Protein AF-0000000078446617 (afdb_homodimer)

pLDDT: mean 90.62, std 11.03, range [38.38, 98.5]

InterPro domains:
  IPR000836 Phosphoribosyltransferase domain [PF00156] (339-462)
  IPR000836 Phosphoribosyltransferase domain [cd06223] (345-461)
  IPR029057 Phosphoribosyltransferase-like [G3DSA:3.40.50.2020] (317-510)
  IPR029057 Phosphoribosyltransferase-like [SSF53271] (333-507)
  IPR050408 Hypoxanthine-guanine phosphoribosyltransferase [PTHR43340] (331-508)

Foldseek 3Di:
DDDQVLVVQDFFLQLLLLLLLLLLVVCDVVVNDDPVLNVVLNVLSVVRRDSHRDNDVVVSVVVSVVPDDDPRNVVSVVQDDPVLSNLLSLLLSLVVSVVRLLVVLVVLLVLLQVQLVVFLQLWFCPVPDIDTSSVVSLVLNLQSVVLSLQLLLLSLLQNESDLDQDPVQQVCPPPDPGDSCSHQVNRLSSCQSSVTAYDDRDDWAQDAVSLVSLLVLLVSLLVLLVVVVVCVVLVQKDDDVVLSVVLNVLSVCSNPQGAPINRGDSVSSVVNSVSSSSNSVSVSVRSVPIDGDSVSRVVVCPPPDDDSVVNVVVSVVVVCVSCVLVVLVVFFPDFDWFQSLLLSLLLRLLSSVCVVCVPPPDAAEEEEEPDLCVLSCVSNVVSHDYHHDYYYDYDQCCDVDPDRVLPDDDQDDDDQVRAAAHHYEYEYAEQEQCSVVVSVVVNCVVPYHHPYYFYAYAEYEPDPNRPVPDGPHYSYYDYPAQKAECRRDAPPDSPHNRGIHHGDPVPNPD/DDDQVLVVQDDFLQLLLLLLLLLLVVCDVVVNDDPVLNVVLNVLSVVRRDSHRDNDVVVSVVVSVVPDDDPRNVVSVVQDDPVLSNLLSLLLSLVVSVVRLLVVLVVLLVLLQVQLVVFLQLWFCPVPDIDTSSVVSLVLNLQSVVLSLQLLLLSLLQNASDLDQDPVQQVCPPPDPHDSCSHQVNRLSSCQSSVTAYDDRDDWAQDAVSLVSLLVLLVSLLVLLVVVVVCVVLVQKDDDVVLSVVLNVLSVCSNPQGAPINRGDSVSSVVNSVSSSSNSVSVSVRSVPIDGDSVSRVVVCPPPDDDSVVNVVVSVVVVCVSCVLVVLVVFFPDFDWFQSLLLSLLLRLLSSVCVVCVPPPDAEEEEEEPDLCVLSCVSNVVSHDYHHDYYYDYDQCCDVDPDRVLPDDDQDDDDQVRAAAHHYEYEYAEQEQCSVVVSVVVNCVVPYHHPYYFYAYAEYEPDPNRPVPDGPHYSYYDYPAQKAECRRDAPPDSPHNRGIHHGDPVPNVD

Radius of gyration: 29.91 Å; Cα contacts (8 Å, |Δi|>4): 1708; chains: 2; bounding box: 74×99×75 Å

Solvent-accessible surface area (backbone atoms only — not comparable to full-atom values): 54054 Å² total; per-residue (Å²): 127,65,76,53,66,58,67,71,56,48,47,20,33,38,47,54,29,54,50,49,44,49,54,49,49,49,35,34,76,68,67,71,45,55,68,69,55,45,55,53,46,46,52,55,42,54,70,60,43,36,90,53,67,42,86,47,67,67,60,55,48,55,58,48,62,71,70,55,89,48,72,68,50,54,49,56,60,67,44,52,55,64,68,59,51,53,52,46,39,50,31,51,49,48,45,55,39,49,55,53,51,52,53,51,48,53,51,46,37,50,51,28,46,50,52,10,63,75,27,50,82,42,56,31,64,57,86,88,37,55,42,24,55,5,55,54,30,40,14,50,25,49,38,50,52,53,50,52,45,50,42,52,56,28,41,59,71,66,30,27,62,54,82,66,64,53,60,46,66,36,36,68,78,62,89,58,96,52,67,57,64,52,21,66,69,42,36,47,50,47,9,61,75,67,73,34,28,58,73,70,50,55,57,82,31,67,63,25,67,41,57,51,42,52,34,51,50,28,45,45,50,38,45,51,42,52,53,52,48,56,35,36,76,71,54,32,34,46,72,66,62,66,55,48,53,50,28,41,51,37,20,51,50,50,67,66,55,80,65,94,20,32,66,68,48,72,65,58,47,52,52,51,54,43,42,51,50,27,27,52,52,45,48,42,54,49,63,75,55,54,43,72,33,63,68,51,31,48,57,65,38,68,85,54,88,72,65,61,68,55,47,50,55,50,46,52,54,50,50,43,70,72,46,37,60,54,59,44,51,66,47,48,65,43,77,75,38,51,41,52,56,51,51,50,27,46,52,41,42,28,53,51,49,36,64,74,38,60,83,47,81,62,46,30,25,34,36,33,41,49,74,43,14,35,32,58,50,21,60,36,42,47,60,36,39,48,50,38,29,75,44,76,44,76,77,71,52,42,51,101,50,102,53,71,37,87,78,60,82,78,87,80,85,77,64,52,88,55,34,46,77,16,44,34,39,38,37,35,42,66,39,52,49,28,57,71,60,49,53,50,51,53,52,42,62,73,73,38,54,47,72,46,79,45,40,37,26,46,27,34,35,94,46,90,73,32,73,64,63,82,63,79,36,64,42,46,78,46,73,98,62,66,56,29,18,60,29,30,47,55,92,55,26,46,31,27,13,62,25,33,20,32,54,31,74,79,58,72,81,97,126,64,77,54,65,60,68,70,56,47,49,20,33,37,48,54,28,54,50,50,43,48,53,50,49,48,35,36,76,69,68,71,44,55,69,66,58,46,54,53,48,45,53,56,43,54,71,58,43,36,89,52,65,43,87,48,68,67,58,54,48,56,58,48,62,73,70,56,89,49,72,67,52,53,48,56,59,67,46,52,56,63,68,60,51,52,52,46,39,50,30,50,49,49,48,54,39,50,55,52,51,51,52,50,49,52,51,47,38,48,51,28,46,50,51,10,63,76,27,49,82,42,56,31,66,55,85,89,39,55,40,24,53,5,55,55,28,41,14,51,25,49,37,50,52,53,49,50,45,51,43,52,55,28,42,61,72,66,30,27,61,53,83,65,64,52,61,45,66,35,36,67,75,64,88,57,96,51,67,57,64,52,20,66,69,43,37,47,49,48,9,61,75,68,71,34,27,56,72,68,51,54,55,83,29,66,62,28,68,40,57,51,42,52,34,50,51,28,45,45,50,37,44,51,41,54,53,49,48,54,35,36,74,71,53,31,34,48,71,66,64,65,55,48,53,50,29,40,50,37,22,51,51,50,67,66,55,80,67,95,19,33,66,68,48,70,66,60,47,54,51,51,54,43,41,52,49,28,26,51,51,44,49,43,53,50,62,75,58,54,42,74,32,62,67,51,31,47,56,66,36,68,85,53,89,73,66,60,69,55,46,51,56,51,46,52,52,50,49,44,70,72,46,38,60,53,59,43,50,66,48,47,66,42,78,77,38,50,41,51,54,51,51,49,28,44,53,41,44,26,53,53,49,37,64,73,38,58,83,46,82,60,47,30,25,33,37,32,40,48,75,43,15,35,31,57,50,21,58,35,43,46,61,35,38,47,51,37,29,75,46,77,43,76,76,72,50,43,48,100,51,101,52,71,36,89,77,59,83,78,88,81,87,77,65,51,88,54,33,47,77,16,44,34,39,37,38,35,43,66,40,51,48,29,57,70,59,49,52,49,52,54,52,42,63,74,72,38,54,46,71,46,81,45,40,37,27,46,29,34,36,94,46,90,73,32,73,64,62,83,64,79,36,65,42,44,78,46,73,99,63,65,55,30,17,58,29,29,46,56,93,54,25,46,32,26,12,63,27,33,22,34,55,30,74,80,59,72,80,96

Organism: NCBI:txid1537102

Nearest PDB structures (foldseek):
  7scr-assembly2_C  TM=8.330E-01  e=1.061E-10  Trypanosoma brucei brucei
  6ar9-assembly3_F  TM=8.431E-01  e=2.291E-10  Trypanosoma brucei brucei TREU927
  6mxc-assembly2_C  TM=8.416E-01  e=5.191E-10  Trypanosoma brucei brucei TREU927
  6mxb-assembly2_C  TM=8.326E-01  e=5.997E-10  Trypanosoma brucei brucei TREU927
  6mxb-assembly3_D  TM=8.322E-01  e=9.246E-10  Trypanosoma brucei brucei TREU927

Structure (mmCIF, N/CA/C/O backbone):
data_AF-0000000078446617-model_v1
#
loop_
_entity.id
_entity.type
_entity.pdbx_description
1 polymer 'Phosphoribosyltransferase domain-containing protein'
#
loop_
_atom_site.group_PDB
_atom_site.id
_atom_site.type_symbol
_atom_site.label_atom_id
_atom_site.label_alt_id
_atom_site.label_comp_id
_atom_site.label_asym_id
_atom_site.label_entity_id
_atom_site.label_seq_id
_atom_site.pdbx_PDB_ins_code
_atom_site.Cartn_x
_atom_site.Cartn_y
_atom_site.Cartn_z
_atom_site.occupancy
_atom_site.B_iso_or_equiv
_atom_site.auth_seq_id
_atom_site.auth_comp_id
_atom_site.auth_asym_id
_atom_site.auth_atom_id
_atom_site.pdbx_PDB_model_num
ATOM 1 N N . MET A 1 1 ? 14.914 18.984 -24.484 1 68.88 1 MET A N 1
ATOM 2 C CA . MET A 1 1 ? 14.344 18.422 -23.25 1 68.88 1 MET A CA 1
ATOM 3 C C . MET A 1 1 ? 12.828 18.578 -23.234 1 68.88 1 MET A C 1
ATOM 5 O O . MET A 1 1 ? 12.305 19.641 -23.562 1 68.88 1 MET A O 1
ATOM 9 N N . SER A 1 2 ? 12.18 17.516 -23.078 1 76.5 2 SER A N 1
ATOM 10 C CA . SER A 1 2 ? 10.719 17.562 -22.969 1 76.5 2 SER A CA 1
ATOM 11 C C . SER A 1 2 ? 10.289 18.406 -21.766 1 76.5 2 SER A C 1
ATOM 13 O O . SER A 1 2 ? 10.82 18.25 -20.672 1 76.5 2 SER A O 1
ATOM 15 N N . LEU A 1 3 ? 9.469 19.312 -22.094 1 87.31 3 LEU A N 1
ATOM 16 C CA . LEU A 1 3 ? 9.07 20.25 -21.047 1 87.31 3 LEU A CA 1
ATOM 17 C C . LEU A 1 3 ? 7.832 19.734 -20.312 1 87.31 3 LEU A C 1
ATOM 19 O O . LEU A 1 3 ? 6.93 19.172 -20.922 1 87.31 3 LEU A O 1
ATOM 23 N N . ILE A 1 4 ? 7.945 19.906 -19.031 1 93 4 ILE A N 1
ATOM 24 C CA . ILE A 1 4 ? 6.758 19.703 -18.203 1 93 4 ILE A CA 1
ATOM 25 C C . ILE A 1 4 ? 5.934 20.984 -18.156 1 93 4 ILE A C 1
ATOM 27 O O . ILE A 1 4 ? 6.375 22 -17.594 1 93 4 ILE A O 1
ATOM 31 N N . PRO A 1 5 ? 4.742 20.953 -18.594 1 92.69 5 PRO A N 1
ATOM 32 C CA . PRO A 1 5 ? 3.971 22.188 -18.75 1 92.69 5 PRO A CA 1
ATOM 33 C C . PRO A 1 5 ? 3.801 22.938 -17.422 1 92.69 5 PRO A C 1
ATOM 35 O O . PRO A 1 5 ? 3.908 24.172 -17.391 1 92.69 5 PRO A O 1
ATOM 38 N N . THR A 1 6 ? 3.553 22.266 -16.359 1 91.94 6 THR A N 1
ATOM 39 C CA . THR A 1 6 ? 3.332 22.906 -15.07 1 91.94 6 THR A CA 1
ATOM 40 C C . THR A 1 6 ? 4.586 23.641 -14.609 1 91.94 6 THR A C 1
ATOM 42 O O . THR A 1 6 ? 4.496 24.734 -14.031 1 91.94 6 THR A O 1
ATOM 45 N N . LEU A 1 7 ? 5.691 23.047 -14.883 1 92.94 7 LEU A N 1
ATOM 46 C CA . LEU A 1 7 ? 6.949 23.656 -14.484 1 92.94 7 LEU A CA 1
ATOM 47 C C . LEU A 1 7 ? 7.355 24.766 -15.461 1 92.94 7 LEU A C 1
ATOM 49 O O . LEU A 1 7 ? 8 25.734 -15.078 1 92.94 7 LEU A O 1
ATOM 53 N N . ALA A 1 8 ? 6.996 24.562 -16.719 1 92.06 8 ALA A N 1
ATOM 54 C CA . ALA A 1 8 ? 7.289 25.578 -17.734 1 92.06 8 ALA A CA 1
ATOM 55 C C . ALA A 1 8 ? 6.512 26.859 -17.453 1 92.06 8 ALA A C 1
ATOM 57 O O . ALA A 1 8 ? 7.059 27.969 -17.594 1 92.06 8 ALA A O 1
ATOM 58 N N . ILE A 1 9 ? 5.285 26.719 -17.125 1 91.56 9 ILE A N 1
ATOM 59 C CA . ILE A 1 9 ? 4.465 27.875 -16.766 1 91.56 9 ILE A CA 1
ATOM 60 C C . ILE A 1 9 ? 4.938 28.453 -15.438 1 91.56 9 ILE A C 1
ATOM 62 O O . ILE A 1 9 ? 5.062 29.672 -15.289 1 91.56 9 ILE A O 1
ATOM 66 N N . GLY A 1 10 ? 5.246 27.5 -14.461 1 93.94 10 GLY A N 1
ATOM 67 C CA . GLY A 1 10 ? 5.719 27.906 -13.148 1 93.94 10 GLY A CA 1
ATOM 68 C C . GLY A 1 10 ? 4.613 28.438 -12.258 1 93.94 10 GLY A C 1
ATOM 69 O O . GLY A 1 10 ? 3.449 28.062 -12.414 1 93.94 10 GLY A O 1
ATOM 70 N N . THR A 1 11 ? 5.027 29.234 -11.297 1 96.56 11 THR A N 1
ATOM 71 C CA . THR A 1 11 ? 4.086 29.797 -10.336 1 96.56 11 THR A CA 1
ATOM 72 C C . THR A 1 11 ? 3.273 30.922 -10.977 1 96.56 11 THR A C 1
ATOM 74 O O . THR A 1 11 ? 3.818 31.75 -11.711 1 96.56 11 THR A O 1
ATOM 77 N N . THR A 1 12 ? 1.983 30.922 -10.703 1 97.31 12 THR A N 1
ATOM 78 C CA . THR A 1 12 ? 1.079 31.938 -11.219 1 97.31 12 THR A CA 1
ATOM 79 C C . THR A 1 12 ? 0.397 32.688 -10.078 1 97.31 12 THR A C 1
ATOM 81 O O . THR A 1 12 ? 0.535 32.312 -8.914 1 97.31 12 THR A O 1
ATOM 84 N N . ASN A 1 13 ? -0.316 33.719 -10.406 1 97 13 ASN A N 1
ATOM 85 C CA . ASN A 1 13 ? -1.086 34.438 -9.406 1 97 13 ASN A CA 1
ATOM 86 C C . ASN A 1 13 ? -2.184 33.562 -8.797 1 97 13 ASN A C 1
ATOM 88 O O . ASN A 1 13 ? -2.559 33.781 -7.641 1 97 13 ASN A O 1
ATOM 92 N N . THR A 1 14 ? -2.633 32.656 -9.594 1 97.5 14 THR A N 1
ATOM 93 C CA . THR A 1 14 ? -3.629 31.734 -9.062 1 97.5 14 THR A CA 1
ATOM 94 C C . THR A 1 14 ? -3.047 30.906 -7.918 1 97.5 14 THR A C 1
ATOM 96 O O . THR A 1 14 ? -3.721 30.672 -6.918 1 97.5 14 THR A O 1
ATOM 99 N N . HIS A 1 15 ? -1.825 30.516 -8.039 1 97.75 15 HIS A N 1
ATOM 100 C CA . HIS A 1 15 ? -1.171 29.75 -6.977 1 97.75 15 HIS A CA 1
ATOM 101 C C . HIS A 1 15 ? -1.02 30.594 -5.715 1 97.75 15 HIS A C 1
ATOM 103 O O . HIS A 1 15 ? -1.356 30.141 -4.617 1 97.75 15 HIS A O 1
ATOM 109 N N . TRP A 1 16 ? -0.529 31.812 -5.934 1 97.06 16 TRP A N 1
ATOM 110 C CA . TRP A 1 16 ? -0.364 32.719 -4.801 1 97.06 16 TRP A CA 1
ATOM 111 C C . TRP A 1 16 ? -1.697 32.969 -4.109 1 97.06 16 TRP A C 1
ATOM 113 O O . TRP A 1 16 ? -1.79 32.906 -2.881 1 97.06 16 TRP A O 1
ATOM 123 N N . ALA A 1 17 ? -2.701 33.25 -4.891 1 97.31 17 ALA A N 1
ATOM 124 C CA . ALA A 1 17 ? -4.027 33.562 -4.359 1 97.31 17 ALA A CA 1
ATOM 125 C C . ALA A 1 17 ? -4.594 32.375 -3.588 1 97.31 17 ALA A C 1
ATOM 127 O O . ALA A 1 17 ? -5.152 32.531 -2.5 1 97.31 17 ALA A O 1
ATOM 128 N N . THR A 1 18 ? -4.43 31.203 -4.133 1 97.38 18 THR A N 1
ATOM 129 C CA . THR A 1 18 ? -4.957 29.984 -3.512 1 97.38 18 THR A CA 1
ATOM 130 C C . THR A 1 18 ? -4.344 29.781 -2.131 1 97.38 18 THR A C 1
ATOM 132 O O . THR A 1 18 ? -5.062 29.531 -1.159 1 97.38 18 THR A O 1
ATOM 135 N N . VAL A 1 19 ? -3.061 29.938 -2.031 1 95.38 19 VAL A N 1
ATOM 136 C CA . VAL A 1 19 ? -2.35 29.703 -0.78 1 95.38 19 VAL A CA 1
ATOM 137 C C . VAL A 1 19 ? -2.67 30.812 0.215 1 95.38 19 VAL A C 1
ATOM 139 O O . VAL A 1 19 ? -2.928 30.547 1.392 1 95.38 19 VAL A O 1
ATOM 142 N N . LEU A 1 20 ? -2.678 32.031 -0.285 1 95 20 LEU A N 1
ATOM 143 C CA . LEU A 1 20 ? -2.951 33.156 0.607 1 95 20 LEU A CA 1
ATOM 144 C C . LEU A 1 20 ? -4.379 33.094 1.143 1 95 20 LEU A C 1
ATOM 146 O O . LEU A 1 20 ? -4.617 33.375 2.318 1 95 20 LEU A O 1
ATOM 150 N N . VAL A 1 21 ? -5.289 32.75 0.326 1 96.25 21 VAL A N 1
ATOM 151 C CA . VAL A 1 21 ? -6.676 32.625 0.756 1 96.25 21 VAL A CA 1
ATOM 152 C C . VAL A 1 21 ? -6.773 31.547 1.839 1 96.25 21 VAL A C 1
ATOM 154 O O . VAL A 1 21 ? -7.531 31.703 2.801 1 96.25 21 VAL A O 1
ATOM 157 N N . ALA A 1 22 ? -6.043 30.484 1.691 1 94.75 22 ALA A N 1
ATOM 158 C CA . ALA A 1 22 ? -6.051 29.422 2.693 1 94.75 22 ALA A CA 1
ATOM 159 C C . ALA A 1 22 ? -5.555 29.938 4.043 1 94.75 22 ALA A C 1
ATOM 161 O O . ALA A 1 22 ? -6.148 29.641 5.082 1 94.75 22 ALA A O 1
ATOM 162 N N . TYR A 1 23 ? -4.512 30.734 4.008 1 92.06 23 TYR A N 1
ATOM 163 C CA . TYR A 1 23 ? -3.99 31.297 5.246 1 92.06 23 TYR A CA 1
ATOM 164 C C . TYR A 1 23 ? -4.984 32.281 5.859 1 92.06 23 TYR A C 1
ATOM 166 O O . TYR A 1 23 ? -5.145 32.312 7.078 1 92.06 23 TYR A O 1
ATOM 174 N N . VAL A 1 24 ? -5.629 33.062 5.02 1 93.25 24 VAL A N 1
ATOM 175 C CA . VAL A 1 24 ? -6.605 34.031 5.492 1 93.25 24 VAL A CA 1
ATOM 176 C C . VAL A 1 24 ? -7.797 33.312 6.117 1 93.25 24 VAL A C 1
ATOM 178 O O . VAL A 1 24 ? -8.32 33.75 7.148 1 93.25 24 VAL A O 1
ATOM 181 N N . GLU A 1 25 ? -8.164 32.281 5.492 1 94 25 GLU A N 1
ATOM 182 C CA . GLU A 1 25 ? -9.266 31.484 6.043 1 94 25 GLU A CA 1
ATOM 183 C C . GLU A 1 25 ? -8.898 30.922 7.41 1 94 25 GLU A C 1
ATOM 185 O O . GLU A 1 25 ? -9.734 30.891 8.32 1 94 25 GLU A O 1
ATOM 190 N N . TRP A 1 26 ? -7.695 30.453 7.535 1 91.62 26 TRP A N 1
ATOM 191 C CA . TRP A 1 26 ? -7.246 29.969 8.836 1 91.62 26 TRP A CA 1
ATOM 192 C C . TRP A 1 26 ? -7.277 31.078 9.875 1 91.62 26 TRP A C 1
ATOM 194 O O . TRP A 1 26 ? -7.695 30.859 11.016 1 91.62 26 TRP A O 1
ATOM 204 N N . ALA A 1 27 ? -6.863 32.25 9.484 1 88.94 27 ALA A N 1
ATOM 205 C CA . ALA A 1 27 ? -6.879 33.406 10.391 1 88.94 27 ALA A CA 1
ATOM 206 C C . ALA A 1 27 ? -8.305 33.719 10.852 1 88.94 27 ALA A C 1
ATOM 208 O O . ALA A 1 27 ? -8.516 34.094 12.008 1 88.94 27 ALA A O 1
ATOM 209 N N . TYR A 1 28 ? -9.18 33.562 9.938 1 91.81 28 TYR A N 1
ATOM 210 C CA . TYR A 1 28 ? -10.586 33.781 10.266 1 91.81 28 TYR A CA 1
ATOM 211 C C . TYR A 1 28 ? -11.109 32.719 11.227 1 91.81 28 TYR A C 1
ATOM 213 O O . TYR A 1 28 ? -11.688 33.062 12.266 1 91.81 28 TYR A O 1
ATOM 221 N N . LEU A 1 29 ? -10.828 31.484 10.914 1 90.81 29 LEU A N 1
ATOM 222 C CA . LEU A 1 29 ? -11.336 30.375 11.711 1 90.81 29 LEU A CA 1
ATOM 223 C C . LEU A 1 29 ? -10.68 30.344 13.086 1 90.81 29 LEU A C 1
ATOM 225 O O . LEU A 1 29 ? -11.273 29.844 14.047 1 90.81 29 LEU A O 1
ATOM 229 N N . SER A 1 30 ? -9.484 30.859 13.195 1 86.81 30 SER A N 1
ATOM 230 C CA . SER A 1 30 ? -8.789 30.922 14.477 1 86.81 30 SER A CA 1
ATOM 231 C C . SER A 1 30 ? -9.102 32.219 15.227 1 86.81 30 SER A C 1
ATOM 233 O O . SER A 1 30 ? -8.414 32.562 16.188 1 86.81 30 SER A O 1
ATOM 235 N N . ASN A 1 31 ? -10.023 32.969 14.75 1 88.19 31 ASN A N 1
ATOM 236 C CA . ASN A 1 31 ? -10.562 34.156 15.375 1 88.19 31 ASN A CA 1
ATOM 237 C C . ASN A 1 31 ? -9.523 35.281 15.445 1 88.19 31 ASN A C 1
ATOM 239 O O . ASN A 1 31 ? -9.469 36.031 16.422 1 88.19 31 ASN A O 1
ATOM 243 N N . GLN A 1 32 ? -8.719 35.312 14.414 1 84.12 32 GLN A N 1
ATOM 244 C CA . GLN A 1 32 ? -7.711 36.375 14.359 1 84.12 32 GLN A CA 1
ATOM 245 C C . GLN A 1 32 ? -8.211 37.562 13.562 1 84.12 32 GLN A C 1
ATOM 247 O O . GLN A 1 32 ? -7.703 38.688 13.711 1 84.12 32 GLN A O 1
ATOM 252 N N . ILE A 1 33 ? -9.086 37.312 12.703 1 88.69 33 ILE A N 1
ATOM 253 C CA . ILE A 1 33 ? -9.695 38.406 11.922 1 88.69 33 ILE A CA 1
ATOM 254 C C . ILE A 1 33 ? -11.211 38.219 11.914 1 88.69 33 ILE A C 1
ATOM 256 O O . ILE A 1 33 ? -11.719 37.125 12.109 1 88.69 33 ILE A O 1
ATOM 260 N N . ASN A 1 34 ? -11.992 39.312 11.758 1 91.25 34 ASN A N 1
ATOM 261 C CA . ASN A 1 34 ? -13.453 39.219 11.758 1 91.25 34 ASN A CA 1
ATOM 262 C C . ASN A 1 34 ? -13.992 38.844 10.383 1 91.25 34 ASN A C 1
ATOM 264 O O . ASN A 1 34 ? -13.234 38.812 9.406 1 91.25 34 ASN A O 1
ATOM 268 N N . GLU A 1 35 ? -15.242 38.562 10.258 1 94.81 35 GLU A N 1
ATOM 269 C CA . GLU A 1 35 ? -15.891 38.062 9.055 1 94.81 35 GLU A CA 1
ATOM 270 C C . GLU A 1 35 ? -15.852 39.094 7.926 1 94.81 35 GLU A C 1
ATOM 272 O O . GLU A 1 35 ? -15.648 38.719 6.766 1 94.81 35 GLU A O 1
ATOM 277 N N . ASN A 1 36 ? -16.047 40.312 8.297 1 94.44 36 ASN A N 1
ATOM 278 C CA . ASN A 1 36 ? -16.062 41.375 7.281 1 94.44 36 ASN A CA 1
ATOM 279 C C . ASN A 1 36 ? -14.711 41.5 6.594 1 94.44 36 ASN A C 1
ATOM 281 O O . ASN A 1 36 ? -14.633 41.625 5.367 1 94.44 36 ASN A O 1
ATOM 285 N N . VAL A 1 37 ? -13.688 41.531 7.418 1 94.44 37 VAL A N 1
ATOM 286 C CA . VAL A 1 37 ? -12.336 41.625 6.879 1 94.44 37 VAL A CA 1
ATOM 287 C C . VAL A 1 37 ? -12.039 40.375 6.031 1 94.44 37 VAL A C 1
ATOM 289 O O . VAL A 1 37 ? -11.461 40.5 4.949 1 94.44 37 VAL A O 1
ATOM 292 N N . TYR A 1 38 ? -12.422 39.219 6.559 1 94.88 38 TYR A N 1
ATOM 293 C CA . TYR A 1 38 ? -12.219 37.938 5.855 1 94.88 38 TYR A CA 1
ATOM 294 C C . TYR A 1 38 ? -12.844 38 4.469 1 94.88 38 TYR A C 1
ATOM 296 O O . TYR A 1 38 ? -12.188 37.688 3.471 1 94.88 38 TYR A O 1
ATOM 304 N N . GLU A 1 39 ? -14.07 38.375 4.301 1 96.25 39 GLU A N 1
ATOM 305 C CA . GLU A 1 39 ? -14.797 38.375 3.035 1 96.25 39 GLU A CA 1
ATOM 306 C C . GLU A 1 39 ? -14.203 39.406 2.07 1 96.25 39 GLU A C 1
ATOM 308 O O . GLU A 1 39 ? -14.023 39.125 0.885 1 96.25 39 GLU A O 1
ATOM 313 N N . SER A 1 40 ? -13.93 40.531 2.625 1 96.06 40 SER A N 1
ATOM 314 C CA . SER A 1 40 ? -13.391 41.625 1.798 1 96.06 40 SER A CA 1
ATOM 315 C C . SER A 1 40 ? -12.039 41.219 1.207 1 96.06 40 SER A C 1
ATOM 317 O O . SER A 1 40 ? -11.844 41.312 -0.008 1 96.06 40 SER A O 1
ATOM 319 N N . ILE A 1 41 ? -11.141 40.812 2.105 1 95.81 41 ILE A N 1
ATOM 320 C CA . ILE A 1 41 ? -9.781 40.562 1.658 1 95.81 41 ILE A CA 1
ATOM 321 C C . ILE A 1 41 ? -9.773 39.344 0.743 1 95.81 41 ILE A C 1
ATOM 323 O O . ILE A 1 41 ? -9 39.281 -0.215 1 95.81 41 ILE A O 1
ATOM 327 N N . THR A 1 42 ? -10.539 38.312 1.053 1 96.94 42 THR A N 1
ATOM 328 C CA . THR A 1 42 ? -10.625 37.094 0.225 1 96.94 42 THR A CA 1
ATOM 329 C C . THR A 1 42 ? -11.062 37.469 -1.192 1 96.94 42 THR A C 1
ATOM 331 O O . THR A 1 42 ? -10.5 36.938 -2.166 1 96.94 42 THR A O 1
ATOM 334 N N . GLY A 1 43 ? -12.102 38.281 -1.304 1 96.94 43 GLY A N 1
ATOM 335 C CA . GLY A 1 43 ? -12.562 38.719 -2.611 1 96.94 43 GLY A CA 1
ATOM 336 C C . GLY A 1 43 ? -11.484 39.406 -3.416 1 96.94 43 GLY A C 1
ATOM 337 O O . GLY A 1 43 ? -11.344 39.188 -4.617 1 96.94 43 GLY A O 1
ATOM 338 N N . LYS A 1 44 ? -10.758 40.25 -2.787 1 97.25 44 LYS A N 1
ATOM 339 C CA . LYS A 1 44 ? -9.703 41 -3.443 1 97.25 44 LYS A CA 1
ATOM 340 C C . LYS A 1 44 ? -8.555 40.094 -3.881 1 97.25 44 LYS A C 1
ATOM 342 O O . LYS A 1 44 ? -8.008 40.281 -4.973 1 97.25 44 LYS A O 1
ATOM 347 N N . ILE A 1 45 ? -8.141 39.188 -2.969 1 97.12 45 ILE A N 1
ATOM 348 C CA . ILE A 1 45 ? -7.102 38.219 -3.328 1 97.12 45 ILE A CA 1
ATOM 349 C C . ILE A 1 45 ? -7.531 37.438 -4.559 1 97.12 45 ILE A C 1
ATOM 351 O O . ILE A 1 45 ? -6.762 37.281 -5.512 1 97.12 45 ILE A O 1
ATOM 355 N N . LYS A 1 46 ? -8.734 36.938 -4.586 1 97.31 46 LYS A N 1
ATOM 356 C CA . LYS A 1 46 ? -9.25 36.094 -5.668 1 97.31 46 LYS A CA 1
ATOM 357 C C . LYS A 1 46 ? -9.336 36.906 -6.973 1 97.31 46 LYS A C 1
ATOM 359 O O . LYS A 1 46 ? -9.18 36.344 -8.055 1 97.31 46 LYS A O 1
ATOM 364 N N . SER A 1 47 ? -9.57 38.156 -6.875 1 96.75 47 SER A N 1
ATOM 365 C CA . SER A 1 47 ? -9.672 39 -8.062 1 96.75 47 SER A CA 1
ATOM 366 C C . SER A 1 47 ? -8.336 39.062 -8.805 1 96.75 47 SER A C 1
ATOM 368 O O . SER A 1 47 ? -8.297 39.406 -9.992 1 96.75 47 SER A O 1
ATOM 370 N N . LEU A 1 48 ? -7.277 38.812 -8.102 1 96.44 48 LEU A N 1
ATOM 371 C CA . LEU A 1 48 ? -5.949 38.875 -8.703 1 96.44 48 LEU A CA 1
ATOM 372 C C . LEU A 1 48 ? -5.539 37.5 -9.258 1 96.44 48 LEU A C 1
ATOM 374 O O . LEU A 1 48 ? -4.473 37.375 -9.859 1 96.44 48 LEU A O 1
ATOM 378 N N . ALA A 1 49 ? -6.324 36.5 -9.023 1 96.19 49 ALA A N 1
ATOM 379 C CA . ALA A 1 49 ? -5.992 35.125 -9.461 1 96.19 49 ALA A CA 1
ATOM 380 C C . ALA A 1 49 ? -6.027 35.031 -10.984 1 96.19 49 ALA A C 1
ATOM 382 O O . ALA A 1 49 ? -7.098 35.125 -11.594 1 96.19 49 ALA A O 1
ATOM 383 N N . THR A 1 50 ? -4.895 34.875 -11.633 1 93.69 50 THR A N 1
ATOM 384 C CA . THR A 1 50 ? -4.762 34.688 -13.078 1 93.69 50 THR A CA 1
ATOM 385 C C . THR A 1 50 ? -3.744 33.594 -13.391 1 93.69 50 THR A C 1
ATOM 387 O O . THR A 1 50 ? -2.869 33.312 -12.57 1 93.69 50 THR A O 1
ATOM 390 N N . GLY A 1 51 ? -3.877 33 -14.484 1 91.44 51 GLY A N 1
ATOM 391 C CA . GLY A 1 51 ? -2.963 31.969 -14.922 1 91.44 51 GLY A CA 1
ATOM 392 C C . GLY A 1 51 ? -1.66 32.5 -15.477 1 91.44 51 GLY A C 1
ATOM 393 O O . GLY A 1 51 ? -0.852 31.75 -16.031 1 91.44 51 GLY A O 1
ATOM 394 N N . VAL A 1 52 ? -1.418 33.781 -15.25 1 90.94 52 VAL A N 1
ATOM 395 C CA . VAL A 1 52 ? -0.209 34.438 -15.766 1 90.94 52 VAL A CA 1
ATOM 396 C C . VAL A 1 52 ? 0.973 34.094 -14.852 1 90.94 52 VAL A C 1
ATOM 398 O O . VAL A 1 52 ? 0.882 34.25 -13.633 1 90.94 52 VAL A O 1
ATOM 401 N N . PRO A 1 53 ? 2.09 33.656 -15.469 1 94.31 53 PRO A N 1
ATOM 402 C CA . PRO A 1 53 ? 3.275 33.312 -14.68 1 94.31 53 PRO A CA 1
ATOM 403 C C . PRO A 1 53 ? 3.793 34.5 -13.852 1 94.31 53 PRO A C 1
ATOM 405 O O . PRO A 1 53 ? 3.891 35.625 -14.359 1 94.31 53 PRO A O 1
ATOM 408 N N . ASN A 1 54 ? 4.016 34.281 -12.594 1 95.62 54 ASN A N 1
ATOM 409 C CA . ASN A 1 54 ? 4.59 35.219 -11.633 1 95.62 54 ASN A CA 1
ATOM 410 C C . ASN A 1 54 ? 5.473 34.5 -10.617 1 95.62 54 ASN A C 1
ATOM 412 O O . ASN A 1 54 ? 4.992 34.062 -9.555 1 95.62 54 ASN A O 1
ATOM 416 N N . PRO A 1 55 ? 6.738 34.469 -10.852 1 93.88 55 PRO A N 1
ATOM 417 C CA . PRO A 1 55 ? 7.625 33.656 -10 1 93.88 55 PRO A CA 1
ATOM 418 C C . PRO A 1 55 ? 7.879 34.344 -8.641 1 93.88 55 PRO A C 1
ATOM 420 O O . PRO A 1 55 ? 8.383 33.688 -7.723 1 93.88 55 PRO A O 1
ATOM 423 N N . HIS A 1 56 ? 7.488 35.625 -8.531 1 95.12 56 HIS A N 1
ATOM 424 C CA . HIS A 1 56 ? 7.852 36.344 -7.312 1 95.12 56 HIS A CA 1
ATOM 425 C C . HIS A 1 56 ? 6.613 36.719 -6.516 1 95.12 56 HIS A C 1
ATOM 427 O O . HIS A 1 56 ? 5.836 37.562 -6.949 1 95.12 56 HIS A O 1
ATOM 433 N N . TYR A 1 57 ? 6.574 36.188 -5.316 1 95.25 57 TYR A N 1
ATOM 434 C CA . TYR A 1 57 ? 5.465 36.531 -4.422 1 95.25 57 TYR A CA 1
ATOM 435 C C . TYR A 1 57 ? 5.414 38.031 -4.137 1 95.25 57 TYR A C 1
ATOM 437 O O . TYR A 1 57 ? 4.332 38.594 -3.992 1 95.25 57 TYR A O 1
ATOM 445 N N . LYS A 1 58 ? 6.512 38.656 -4.117 1 94.25 58 LYS A N 1
ATOM 446 C CA . LYS A 1 58 ? 6.609 40.094 -3.834 1 94.25 58 LYS A CA 1
ATOM 447 C C . LYS A 1 58 ? 5.785 40.906 -4.828 1 94.25 58 LYS A C 1
ATOM 449 O O . LYS A 1 58 ? 5.148 41.906 -4.453 1 94.25 58 LYS A O 1
ATOM 454 N N . ASP A 1 59 ? 5.836 40.469 -6.027 1 95.88 59 ASP A N 1
ATOM 455 C CA . ASP A 1 59 ? 5.066 41.156 -7.055 1 95.88 59 ASP A CA 1
ATOM 456 C C . ASP A 1 59 ? 3.566 41.031 -6.816 1 95.88 59 ASP A C 1
ATOM 458 O O . ASP A 1 59 ? 2.801 41.969 -7.043 1 95.88 59 ASP A O 1
ATOM 462 N N . PHE A 1 60 ? 3.184 39.875 -6.402 1 96.44 60 PHE A N 1
ATOM 463 C CA . PHE A 1 60 ? 1.78 39.625 -6.102 1 96.44 60 PHE A CA 1
ATOM 464 C C . PHE A 1 60 ? 1.303 40.5 -4.949 1 96.44 60 PHE A C 1
ATOM 466 O O . PHE A 1 60 ? 0.221 41.094 -5.016 1 96.44 60 PHE A O 1
ATOM 473 N N . ILE A 1 61 ? 2.119 40.656 -3.979 1 94.38 61 ILE A N 1
ATOM 474 C CA . ILE A 1 61 ? 1.763 41.406 -2.787 1 94.38 61 ILE A CA 1
ATOM 475 C C . ILE A 1 61 ? 1.673 42.906 -3.133 1 94.38 61 ILE A C 1
ATOM 477 O O . ILE A 1 61 ? 0.821 43.625 -2.602 1 94.38 61 ILE A O 1
ATOM 481 N N . VAL A 1 62 ? 2.592 43.344 -3.926 1 94.5 62 VAL A N 1
ATOM 482 C CA . VAL A 1 62 ? 2.559 44.719 -4.352 1 94.5 62 VAL A CA 1
ATOM 483 C C . VAL A 1 62 ? 1.229 45.031 -5.039 1 94.5 62 VAL A C 1
ATOM 485 O O . VAL A 1 62 ? 0.594 46.062 -4.758 1 94.5 62 VAL A O 1
ATOM 488 N N . SER A 1 63 ? 0.828 44.156 -5.926 1 95.38 63 SER A N 1
ATOM 489 C CA . SER A 1 63 ? -0.445 44.312 -6.621 1 95.38 63 SER A CA 1
ATOM 490 C C . SER A 1 63 ? -1.618 44.25 -5.648 1 95.38 63 SER A C 1
ATOM 492 O O . SER A 1 63 ? -2.586 45 -5.793 1 95.38 63 SER A O 1
ATOM 494 N N . LEU A 1 64 ? -1.521 43.375 -4.664 1 96.25 64 LEU A N 1
ATOM 495 C CA . LEU A 1 64 ? -2.59 43.219 -3.682 1 96.25 64 LEU A CA 1
ATOM 496 C C . LEU A 1 64 ? -2.713 44.469 -2.809 1 96.25 64 LEU A C 1
ATOM 498 O O . LEU A 1 64 ? -3.822 44.938 -2.549 1 96.25 64 LEU A O 1
ATOM 502 N N . LYS A 1 65 ? -1.624 45 -2.354 1 94 65 LYS A N 1
ATOM 503 C CA . LYS A 1 65 ? -1.615 46.156 -1.461 1 94 65 LYS A CA 1
ATOM 504 C C . LYS A 1 65 ? -2.223 47.375 -2.141 1 94 65 LYS A C 1
ATOM 506 O O . LYS A 1 65 ? -2.779 48.25 -1.473 1 94 65 LYS A O 1
ATOM 511 N N . LYS A 1 66 ? -2.227 47.406 -3.443 1 94.69 66 LYS A N 1
ATOM 512 C CA . LYS A 1 66 ? -2.791 48.531 -4.199 1 94.69 66 LYS A CA 1
ATOM 513 C C . LYS A 1 66 ? -4.316 48.531 -4.129 1 94.69 66 LYS A C 1
ATOM 515 O O . LYS A 1 66 ? -4.953 49.562 -4.305 1 94.69 66 LYS A O 1
ATOM 520 N N . ILE A 1 67 ? -4.852 47.344 -3.881 1 95.06 67 ILE A N 1
ATOM 521 C CA . ILE A 1 67 ? -6.309 47.281 -3.967 1 95.06 67 ILE A CA 1
ATOM 522 C C . ILE A 1 67 ? -6.898 47.062 -2.574 1 95.06 67 ILE A C 1
ATOM 524 O O . ILE A 1 67 ? -8.117 46.969 -2.418 1 95.06 67 ILE A O 1
ATOM 528 N N . LEU A 1 68 ? -6.043 47 -1.578 1 94 68 LEU A N 1
ATOM 529 C CA . LEU A 1 68 ? -6.539 46.906 -0.209 1 94 68 LEU A CA 1
ATOM 530 C C . LEU A 1 68 ? -7.18 48.219 0.223 1 94 68 LEU A C 1
ATOM 532 O O . LEU A 1 68 ? -6.715 49.312 -0.165 1 94 68 LEU A O 1
ATOM 536 N N . THR A 1 69 ? -8.25 48.188 1.037 1 89.88 69 THR A N 1
ATOM 537 C CA . THR A 1 69 ? -9.016 49.406 1.347 1 89.88 69 THR A CA 1
ATOM 538 C C . THR A 1 69 ? -8.945 49.719 2.838 1 89.88 69 THR A C 1
ATOM 540 O O . THR A 1 69 ? -9.406 50.781 3.277 1 89.88 69 THR A O 1
ATOM 543 N N . SER A 1 70 ? -8.492 48.75 3.672 1 90.62 70 SER A N 1
ATOM 544 C CA . SER A 1 70 ? -8.469 49 5.109 1 90.62 70 SER A CA 1
ATOM 545 C C . SER A 1 70 ? -7.129 48.594 5.715 1 90.62 70 SER A C 1
ATOM 547 O O . SER A 1 70 ? -6.41 47.781 5.156 1 90.62 70 SER A O 1
ATOM 549 N N . ALA A 1 71 ? -6.84 49.188 6.852 1 88.81 71 ALA A N 1
ATOM 550 C CA . ALA A 1 71 ? -5.625 48.875 7.598 1 88.81 71 ALA A CA 1
ATOM 551 C C . ALA A 1 71 ? -5.66 47.438 8.133 1 88.81 71 ALA A C 1
ATOM 553 O O . ALA A 1 71 ? -4.621 46.781 8.219 1 88.81 71 ALA A O 1
ATOM 554 N N . ASP A 1 72 ? -6.797 47 8.398 1 88.06 72 ASP A N 1
ATOM 555 C CA . ASP A 1 72 ? -6.961 45.625 8.914 1 88.06 72 ASP A CA 1
ATOM 556 C C . ASP A 1 72 ? -6.598 44.594 7.855 1 88.06 72 ASP A C 1
ATOM 558 O O . ASP A 1 72 ? -5.996 43.562 8.164 1 88.06 72 ASP A O 1
ATOM 562 N N . GLU A 1 73 ? -6.957 44.906 6.691 1 90.56 73 GLU A N 1
ATOM 563 C CA . GLU A 1 73 ? -6.602 44.031 5.586 1 90.56 73 GLU A CA 1
ATOM 564 C C . GLU A 1 73 ? -5.086 43.969 5.398 1 90.56 73 GLU A C 1
ATOM 566 O O . GLU A 1 73 ? -4.523 42.875 5.199 1 90.56 73 GLU A O 1
ATOM 571 N N . ALA A 1 74 ? -4.488 45.062 5.445 1 88.25 74 ALA A N 1
ATOM 572 C CA . ALA A 1 74 ? -3.039 45.125 5.285 1 88.25 74 ALA A CA 1
ATOM 573 C C . ALA A 1 74 ? -2.322 44.375 6.398 1 88.25 74 ALA A C 1
ATOM 575 O O . ALA A 1 74 ? -1.299 43.719 6.156 1 88.25 74 ALA A O 1
ATOM 576 N N . LYS A 1 75 ? -2.846 44.406 7.504 1 85.06 75 LYS A N 1
ATOM 577 C CA . LYS A 1 75 ? -2.275 43.719 8.656 1 85.06 75 LYS A CA 1
ATOM 578 C C . LYS A 1 75 ? -2.311 42.219 8.453 1 85.06 75 LYS A C 1
ATOM 580 O O . LYS A 1 75 ? -1.381 41.5 8.844 1 85.06 75 LYS A O 1
ATOM 585 N N . VAL A 1 76 ? -3.352 41.75 7.871 1 84.62 76 VAL A N 1
ATOM 586 C CA . VAL A 1 76 ? -3.496 40.312 7.633 1 84.62 76 VAL A CA 1
ATOM 587 C C . VAL A 1 76 ? -2.396 39.844 6.691 1 84.62 76 VAL A C 1
ATOM 589 O O . VAL A 1 76 ? -1.788 38.781 6.922 1 84.62 76 VAL A O 1
ATOM 592 N N . VAL A 1 77 ? -2.139 40.562 5.707 1 84.38 77 VAL A N 1
ATOM 593 C CA . VAL A 1 77 ? -1.146 40.219 4.699 1 84.38 77 VAL A CA 1
ATOM 594 C C . VAL A 1 77 ? 0.252 40.25 5.312 1 84.38 77 VAL A C 1
ATOM 596 O O . VAL A 1 77 ? 1.098 39.406 5.004 1 84.38 77 VAL A O 1
ATOM 599 N N . ASP A 1 78 ? 0.411 41.125 6.207 1 81.5 78 ASP A N 1
ATOM 600 C CA . ASP A 1 78 ? 1.731 41.344 6.797 1 81.5 78 ASP A CA 1
ATOM 601 C C . ASP A 1 78 ? 2.033 40.25 7.844 1 81.5 78 ASP A C 1
ATOM 603 O O . ASP A 1 78 ? 3.197 40 8.141 1 81.5 78 ASP A O 1
ATOM 607 N N . ILE A 1 79 ? 1.021 39.719 8.328 1 77.44 79 ILE A N 1
ATOM 608 C CA . ILE A 1 79 ? 1.208 38.75 9.422 1 77.44 79 ILE A CA 1
ATOM 609 C C . ILE A 1 79 ? 1.631 37.406 8.859 1 77.44 79 ILE A C 1
ATOM 611 O O . ILE A 1 79 ? 2.27 36.594 9.555 1 77.44 79 ILE A O 1
ATOM 615 N N . ILE A 1 80 ? 1.333 37.156 7.652 1 81.5 80 ILE A N 1
ATOM 616 C CA . ILE A 1 80 ? 1.673 35.875 7.059 1 81.5 80 ILE A CA 1
ATOM 617 C C . ILE A 1 80 ? 3.09 35.906 6.492 1 81.5 80 ILE A C 1
ATOM 619 O O . ILE A 1 80 ? 3.396 36.75 5.641 1 81.5 80 ILE A O 1
ATOM 623 N N . LYS A 1 81 ? 3.906 35 6.934 1 80.38 81 LYS A N 1
ATOM 624 C CA . LYS A 1 81 ? 5.301 34.969 6.5 1 80.38 81 LYS A CA 1
ATOM 625 C C . LYS A 1 81 ? 5.418 34.594 5.031 1 80.38 81 LYS A C 1
ATOM 627 O O . LYS A 1 81 ? 4.832 33.594 4.605 1 80.38 81 LYS A O 1
ATOM 632 N N . GLU A 1 82 ? 6.215 35.344 4.379 1 86.19 82 GLU A N 1
ATOM 633 C CA . GLU A 1 82 ? 6.426 35.062 2.957 1 86.19 82 GLU A CA 1
ATOM 634 C C . GLU A 1 82 ? 6.996 33.688 2.73 1 86.19 82 GLU A C 1
ATOM 636 O O . GLU A 1 82 ? 6.625 33 1.771 1 86.19 82 GLU A O 1
ATOM 641 N N . SER A 1 83 ? 7.902 33.25 3.592 1 84.31 83 SER A N 1
ATOM 642 C CA . SER A 1 83 ? 8.555 31.969 3.43 1 84.31 83 SER A CA 1
ATOM 643 C C . SER A 1 83 ? 7.543 30.828 3.496 1 84.31 83 SER A C 1
ATOM 645 O O . SER A 1 83 ? 7.695 29.812 2.811 1 84.31 83 SER A O 1
ATOM 647 N N . CYS A 1 84 ? 6.547 30.984 4.305 1 85.31 84 CYS A N 1
ATOM 648 C CA . CYS A 1 84 ? 5.516 29.953 4.434 1 85.31 84 CYS A CA 1
ATOM 649 C C . CYS A 1 84 ? 4.664 29.875 3.172 1 85.31 84 CYS A C 1
ATOM 651 O O . CYS A 1 84 ? 4.332 28.781 2.707 1 85.31 84 CYS A O 1
ATOM 653 N N . ILE A 1 85 ? 4.363 31.062 2.637 1 90.44 85 ILE A N 1
ATOM 654 C CA . ILE A 1 85 ? 3.543 31.125 1.433 1 90.44 85 ILE A CA 1
ATOM 655 C C . ILE A 1 85 ? 4.301 30.5 0.26 1 90.44 85 ILE A C 1
ATOM 657 O O . ILE A 1 85 ? 3.74 29.703 -0.495 1 90.44 85 ILE A O 1
ATOM 661 N N . VAL A 1 86 ? 5.516 30.891 0.172 1 91.88 86 VAL A N 1
ATOM 662 C CA . VAL A 1 86 ? 6.336 30.422 -0.935 1 91.88 86 VAL A CA 1
ATOM 663 C C . VAL A 1 86 ? 6.5 28.906 -0.838 1 91.88 86 VAL A C 1
ATOM 665 O O . VAL A 1 86 ? 6.348 28.188 -1.834 1 91.88 86 VAL A O 1
ATOM 668 N N . SER A 1 87 ? 6.793 28.406 0.322 1 89.5 87 SER A N 1
ATOM 669 C CA . SER A 1 87 ? 6.984 26.969 0.528 1 89.5 87 SER A CA 1
ATOM 670 C C . SER A 1 87 ? 5.727 26.188 0.164 1 89.5 87 SER A C 1
ATOM 672 O O . SER A 1 87 ? 5.801 25.172 -0.529 1 89.5 87 SER A O 1
ATOM 674 N N . LEU A 1 88 ? 4.656 26.688 0.65 1 92.06 88 LEU A N 1
ATOM 675 C CA . LEU A 1 88 ? 3.396 26 0.4 1 92.06 88 LEU A CA 1
ATOM 676 C C . LEU A 1 88 ? 3.02 26.062 -1.075 1 92.06 88 LEU A C 1
ATOM 678 O O . LEU A 1 88 ? 2.471 25.109 -1.628 1 92.06 88 LEU A O 1
ATOM 682 N N . THR A 1 89 ? 3.256 27.172 -1.675 1 95.31 89 THR A N 1
ATOM 683 C CA . THR A 1 89 ? 2.994 27.312 -3.102 1 95.31 89 THR A CA 1
ATOM 684 C C . THR A 1 89 ? 3.842 26.344 -3.908 1 95.31 89 THR A C 1
ATOM 686 O O . THR A 1 89 ? 3.361 25.75 -4.875 1 95.31 89 THR A O 1
ATOM 689 N N . ASN A 1 90 ? 5.078 26.234 -3.48 1 94.75 90 ASN A N 1
ATOM 690 C CA . ASN A 1 90 ? 5.934 25.234 -4.117 1 94.75 90 ASN A CA 1
ATOM 691 C C . ASN A 1 90 ? 5.34 23.828 -4.008 1 94.75 90 ASN A C 1
ATOM 693 O O . ASN A 1 90 ? 5.402 23.047 -4.961 1 94.75 90 ASN A O 1
ATOM 697 N N . LYS A 1 91 ? 4.77 23.5 -2.893 1 94.56 91 LYS A N 1
ATOM 698 C CA . LYS A 1 91 ? 4.168 22.188 -2.693 1 94.56 91 LYS A CA 1
ATOM 699 C C . LYS A 1 91 ? 2.979 21.984 -3.623 1 94.56 91 LYS A C 1
ATOM 701 O O . LYS A 1 91 ? 2.746 20.859 -4.105 1 94.56 91 LYS A O 1
ATOM 706 N N . LEU A 1 92 ? 2.252 23 -3.859 1 95.75 92 LEU A N 1
ATOM 707 C CA . LEU A 1 92 ? 1.137 22.906 -4.793 1 95.75 92 LEU A CA 1
ATOM 708 C C . LEU A 1 92 ? 1.633 22.609 -6.203 1 95.75 92 LEU A C 1
ATOM 710 O O . LEU A 1 92 ? 1.037 21.797 -6.914 1 95.75 92 LEU A O 1
ATOM 714 N N . LEU A 1 93 ? 2.672 23.281 -6.527 1 96.06 93 LEU A N 1
ATOM 715 C CA . LEU A 1 93 ? 3.252 23.047 -7.844 1 96.06 93 LEU A CA 1
ATOM 716 C C . LEU A 1 93 ? 3.791 21.625 -7.953 1 96.06 93 LEU A C 1
ATOM 718 O O . LEU A 1 93 ? 3.678 20.984 -9.008 1 96.06 93 LEU A O 1
ATOM 722 N N . VAL A 1 94 ? 4.418 21.172 -6.871 1 96.81 94 VAL A N 1
ATOM 723 C CA . VAL A 1 94 ? 4.91 19.797 -6.828 1 96.81 94 VAL A CA 1
ATOM 724 C C . VAL A 1 94 ? 3.762 18.828 -7.078 1 96.81 94 VAL A C 1
ATOM 726 O O . VAL A 1 94 ? 3.873 17.922 -7.91 1 96.81 94 VAL A O 1
ATOM 729 N N . LYS A 1 95 ? 2.695 19.031 -6.398 1 97.12 95 LYS A N 1
ATOM 730 C CA . LYS A 1 95 ? 1.523 18.172 -6.543 1 97.12 95 LYS A CA 1
ATOM 731 C C . LYS A 1 95 ? 1.015 18.172 -7.984 1 97.12 95 LYS A C 1
ATOM 733 O O . LYS A 1 95 ? 0.796 17.109 -8.57 1 97.12 95 LYS A O 1
ATOM 738 N N . GLN A 1 96 ? 0.873 19.344 -8.555 1 97.06 96 GLN A N 1
ATOM 739 C CA . GLN A 1 96 ? 0.376 19.484 -9.914 1 97.06 96 GLN A CA 1
ATOM 740 C C . GLN A 1 96 ? 1.325 18.812 -10.914 1 97.06 96 GLN A C 1
ATOM 742 O O . GLN A 1 96 ? 0.883 18.156 -11.852 1 97.06 96 GLN A O 1
ATOM 747 N N . THR A 1 97 ? 2.568 19.016 -10.688 1 98 97 THR A N 1
ATOM 748 C CA . THR A 1 97 ? 3.58 18.438 -11.562 1 98 97 THR A CA 1
ATOM 749 C C . THR A 1 97 ? 3.561 16.906 -11.477 1 98 97 THR A C 1
ATOM 751 O O . THR A 1 97 ? 3.58 16.219 -12.5 1 98 97 THR A O 1
ATOM 754 N N . ASN A 1 98 ? 3.506 16.391 -10.258 1 98.25 98 ASN A N 1
ATOM 755 C CA . ASN A 1 98 ? 3.449 14.953 -10.062 1 98.25 98 ASN A CA 1
ATOM 756 C C . ASN A 1 98 ? 2.236 14.344 -10.766 1 98.25 98 ASN A C 1
ATOM 758 O O . ASN A 1 98 ? 2.352 13.305 -11.414 1 98.25 98 ASN A O 1
ATOM 762 N N . GLU A 1 99 ? 1.133 14.977 -10.602 1 96.81 99 GLU A N 1
ATOM 763 C CA . GLU A 1 99 ? -0.086 14.477 -11.234 1 96.81 99 GLU A CA 1
ATOM 764 C C . GLU A 1 99 ? 0.072 14.383 -12.742 1 96.81 99 GLU A C 1
ATOM 766 O O . GLU A 1 99 ? -0.313 13.383 -13.359 1 96.81 99 GLU A O 1
ATOM 771 N N . TRP A 1 100 ? 0.653 15.383 -13.273 1 97.19 100 TRP A N 1
ATOM 772 C CA . TRP A 1 100 ? 0.842 15.422 -14.719 1 97.19 100 TRP A CA 1
ATOM 773 C C . TRP A 1 100 ? 1.85 14.359 -15.164 1 97.19 100 TRP A C 1
ATOM 775 O O . TRP A 1 100 ? 1.593 13.609 -16.109 1 97.19 100 TRP A O 1
ATOM 785 N N . VAL A 1 101 ? 2.963 14.266 -14.523 1 98.06 101 VAL A N 1
ATOM 786 C CA . VAL A 1 101 ? 4.039 13.359 -14.906 1 98.06 101 VAL A CA 1
ATOM 787 C C . VAL A 1 101 ? 3.578 11.914 -14.75 1 98.06 101 VAL A C 1
ATOM 789 O O . VAL A 1 101 ? 3.84 11.078 -15.617 1 98.06 101 VAL A O 1
ATOM 792 N N . ILE A 1 102 ? 2.91 11.586 -13.68 1 97.81 102 ILE A N 1
ATOM 793 C CA . ILE A 1 102 ? 2.459 10.219 -13.422 1 97.81 102 ILE A CA 1
ATOM 794 C C . ILE A 1 102 ? 1.438 9.805 -14.477 1 97.81 102 ILE A C 1
ATOM 796 O O . ILE A 1 102 ? 1.457 8.664 -14.953 1 97.81 102 ILE A O 1
ATOM 800 N N . LYS A 1 103 ? 0.589 10.742 -14.805 1 96.81 103 LYS A N 1
ATOM 801 C CA . LYS A 1 103 ? -0.348 10.453 -15.891 1 96.81 103 LYS A CA 1
ATOM 802 C C . LYS A 1 103 ? 0.391 10.102 -17.172 1 96.81 103 LYS A C 1
ATOM 804 O O . LYS A 1 103 ? 0.013 9.164 -17.891 1 96.81 103 LYS A O 1
ATOM 809 N N . LYS A 1 104 ? 1.415 10.82 -17.469 1 97.19 104 LYS A N 1
ATOM 810 C CA . LYS A 1 104 ? 2.223 10.547 -18.656 1 97.19 104 LYS A CA 1
ATOM 811 C C . LYS A 1 104 ? 2.895 9.18 -18.547 1 97.19 104 LYS A C 1
ATOM 813 O O . LYS A 1 104 ? 2.977 8.445 -19.531 1 97.19 104 LYS A O 1
ATOM 818 N N . LEU A 1 105 ? 3.377 8.859 -17.422 1 98.31 105 LEU A N 1
ATOM 819 C CA . LEU A 1 105 ? 4.035 7.574 -17.203 1 98.31 105 LEU A CA 1
ATOM 820 C C . LEU A 1 105 ? 3.062 6.422 -17.422 1 98.31 105 LEU A C 1
ATOM 822 O O . LEU A 1 105 ? 3.443 5.371 -17.953 1 98.31 105 LEU A O 1
ATOM 826 N N . TYR A 1 106 ? 1.813 6.574 -17 1 97.69 106 TYR A N 1
ATOM 827 C CA . TYR A 1 106 ? 0.807 5.562 -17.297 1 97.69 106 TYR A CA 1
ATOM 828 C C . TYR A 1 106 ? 0.62 5.41 -18.812 1 97.69 106 TYR A C 1
ATOM 830 O O . TYR A 1 106 ? 0.376 4.305 -19.297 1 97.69 106 TYR A O 1
ATOM 838 N N . GLY A 1 107 ? 0.698 6.555 -19.469 1 97.06 107 GLY A N 1
ATOM 839 C CA . GLY A 1 107 ? 0.685 6.477 -20.922 1 97.06 107 GLY A CA 1
ATOM 840 C C . GLY A 1 107 ? 1.82 5.641 -21.484 1 97.06 107 GLY A C 1
ATOM 841 O O . GLY A 1 107 ? 1.616 4.84 -22.406 1 97.06 107 GLY A O 1
ATOM 842 N N . HIS A 1 108 ? 3.018 5.844 -20.953 1 98 108 HIS A N 1
ATOM 843 C CA . HIS A 1 108 ? 4.168 5.047 -21.359 1 98 108 HIS A CA 1
ATOM 844 C C . HIS A 1 108 ? 3.934 3.562 -21.094 1 98 108 HIS A C 1
ATOM 846 O O . HIS A 1 108 ? 4.309 2.713 -21.906 1 98 108 HIS A O 1
ATOM 852 N N . ARG A 1 109 ? 3.342 3.252 -19.953 1 97.75 109 ARG A N 1
ATOM 853 C CA . ARG A 1 109 ? 3 1.874 -19.609 1 97.75 109 ARG A CA 1
ATOM 854 C C . ARG A 1 109 ? 2.072 1.269 -20.656 1 97.75 109 ARG A C 1
ATOM 856 O O . ARG A 1 109 ? 2.219 0.1 -21.031 1 97.75 109 ARG A O 1
ATOM 863 N N . ASN A 1 110 ? 1.095 2.068 -21.125 1 97 110 ASN A N 1
ATOM 864 C CA . ASN A 1 110 ? 0.165 1.597 -22.141 1 97 110 ASN A CA 1
ATOM 865 C C . ASN A 1 110 ? 0.88 1.304 -23.469 1 97 110 ASN A C 1
ATOM 867 O O . ASN A 1 110 ? 0.519 0.365 -24.172 1 97 110 ASN A O 1
ATOM 871 N N . THR A 1 111 ? 1.858 2.125 -23.766 1 98.25 111 THR A N 1
ATOM 872 C CA . THR A 1 111 ? 2.674 1.854 -24.938 1 98.25 111 THR A CA 1
ATOM 873 C C . THR A 1 111 ? 3.34 0.484 -24.828 1 98.25 111 THR A C 1
ATOM 875 O O . THR A 1 111 ? 3.33 -0.293 -25.797 1 98.25 111 THR A O 1
ATOM 878 N N . LEU A 1 112 ? 3.863 0.183 -23.719 1 98.19 112 LEU A N 1
ATOM 879 C CA . LEU A 1 112 ? 4.504 -1.108 -23.484 1 98.19 112 LEU A CA 1
ATOM 880 C C . LEU A 1 112 ? 3.488 -2.242 -23.594 1 98.19 112 LEU A C 1
ATOM 882 O O . LEU A 1 112 ? 3.791 -3.305 -24.141 1 98.19 112 LEU A O 1
ATOM 886 N N . ARG A 1 113 ? 2.303 -2.023 -23 1 97.44 113 ARG A N 1
ATOM 887 C CA . ARG A 1 113 ? 1.218 -2.992 -23.109 1 97.44 113 ARG A CA 1
ATOM 888 C C . ARG A 1 113 ? 0.92 -3.32 -24.562 1 97.44 113 ARG A C 1
ATOM 890 O O . ARG A 1 113 ? 0.866 -4.492 -24.953 1 97.44 113 ARG A O 1
ATOM 897 N N . ASP A 1 114 ? 0.751 -2.285 -25.391 1 97.81 114 ASP A N 1
ATOM 898 C CA . ASP A 1 114 ? 0.391 -2.471 -26.781 1 97.81 114 ASP A CA 1
ATOM 899 C C . ASP A 1 114 ? 1.497 -3.199 -27.547 1 97.81 114 ASP A C 1
ATOM 901 O O . ASP A 1 114 ? 1.223 -4.094 -28.344 1 97.81 114 ASP A O 1
ATOM 905 N N . LEU A 1 115 ? 2.721 -2.828 -27.281 1 98.19 115 LEU A N 1
ATOM 906 C CA . LEU A 1 115 ? 3.854 -3.494 -27.922 1 98.19 115 LEU A CA 1
ATOM 907 C C . LEU A 1 115 ? 3.895 -4.973 -27.547 1 98.19 115 LEU A C 1
ATOM 909 O O . LEU A 1 115 ? 4.184 -5.824 -28.391 1 98.19 115 LEU A O 1
ATOM 913 N N . ALA A 1 116 ? 3.645 -5.273 -26.297 1 97.75 116 ALA A N 1
ATOM 914 C CA . ALA A 1 116 ? 3.65 -6.656 -25.828 1 97.75 116 ALA A CA 1
ATOM 915 C C . ALA A 1 116 ? 2.564 -7.477 -26.531 1 97.75 116 ALA A C 1
ATOM 917 O O . ALA A 1 116 ? 2.832 -8.57 -27.031 1 97.75 116 ALA A O 1
ATOM 918 N N . LEU A 1 117 ? 1.421 -6.898 -26.578 1 97.12 117 LEU A N 1
ATOM 919 C CA . LEU A 1 117 ? 0.283 -7.602 -27.156 1 97.12 117 LEU A CA 1
ATOM 920 C C . LEU A 1 117 ? 0.459 -7.77 -28.672 1 97.12 117 LEU A C 1
ATOM 922 O O . LEU A 1 117 ? 0.182 -8.836 -29.219 1 97.12 117 LEU A O 1
ATOM 926 N N . ASP A 1 118 ? 0.961 -6.777 -29.375 1 97.62 118 ASP A N 1
ATOM 927 C CA . ASP A 1 118 ? 1.138 -6.793 -30.828 1 97.62 118 ASP A CA 1
ATOM 928 C C . ASP A 1 118 ? 2.199 -7.812 -31.234 1 97.62 118 ASP A C 1
ATOM 930 O O . ASP A 1 118 ? 2.178 -8.32 -32.344 1 97.62 118 ASP A O 1
ATOM 934 N N . ASN A 1 119 ? 3.082 -8.109 -30.391 1 97.94 119 ASN A N 1
ATOM 935 C CA . ASN A 1 119 ? 4.195 -8.992 -30.734 1 97.94 119 ASN A CA 1
ATOM 936 C C . ASN A 1 119 ? 4.191 -10.25 -29.875 1 97.94 119 ASN A C 1
ATOM 938 O O . ASN A 1 119 ? 5.246 -10.844 -29.625 1 97.94 119 ASN A O 1
ATOM 942 N N . LYS A 1 120 ? 3.045 -10.602 -29.406 1 97.62 120 LYS A N 1
ATOM 943 C CA . LYS A 1 120 ? 2.875 -11.711 -28.469 1 97.62 120 LYS A CA 1
ATOM 944 C C . LYS A 1 120 ? 3.529 -12.984 -29 1 97.62 120 LYS A C 1
ATOM 946 O O . LYS A 1 120 ? 4.254 -13.664 -28.281 1 97.62 120 LYS A O 1
ATOM 951 N N . TYR A 1 121 ? 3.416 -13.242 -30.328 1 96.94 121 TYR A N 1
ATOM 952 C CA . TYR A 1 121 ? 3.809 -14.539 -30.875 1 96.94 121 TYR A CA 1
ATOM 953 C C . TYR A 1 121 ? 5.078 -14.414 -31.703 1 96.94 121 TYR A C 1
ATOM 955 O O . TYR A 1 121 ? 5.434 -15.336 -32.438 1 96.94 121 TYR A O 1
ATOM 963 N N . LEU A 1 122 ? 5.738 -13.289 -31.656 1 97.25 122 LEU A N 1
ATOM 964 C CA . LEU A 1 122 ? 7.004 -13.148 -32.375 1 97.25 122 LEU A CA 1
ATOM 965 C C . LEU A 1 122 ? 8.156 -13.734 -31.562 1 97.25 122 LEU A C 1
ATOM 967 O O . LEU A 1 122 ? 8.773 -13.031 -30.75 1 97.25 122 LEU A O 1
ATOM 971 N N . PHE A 1 123 ? 8.422 -14.961 -31.859 1 96.31 123 PHE A N 1
ATOM 972 C CA . PHE A 1 123 ? 9.5 -15.648 -31.156 1 96.31 123 PHE A CA 1
ATOM 973 C C . PHE A 1 123 ? 10.844 -15 -31.453 1 96.31 123 PHE A C 1
ATOM 975 O O . PHE A 1 123 ? 11.094 -14.547 -32.562 1 96.31 123 PHE A O 1
ATOM 982 N N . GLN A 1 124 ? 11.656 -14.938 -30.422 1 95.06 124 GLN A N 1
ATOM 983 C CA . GLN A 1 124 ? 12.961 -14.289 -30.484 1 95.06 124 GLN A CA 1
ATOM 984 C C . GLN A 1 124 ? 14 -15.055 -29.672 1 95.06 124 GLN A C 1
ATOM 986 O O . GLN A 1 124 ? 13.656 -15.703 -28.672 1 95.06 124 GLN A O 1
ATOM 991 N N . LEU A 1 125 ? 15.211 -15.008 -30.156 1 91.94 125 LEU A N 1
ATOM 992 C CA . LEU A 1 125 ? 16.312 -15.586 -29.406 1 91.94 125 LEU A CA 1
ATOM 993 C C . LEU A 1 125 ? 17.031 -14.516 -28.578 1 91.94 125 LEU A C 1
ATOM 995 O O . LEU A 1 125 ? 17.594 -13.57 -29.141 1 91.94 125 LEU A O 1
ATOM 999 N N . LYS A 1 126 ? 16.844 -14.578 -27.297 1 86.38 126 LYS A N 1
ATOM 1000 C CA . LYS A 1 126 ? 17.641 -13.797 -26.359 1 86.38 126 LYS A CA 1
ATOM 1001 C C . LYS A 1 126 ? 18.734 -14.656 -25.719 1 86.38 126 LYS A C 1
ATOM 1003 O O . LYS A 1 126 ? 18.516 -15.234 -24.641 1 86.38 126 LYS A O 1
ATOM 1008 N N . THR A 1 127 ? 19.781 -14.828 -26.391 1 73.88 127 THR A N 1
ATOM 1009 C CA . THR A 1 127 ? 20.828 -15.828 -26.156 1 73.88 127 THR A CA 1
ATOM 1010 C C . THR A 1 127 ? 21.125 -15.969 -24.672 1 73.88 127 THR A C 1
ATOM 1012 O O . THR A 1 127 ? 21.453 -14.984 -24 1 73.88 127 THR A O 1
ATOM 1015 N N . PRO A 1 128 ? 20.859 -17.062 -24.312 1 76.94 128 PRO A N 1
ATOM 1016 C CA . PRO A 1 128 ? 20.641 -18.328 -25 1 76.94 128 PRO A CA 1
ATOM 1017 C C . PRO A 1 128 ? 19.188 -18.812 -24.938 1 76.94 128 PRO A C 1
ATOM 1019 O O . PRO A 1 128 ? 18.875 -19.938 -25.328 1 76.94 128 PRO A O 1
ATOM 1022 N N . GLU A 1 129 ? 18.422 -18 -24.547 1 84.5 129 GLU A N 1
ATOM 1023 C CA . GLU A 1 129 ? 17.062 -18.453 -24.266 1 84.5 129 GLU A CA 1
ATOM 1024 C C . GLU A 1 129 ? 16.094 -18 -25.359 1 84.5 129 GLU A C 1
ATOM 1026 O O . GLU A 1 129 ? 16.266 -16.922 -25.922 1 84.5 129 GLU A O 1
ATOM 1031 N N . VAL A 1 130 ? 15.156 -18.922 -25.641 1 92.12 130 VAL A N 1
ATOM 1032 C CA . VAL A 1 130 ? 14.07 -18.562 -26.547 1 92.12 130 VAL A CA 1
ATOM 1033 C C . VAL A 1 130 ? 12.984 -17.812 -25.781 1 92.12 130 VAL A C 1
ATOM 1035 O O . VAL A 1 130 ? 12.641 -18.188 -24.656 1 92.12 130 VAL A O 1
ATOM 1038 N N . THR A 1 131 ? 12.539 -16.719 -26.359 1 93.94 131 THR A N 1
ATOM 1039 C CA . THR A 1 131 ? 11.469 -15.898 -25.797 1 93.94 131 THR A CA 1
ATOM 1040 C C . THR A 1 131 ? 10.586 -15.328 -26.906 1 93.94 131 THR A C 1
ATOM 1042 O O . THR A 1 131 ? 10.539 -15.875 -28.016 1 93.94 131 THR A O 1
ATOM 1045 N N . THR A 1 132 ? 9.703 -14.477 -26.656 1 95.94 132 THR A N 1
ATOM 1046 C CA . THR A 1 132 ? 9.016 -13.656 -27.641 1 95.94 132 THR A CA 1
ATOM 1047 C C . THR A 1 132 ? 9.219 -12.172 -27.359 1 95.94 132 THR A C 1
ATOM 1049 O O . THR A 1 132 ? 9.453 -11.781 -26.219 1 95.94 132 THR A O 1
ATOM 1052 N N . LEU A 1 133 ? 9.203 -11.469 -28.406 1 96.81 133 LEU A N 1
ATOM 1053 C CA . LEU A 1 133 ? 9.297 -10.031 -28.219 1 96.81 133 LEU A CA 1
ATOM 1054 C C . LEU A 1 133 ? 8.156 -9.516 -27.344 1 96.81 133 LEU A C 1
ATOM 1056 O O . LEU A 1 133 ? 8.344 -8.602 -26.547 1 96.81 133 LEU A O 1
ATOM 1060 N N . GLY A 1 134 ? 7.023 -10.133 -27.516 1 96.88 134 GLY A N 1
ATOM 1061 C CA . GLY A 1 134 ? 5.879 -9.773 -26.688 1 96.88 134 GLY A CA 1
ATOM 1062 C C . GLY A 1 134 ? 6.121 -9.992 -25.203 1 96.88 134 GLY A C 1
ATOM 1063 O O . GLY A 1 134 ? 5.793 -9.125 -24.391 1 96.88 134 GLY A O 1
ATOM 1064 N N . TYR A 1 135 ? 6.66 -11.117 -24.891 1 95.62 135 TYR A N 1
ATOM 1065 C CA . TYR A 1 135 ? 6.934 -11.422 -23.484 1 95.62 135 TYR A CA 1
ATOM 1066 C C . TYR A 1 135 ? 7.965 -10.461 -22.906 1 95.62 135 TYR A C 1
ATOM 1068 O O . TYR A 1 135 ? 7.863 -10.062 -21.75 1 95.62 135 TYR A O 1
ATOM 1076 N N . ARG A 1 136 ? 8.914 -10.109 -23.734 1 94.88 136 ARG A N 1
ATOM 1077 C CA . ARG A 1 136 ? 9.922 -9.141 -23.328 1 94.88 136 ARG A CA 1
ATOM 1078 C C . ARG A 1 136 ? 9.289 -7.805 -22.969 1 94.88 136 ARG A C 1
ATOM 1080 O O . ARG A 1 136 ? 9.539 -7.262 -21.891 1 94.88 136 ARG A O 1
ATOM 1087 N N . PHE A 1 137 ? 8.422 -7.273 -23.797 1 97 137 PHE A N 1
ATOM 1088 C CA . PHE A 1 137 ? 7.723 -6.02 -23.531 1 97 137 PHE A CA 1
ATOM 1089 C C . PHE A 1 137 ? 6.746 -6.184 -22.375 1 97 137 PHE A C 1
ATOM 1091 O O . PHE A 1 137 ? 6.496 -5.234 -21.625 1 97 137 PHE A O 1
ATOM 1098 N N . GLY A 1 138 ? 6.223 -7.422 -22.219 1 96.38 138 GLY A N 1
ATOM 1099 C CA . GLY A 1 138 ? 5.371 -7.703 -21.078 1 96.38 138 GLY A CA 1
ATOM 1100 C C . GLY A 1 138 ? 6.082 -7.523 -19.75 1 96.38 138 GLY A C 1
ATOM 1101 O O . GLY A 1 138 ? 5.5 -7 -18.797 1 96.38 138 GLY A O 1
ATOM 1102 N N . SER A 1 139 ? 7.328 -7.906 -19.719 1 94.81 139 SER A N 1
ATOM 1103 C CA . SER A 1 139 ? 8.117 -7.73 -18.5 1 94.81 139 SER A CA 1
ATOM 1104 C C . SER A 1 139 ? 8.359 -6.254 -18.203 1 94.81 139 SER A C 1
ATOM 1106 O O . SER A 1 139 ? 8.391 -5.84 -17.047 1 94.81 139 SER A O 1
ATOM 1108 N N . TYR A 1 140 ? 8.531 -5.41 -19.344 1 97 140 TYR A N 1
ATOM 1109 C CA . TYR A 1 140 ? 8.641 -3.965 -19.172 1 97 140 TYR A CA 1
ATOM 1110 C C . TYR A 1 140 ? 7.371 -3.398 -18.531 1 97 140 TYR A C 1
ATOM 1112 O O . TYR A 1 140 ? 7.441 -2.6 -17.609 1 97 140 TYR A O 1
ATOM 1120 N N . TYR A 1 141 ? 6.281 -3.92 -19.047 1 97 141 TYR A N 1
ATOM 1121 C CA . TYR A 1 141 ? 4.973 -3.455 -18.594 1 97 141 TYR A CA 1
ATOM 1122 C C . TYR A 1 141 ? 4.777 -3.725 -17.109 1 97 141 TYR A C 1
ATOM 1124 O O . TYR A 1 141 ? 4.402 -2.826 -16.359 1 97 141 TYR A O 1
ATOM 1132 N N . THR A 1 142 ? 5.051 -4.914 -16.641 1 95.19 142 THR A N 1
ATOM 1133 C CA . THR A 1 142 ? 4.828 -5.305 -15.258 1 95.19 142 THR A CA 1
ATOM 1134 C C . THR A 1 142 ? 5.738 -4.516 -14.32 1 95.19 142 THR A C 1
ATOM 1136 O O . THR A 1 142 ? 5.316 -4.109 -13.234 1 95.19 142 THR A O 1
ATOM 1139 N N . THR A 1 143 ? 6.918 -4.289 -14.75 1 95.81 143 THR A N 1
ATOM 1140 C CA . THR A 1 143 ? 7.887 -3.553 -13.945 1 95.81 143 THR A CA 1
ATOM 1141 C C . THR A 1 143 ? 7.453 -2.1 -13.773 1 95.81 143 THR A C 1
ATOM 1143 O O . THR A 1 143 ? 7.43 -1.584 -12.648 1 95.81 143 THR A O 1
ATOM 1146 N N . LEU A 1 144 ? 7.121 -1.479 -14.891 1 97.56 144 LEU A N 1
ATOM 1147 C CA . LEU A 1 144 ? 6.699 -0.084 -14.82 1 97.56 144 LEU A CA 1
ATOM 1148 C C . LEU A 1 144 ? 5.418 0.058 -14.008 1 97.56 144 LEU A C 1
ATOM 1150 O O . LEU A 1 144 ? 5.27 1.012 -13.242 1 97.56 144 LEU A O 1
ATOM 1154 N N . ALA A 1 145 ? 4.527 -0.902 -14.156 1 96 145 ALA A N 1
ATOM 1155 C CA . ALA A 1 145 ? 3.275 -0.871 -13.406 1 96 145 ALA A CA 1
ATOM 1156 C C . ALA A 1 145 ? 3.543 -0.892 -11.898 1 96 145 ALA A C 1
ATOM 1158 O O . ALA A 1 145 ? 2.945 -0.119 -11.148 1 96 145 ALA A O 1
ATOM 1159 N N . ALA A 1 146 ? 4.441 -1.707 -11.461 1 94.88 146 ALA A N 1
ATOM 1160 C CA . ALA A 1 146 ? 4.793 -1.803 -10.047 1 94.88 146 ALA A CA 1
ATOM 1161 C C . ALA A 1 146 ? 5.426 -0.506 -9.547 1 94.88 146 ALA A C 1
ATOM 1163 O O . ALA A 1 146 ? 5.105 -0.028 -8.461 1 94.88 146 ALA A O 1
ATOM 1164 N N . LEU A 1 147 ? 6.266 0.038 -10.336 1 97 147 LEU A N 1
ATOM 1165 C CA . LEU A 1 147 ? 6.969 1.253 -9.945 1 97 147 LEU A CA 1
ATOM 1166 C C . LEU A 1 147 ? 6.02 2.447 -9.922 1 97 147 LEU A C 1
ATOM 1168 O O . LEU A 1 147 ? 6.184 3.361 -9.109 1 97 147 LEU A O 1
ATOM 1172 N N . LEU A 1 148 ? 5.023 2.406 -10.828 1 97.81 148 LEU A N 1
ATOM 1173 C CA . LEU A 1 148 ? 4.023 3.469 -10.852 1 97.81 148 LEU A CA 1
ATOM 1174 C C . LEU A 1 148 ? 3.207 3.475 -9.562 1 97.81 148 LEU A C 1
ATOM 1176 O O . LEU A 1 148 ? 2.893 4.539 -9.023 1 97.81 148 LEU A O 1
ATOM 1180 N N . GLU A 1 149 ? 2.891 2.348 -9.078 1 96.69 149 GLU A N 1
ATOM 1181 C CA . GLU A 1 149 ? 2.197 2.256 -7.797 1 96.69 149 GLU A CA 1
ATOM 1182 C C . GLU A 1 149 ? 3.049 2.824 -6.664 1 96.69 149 GLU A C 1
ATOM 1184 O O . GLU A 1 149 ? 2.574 3.639 -5.871 1 96.69 149 GLU A O 1
ATOM 1189 N N . LYS A 1 150 ? 4.289 2.455 -6.676 1 96.5 150 LYS A N 1
ATOM 1190 C CA . LYS A 1 150 ? 5.207 2.883 -5.625 1 96.5 150 LYS A CA 1
ATOM 1191 C C . LYS A 1 150 ? 5.387 4.398 -5.633 1 96.5 150 LYS A C 1
ATOM 1193 O O . LYS A 1 150 ? 5.316 5.043 -4.586 1 96.5 150 LYS A O 1
ATOM 1198 N N . VAL A 1 151 ? 5.609 4.945 -6.793 1 97.88 151 VAL A N 1
ATOM 1199 C CA . VAL A 1 151 ? 5.902 6.375 -6.879 1 97.88 151 VAL A CA 1
ATOM 1200 C C . VAL A 1 151 ? 4.66 7.176 -6.5 1 97.88 151 VAL A C 1
ATOM 1202 O O . VAL A 1 151 ? 4.762 8.25 -5.895 1 97.88 151 VAL A O 1
ATOM 1205 N N . THR A 1 152 ? 3.5 6.668 -6.844 1 98.06 152 THR A N 1
ATOM 1206 C CA . THR A 1 152 ? 2.264 7.352 -6.477 1 98.06 152 THR A CA 1
ATOM 1207 C C . THR A 1 152 ? 2.096 7.387 -4.961 1 98.06 152 THR A C 1
ATOM 1209 O O . THR A 1 152 ? 1.792 8.438 -4.391 1 98.06 152 THR A O 1
ATOM 1212 N N . PHE A 1 153 ? 2.365 6.285 -4.305 1 96.56 153 PHE A N 1
ATOM 1213 C CA . PHE A 1 153 ? 2.254 6.238 -2.85 1 96.56 153 PHE A CA 1
ATOM 1214 C C . PHE A 1 153 ? 3.295 7.141 -2.197 1 96.56 153 PHE A C 1
ATOM 1216 O O . PHE A 1 153 ? 3.002 7.832 -1.221 1 96.56 153 PHE A O 1
ATOM 1223 N N . ASP A 1 154 ? 4.445 7.164 -2.787 1 95.75 154 ASP A N 1
ATOM 1224 C CA . ASP A 1 154 ? 5.559 7.887 -2.18 1 95.75 154 ASP A CA 1
ATOM 1225 C C . ASP A 1 154 ? 5.379 9.398 -2.328 1 95.75 154 ASP A C 1
ATOM 1227 O O . ASP A 1 154 ? 6.109 10.18 -1.713 1 95.75 154 ASP A O 1
ATOM 1231 N N . ARG A 1 155 ? 4.375 9.852 -3.1 1 96.69 155 ARG A N 1
ATOM 1232 C CA . ARG A 1 155 ? 4.039 11.273 -3.145 1 96.69 155 ARG A CA 1
ATOM 1233 C C . ARG A 1 155 ? 3.701 11.797 -1.754 1 96.69 155 ARG A C 1
ATOM 1235 O O . ARG A 1 155 ? 3.818 13 -1.494 1 96.69 155 ARG A O 1
ATOM 1242 N N . ARG A 1 156 ? 3.359 10.891 -0.837 1 94.44 156 ARG A N 1
ATOM 1243 C CA . ARG A 1 156 ? 3.033 11.234 0.542 1 94.44 156 ARG A CA 1
ATOM 1244 C C . ARG A 1 156 ? 4.215 11.922 1.227 1 94.44 156 ARG A C 1
ATOM 1246 O O . ARG A 1 156 ? 4.035 12.648 2.203 1 94.44 156 ARG A O 1
ATOM 1253 N N . TYR A 1 157 ? 5.43 11.703 0.668 1 91.94 157 TYR A N 1
ATOM 1254 C CA . TYR A 1 157 ? 6.625 12.156 1.37 1 91.94 157 TYR A CA 1
ATOM 1255 C C . TYR A 1 157 ? 7.18 13.43 0.744 1 91.94 157 TYR A C 1
ATOM 1257 O O . TYR A 1 157 ? 8.18 13.977 1.213 1 91.94 157 TYR A O 1
ATOM 1265 N N . VAL A 1 158 ? 6.465 13.945 -0.294 1 93.25 158 VAL A N 1
ATOM 1266 C CA . VAL A 1 158 ? 6.941 15.18 -0.917 1 93.25 158 VAL A CA 1
ATOM 1267 C C . VAL A 1 158 ? 5.797 16.188 -1.009 1 93.25 158 VAL A C 1
ATOM 1269 O O . VAL A 1 158 ? 6.031 17.391 -1.168 1 93.25 158 VAL A O 1
ATOM 1272 N N . GLU A 1 159 ? 4.555 15.719 -0.888 1 95.12 159 GLU A N 1
ATOM 1273 C CA . GLU A 1 159 ? 3.387 16.594 -0.976 1 95.12 159 GLU A CA 1
ATOM 1274 C C . GLU A 1 159 ? 2.811 16.875 0.407 1 95.12 159 GLU A C 1
ATOM 1276 O O . GLU A 1 159 ? 1.596 16.812 0.608 1 95.12 159 GLU A O 1
ATOM 1281 N N . MET A 1 160 ? 3.666 17.125 1.317 1 91.12 160 MET A N 1
ATOM 1282 C CA . MET A 1 160 ? 3.279 17.469 2.682 1 91.12 160 MET A CA 1
ATOM 1283 C C . MET A 1 160 ? 3.393 18.984 2.908 1 91.12 160 MET A C 1
ATOM 1285 O O . MET A 1 160 ? 4.203 19.656 2.268 1 91.12 160 MET A O 1
ATOM 1289 N N . VAL A 1 161 ? 2.613 19.469 3.869 1 86.62 161 VAL A N 1
ATOM 1290 C CA . VAL A 1 161 ? 2.633 20.906 4.184 1 86.62 161 VAL A CA 1
ATOM 1291 C C . VAL A 1 161 ? 3.973 21.266 4.812 1 86.62 161 VAL A C 1
ATOM 1293 O O . VAL A 1 161 ? 4.508 22.359 4.555 1 86.62 161 VAL A O 1
ATOM 1296 N N . ASN A 1 162 ? 4.59 20.219 5.535 1 72.56 162 ASN A N 1
ATOM 1297 C CA . ASN A 1 162 ? 5.758 20.594 6.328 1 72.56 162 ASN A CA 1
ATOM 1298 C C . ASN A 1 162 ? 7.043 20.516 5.504 1 72.56 162 ASN A C 1
ATOM 1300 O O . ASN A 1 162 ? 7.18 19.625 4.652 1 72.56 162 ASN A O 1
ATOM 1304 N N . ASN A 1 163 ? 7.887 21.672 5.684 1 62.22 163 ASN A N 1
ATOM 1305 C CA . ASN A 1 163 ? 9.219 21.547 5.098 1 62.22 163 ASN A CA 1
ATOM 1306 C C . ASN A 1 163 ? 10.266 21.234 6.156 1 62.22 163 ASN A C 1
ATOM 1308 O O . ASN A 1 163 ? 11.422 20.938 5.828 1 62.22 163 ASN A O 1
ATOM 1312 N N . ASN A 1 164 ? 9.812 21.297 7.418 1 68.56 164 ASN A N 1
ATOM 1313 C CA . ASN A 1 164 ? 10.727 21.031 8.523 1 68.56 164 ASN A CA 1
ATOM 1314 C C . ASN A 1 164 ? 10.023 20.359 9.688 1 68.56 164 ASN A C 1
ATOM 1316 O O . ASN A 1 164 ? 8.836 20.594 9.922 1 68.56 164 ASN A O 1
ATOM 1320 N N . ASP A 1 165 ? 10.758 19.484 10.312 1 71.25 165 ASP A N 1
ATOM 1321 C CA . ASP A 1 165 ? 10.117 18.75 11.391 1 71.25 165 ASP A CA 1
ATOM 1322 C C . ASP A 1 165 ? 10.75 19.078 12.734 1 71.25 165 ASP A C 1
ATOM 1324 O O . ASP A 1 165 ? 10.562 18.344 13.711 1 71.25 165 ASP A O 1
ATOM 1328 N N . SER A 1 166 ? 11.484 20.172 12.719 1 81.88 166 SER A N 1
ATOM 1329 C CA . SER A 1 166 ? 12.016 20.562 14.023 1 81.88 166 SER A CA 1
ATOM 1330 C C . SER A 1 166 ? 10.922 21.109 14.922 1 81.88 166 SER A C 1
ATOM 1332 O O . SER A 1 166 ? 10.016 21.812 14.453 1 81.88 166 SER A O 1
ATOM 1334 N N . LEU A 1 167 ? 11.031 20.797 16.141 1 87.12 167 LEU A N 1
ATOM 1335 C CA . LEU A 1 167 ? 10.023 21.25 17.094 1 87.12 167 LEU A CA 1
ATOM 1336 C C . LEU A 1 167 ? 9.922 22.781 17.078 1 87.12 167 LEU A C 1
ATOM 1338 O O . LEU A 1 167 ? 8.828 23.328 17.125 1 87.12 167 LEU A O 1
ATOM 1342 N N . GLY A 1 168 ? 11.062 23.422 17 1 82.62 168 GLY A N 1
ATOM 1343 C CA . GLY A 1 168 ? 11.109 24.875 17 1 82.62 168 GLY A CA 1
ATOM 1344 C C . GLY A 1 168 ? 10.398 25.5 15.82 1 82.62 168 GLY A C 1
ATOM 1345 O O . GLY A 1 168 ? 9.898 26.625 15.914 1 82.62 168 GLY A O 1
ATOM 1346 N N . SER A 1 169 ? 10.305 24.781 14.773 1 80.44 169 SER A N 1
ATOM 1347 C CA . SER A 1 169 ? 9.672 25.297 13.562 1 80.44 169 SER A CA 1
ATOM 1348 C C . SER A 1 169 ? 8.172 25.453 13.75 1 80.44 169 SER A C 1
ATOM 1350 O O . SER A 1 169 ? 7.523 26.219 13.016 1 80.44 169 SER A O 1
ATOM 1352 N N . PHE A 1 170 ? 7.629 24.828 14.742 1 81.31 170 PHE A N 1
ATOM 1353 C CA . PHE A 1 170 ? 6.191 24.875 14.984 1 81.31 170 PHE A CA 1
ATOM 1354 C C . PHE A 1 170 ? 5.855 25.969 16 1 81.31 170 PHE A C 1
ATOM 1356 O O . PHE A 1 170 ? 4.688 26.297 16.203 1 81.31 170 PHE A O 1
ATOM 1363 N N . VAL A 1 171 ? 6.93 26.469 16.688 1 76.69 171 VAL A N 1
ATOM 1364 C CA . VAL A 1 171 ? 6.738 27.438 17.766 1 76.69 171 VAL A CA 1
ATOM 1365 C C . VAL A 1 171 ? 6.992 28.844 17.25 1 76.69 171 VAL A C 1
ATOM 1367 O O . VAL A 1 171 ? 7.945 29.078 16.5 1 76.69 171 VAL A O 1
ATOM 1370 N N . ASP A 1 172 ? 6.121 29.547 16.609 1 60.94 172 ASP A N 1
ATOM 1371 C CA . ASP A 1 172 ? 6.285 30.875 16.047 1 60.94 172 ASP A CA 1
ATOM 1372 C C . ASP A 1 172 ? 7.266 31.703 16.875 1 60.94 172 ASP A C 1
ATOM 1374 O O . ASP A 1 172 ? 6.906 32.219 17.938 1 60.94 172 ASP A O 1
ATOM 1378 N N . VAL A 1 173 ? 8.508 31.406 16.984 1 50.06 173 VAL A N 1
ATOM 1379 C CA . VAL A 1 173 ? 9.328 32.25 17.828 1 50.06 173 VAL A CA 1
ATOM 1380 C C . VAL A 1 173 ? 9.258 33.688 17.328 1 50.06 173 VAL A C 1
ATOM 1382 O O . VAL A 1 173 ? 10.07 34.531 17.703 1 50.06 173 VAL A O 1
ATOM 1385 N N . HIS A 1 174 ? 8.648 34 16.328 1 45.47 174 HIS A N 1
ATOM 1386 C CA . HIS A 1 174 ? 8.719 35.438 16.031 1 45.47 174 HIS A CA 1
ATOM 1387 C C . HIS A 1 174 ? 7.789 36.219 16.938 1 45.47 174 HIS A C 1
ATOM 1389 O O . HIS A 1 174 ? 6.758 35.719 17.375 1 45.47 174 HIS A O 1
ATOM 1395 N N . LYS A 1 175 ? 8.32 37.281 17.688 1 41.41 175 LYS A N 1
ATOM 1396 C CA . LYS A 1 175 ? 7.84 38.375 18.547 1 41.41 175 LYS A CA 1
ATOM 1397 C C . LYS A 1 175 ? 6.422 38.781 18.156 1 41.41 175 LYS A C 1
ATOM 1399 O O . LYS A 1 175 ? 5.797 39.594 18.859 1 41.41 175 LYS A O 1
ATOM 1404 N N . GLY A 1 176 ? 6.023 38.875 16.953 1 38.38 176 GLY A N 1
ATOM 1405 C CA . GLY A 1 176 ? 4.781 39.594 16.734 1 38.38 176 GLY A CA 1
ATOM 1406 C C . GLY A 1 176 ? 3.545 38.75 16.953 1 38.38 176 GLY A C 1
ATOM 1407 O O . GLY A 1 176 ? 3.648 37.531 17.234 1 38.38 176 GLY A O 1
ATOM 1408 N N . PRO A 1 177 ? 2.51 39.438 17.266 1 40.38 177 PRO A N 1
ATOM 1409 C CA . PRO A 1 177 ? 1.183 38.875 17.516 1 40.38 177 PRO A CA 1
ATOM 1410 C C . PRO A 1 177 ? 0.854 37.688 16.609 1 40.38 177 PRO A C 1
ATOM 1412 O O . PRO A 1 177 ? -0.291 37.25 16.578 1 40.38 177 PRO A O 1
ATOM 1415 N N . PHE A 1 178 ? 1.676 37.438 15.68 1 43.88 178 PHE A N 1
ATOM 1416 C CA . PHE A 1 178 ? 1.424 36.844 14.375 1 43.88 178 PHE A CA 1
ATOM 1417 C C . PHE A 1 178 ? 1.094 35.375 14.508 1 43.88 178 PHE A C 1
ATOM 1419 O O . PHE A 1 178 ? 1.465 34.75 15.492 1 43.88 178 PHE A O 1
ATOM 1426 N N . ILE A 1 179 ? 0.302 34.875 13.477 1 50.16 179 ILE A N 1
ATOM 1427 C CA . ILE A 1 179 ? -0.496 33.688 13.164 1 50.16 179 ILE A CA 1
ATOM 1428 C C . ILE A 1 179 ? 0.356 32.438 13.328 1 50.16 179 ILE A C 1
ATOM 1430 O O . ILE A 1 179 ? 1.453 32.344 12.773 1 50.16 179 ILE A O 1
ATOM 1434 N N . ASP A 1 180 ? 0.143 31.766 14.305 1 62.41 180 ASP A N 1
ATOM 1435 C CA . ASP A 1 180 ? 0.48 30.375 14.547 1 62.41 180 ASP A CA 1
ATOM 1436 C C . ASP A 1 180 ? 0.416 29.562 13.25 1 62.41 180 ASP A C 1
ATOM 1438 O O . ASP A 1 180 ? -0.159 28.469 13.227 1 62.41 180 ASP A O 1
ATOM 1442 N N . SER A 1 181 ? 1.019 30.203 12.18 1 63.75 181 SER A N 1
ATOM 1443 C CA . SER A 1 181 ? 0.802 29.656 10.852 1 63.75 181 SER A CA 1
ATOM 1444 C C . SER A 1 181 ? 1.527 28.328 10.68 1 63.75 181 SER A C 1
ATOM 1446 O O . SER A 1 181 ? 1.196 27.531 9.789 1 63.75 181 SER A O 1
ATOM 1448 N N . ASN A 1 182 ? 2.381 28.062 11.641 1 77.5 182 ASN A N 1
ATOM 1449 C CA . ASN A 1 182 ? 3.109 26.812 11.453 1 77.5 182 ASN A CA 1
ATOM 1450 C C . ASN A 1 182 ? 2.74 25.781 12.523 1 77.5 182 ASN A C 1
ATOM 1452 O O . ASN A 1 182 ? 3.318 24.703 12.57 1 77.5 182 ASN A O 1
ATOM 1456 N N . SER A 1 183 ? 1.717 26.234 13.297 1 82.81 183 SER A N 1
ATOM 1457 C CA . SER A 1 183 ? 1.273 25.281 14.305 1 82.81 183 SER A CA 1
ATOM 1458 C C . SER A 1 183 ? 0.674 24.031 13.664 1 82.81 183 SER A C 1
ATOM 1460 O O . SER A 1 183 ? 0.173 24.078 12.539 1 82.81 183 SER A O 1
ATOM 1462 N N . PRO A 1 184 ? 0.736 22.953 14.391 1 86.75 184 PRO A N 1
ATOM 1463 C CA . PRO A 1 184 ? 0.197 21.719 13.836 1 86.75 184 PRO A CA 1
ATOM 1464 C C . PRO A 1 184 ? -1.27 21.844 13.422 1 86.75 184 PRO A C 1
ATOM 1466 O O . PRO A 1 184 ? -1.647 21.406 12.336 1 86.75 184 PRO A O 1
ATOM 1469 N N . PRO A 1 185 ? -2.121 22.531 14.172 1 87.31 185 PRO A N 1
ATOM 1470 C CA . PRO A 1 185 ? -3.504 22.703 13.719 1 87.31 185 PRO A CA 1
ATOM 1471 C C . PRO A 1 185 ? -3.611 23.516 12.438 1 87.31 185 PRO A C 1
ATOM 1473 O O . PRO A 1 185 ? -4.449 23.219 11.578 1 87.31 185 PRO A O 1
ATOM 1476 N N . ALA A 1 186 ? -2.846 24.578 12.359 1 87.44 186 ALA A N 1
ATOM 1477 C CA . ALA A 1 186 ? -2.826 25.375 11.133 1 87.44 186 ALA A CA 1
ATOM 1478 C C . ALA A 1 186 ? -2.408 24.516 9.938 1 87.44 186 ALA A C 1
ATOM 1480 O O . ALA A 1 186 ? -3.02 24.594 8.867 1 87.44 186 ALA A O 1
ATOM 1481 N N . GLN A 1 187 ? -1.409 23.75 10.156 1 89 187 GLN A N 1
ATOM 1482 C CA . GLN A 1 187 ? -0.904 22.906 9.086 1 89 187 GLN A CA 1
ATOM 1483 C C . GLN A 1 187 ? -1.939 21.859 8.68 1 89 187 GLN A C 1
ATOM 1485 O O . GLN A 1 187 ? -2.068 21.531 7.496 1 89 187 GLN A O 1
ATOM 1490 N N . ASP A 1 188 ? -2.604 21.312 9.648 1 90.94 188 ASP A N 1
ATOM 1491 C CA . ASP A 1 188 ? -3.678 20.375 9.352 1 90.94 188 ASP A CA 1
ATOM 1492 C C . ASP A 1 188 ? -4.75 21.016 8.477 1 90.94 188 ASP A C 1
ATOM 1494 O O . ASP A 1 188 ? -5.242 20.391 7.531 1 90.94 188 ASP A O 1
ATOM 1498 N N . PHE A 1 189 ? -5.09 22.234 8.852 1 92.56 189 PHE A N 1
ATOM 1499 C CA . PHE A 1 189 ? -6.105 22.953 8.102 1 92.56 189 PHE A CA 1
ATOM 1500 C C . PHE A 1 189 ? -5.637 23.219 6.672 1 92.56 189 PHE A C 1
ATOM 1502 O O . PHE A 1 189 ? -6.387 23 5.719 1 92.56 189 PHE A O 1
ATOM 1509 N N . LEU A 1 190 ? -4.438 23.719 6.527 1 92.94 190 LEU A N 1
ATOM 1510 C CA . LEU A 1 190 ? -3.883 24.031 5.215 1 92.94 190 LEU A CA 1
ATOM 1511 C C . LEU A 1 190 ? -3.779 22.781 4.352 1 92.94 190 LEU A C 1
ATOM 1513 O O . LEU A 1 190 ? -4.047 22.828 3.148 1 92.94 190 LEU A O 1
ATOM 1517 N N . ALA A 1 191 ? -3.361 21.656 4.996 1 94.06 191 ALA A N 1
ATOM 1518 C CA . ALA A 1 191 ? -3.281 20.375 4.277 1 94.06 191 ALA A CA 1
ATOM 1519 C C . ALA A 1 191 ? -4.637 20 3.693 1 94.06 191 ALA A C 1
ATOM 1521 O O . ALA A 1 191 ? -4.73 19.609 2.527 1 94.06 191 ALA A O 1
ATOM 1522 N N . LYS A 1 192 ? -5.621 20.109 4.512 1 95.12 192 LYS A N 1
ATOM 1523 C CA . LYS A 1 192 ? -6.973 19.781 4.066 1 95.12 192 LYS A CA 1
ATOM 1524 C C . LYS A 1 192 ? -7.418 20.719 2.947 1 95.12 192 LYS A C 1
ATOM 1526 O O . LYS A 1 192 ? -7.891 20.266 1.902 1 95.12 192 LYS A O 1
ATOM 1531 N N . LYS A 1 193 ? -7.215 22 3.146 1 94.94 193 LYS A N 1
ATOM 1532 C CA . LYS A 1 193 ? -7.684 23.031 2.217 1 94.94 193 LYS A CA 1
ATOM 1533 C C . LYS A 1 193 ? -7.008 22.875 0.855 1 94.94 193 LYS A C 1
ATOM 1535 O O . LYS A 1 193 ? -7.637 23.109 -0.181 1 94.94 193 LYS A O 1
ATOM 1540 N N . LEU A 1 194 ? -5.766 22.516 0.877 1 95.56 194 LEU A N 1
ATOM 1541 C CA . LEU A 1 194 ? -4.984 22.484 -0.355 1 95.56 194 LEU A CA 1
ATOM 1542 C C . LEU A 1 194 ? -4.809 21.062 -0.859 1 95.56 194 LEU A C 1
ATOM 1544 O O . LEU A 1 194 ? -4.047 20.812 -1.798 1 95.56 194 LEU A O 1
ATOM 1548 N N . GLU A 1 195 ? -5.449 20.078 -0.21 1 95.06 195 GLU A N 1
ATOM 1549 C CA . GLU A 1 195 ? -5.406 18.672 -0.572 1 95.06 195 GLU A CA 1
ATOM 1550 C C . GLU A 1 195 ? -3.975 18.141 -0.575 1 95.06 195 GLU A C 1
ATOM 1552 O O . GLU A 1 195 ? -3.535 17.516 -1.547 1 95.06 195 GLU A O 1
ATOM 1557 N N . LEU A 1 196 ? -3.262 18.5 0.453 1 95.62 196 LEU A N 1
ATOM 1558 C CA . LEU A 1 196 ? -1.926 17.984 0.728 1 95.62 196 LEU A CA 1
ATOM 1559 C C . LEU A 1 196 ? -1.949 17.016 1.899 1 95.62 196 LEU A C 1
ATOM 1561 O O . LEU A 1 196 ? -2.973 16.859 2.572 1 95.62 196 LEU A O 1
ATOM 1565 N N . PHE A 1 197 ? -0.908 16.266 2.09 1 93.75 197 PHE A N 1
ATOM 1566 C CA . PHE A 1 197 ? -0.778 15.383 3.244 1 93.75 197 PHE A CA 1
ATOM 1567 C C . PHE A 1 197 ? -0.283 16.156 4.461 1 93.75 197 PHE A C 1
ATOM 1569 O O . PHE A 1 197 ? 0.398 17.172 4.324 1 93.75 197 PHE A O 1
ATOM 1576 N N . ASN A 1 198 ? -0.707 15.57 5.605 1 84.69 198 ASN A N 1
ATOM 1577 C CA . ASN A 1 198 ? -0.306 16.219 6.852 1 84.69 198 ASN A CA 1
ATOM 1578 C C . ASN A 1 198 ? 1.189 16.062 7.109 1 84.69 198 ASN A C 1
ATOM 1580 O O . ASN A 1 198 ? 1.846 15.227 6.484 1 84.69 198 ASN A O 1
ATOM 1584 N N . THR A 1 199 ? 1.459 16.781 8.07 1 68 199 THR A N 1
ATOM 1585 C CA . THR A 1 199 ? 2.846 16.828 8.523 1 68 199 THR A CA 1
ATOM 1586 C C . THR A 1 199 ? 3.242 15.492 9.164 1 68 199 THR A C 1
ATOM 1588 O O . THR A 1 199 ? 2.49 14.938 9.969 1 68 199 THR A O 1
ATOM 1591 N N . ALA A 1 200 ? 4.309 14.875 8.547 1 71 200 ALA A N 1
ATOM 1592 C CA . ALA A 1 200 ? 4.859 13.766 9.32 1 71 200 ALA A CA 1
ATOM 1593 C C . ALA A 1 200 ? 6.262 14.094 9.828 1 71 200 ALA A C 1
ATOM 1595 O O . ALA A 1 200 ? 6.98 1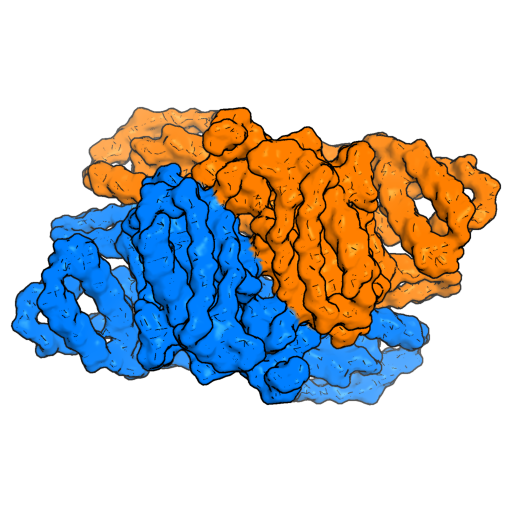4.891 9.219 1 71 200 ALA A O 1
ATOM 1596 N N . THR A 1 201 ? 6.492 13.734 11.07 1 83.44 201 THR A N 1
ATOM 1597 C CA . THR A 1 201 ? 7.742 14.023 11.758 1 83.44 201 THR A CA 1
ATOM 1598 C C . THR A 1 201 ? 8.734 12.875 11.586 1 83.44 201 THR A C 1
ATOM 1600 O O . THR A 1 201 ? 8.914 12.055 12.492 1 83.44 201 THR A O 1
ATOM 1603 N N . PHE A 1 202 ? 9.375 12.898 10.406 1 86.75 202 PHE A N 1
ATOM 1604 C CA . PHE A 1 202 ? 10.344 11.844 10.117 1 86.75 202 PHE A CA 1
ATOM 1605 C C . PHE A 1 202 ? 11.758 12.297 10.461 1 86.75 202 PHE A C 1
ATOM 1607 O O . PHE A 1 202 ? 12.023 13.5 10.539 1 86.75 202 PHE A O 1
ATOM 1614 N N . SER A 1 203 ? 12.578 11.258 10.625 1 86.69 203 SER A N 1
ATOM 1615 C CA . SER A 1 203 ? 14 11.539 10.766 1 86.69 203 SER A CA 1
ATOM 1616 C C . SER A 1 203 ? 14.617 11.953 9.43 1 86.69 203 SER A C 1
ATOM 1618 O O . SER A 1 203 ? 14.188 11.477 8.375 1 86.69 203 SER A O 1
ATOM 1620 N N . LYS A 1 204 ? 15.602 12.789 9.484 1 81.31 204 LYS A N 1
ATOM 1621 C CA . LYS A 1 204 ? 16.25 13.32 8.297 1 81.31 204 LYS A CA 1
ATOM 1622 C C . LYS A 1 204 ? 17.297 12.344 7.762 1 81.31 204 LYS A C 1
ATOM 1624 O O . LYS A 1 204 ? 18.5 12.641 7.777 1 81.31 204 LYS A O 1
ATOM 1629 N N . THR A 1 205 ? 16.812 11.297 7.168 1 84.56 205 THR A N 1
ATOM 1630 C CA . THR A 1 205 ? 17.734 10.367 6.523 1 84.56 205 THR A CA 1
ATOM 1631 C C . THR A 1 205 ? 18.328 10.992 5.258 1 84.56 205 THR A C 1
ATOM 1633 O O . THR A 1 205 ? 17.969 12.102 4.879 1 84.56 205 THR A O 1
ATOM 1636 N N . LYS A 1 206 ? 19.219 10.367 4.672 1 83.81 206 LYS A N 1
ATOM 1637 C CA . LYS A 1 206 ? 19.984 10.914 3.559 1 83.81 206 LYS A CA 1
ATOM 1638 C C . LYS A 1 206 ? 19.125 11.023 2.299 1 83.81 206 LYS A C 1
ATOM 1640 O O . LYS A 1 206 ? 19.312 11.953 1.503 1 83.81 206 LYS A O 1
ATOM 1645 N N . THR A 1 207 ? 18.25 10.156 2.176 1 86.19 207 THR A N 1
ATOM 1646 C CA . THR A 1 207 ? 17.516 10.125 0.913 1 86.19 207 THR A CA 1
ATOM 1647 C C . THR A 1 207 ? 16.016 10.148 1.156 1 86.19 207 THR A C 1
ATOM 1649 O O . THR A 1 207 ? 15.5 9.43 2.02 1 86.19 207 THR A O 1
ATOM 1652 N N . ASN A 1 208 ? 15.391 11.078 0.361 1 90.81 208 ASN A N 1
ATOM 1653 C CA . ASN A 1 208 ? 13.93 11.086 0.34 1 90.81 208 ASN A CA 1
ATOM 1654 C C . ASN A 1 208 ? 13.375 9.844 -0.355 1 90.81 208 ASN A C 1
ATOM 1656 O O . ASN A 1 208 ? 13.883 9.43 -1.396 1 90.81 208 ASN A O 1
ATOM 1660 N N . TRP A 1 209 ? 12.367 9.242 0.182 1 91.94 209 TRP A N 1
ATOM 1661 C CA . TRP A 1 209 ? 11.875 7.965 -0.321 1 91.94 209 TRP A CA 1
ATOM 1662 C C . TRP A 1 209 ? 11.188 8.141 -1.672 1 91.94 209 TRP A C 1
ATOM 1664 O O . TRP A 1 209 ? 11.164 7.211 -2.484 1 91.94 209 TRP A O 1
ATOM 1674 N N . PHE A 1 210 ? 10.547 9.32 -1.951 1 95.06 210 PHE A N 1
ATOM 1675 C CA . PHE A 1 210 ? 10.031 9.602 -3.283 1 95.06 210 PHE A CA 1
ATOM 1676 C C . PHE A 1 210 ? 11.156 9.625 -4.309 1 95.06 210 PHE A C 1
ATOM 1678 O O . PHE A 1 210 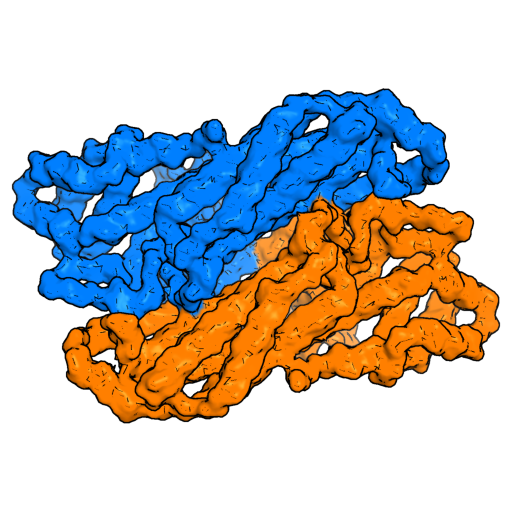? 11.039 9.039 -5.387 1 95.06 210 PHE A O 1
ATOM 1685 N N . VAL A 1 211 ? 12.242 10.234 -3.99 1 94.56 211 VAL A N 1
ATOM 1686 C CA . VAL A 1 211 ? 13.414 10.32 -4.863 1 94.56 211 VAL A CA 1
ATOM 1687 C C . VAL A 1 211 ? 13.992 8.93 -5.082 1 94.56 211 VAL A C 1
ATOM 1689 O O . VAL A 1 211 ? 14.445 8.602 -6.184 1 94.56 211 VAL A O 1
ATOM 1692 N N . GLU A 1 212 ? 13.984 8.125 -4.043 1 92.94 212 GLU A N 1
ATOM 1693 C CA . GLU A 1 212 ? 14.445 6.742 -4.172 1 92.94 212 GLU A CA 1
ATOM 1694 C C . GLU A 1 212 ? 13.656 6.004 -5.25 1 92.94 212 GLU A C 1
ATOM 1696 O O . GLU A 1 212 ? 14.242 5.273 -6.059 1 92.94 212 GLU A O 1
ATOM 1701 N N . THR A 1 213 ? 12.383 6.184 -5.27 1 95.38 213 THR A N 1
ATOM 1702 C CA . THR A 1 213 ? 11.555 5.516 -6.266 1 95.38 213 THR A CA 1
ATOM 1703 C C . THR A 1 213 ? 11.805 6.09 -7.652 1 95.38 213 THR A C 1
ATOM 1705 O O . THR A 1 213 ? 11.766 5.363 -8.648 1 95.38 213 THR A O 1
ATOM 1708 N N . LEU A 1 214 ? 12.047 7.426 -7.754 1 96.56 214 LEU A N 1
ATOM 1709 C CA . LEU A 1 214 ? 12.414 8.008 -9.047 1 96.56 214 LEU A CA 1
ATOM 1710 C C . LEU A 1 214 ? 13.695 7.379 -9.578 1 96.56 214 LEU A C 1
ATOM 1712 O O . LEU A 1 214 ? 13.828 7.148 -10.781 1 96.56 214 LEU A O 1
ATOM 1716 N N . CYS A 1 215 ? 14.586 7.105 -8.688 1 95 215 CYS A N 1
ATOM 1717 C CA . CYS A 1 215 ? 15.82 6.449 -9.094 1 95 215 CYS A CA 1
ATOM 1718 C C . CYS A 1 215 ? 15.555 5.027 -9.578 1 95 215 CYS A C 1
ATOM 1720 O O . CYS A 1 215 ? 16.156 4.574 -10.547 1 95 215 CYS A O 1
ATOM 1722 N N . SER A 1 216 ? 14.648 4.336 -8.914 1 95.12 216 SER A N 1
ATOM 1723 C CA . SER A 1 216 ? 14.266 3.006 -9.383 1 95.12 216 SER A CA 1
ATOM 1724 C C . SER A 1 216 ? 13.656 3.062 -10.773 1 95.12 216 SER A C 1
ATOM 1726 O O . SER A 1 216 ? 13.898 2.178 -11.602 1 95.12 216 SER A O 1
ATOM 1728 N N . LEU A 1 217 ? 12.859 4.074 -11 1 97.62 217 LEU A N 1
ATOM 1729 C CA . LEU A 1 217 ? 12.305 4.285 -12.328 1 97.62 217 LEU A CA 1
ATOM 1730 C C . LEU A 1 217 ? 13.406 4.527 -13.352 1 97.62 217 LEU A C 1
ATOM 1732 O O . LEU A 1 217 ? 13.359 4 -14.469 1 97.62 217 LEU A O 1
ATOM 1736 N N . ALA A 1 218 ? 14.375 5.312 -12.953 1 97.31 218 ALA A N 1
ATOM 1737 C CA . ALA A 1 218 ? 15.492 5.586 -13.844 1 97.31 218 ALA A CA 1
ATOM 1738 C C . ALA A 1 218 ? 16.297 4.32 -14.117 1 97.31 218 ALA A C 1
ATOM 1740 O O . ALA A 1 218 ? 16.797 4.117 -15.227 1 97.31 218 ALA A O 1
ATOM 1741 N N . GLU A 1 219 ? 16.469 3.51 -13.086 1 95.75 219 GLU A N 1
ATOM 1742 C CA . GLU A 1 219 ? 17.141 2.227 -13.273 1 95.75 219 GLU A CA 1
ATOM 1743 C C . GLU A 1 219 ? 16.391 1.356 -14.281 1 95.75 219 GLU A C 1
ATOM 1745 O O . GLU A 1 219 ? 17.016 0.689 -15.109 1 95.75 219 GLU A O 1
ATOM 1750 N N . PHE A 1 220 ? 15.133 1.353 -14.141 1 97.19 220 PHE A N 1
ATOM 1751 C CA . PHE A 1 220 ? 14.305 0.64 -15.109 1 97.19 220 PHE A CA 1
ATOM 1752 C C . PHE A 1 220 ? 14.5 1.215 -16.516 1 97.19 220 PHE A C 1
ATOM 1754 O O . PHE A 1 220 ? 14.656 0.467 -17.484 1 97.19 220 PHE A O 1
ATOM 1761 N N . GLY A 1 221 ? 14.438 2.559 -16.625 1 97.75 221 GLY A N 1
ATOM 1762 C CA . GLY A 1 221 ? 14.703 3.188 -17.906 1 97.75 221 GLY A CA 1
ATOM 1763 C C . GLY A 1 221 ? 16.047 2.801 -18.5 1 97.75 221 GLY A C 1
ATOM 1764 O O . GLY A 1 221 ? 16.156 2.529 -19.688 1 97.75 221 GLY A O 1
ATOM 1765 N N . ASP A 1 222 ? 17.031 2.771 -17.688 1 96.88 222 ASP A N 1
ATOM 1766 C CA . ASP A 1 222 ? 18.375 2.381 -18.109 1 96.88 222 ASP A CA 1
ATOM 1767 C C . ASP A 1 222 ? 18.391 0.937 -18.609 1 96.88 222 ASP A C 1
ATOM 1769 O O . ASP A 1 222 ? 19.078 0.619 -19.578 1 96.88 222 ASP A O 1
ATOM 1773 N N . PHE A 1 223 ? 17.703 0.087 -17.922 1 96.31 223 PHE A N 1
ATOM 1774 C CA . PHE A 1 223 ? 17.578 -1.301 -18.344 1 96.31 223 PHE A CA 1
ATOM 1775 C C . PHE A 1 223 ? 16.969 -1.384 -19.734 1 96.31 223 PHE A C 1
ATOM 1777 O O . PHE A 1 223 ? 17.469 -2.115 -20.594 1 96.31 223 PHE A O 1
ATOM 1784 N N . VAL A 1 224 ? 15.898 -0.662 -19.922 1 97.44 224 VAL A N 1
ATOM 1785 C CA . VAL A 1 224 ? 15.211 -0.681 -21.219 1 97.44 224 VAL A CA 1
ATOM 1786 C C . VAL A 1 224 ? 16.156 -0.18 -22.312 1 97.44 224 VAL A C 1
ATOM 1788 O O . VAL A 1 224 ? 16.234 -0.769 -23.391 1 97.44 224 VAL A O 1
ATOM 1791 N N . VAL A 1 225 ? 16.875 0.893 -22.016 1 97.38 225 VAL A N 1
ATOM 1792 C CA . VAL A 1 225 ? 17.828 1.453 -22.953 1 97.38 225 VAL A CA 1
ATOM 1793 C C . VAL A 1 225 ? 18.844 0.381 -23.375 1 97.38 225 VAL A C 1
ATOM 1795 O O . VAL A 1 225 ? 19.094 0.177 -24.562 1 97.38 225 VAL A O 1
ATOM 1798 N N . ASN A 1 226 ? 19.391 -0.305 -22.469 1 96.38 226 ASN A N 1
ATOM 1799 C CA . ASN A 1 226 ? 20.406 -1.312 -22.734 1 96.38 226 ASN A CA 1
ATOM 1800 C C . ASN A 1 226 ? 19.828 -2.508 -23.5 1 96.38 226 ASN A C 1
ATOM 1802 O O . ASN A 1 226 ? 20.5 -3.08 -24.359 1 96.38 226 ASN A O 1
ATOM 1806 N N . ASP A 1 227 ? 18.672 -2.904 -23.109 1 95.62 227 ASP A N 1
ATOM 1807 C CA . ASP A 1 227 ? 18.016 -4.016 -23.797 1 95.62 227 ASP A CA 1
ATOM 1808 C C . ASP A 1 227 ? 17.719 -3.672 -25.25 1 95.62 227 ASP A C 1
ATOM 1810 O O . ASP A 1 227 ? 17.922 -4.492 -26.141 1 95.62 227 ASP A O 1
ATOM 1814 N N . LEU A 1 228 ? 17.219 -2.469 -25.484 1 96.38 228 LEU A N 1
ATOM 1815 C CA . LEU A 1 228 ? 16.953 -2.014 -26.844 1 96.38 228 LEU A CA 1
ATOM 1816 C C . LEU A 1 228 ? 18.25 -1.92 -27.656 1 96.38 228 LEU A C 1
ATOM 1818 O O . LEU A 1 228 ? 18.266 -2.25 -28.844 1 96.38 228 LEU A O 1
ATOM 1822 N N . LYS A 1 229 ? 19.25 -1.448 -27 1 96.81 229 LYS A N 1
ATOM 1823 C CA . LYS A 1 229 ? 20.547 -1.371 -27.672 1 96.81 229 LYS A CA 1
ATOM 1824 C C . LYS A 1 229 ? 21.016 -2.748 -28.141 1 96.81 229 LYS A C 1
ATOM 1826 O O . LYS A 1 229 ? 21.516 -2.889 -29.25 1 96.81 229 LYS A O 1
ATOM 1831 N N . SER A 1 230 ? 20.844 -3.738 -27.328 1 95.75 230 SER A N 1
ATOM 1832 C CA . SER A 1 230 ? 21.234 -5.102 -27.672 1 95.75 230 SER A CA 1
ATOM 1833 C C . SER A 1 230 ? 20.469 -5.59 -28.906 1 95.75 230 SER A C 1
ATOM 1835 O O . SER A 1 230 ? 21.047 -6.223 -29.781 1 95.75 230 SER A O 1
ATOM 1837 N N . MET A 1 231 ? 19.234 -5.266 -28.984 1 96 231 MET A N 1
ATOM 1838 C CA . MET A 1 231 ? 18.422 -5.672 -30.125 1 96 231 MET A CA 1
ATOM 1839 C C . MET A 1 231 ? 18.828 -4.906 -31.375 1 96 231 MET A C 1
ATOM 1841 O O . MET A 1 231 ? 18.812 -5.465 -32.469 1 96 231 MET A O 1
ATOM 1845 N N . TYR A 1 232 ? 19.109 -3.701 -31.141 1 96.12 232 TYR A N 1
ATOM 1846 C CA . TYR A 1 232 ? 19.547 -2.867 -32.25 1 96.12 232 TYR A CA 1
ATOM 1847 C C . TYR A 1 232 ? 20.859 -3.396 -32.844 1 96.12 232 TYR A C 1
ATOM 1849 O O . TYR A 1 232 ? 21 -3.482 -34.062 1 96.12 232 TYR A O 1
ATOM 1857 N N . ASP A 1 233 ? 21.766 -3.746 -32.031 1 96.25 233 ASP A N 1
ATOM 1858 C CA . ASP A 1 233 ? 23.078 -4.254 -32.438 1 96.25 233 ASP A CA 1
ATOM 1859 C C . ASP A 1 233 ? 22.922 -5.562 -33.219 1 96.25 233 ASP A C 1
ATOM 1861 O O . ASP A 1 233 ? 23.75 -5.879 -34.062 1 96.25 233 ASP A O 1
ATOM 1865 N N . LEU A 1 234 ? 21.891 -6.301 -32.938 1 95.5 234 LEU A N 1
ATOM 1866 C CA . LEU A 1 234 ? 21.625 -7.559 -33.625 1 95.5 234 LEU A CA 1
ATOM 1867 C C . LEU A 1 234 ? 20.844 -7.312 -34.906 1 95.5 234 LEU A C 1
ATOM 1869 O O . LEU A 1 234 ? 20.609 -8.242 -35.688 1 95.5 234 LEU A O 1
ATOM 1873 N N . GLY A 1 235 ? 20.391 -6.086 -35.125 1 96.31 235 GLY A N 1
ATOM 1874 C CA . GLY A 1 235 ? 19.625 -5.73 -36.312 1 96.31 235 GLY A CA 1
ATOM 1875 C C . GLY A 1 235 ? 18.156 -6.09 -36.219 1 96.31 235 GLY A C 1
ATOM 1876 O O . GLY A 1 235 ? 17.422 -6.027 -37.188 1 96.31 235 GLY A O 1
ATOM 1877 N N . GLU A 1 236 ? 17.688 -6.449 -35.062 1 96.56 236 GLU A N 1
ATOM 1878 C CA . GLU A 1 236 ? 16.312 -6.918 -34.875 1 96.56 236 GLU A CA 1
ATOM 1879 C C . GLU A 1 236 ? 15.344 -5.746 -34.812 1 96.56 236 GLU A C 1
ATOM 1881 O O . GLU A 1 236 ? 14.156 -5.91 -35.094 1 96.56 236 GLU A O 1
ATOM 1886 N N . VAL A 1 237 ? 15.883 -4.625 -34.312 1 96.31 237 VAL A N 1
ATOM 1887 C CA . VAL A 1 237 ? 15.086 -3.402 -34.281 1 96.31 237 VAL A CA 1
ATOM 1888 C C . VAL A 1 237 ? 15.914 -2.234 -34.812 1 96.31 237 VAL A C 1
ATOM 1890 O O . VAL A 1 237 ? 17.141 -2.225 -34.688 1 96.31 237 VAL A O 1
ATOM 1893 N N . LEU A 1 238 ? 15.203 -1.374 -35.438 1 95.69 238 LEU A N 1
ATOM 1894 C CA . LEU A 1 238 ? 15.844 -0.156 -35.906 1 95.69 238 LEU A CA 1
ATOM 1895 C C . LEU A 1 238 ? 15.148 1.082 -35.344 1 95.69 238 LEU A C 1
ATOM 1897 O O . LEU A 1 238 ? 13.922 1.108 -35.219 1 95.69 238 LEU A O 1
ATOM 1901 N N . PHE A 1 239 ? 15.969 2.049 -34.969 1 91.44 239 PHE A N 1
ATOM 1902 C CA . PHE A 1 239 ? 15.508 3.344 -34.469 1 91.44 239 PHE A CA 1
ATOM 1903 C C . PHE A 1 239 ? 16.625 4.375 -34.531 1 91.44 239 PHE A C 1
ATOM 1905 O O . PHE A 1 239 ? 17.703 4.094 -35.062 1 91.44 239 PHE A O 1
ATOM 1912 N N . ASP A 1 240 ? 16.312 5.578 -34.062 1 90.5 240 ASP A N 1
ATOM 1913 C CA . ASP A 1 240 ? 17.312 6.637 -33.969 1 90.5 240 ASP A CA 1
ATOM 1914 C C . ASP A 1 240 ? 18.312 6.367 -32.844 1 90.5 240 ASP A C 1
ATOM 1916 O O . ASP A 1 240 ? 17.984 6.57 -31.672 1 90.5 240 ASP A O 1
ATOM 1920 N N . LYS A 1 241 ? 19.5 6.066 -33.188 1 91.31 241 LYS A N 1
ATOM 1921 C CA . LYS A 1 241 ? 20.516 5.676 -32.219 1 91.31 241 LYS A CA 1
ATOM 1922 C C . LYS A 1 241 ? 20.891 6.844 -31.312 1 91.31 241 LYS A C 1
ATOM 1924 O O . LYS A 1 241 ? 21.172 6.645 -30.125 1 91.31 241 LYS A O 1
ATOM 1929 N N . ASP A 1 242 ? 20.875 7.98 -31.812 1 93.19 242 ASP A N 1
ATOM 1930 C CA . ASP A 1 242 ? 21.203 9.164 -31.016 1 93.19 242 ASP A CA 1
ATOM 1931 C C . ASP A 1 242 ? 20.172 9.375 -29.906 1 93.19 242 ASP A C 1
ATOM 1933 O O . ASP A 1 242 ? 20.531 9.766 -28.797 1 93.19 242 ASP A O 1
ATOM 1937 N N . SER A 1 243 ? 19.031 9.086 -30.25 1 93.5 243 SER A N 1
ATOM 1938 C CA . SER A 1 243 ? 17.969 9.227 -29.25 1 93.5 243 SER A CA 1
ATOM 1939 C C . SER A 1 243 ? 18.125 8.219 -28.125 1 93.5 243 SER A C 1
ATOM 1941 O O . SER A 1 243 ? 17.859 8.531 -26.969 1 93.5 243 SER A O 1
ATOM 1943 N N . LEU A 1 244 ? 18.531 7.086 -28.469 1 95.88 244 LEU A N 1
ATOM 1944 C CA . LEU A 1 244 ? 18.75 6.051 -27.469 1 95.88 244 LEU A CA 1
ATOM 1945 C C . LEU A 1 244 ? 19.906 6.418 -26.547 1 95.88 244 LEU A C 1
ATOM 1947 O O . LEU A 1 244 ? 19.812 6.254 -25.328 1 95.88 244 LEU A O 1
ATOM 1951 N N . GLU A 1 245 ? 20.969 6.844 -27.172 1 96.19 245 GLU A N 1
ATOM 1952 C CA . GLU A 1 245 ? 22.125 7.266 -26.375 1 96.19 245 GLU A CA 1
ATOM 1953 C C . GLU A 1 245 ? 21.766 8.43 -25.453 1 96.19 245 GLU A C 1
ATOM 1955 O O . GLU A 1 245 ? 22.234 8.484 -24.312 1 96.19 245 GLU A O 1
ATOM 1960 N N . SER A 1 246 ? 21.016 9.297 -26 1 96.88 246 SER A N 1
ATOM 1961 C CA . SER A 1 246 ? 20.562 10.43 -25.203 1 96.88 246 SER A CA 1
ATOM 1962 C C . SER A 1 246 ? 19.734 9.961 -24 1 96.88 246 SER A C 1
ATOM 1964 O O . SER A 1 246 ? 19.906 10.469 -22.891 1 96.88 246 SER A O 1
ATOM 1966 N N . ALA A 1 247 ? 18.844 9.039 -24.188 1 96.81 247 ALA A N 1
ATOM 1967 C CA . ALA A 1 247 ? 18.047 8.484 -23.094 1 96.81 247 ALA A CA 1
ATOM 1968 C C . ALA A 1 247 ? 18.938 7.844 -22.031 1 96.81 247 ALA A C 1
ATOM 1970 O O . ALA A 1 247 ? 18.688 8.008 -20.828 1 96.81 247 ALA A O 1
ATOM 1971 N N . GLY A 1 248 ? 19.906 7.086 -22.484 1 97.44 248 GLY A N 1
ATOM 1972 C CA . GLY A 1 248 ? 20.844 6.48 -21.562 1 97.44 248 GLY A CA 1
ATOM 1973 C C . GLY A 1 248 ? 21.594 7.5 -20.719 1 97.44 248 GLY A C 1
ATOM 1974 O O . GLY A 1 248 ? 21.766 7.301 -19.516 1 97.44 248 GLY A O 1
ATOM 1975 N N . ASN A 1 249 ? 21.984 8.562 -21.359 1 97.31 249 ASN A N 1
ATOM 1976 C CA . ASN A 1 249 ? 22.688 9.633 -20.656 1 97.31 249 ASN A CA 1
ATOM 1977 C C . ASN A 1 249 ? 21.797 10.281 -19.594 1 97.31 249 ASN A C 1
ATOM 1979 O O . ASN A 1 249 ? 22.266 10.586 -18.5 1 97.31 249 ASN A O 1
ATOM 1983 N N . VAL A 1 250 ? 20.594 10.516 -19.953 1 97.19 250 VAL A N 1
ATOM 1984 C CA . VAL A 1 250 ? 19.672 11.133 -19.016 1 97.19 250 VAL A CA 1
ATOM 1985 C C . VAL A 1 250 ? 19.438 10.195 -17.828 1 97.19 250 VAL A C 1
ATOM 1987 O O . VAL A 1 250 ? 19.375 10.648 -16.672 1 97.19 250 VAL A O 1
ATOM 1990 N N . ALA A 1 251 ? 19.266 8.898 -18.078 1 96.88 251 ALA A N 1
ATOM 1991 C CA . ALA A 1 251 ? 19.109 7.926 -17 1 96.88 251 ALA A CA 1
ATOM 1992 C C . ALA A 1 251 ? 20.297 7.984 -16.031 1 96.88 251 ALA A C 1
ATOM 1994 O O . ALA A 1 251 ? 20.094 7.992 -14.82 1 96.88 251 ALA A O 1
ATOM 1995 N N . SER A 1 252 ? 21.469 8.07 -16.609 1 96.44 252 SER A N 1
ATOM 1996 C CA . SER A 1 252 ? 22.672 8.156 -15.789 1 96.44 252 SER A CA 1
ATOM 1997 C C . SER A 1 252 ? 22.672 9.406 -14.93 1 96.44 252 SER A C 1
ATOM 1999 O O . SER A 1 252 ? 23.125 9.375 -13.781 1 96.44 252 SER A O 1
ATOM 2001 N N . LYS A 1 253 ? 22.188 10.438 -15.461 1 95.69 253 LYS A N 1
ATOM 2002 C CA . LYS A 1 253 ? 22.125 11.695 -14.719 1 95.69 253 LYS A CA 1
ATOM 2003 C C . LYS A 1 253 ? 21.172 11.586 -13.531 1 95.69 253 LYS A C 1
ATOM 2005 O O . LYS A 1 253 ? 21.453 12.133 -12.461 1 95.69 253 LYS A O 1
ATOM 2010 N N . VAL A 1 254 ? 20.078 10.922 -13.719 1 94.88 254 VAL A N 1
ATOM 2011 C CA . VAL A 1 254 ? 19.141 10.727 -12.617 1 94.88 254 VAL A CA 1
ATOM 2012 C C . VAL A 1 254 ? 19.781 9.867 -11.531 1 94.88 254 VAL A C 1
ATOM 2014 O O . VAL A 1 254 ? 19.688 10.18 -10.344 1 94.88 254 VAL A O 1
ATOM 2017 N N . LEU A 1 255 ? 20.469 8.797 -11.906 1 92.25 255 LEU A N 1
ATOM 2018 C CA . LEU A 1 255 ? 21.031 7.816 -10.992 1 92.25 255 LEU A CA 1
ATOM 2019 C C . LEU A 1 255 ? 22.188 8.406 -10.211 1 92.25 255 LEU A C 1
ATOM 2021 O O . LEU A 1 255 ? 22.531 7.93 -9.117 1 92.25 255 LEU A O 1
ATOM 2025 N N . THR A 1 256 ? 22.75 9.453 -10.695 1 90.25 256 THR A N 1
ATOM 2026 C CA . THR A 1 256 ? 23.891 10.07 -10.016 1 90.25 256 THR A CA 1
ATOM 2027 C C . THR A 1 256 ? 23.484 11.383 -9.359 1 90.25 256 THR A C 1
ATOM 2029 O O . THR A 1 256 ? 24.328 12.141 -8.891 1 90.25 256 THR A O 1
ATOM 2032 N N . HIS A 1 257 ? 22.141 11.562 -9.406 1 84.88 257 HIS A N 1
ATOM 2033 C CA . HIS A 1 257 ? 21.641 12.797 -8.812 1 84.88 257 HIS A CA 1
ATOM 2034 C C . HIS A 1 257 ? 21.844 12.805 -7.301 1 84.88 257 HIS A C 1
ATOM 2036 O O . HIS A 1 257 ? 21.562 11.805 -6.629 1 84.88 257 HIS A O 1
ATOM 2042 N N . HIS A 1 258 ? 22.359 13.844 -6.812 1 76.06 258 HIS A N 1
ATOM 2043 C CA . HIS A 1 258 ? 22.562 14.008 -5.375 1 76.06 258 HIS A CA 1
ATOM 2044 C C . HIS A 1 258 ? 21.516 14.953 -4.781 1 76.06 258 HIS A C 1
ATOM 2046 O O . HIS A 1 258 ? 21.406 16.109 -5.203 1 76.06 258 HIS A O 1
ATOM 2052 N N . SER A 1 259 ? 20.688 14.297 -4.012 1 75.38 259 SER A N 1
ATOM 2053 C CA . SER A 1 259 ? 19.703 15.141 -3.322 1 75.38 259 SER A CA 1
ATOM 2054 C C . SER A 1 259 ? 20.25 15.625 -1.984 1 75.38 259 SER A C 1
ATOM 2056 O O . SER A 1 259 ? 21.125 14.992 -1.395 1 75.38 259 SER A O 1
ATOM 2058 N N . SER A 1 260 ? 19.797 16.797 -1.562 1 70.31 260 SER A N 1
ATOM 2059 C CA . SER A 1 260 ? 20.266 17.484 -0.369 1 70.31 260 SER A CA 1
ATOM 2060 C C . SER A 1 260 ? 19.797 16.781 0.902 1 70.31 260 SER A C 1
ATOM 2062 O O . SER A 1 260 ? 20.328 17.031 1.985 1 70.31 260 SER A O 1
ATOM 2064 N N . GLY A 1 261 ? 18.922 15.859 0.714 1 80.75 261 GLY A N 1
ATOM 2065 C CA . GLY A 1 261 ? 18.469 15.211 1.929 1 80.75 261 GLY A CA 1
ATOM 2066 C C . GLY A 1 261 ? 17.031 14.703 1.827 1 80.75 261 GLY A C 1
ATOM 2067 O O . GLY A 1 261 ? 16.469 14.625 0.731 1 80.75 261 GLY A O 1
ATOM 2068 N N . PHE A 1 262 ? 16.547 14.367 3.039 1 84.25 262 PHE A N 1
ATOM 2069 C CA . PHE A 1 262 ? 15.188 13.836 3.094 1 84.25 262 PHE A CA 1
ATOM 2070 C C . PHE A 1 262 ? 14.164 14.906 2.75 1 84.25 262 PHE A C 1
ATOM 2072 O O . PHE A 1 262 ? 13.172 14.633 2.07 1 84.25 262 PHE A O 1
ATOM 2079 N N . TRP A 1 263 ? 14.461 16.109 3.242 1 85 263 TRP A N 1
ATOM 2080 C CA . TRP A 1 263 ? 13.609 17.25 2.898 1 85 263 TRP A CA 1
ATOM 2081 C C . TRP A 1 263 ? 14.039 17.875 1.58 1 85 263 TRP A C 1
ATOM 2083 O O . TRP A 1 263 ? 14.906 18.766 1.562 1 85 263 TRP A O 1
ATOM 2093 N N . LEU A 1 264 ? 13.422 17.578 0.583 1 87.38 264 LEU A N 1
ATOM 2094 C CA . LEU A 1 264 ? 13.781 17.969 -0.776 1 87.38 264 LEU A CA 1
ATOM 2095 C C . LEU A 1 264 ? 13.508 19.453 -1.012 1 87.38 264 LEU A C 1
ATOM 2097 O O . LEU A 1 264 ? 12.438 19.953 -0.672 1 87.38 264 LEU A O 1
ATOM 2101 N N . THR A 1 265 ? 14.477 20.172 -1.526 1 89.25 265 THR A N 1
ATOM 2102 C CA . THR A 1 265 ? 14.211 21.531 -1.984 1 89.25 265 THR A CA 1
ATOM 2103 C C . THR A 1 265 ? 13.43 21.516 -3.291 1 89.25 265 THR A C 1
ATOM 2105 O O . THR A 1 265 ? 13.43 20.516 -4.016 1 89.25 265 THR A O 1
ATOM 2108 N N . PHE A 1 266 ? 12.773 22.625 -3.555 1 92.5 266 PHE A N 1
ATOM 2109 C CA . PHE A 1 266 ? 12 22.719 -4.789 1 92.5 266 PHE A CA 1
ATOM 2110 C C . PHE A 1 266 ? 12.914 22.609 -6.008 1 92.5 266 PHE A C 1
ATOM 2112 O O . PHE A 1 266 ? 12.539 22 -7.016 1 92.5 266 PHE A O 1
ATOM 2119 N N . ASP A 1 267 ? 14.086 23.141 -5.938 1 92.38 267 ASP A N 1
ATOM 2120 C CA . ASP A 1 267 ? 15.031 23.094 -7.051 1 92.38 267 ASP A CA 1
ATOM 2121 C C . ASP A 1 267 ? 15.516 21.672 -7.297 1 92.38 267 ASP A C 1
ATOM 2123 O O . ASP A 1 267 ? 15.617 21.234 -8.445 1 92.38 267 ASP A O 1
ATOM 2127 N N . ASP A 1 268 ? 15.828 20.969 -6.234 1 92.75 268 ASP A N 1
ATOM 2128 C CA . ASP A 1 268 ? 16.203 19.562 -6.367 1 92.75 268 ASP A CA 1
ATOM 2129 C C . ASP A 1 268 ? 15.086 18.75 -7.008 1 92.75 268 ASP A C 1
ATOM 2131 O O . ASP A 1 268 ? 15.328 17.922 -7.891 1 92.75 268 ASP A O 1
ATOM 2135 N N . TYR A 1 269 ? 13.906 19.062 -6.543 1 94.88 269 TYR A N 1
ATOM 2136 C CA . TYR A 1 269 ? 12.742 18.359 -7.078 1 94.88 269 TYR A CA 1
ATOM 2137 C C . TYR A 1 269 ? 12.578 18.641 -8.562 1 94.88 269 TYR A C 1
ATOM 2139 O O . TYR A 1 269 ? 12.414 17.703 -9.359 1 94.88 269 TYR A O 1
ATOM 2147 N N . LYS A 1 270 ? 12.625 19.891 -8.969 1 94.88 270 LYS A N 1
ATOM 2148 C CA . LYS A 1 270 ? 12.445 20.281 -10.359 1 94.88 270 LYS A CA 1
ATOM 2149 C C . LYS A 1 270 ? 13.461 19.594 -11.266 1 94.88 270 LYS A C 1
ATOM 2151 O O . LYS A 1 270 ? 13.109 19.125 -12.352 1 94.88 270 LYS A O 1
ATOM 2156 N N . GLU A 1 271 ? 14.594 19.531 -10.766 1 94.69 271 GLU A N 1
ATOM 2157 C CA . GLU A 1 271 ? 15.664 18.953 -11.578 1 94.69 271 GLU A CA 1
ATOM 2158 C C . GLU A 1 271 ? 15.43 17.469 -11.812 1 94.69 271 GLU A C 1
ATOM 2160 O O . GLU A 1 271 ? 15.438 17 -12.961 1 94.69 271 GLU A O 1
ATOM 2165 N N . ILE A 1 272 ? 15.203 16.75 -10.781 1 96 272 ILE A N 1
ATOM 2166 C CA . ILE A 1 272 ? 15.141 15.297 -10.898 1 96 272 ILE A CA 1
ATOM 2167 C C . ILE A 1 272 ? 13.875 14.891 -11.648 1 96 272 ILE A C 1
ATOM 2169 O O . ILE A 1 272 ? 13.898 13.977 -12.477 1 96 272 ILE A O 1
ATOM 2173 N N . ILE A 1 273 ? 12.742 15.586 -11.398 1 97.31 273 ILE A N 1
ATOM 2174 C CA . ILE A 1 273 ? 11.484 15.227 -12.039 1 97.31 273 ILE A CA 1
ATOM 2175 C C . ILE A 1 273 ? 11.562 15.555 -13.531 1 97.31 273 ILE A C 1
ATOM 2177 O O . ILE A 1 273 ? 10.984 14.844 -14.359 1 97.31 273 ILE A O 1
ATOM 2181 N N . SER A 1 274 ? 12.234 16.609 -13.844 1 96.88 274 SER A N 1
ATOM 2182 C CA . SER A 1 274 ? 12.406 16.984 -15.242 1 96.88 274 SER A CA 1
ATOM 2183 C C . SER A 1 274 ? 13.258 15.977 -15.984 1 96.88 274 SER A C 1
ATOM 2185 O O . SER A 1 274 ? 12.961 15.625 -17.125 1 96.88 274 SER A O 1
ATOM 2187 N N . LEU A 1 275 ? 14.32 15.562 -15.336 1 96.69 275 LEU A N 1
ATOM 2188 C CA . LEU A 1 275 ? 15.18 14.547 -15.938 1 96.69 275 LEU A CA 1
ATOM 2189 C C . LEU A 1 275 ? 14.406 13.25 -16.156 1 96.69 275 LEU A C 1
ATOM 2191 O O . LEU A 1 275 ? 14.523 12.625 -17.203 1 96.69 275 LEU A O 1
ATOM 2195 N N . LEU A 1 276 ? 13.633 12.867 -15.195 1 97.62 276 LEU A N 1
ATOM 2196 C CA . LEU A 1 276 ? 12.859 11.641 -15.312 1 97.62 276 LEU A CA 1
ATOM 2197 C C . LEU A 1 276 ? 11.859 11.734 -16.453 1 97.62 276 LEU A C 1
ATOM 2199 O O . LEU A 1 276 ? 11.695 10.789 -17.234 1 97.62 276 LEU A O 1
ATOM 2203 N N . HIS A 1 277 ? 11.188 12.883 -16.469 1 97.75 277 HIS A N 1
ATOM 2204 C CA . HIS A 1 277 ? 10.234 13.102 -17.562 1 97.75 277 HIS A CA 1
ATOM 2205 C C . HIS A 1 277 ? 10.922 13.031 -18.922 1 97.75 277 HIS A C 1
ATOM 2207 O O . HIS A 1 277 ? 10.391 12.445 -19.859 1 97.75 277 HIS A O 1
ATOM 2213 N N . ASP A 1 278 ? 12.031 13.625 -19.016 1 97.44 278 ASP A N 1
ATOM 2214 C CA . ASP A 1 278 ? 12.797 13.609 -20.266 1 97.44 278 ASP A CA 1
ATOM 2215 C C . ASP A 1 278 ? 13.164 12.18 -20.656 1 97.44 278 ASP A C 1
ATOM 2217 O O . ASP A 1 278 ? 13.039 11.797 -21.828 1 97.44 278 ASP A O 1
ATOM 2221 N N . LEU A 1 279 ? 13.648 11.398 -19.734 1 97.81 279 LEU A N 1
ATOM 2222 C CA . LEU A 1 279 ? 14.031 10.008 -19.969 1 97.81 279 LEU A CA 1
ATOM 2223 C C . LEU A 1 279 ? 12.875 9.219 -20.562 1 97.81 279 LEU A C 1
ATOM 2225 O O . LEU A 1 279 ? 13.016 8.609 -21.625 1 97.81 279 LEU A O 1
ATOM 2229 N N . PHE A 1 280 ? 11.727 9.273 -19.984 1 98.06 280 PHE A N 1
ATOM 2230 C CA . PHE A 1 280 ? 10.617 8.422 -20.406 1 98.06 280 PHE A CA 1
ATOM 2231 C C . PHE A 1 280 ? 9.953 8.984 -21.656 1 98.06 280 PHE A C 1
ATOM 2233 O O . PHE A 1 280 ? 9.383 8.227 -22.453 1 98.06 280 PHE A O 1
ATOM 2240 N N . SER A 1 281 ? 10.039 10.32 -21.812 1 97.19 281 SER A N 1
ATOM 2241 C CA . SER A 1 281 ? 9.57 10.883 -23.078 1 97.19 281 SER A CA 1
ATOM 2242 C C . SER A 1 281 ? 10.398 10.359 -24.25 1 97.19 281 SER A C 1
ATOM 2244 O O . SER A 1 281 ? 9.844 9.984 -25.281 1 97.19 281 SER A O 1
ATOM 2246 N N . LYS A 1 282 ? 11.664 10.344 -24.094 1 96.56 282 LYS A N 1
ATOM 2247 C CA . LYS A 1 282 ? 12.555 9.828 -25.125 1 96.56 282 LYS A CA 1
ATOM 2248 C C . LYS A 1 282 ? 12.32 8.336 -25.375 1 96.56 282 LYS A C 1
ATOM 2250 O O . LYS A 1 282 ? 12.219 7.898 -26.516 1 96.56 282 LYS A O 1
ATOM 2255 N N . LEU A 1 283 ? 12.219 7.562 -24.297 1 97 283 LEU A N 1
ATOM 2256 C CA . LEU A 1 283 ? 11.992 6.125 -24.406 1 97 283 LEU A CA 1
ATOM 2257 C C . LEU A 1 283 ? 10.672 5.836 -25.109 1 97 283 LEU A C 1
ATOM 2259 O O . LEU A 1 283 ? 10.594 4.957 -25.969 1 97 283 LEU A O 1
ATOM 2263 N N . ASP A 1 284 ? 9.664 6.555 -24.656 1 96.75 284 ASP A N 1
ATOM 2264 C CA . ASP A 1 284 ? 8.344 6.34 -25.234 1 96.75 284 ASP A CA 1
ATOM 2265 C C . ASP A 1 284 ? 8.344 6.648 -26.734 1 96.75 284 ASP A C 1
ATOM 2267 O O . ASP A 1 284 ? 7.738 5.918 -27.531 1 96.75 284 ASP A O 1
ATOM 2271 N N . ASN A 1 285 ? 8.977 7.719 -27.094 1 95.56 285 ASN A N 1
ATOM 2272 C CA . ASN A 1 285 ? 9.086 8.062 -28.5 1 95.56 285 ASN A CA 1
ATOM 2273 C C . ASN A 1 285 ? 9.82 6.984 -29.297 1 95.56 285 ASN A C 1
ATOM 2275 O O . ASN A 1 285 ? 9.406 6.625 -30.391 1 95.56 285 ASN A O 1
ATOM 2279 N N . LEU A 1 286 ? 10.852 6.504 -28.766 1 96.06 286 LEU A N 1
ATOM 2280 C CA . LEU A 1 286 ? 11.609 5.43 -29.406 1 96.06 286 LEU A CA 1
ATOM 2281 C C . LEU A 1 286 ? 10.75 4.184 -29.578 1 96.06 286 LEU A C 1
ATOM 2283 O O . LEU A 1 286 ? 10.727 3.578 -30.641 1 96.06 286 LEU A O 1
ATOM 2287 N N . LEU A 1 287 ? 10.039 3.824 -28.547 1 96.75 287 LEU A N 1
ATOM 2288 C CA . LEU A 1 287 ? 9.242 2.607 -28.531 1 96.75 287 LEU A CA 1
ATOM 2289 C C . LEU A 1 287 ? 8.07 2.715 -29.5 1 96.75 287 LEU A C 1
ATOM 2291 O O . LEU A 1 287 ? 7.707 1.737 -30.156 1 96.75 287 LEU A O 1
ATOM 2295 N N . LYS A 1 288 ? 7.492 3.865 -29.625 1 95.5 288 LYS A N 1
ATOM 2296 C CA . LYS A 1 288 ? 6.348 4.074 -30.516 1 95.5 288 LYS A CA 1
ATOM 2297 C C . LYS A 1 288 ? 6.77 4.008 -31.969 1 95.5 288 LYS A C 1
ATOM 2299 O O . LYS A 1 288 ? 5.953 3.699 -32.844 1 95.5 288 LYS A O 1
ATOM 2304 N N . HIS A 1 289 ? 8.031 4.238 -32.25 1 93.62 289 HIS A N 1
ATOM 2305 C CA . HIS A 1 289 ? 8.508 4.273 -33.625 1 93.62 289 HIS A CA 1
ATOM 2306 C C . HIS A 1 289 ? 9.508 3.154 -33.875 1 93.62 289 HIS A C 1
ATOM 2308 O O . HIS A 1 289 ? 10.344 3.268 -34.781 1 93.62 289 HIS A O 1
ATOM 2314 N N . LEU A 1 290 ? 9.414 2.217 -33.094 1 94.38 290 LEU A N 1
ATOM 2315 C CA . LEU A 1 290 ? 10.297 1.064 -33.25 1 94.38 290 LEU A CA 1
ATOM 2316 C C . LEU A 1 290 ? 10.031 0.341 -34.562 1 94.38 290 LEU A C 1
ATOM 2318 O O . LEU A 1 290 ? 8.883 0.025 -34.875 1 94.38 290 LEU A O 1
ATOM 2322 N N . ASP A 1 291 ? 11.086 0.176 -35.375 1 96.94 291 ASP A N 1
ATOM 2323 C CA . ASP A 1 291 ? 11.008 -0.634 -36.594 1 96.94 291 ASP A CA 1
ATOM 2324 C C . ASP A 1 291 ? 11.477 -2.062 -36.312 1 96.94 291 ASP A C 1
ATOM 2326 O O . ASP A 1 291 ? 12.68 -2.346 -36.375 1 96.94 291 ASP A O 1
ATOM 2330 N N . ILE A 1 292 ? 10.547 -2.955 -36.125 1 97.69 292 ILE A N 1
ATOM 2331 C CA . ILE A 1 292 ? 10.836 -4.344 -35.812 1 97.69 292 ILE A CA 1
ATOM 2332 C C . ILE A 1 292 ? 11.102 -5.141 -37.094 1 97.69 292 ILE A C 1
ATOM 2334 O O . ILE A 1 292 ? 10.242 -5.199 -37.969 1 97.69 292 ILE A O 1
ATOM 2338 N N . LYS A 1 293 ? 12.25 -5.707 -37.125 1 97.62 293 LYS A N 1
ATOM 2339 C CA . LYS A 1 293 ? 12.641 -6.516 -38.281 1 97.62 293 LYS A CA 1
ATOM 2340 C C . LYS A 1 293 ? 12.344 -7.992 -38.031 1 97.62 293 LYS A C 1
ATOM 2342 O O . LYS A 1 293 ? 13.242 -8.766 -37.688 1 97.62 293 LYS A O 1
ATOM 2347 N N . LYS A 1 294 ? 11.188 -8.383 -38.406 1 96.62 294 LYS A N 1
ATOM 2348 C CA . LYS A 1 294 ? 10.703 -9.734 -38.125 1 96.62 294 LYS A CA 1
ATOM 2349 C C . LYS A 1 294 ? 11.547 -10.781 -38.844 1 96.62 294 LYS A C 1
ATOM 2351 O O . LYS A 1 294 ? 11.82 -11.852 -38.281 1 96.62 294 LYS A O 1
ATOM 2356 N N . SER A 1 295 ? 11.945 -10.484 -40 1 95.69 295 SER A N 1
ATOM 2357 C CA . SER A 1 295 ? 12.719 -11.43 -40.812 1 95.69 295 SER A CA 1
ATOM 2358 C C . SER A 1 295 ? 14.062 -11.734 -40.156 1 95.69 295 SER A C 1
ATOM 2360 O O . SER A 1 295 ? 14.5 -12.883 -40.125 1 95.69 295 SER A O 1
ATOM 2362 N N . VAL A 1 296 ? 14.641 -10.703 -39.625 1 96.25 296 VAL A N 1
ATOM 2363 C CA . VAL A 1 296 ? 15.93 -10.867 -38.938 1 96.25 296 VAL A CA 1
ATOM 2364 C C . VAL A 1 296 ? 15.75 -11.68 -37.688 1 96.25 296 VAL A C 1
ATOM 2366 O O . VAL A 1 296 ? 16.562 -12.57 -37.375 1 96.25 296 VAL A O 1
ATOM 2369 N N . ILE A 1 297 ? 14.711 -11.344 -37 1 95.81 297 ILE A N 1
ATOM 2370 C CA . ILE A 1 297 ? 14.43 -12.039 -35.75 1 95.81 297 ILE A CA 1
ATOM 2371 C C . ILE A 1 297 ? 14.203 -13.523 -36.031 1 95.81 297 ILE A C 1
ATOM 2373 O O . ILE A 1 297 ? 14.758 -14.383 -35.344 1 95.81 297 ILE A O 1
ATOM 2377 N N . GLU A 1 298 ? 13.477 -13.797 -37 1 93.31 298 GLU A N 1
ATOM 2378 C CA . GLU A 1 298 ? 13.172 -15.1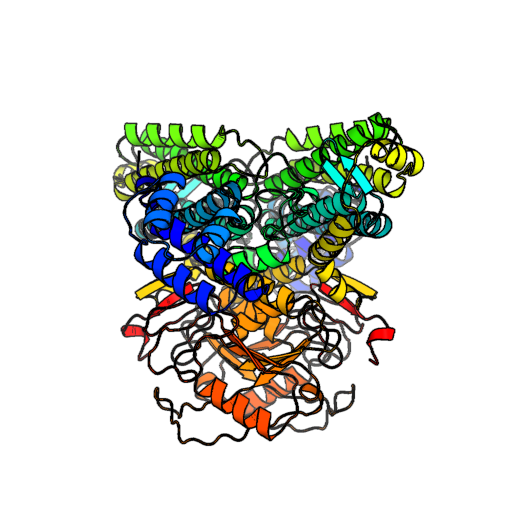8 -37.375 1 93.31 298 GLU A CA 1
ATOM 2379 C C . GLU A 1 298 ? 14.422 -15.906 -37.875 1 93.31 298 GLU A C 1
ATOM 2381 O O . GLU A 1 298 ? 14.578 -17.109 -37.625 1 93.31 298 GLU A O 1
ATOM 2386 N N . GLU A 1 299 ? 15.258 -15.227 -38.469 1 94.31 299 GLU A N 1
ATOM 2387 C CA . GLU A 1 299 ? 16.5 -15.82 -38.969 1 94.31 299 GLU A CA 1
ATOM 2388 C C . GLU A 1 299 ? 17.375 -16.281 -37.812 1 94.31 299 GLU A C 1
ATOM 2390 O O . GLU A 1 299 ? 18.062 -17.312 -37.906 1 94.31 299 GLU A O 1
ATOM 2395 N N . HIS A 1 300 ? 17.438 -15.531 -36.781 1 92.56 300 HIS A N 1
ATOM 2396 C CA . HIS A 1 300 ? 18.234 -15.867 -35.625 1 92.56 300 HIS A CA 1
ATOM 2397 C C . HIS A 1 300 ? 17.734 -17.125 -34.938 1 92.56 300 HIS A C 1
ATOM 2399 O O . HIS A 1 300 ? 18.469 -17.781 -34.219 1 92.56 300 HIS A O 1
ATOM 2405 N N . LEU A 1 301 ? 16.5 -17.469 -35.188 1 91.25 301 LEU A N 1
ATOM 2406 C CA . LEU A 1 301 ? 15.859 -18.594 -34.531 1 91.25 301 LEU A CA 1
ATOM 2407 C C . LEU A 1 301 ? 16.031 -19.875 -35.344 1 91.25 301 LEU A C 1
ATOM 2409 O O . LEU A 1 301 ? 15.789 -20.969 -34.812 1 91.25 301 LEU A O 1
ATOM 2413 N N . VAL A 1 302 ? 16.453 -19.734 -36.531 1 86.38 302 VAL A N 1
ATOM 2414 C CA . VAL A 1 302 ? 16.469 -20.875 -37.469 1 86.38 302 VAL A CA 1
ATOM 2415 C C . VAL A 1 302 ? 17.422 -21.938 -36.906 1 86.38 302 VAL A C 1
ATOM 2417 O O . VAL A 1 302 ? 17.125 -23.141 -37.031 1 86.38 302 VAL A O 1
ATOM 2420 N N . ALA A 1 303 ? 18.453 -21.547 -36.25 1 82.81 303 ALA A N 1
ATOM 2421 C CA . ALA A 1 303 ? 19.453 -22.516 -35.812 1 82.81 303 ALA A CA 1
ATOM 2422 C C . ALA A 1 303 ? 19.109 -23.094 -34.438 1 82.81 303 ALA A C 1
ATOM 2424 O O . ALA A 1 303 ? 19.844 -23.922 -33.906 1 82.81 303 ALA A O 1
ATOM 2425 N N . VAL A 1 304 ? 18.016 -22.688 -33.969 1 86.75 304 VAL A N 1
ATOM 2426 C CA . VAL A 1 304 ? 17.703 -23.109 -32.594 1 86.75 304 VAL A CA 1
ATOM 2427 C C . VAL A 1 304 ? 16.5 -24.047 -32.625 1 86.75 304 VAL A C 1
ATOM 2429 O O . VAL A 1 304 ? 15.461 -23.734 -33.219 1 86.75 304 VAL A O 1
ATOM 2432 N N . SER A 1 305 ? 16.672 -25.219 -32.094 1 84.69 305 SER A N 1
ATOM 2433 C CA . SER A 1 305 ? 15.57 -26.172 -31.938 1 84.69 305 SER A CA 1
ATOM 2434 C C . SER A 1 305 ? 14.883 -26 -30.578 1 84.69 305 SER A C 1
ATOM 2436 O O . SER A 1 305 ? 15.547 -25.984 -29.547 1 84.69 305 SER A O 1
ATOM 2438 N N . PHE A 1 306 ? 13.602 -25.703 -30.688 1 85.62 306 PHE A N 1
ATOM 2439 C CA . PHE A 1 306 ? 12.828 -25.625 -29.453 1 85.62 306 PHE A CA 1
ATOM 2440 C C . PHE A 1 306 ? 11.391 -26.078 -29.688 1 85.62 306 PHE A C 1
ATOM 2442 O O . PHE A 1 306 ? 10.938 -26.172 -30.828 1 85.62 306 PHE A O 1
ATOM 2449 N N . ASN A 1 307 ? 10.703 -26.547 -28.672 1 86.81 307 ASN A N 1
ATOM 2450 C CA . ASN A 1 307 ? 9.328 -27.016 -28.719 1 86.81 307 ASN A CA 1
ATOM 2451 C C . ASN A 1 307 ? 8.336 -25.859 -28.797 1 86.81 307 ASN A C 1
ATOM 2453 O O . ASN A 1 307 ? 7.828 -25.406 -27.766 1 86.81 307 ASN A O 1
ATOM 2457 N N . LYS A 1 308 ? 8.008 -25.469 -29.969 1 89.81 308 LYS A N 1
ATOM 2458 C CA . LYS A 1 308 ? 7.188 -24.281 -30.188 1 89.81 308 LYS A CA 1
ATOM 2459 C C . LYS A 1 308 ? 5.816 -24.422 -29.531 1 89.81 308 LYS A C 1
ATOM 2461 O O . LYS A 1 308 ? 5.297 -23.453 -28.953 1 89.81 308 LYS A O 1
ATOM 2466 N N . ASP A 1 309 ? 5.258 -25.594 -29.609 1 90.44 309 ASP A N 1
ATOM 2467 C CA . ASP A 1 309 ? 3.924 -25.812 -29.062 1 90.44 309 ASP A CA 1
ATOM 2468 C C . ASP A 1 309 ? 3.918 -25.641 -27.547 1 90.44 309 ASP A C 1
ATOM 2470 O O . ASP A 1 309 ? 3.01 -25.016 -27 1 90.44 309 ASP A O 1
ATOM 2474 N N . LYS A 1 310 ? 4.867 -26.125 -26.938 1 87.62 310 LYS A N 1
ATOM 2475 C CA . LYS A 1 310 ? 4.949 -25.984 -25.484 1 87.62 310 LYS A CA 1
ATOM 2476 C C . LYS A 1 310 ? 5.184 -24.531 -25.094 1 87.62 310 LYS A C 1
ATOM 2478 O O . LYS A 1 310 ? 4.613 -24.047 -24.109 1 87.62 310 LYS A O 1
ATOM 2483 N N . TYR A 1 311 ? 6.012 -23.859 -25.875 1 90.75 311 TYR A N 1
ATOM 2484 C CA . TYR A 1 311 ? 6.254 -22.438 -25.625 1 90.75 311 TYR A CA 1
ATOM 2485 C C . TYR A 1 311 ? 4.961 -21.641 -25.734 1 90.75 311 TYR A C 1
ATOM 2487 O O . TYR A 1 311 ? 4.715 -20.734 -24.938 1 90.75 311 TYR A O 1
ATOM 2495 N N . LEU A 1 312 ? 4.184 -22.016 -26.672 1 93.88 312 LEU A N 1
ATOM 2496 C CA . LEU A 1 312 ? 2.934 -21.297 -26.891 1 93.88 312 LEU A CA 1
ATOM 2497 C C . LEU A 1 312 ? 1.974 -21.484 -25.719 1 93.88 312 LEU A C 1
ATOM 2499 O O . LEU A 1 312 ? 1.305 -20.547 -25.297 1 93.88 312 LEU A O 1
ATOM 2503 N N . ILE A 1 313 ? 1.94 -22.656 -25.188 1 90.5 313 ILE A N 1
ATOM 2504 C CA . ILE A 1 313 ? 1.058 -22.953 -24.062 1 90.5 313 ILE A CA 1
ATOM 2505 C C . ILE A 1 313 ? 1.46 -22.125 -22.859 1 90.5 313 ILE A C 1
ATOM 2507 O O . ILE A 1 313 ? 0.615 -21.469 -22.234 1 90.5 313 ILE A O 1
ATOM 2511 N N . GLU A 1 314 ? 2.732 -22.125 -22.531 1 89.12 314 GLU A N 1
ATOM 2512 C CA . GLU A 1 314 ? 3.207 -21.375 -21.375 1 89.12 314 GLU A CA 1
ATOM 2513 C C . GLU A 1 314 ? 3.088 -19.875 -21.594 1 89.12 314 GLU A C 1
ATOM 2515 O O . GLU A 1 314 ? 2.818 -19.125 -20.656 1 89.12 314 GLU A O 1
ATOM 2520 N N . LEU A 1 315 ? 3.289 -19.484 -22.844 1 93.19 315 LEU A N 1
ATOM 2521 C CA . LEU A 1 315 ? 3.162 -18.062 -23.188 1 93.19 315 LEU A CA 1
ATOM 2522 C C . LEU A 1 315 ? 1.751 -17.562 -22.906 1 93.19 315 LEU A C 1
ATOM 2524 O O . LEU A 1 315 ? 1.576 -16.469 -22.359 1 93.19 315 LEU A O 1
ATOM 2528 N N . GLU A 1 316 ? 0.794 -18.406 -23.281 1 92.94 316 GLU A N 1
ATOM 2529 C CA . GLU A 1 316 ? -0.591 -18.016 -23.031 1 92.94 316 GLU A CA 1
ATOM 2530 C C . GLU A 1 316 ? -0.851 -17.812 -21.531 1 92.94 316 GLU A C 1
ATOM 2532 O O . GLU A 1 316 ? -1.494 -16.844 -21.141 1 92.94 316 GLU A O 1
ATOM 2537 N N . SER A 1 317 ? -0.329 -18.688 -20.766 1 90.12 317 SER A N 1
ATOM 2538 C CA . SER A 1 317 ? -0.504 -18.609 -19.312 1 90.12 317 SER A CA 1
ATOM 2539 C C . SER A 1 317 ? 0.19 -17.391 -18.734 1 90.12 317 SER A C 1
ATOM 2541 O O . SER A 1 317 ? -0.363 -16.703 -17.859 1 90.12 317 SER A O 1
ATOM 2543 N N . LEU A 1 318 ? 1.328 -17.109 -19.234 1 91.25 318 LEU A N 1
ATOM 2544 C CA . LEU A 1 318 ? 2.1 -15.977 -18.719 1 91.25 318 LEU A CA 1
ATOM 2545 C C . LEU A 1 318 ? 1.463 -14.656 -19.125 1 91.25 318 LEU A C 1
ATOM 2547 O O . LEU A 1 318 ? 1.414 -13.711 -18.344 1 91.25 318 LEU A O 1
ATOM 2551 N N . PHE A 1 319 ? 0.976 -14.586 -20.375 1 93.56 319 PHE A N 1
ATOM 2552 C CA . PHE A 1 319 ? 0.309 -13.375 -20.828 1 93.56 319 PHE A CA 1
ATOM 2553 C C . PHE A 1 319 ? -0.961 -13.117 -20.031 1 93.56 319 PHE A C 1
ATOM 2555 O O . PHE A 1 319 ? -1.287 -11.969 -19.719 1 93.56 319 PHE A O 1
ATOM 2562 N N . ALA A 1 320 ? -1.604 -14.164 -19.703 1 91 320 ALA A N 1
ATOM 2563 C CA . ALA A 1 320 ? -2.783 -14.008 -18.859 1 91 320 ALA A CA 1
ATOM 2564 C C . ALA A 1 320 ? -2.408 -13.414 -17.5 1 91 320 ALA A C 1
ATOM 2566 O O . ALA A 1 320 ? -3.086 -12.516 -17 1 91 320 ALA A O 1
ATOM 2567 N N . ARG A 1 321 ? -1.387 -13.82 -16.953 1 89.56 321 ARG A N 1
ATOM 2568 C CA . ARG A 1 321 ? -0.919 -13.344 -15.664 1 89.56 321 ARG A CA 1
ATOM 2569 C C . ARG A 1 321 ? -0.54 -11.867 -15.727 1 89.56 321 ARG A C 1
ATOM 2571 O O . ARG A 1 321 ? -0.769 -11.117 -14.773 1 89.56 321 ARG A O 1
ATOM 2578 N N . ILE A 1 322 ? 0.044 -11.508 -16.812 1 92.69 322 ILE A N 1
ATOM 2579 C CA . ILE A 1 322 ? 0.52 -10.133 -16.969 1 92.69 322 ILE A CA 1
ATOM 2580 C C . ILE A 1 322 ? -0.661 -9.211 -17.266 1 92.69 322 ILE A C 1
ATOM 2582 O O . ILE A 1 322 ? -0.746 -8.109 -16.703 1 92.69 322 ILE A O 1
ATOM 2586 N N . PHE A 1 323 ? -1.619 -9.695 -18.047 1 94 323 PHE A N 1
ATOM 2587 C CA . PHE A 1 323 ? -2.529 -8.727 -18.641 1 94 323 PHE A CA 1
ATOM 2588 C C . PHE A 1 323 ? -3.967 -8.992 -18.219 1 94 323 PHE A C 1
ATOM 2590 O O . PHE A 1 323 ? -4.887 -8.289 -18.625 1 94 323 PHE A O 1
ATOM 2597 N N . ASP A 1 324 ? -4.211 -9.977 -17.328 1 90.62 324 ASP A N 1
ATOM 2598 C CA . ASP A 1 324 ? -5.57 -10.219 -16.859 1 90.62 324 ASP A CA 1
ATOM 2599 C C . ASP A 1 324 ? -6.168 -8.969 -16.219 1 90.62 324 ASP A C 1
ATOM 2601 O O . ASP A 1 324 ? -7.363 -8.711 -16.359 1 90.62 324 ASP A O 1
ATOM 2605 N N . GLY A 1 325 ? -5.316 -8.25 -15.625 1 90.56 325 GLY A N 1
ATOM 2606 C CA . GLY A 1 325 ? -5.781 -7.035 -14.984 1 90.56 325 GLY A CA 1
ATOM 2607 C C . GLY A 1 325 ? -6.332 -6.016 -15.969 1 90.56 325 GLY A C 1
ATOM 2608 O O . GLY A 1 325 ? -7.16 -5.18 -15.602 1 90.56 325 GLY A O 1
ATOM 2609 N N . GLU A 1 326 ? -5.934 -6.098 -17.172 1 91 326 GLU A N 1
ATOM 2610 C CA . GLU A 1 326 ? -6.383 -5.156 -18.203 1 91 326 GLU A CA 1
ATOM 2611 C C . GLU A 1 326 ? -7.832 -5.426 -18.594 1 91 326 GLU A C 1
ATOM 2613 O O . GLU A 1 326 ? -8.508 -4.543 -19.125 1 91 326 GLU A O 1
ATOM 2618 N N . ARG A 1 327 ? -8.32 -6.617 -18.297 1 87.5 327 ARG A N 1
ATOM 2619 C CA . ARG A 1 327 ? -9.703 -6.973 -18.625 1 87.5 327 ARG A CA 1
ATOM 2620 C C . ARG A 1 327 ? -10.688 -6.066 -17.906 1 87.5 327 ARG A C 1
ATOM 2622 O O . ARG A 1 327 ? -11.664 -5.598 -18.5 1 87.5 327 ARG A O 1
ATOM 2629 N N . LYS A 1 328 ? -10.398 -5.836 -16.719 1 90.81 328 LYS A N 1
ATOM 2630 C CA . LYS A 1 328 ? -11.336 -5.039 -15.93 1 90.81 328 LYS A CA 1
ATOM 2631 C C . LYS A 1 328 ? -11.258 -3.564 -16.312 1 90.81 328 LYS A C 1
ATOM 2633 O O . LYS A 1 328 ? -12.086 -2.762 -15.883 1 90.81 328 LYS A O 1
ATOM 2638 N N . ARG A 1 329 ? -10.312 -3.219 -17.141 1 93.5 329 ARG A N 1
ATOM 2639 C CA . ARG A 1 329 ? -10.125 -1.826 -17.531 1 93.5 329 ARG A CA 1
ATOM 2640 C C . ARG A 1 329 ? -10.812 -1.533 -18.859 1 93.5 329 ARG A C 1
ATOM 2642 O O . ARG A 1 329 ? -10.93 -0.374 -19.266 1 93.5 329 ARG A O 1
ATOM 2649 N N . GLU A 1 330 ? -11.281 -2.541 -19.484 1 91.19 330 GLU A N 1
ATOM 2650 C CA . GLU A 1 330 ? -11.906 -2.393 -20.797 1 91.19 330 GLU A CA 1
ATOM 2651 C C . GLU A 1 330 ? -13.188 -1.562 -20.703 1 91.19 330 GLU A C 1
ATOM 2653 O O . GLU A 1 330 ? -13.633 -0.992 -21.703 1 91.19 330 GLU A O 1
ATOM 2658 N N . VAL A 1 331 ? -13.688 -1.437 -19.547 1 93.75 331 VAL A N 1
ATOM 2659 C CA . VAL A 1 331 ? -14.961 -0.77 -19.328 1 93.75 331 VAL A CA 1
ATOM 2660 C C . VAL A 1 331 ? -14.781 0.744 -19.406 1 93.75 331 VAL A C 1
ATOM 2662 O O . VAL A 1 331 ? -15.734 1.479 -19.656 1 93.75 331 VAL A O 1
ATOM 2665 N N . PHE A 1 332 ? -13.578 1.204 -19.328 1 95.88 332 PHE A N 1
ATOM 2666 C CA . PHE A 1 332 ? -13.336 2.635 -19.188 1 95.88 332 PHE A CA 1
ATOM 2667 C C . PHE A 1 332 ? -13.32 3.316 -20.547 1 95.88 332 PHE A C 1
ATOM 2669 O O . PHE A 1 332 ? -12.703 2.814 -21.5 1 95.88 332 PHE A O 1
ATOM 2676 N N . ASP A 1 333 ? -14.023 4.367 -20.625 1 95.94 333 ASP A N 1
ATOM 2677 C CA . ASP A 1 333 ? -13.844 5.312 -21.719 1 95.94 333 ASP A CA 1
ATOM 2678 C C . ASP A 1 333 ? -12.68 6.266 -21.438 1 95.94 333 ASP A C 1
ATOM 2680 O O . ASP A 1 333 ? -11.805 6.457 -22.281 1 95.94 333 ASP A O 1
ATOM 2684 N N . GLU A 1 334 ? -12.719 6.805 -20.234 1 96.06 334 GLU A N 1
ATOM 2685 C CA . GLU A 1 334 ? -11.648 7.66 -19.734 1 96.06 334 GLU A CA 1
ATOM 2686 C C . GLU A 1 334 ? -11.352 7.355 -18.266 1 96.06 334 GLU A C 1
ATOM 2688 O O . GLU A 1 334 ? -12.273 7.18 -17.469 1 96.06 334 GLU A O 1
ATOM 2693 N N . ILE A 1 335 ? -10.133 7.305 -17.969 1 96.69 335 ILE A N 1
ATOM 2694 C CA . ILE A 1 335 ? -9.727 7.082 -16.578 1 96.69 335 ILE A CA 1
ATOM 2695 C C . ILE A 1 335 ? -9.406 8.422 -15.914 1 96.69 335 ILE A C 1
ATOM 2697 O O . ILE A 1 335 ? -8.555 9.172 -16.391 1 96.69 335 ILE A O 1
ATOM 2701 N N . PHE A 1 336 ? -10.078 8.727 -14.789 1 97.12 336 PHE A N 1
ATOM 2702 C CA . PHE A 1 336 ? -9.844 9.961 -14.055 1 97.12 336 PHE A CA 1
ATOM 2703 C C . PHE A 1 336 ? -8.758 9.766 -13 1 97.12 336 PHE A C 1
ATOM 2705 O O . PHE A 1 336 ? -7.875 10.609 -12.852 1 97.12 336 PHE A O 1
ATOM 2712 N N . HIS A 1 337 ? -8.875 8.703 -12.289 1 97.38 337 HIS A N 1
ATOM 2713 C CA . HIS A 1 337 ? -7.926 8.414 -11.219 1 97.38 337 HIS A CA 1
ATOM 2714 C C . HIS A 1 337 ? -7.555 6.934 -11.203 1 97.38 337 HIS A C 1
ATOM 2716 O O . HIS A 1 337 ? -8.43 6.07 -11.156 1 97.38 337 HIS A O 1
ATOM 2722 N N . GLU A 1 338 ? -6.262 6.688 -11.227 1 97.31 338 GLU A N 1
ATOM 2723 C CA . GLU A 1 338 ? -5.781 5.324 -11.023 1 97.31 338 GLU A CA 1
ATOM 2724 C C . GLU A 1 338 ? -5.93 4.895 -9.57 1 97.31 338 GLU A C 1
ATOM 2726 O O . GLU A 1 338 ? -6 5.738 -8.672 1 97.31 338 GLU A O 1
ATOM 2731 N N . ALA A 1 339 ? -5.969 3.625 -9.312 1 96.81 339 ALA A N 1
ATOM 2732 C CA . ALA A 1 339 ? -6.242 3.047 -8 1 96.81 339 ALA A CA 1
ATOM 2733 C C . ALA A 1 339 ? -5.293 3.604 -6.945 1 96.81 339 ALA A C 1
ATOM 2735 O O . ALA A 1 339 ? -5.727 4.031 -5.875 1 96.81 339 ALA A O 1
ATOM 2736 N N . PRO A 1 340 ? -3.939 3.684 -7.191 1 97.5 340 PRO A N 1
ATOM 2737 C CA . PRO A 1 340 ? -3.049 4.223 -6.16 1 97.5 340 PRO A CA 1
ATOM 2738 C C . PRO A 1 340 ? -3.365 5.672 -5.809 1 97.5 340 PRO A C 1
ATOM 2740 O O . PRO A 1 340 ? -3.176 6.09 -4.66 1 97.5 340 PRO A O 1
ATOM 2743 N N . GLU A 1 341 ? -3.834 6.414 -6.789 1 97.75 341 GLU A N 1
ATOM 2744 C CA . GLU A 1 341 ? -4.238 7.793 -6.523 1 97.75 341 GLU A CA 1
ATOM 2745 C C . GLU A 1 341 ? -5.453 7.844 -5.602 1 97.75 341 GLU A C 1
ATOM 2747 O O . GLU A 1 341 ? -5.516 8.68 -4.695 1 97.75 341 GLU A O 1
ATOM 2752 N N . VAL A 1 342 ? -6.418 6.969 -5.828 1 97.69 342 VAL A N 1
ATOM 2753 C CA . VAL A 1 342 ? -7.598 6.895 -4.973 1 97.69 342 VAL A CA 1
ATOM 2754 C C . VAL A 1 342 ? -7.188 6.508 -3.553 1 97.69 342 VAL A C 1
ATOM 2756 O O . VAL A 1 342 ? -7.688 7.074 -2.578 1 97.69 342 VAL A O 1
ATOM 2759 N N . ASP A 1 343 ? -6.266 5.598 -3.453 1 97.56 343 ASP A N 1
ATOM 2760 C CA . ASP A 1 343 ? -5.762 5.199 -2.145 1 97.56 343 ASP A CA 1
ATOM 2761 C C . ASP A 1 343 ? -5.117 6.379 -1.423 1 97.56 343 ASP A C 1
ATOM 2763 O O . ASP A 1 343 ? -5.266 6.527 -0.208 1 97.56 343 ASP A O 1
ATOM 2767 N N . ASN A 1 344 ? -4.375 7.176 -2.148 1 97.56 344 ASN A N 1
ATOM 2768 C CA . ASN A 1 344 ? -3.789 8.375 -1.561 1 97.56 344 ASN A CA 1
ATOM 2769 C C . ASN A 1 344 ? -4.863 9.352 -1.096 1 97.56 344 ASN A C 1
ATOM 2771 O O . ASN A 1 344 ? -4.703 10.008 -0.065 1 97.56 344 ASN A O 1
ATOM 2775 N N . MET A 1 345 ? -5.945 9.477 -1.875 1 97.56 345 MET A N 1
ATOM 2776 C CA . MET A 1 345 ? -7.062 10.32 -1.46 1 97.56 345 MET A CA 1
ATOM 2777 C C . MET A 1 345 ? -7.66 9.828 -0.148 1 97.56 345 MET A C 1
ATOM 2779 O O . MET A 1 345 ? -7.938 10.617 0.751 1 97.56 345 MET A O 1
ATOM 2783 N N . ILE A 1 346 ? -7.812 8.516 -0.062 1 97.81 346 ILE A N 1
ATOM 2784 C CA . ILE A 1 346 ? -8.375 7.91 1.14 1 97.81 346 ILE A CA 1
ATOM 2785 C C . ILE A 1 346 ? -7.457 8.18 2.33 1 97.81 346 ILE A C 1
ATOM 2787 O O . ILE A 1 346 ? -7.926 8.508 3.422 1 97.81 346 ILE A O 1
ATOM 2791 N N . TYR A 1 347 ? -6.168 8.094 2.098 1 97.25 347 TYR A N 1
ATOM 2792 C CA . TYR A 1 347 ? -5.184 8.352 3.141 1 97.25 347 TYR A CA 1
ATOM 2793 C C . TYR A 1 347 ? -5.27 9.797 3.621 1 97.25 347 TYR A C 1
ATOM 2795 O O . TYR A 1 347 ? -5.238 10.062 4.824 1 97.25 347 TYR A O 1
ATOM 2803 N N . ARG A 1 348 ? -5.406 10.68 2.715 1 96.69 348 ARG A N 1
ATOM 2804 C CA . ARG A 1 348 ? -5.523 12.094 3.047 1 96.69 348 ARG A CA 1
ATOM 2805 C C . ARG A 1 348 ? -6.785 12.367 3.859 1 96.69 348 ARG A C 1
ATOM 2807 O O . ARG A 1 348 ? -6.746 13.086 4.855 1 96.69 348 ARG A O 1
ATOM 2814 N N . VAL A 1 349 ? -7.875 11.789 3.471 1 97.81 349 VAL A N 1
ATOM 2815 C CA . VAL A 1 349 ? -9.141 11.961 4.176 1 97.81 349 VAL A CA 1
ATOM 2816 C C . VAL A 1 349 ? -9.039 11.367 5.578 1 97.81 349 VAL A C 1
ATOM 2818 O O . VAL A 1 349 ? -9.555 11.938 6.539 1 97.81 349 VAL A O 1
ATOM 2821 N N . ALA A 1 350 ? -8.391 10.25 5.672 1 97.56 350 ALA A N 1
ATOM 2822 C CA . ALA A 1 350 ? -8.195 9.641 6.984 1 97.56 350 ALA A CA 1
ATOM 2823 C C . ALA A 1 350 ? -7.453 10.578 7.926 1 97.56 350 ALA A C 1
ATOM 2825 O O . ALA A 1 350 ? -7.777 10.664 9.109 1 97.56 350 ALA A O 1
ATOM 2826 N N . GLN A 1 351 ? -6.461 11.25 7.395 1 95.69 351 GLN A N 1
ATOM 2827 C CA . GLN A 1 351 ? -5.734 12.219 8.211 1 95.69 351 GLN A CA 1
ATOM 2828 C C . GLN A 1 351 ? -6.664 13.312 8.719 1 95.69 351 GLN A C 1
ATOM 2830 O O . GLN A 1 351 ? -6.574 13.719 9.883 1 95.69 351 GLN A O 1
ATOM 2835 N N . GLN A 1 352 ? -7.566 13.758 7.883 1 96.94 352 GLN A N 1
ATOM 2836 C CA . GLN A 1 352 ? -8.523 14.789 8.266 1 96.94 352 GLN A CA 1
ATOM 2837 C C . GLN A 1 352 ? -9.453 14.297 9.375 1 96.94 352 GLN A C 1
ATOM 2839 O O . GLN A 1 352 ? -9.703 15.008 10.344 1 96.94 352 GLN A O 1
ATOM 2844 N N . LEU A 1 353 ? -9.891 13.094 9.195 1 97.81 353 LEU A N 1
ATOM 2845 C CA . LEU A 1 353 ? -10.789 12.516 10.188 1 97.81 353 LEU A CA 1
ATOM 2846 C C . LEU A 1 353 ? -10.078 12.312 11.523 1 97.81 353 LEU A C 1
ATOM 2848 O O . LEU A 1 353 ? -10.664 12.562 12.578 1 97.81 353 LEU A O 1
ATOM 2852 N N . ASN A 1 354 ? -8.859 11.883 11.477 1 96.25 354 ASN A N 1
ATOM 2853 C CA . ASN A 1 354 ? -8.094 11.703 12.695 1 96.25 354 ASN A CA 1
ATOM 2854 C C . ASN A 1 354 ? -7.875 13.031 13.422 1 96.25 354 ASN A C 1
ATOM 2856 O O . ASN A 1 354 ? -7.82 13.062 14.656 1 96.25 354 ASN A O 1
ATOM 2860 N N . ASN A 1 355 ? -7.746 14.094 12.656 1 94.31 355 ASN A N 1
ATOM 2861 C CA . ASN A 1 355 ? -7.656 15.414 13.273 1 94.31 355 ASN A CA 1
ATOM 2862 C C . ASN A 1 355 ? -8.977 15.82 13.914 1 94.31 355 ASN A C 1
ATOM 2864 O O . ASN A 1 355 ? -8.992 16.312 15.047 1 94.31 355 ASN A O 1
ATOM 2868 N N . GLU A 1 356 ? -10.023 15.523 13.25 1 96.12 356 GLU A N 1
ATOM 2869 C CA . GLU A 1 356 ? -11.352 15.938 13.703 1 96.12 356 GLU A CA 1
ATOM 2870 C C . GLU A 1 356 ? -11.758 15.195 14.977 1 96.12 356 GLU A C 1
ATOM 2872 O O . GLU A 1 356 ? -12.312 15.797 15.898 1 96.12 356 GLU A O 1
ATOM 2877 N N . TYR A 1 357 ? -11.438 13.977 15.047 1 96.75 357 TYR A N 1
ATOM 2878 C CA . TYR A 1 357 ? -11.969 13.141 16.109 1 96.75 357 TYR A CA 1
ATOM 2879 C C . TYR A 1 357 ? -10.875 12.734 17.094 1 96.75 357 TYR A C 1
ATOM 2881 O O . TYR A 1 357 ? -11.039 11.781 17.859 1 96.75 357 TYR A O 1
ATOM 2889 N N . ARG A 1 358 ? -9.805 13.43 17.141 1 94 358 ARG A N 1
ATOM 2890 C CA . ARG A 1 358 ? -8.617 13.094 17.922 1 94 358 ARG A CA 1
ATOM 2891 C C . ARG A 1 358 ? -8.945 12.992 19.406 1 94 358 ARG A C 1
ATOM 2893 O O . ARG A 1 358 ? -8.43 12.117 20.109 1 94 358 ARG A O 1
ATOM 2900 N N . HIS A 1 359 ? -9.789 13.797 19.875 1 92.56 359 HIS A N 1
ATOM 2901 C CA . HIS A 1 359 ? -10 13.906 21.312 1 92.56 359 HIS A CA 1
ATOM 2902 C C . HIS A 1 359 ? -11.281 13.195 21.734 1 92.56 359 HIS A C 1
ATOM 2904 O O . HIS A 1 359 ? -11.703 13.297 22.891 1 92.56 359 HIS A O 1
ATOM 2910 N N . GLU A 1 360 ? -11.836 12.484 20.781 1 93.81 360 GLU A N 1
ATOM 2911 C CA . GLU A 1 360 ? -13.039 11.734 21.125 1 93.81 360 GLU A CA 1
ATOM 2912 C C . GLU A 1 360 ? -12.711 10.555 22.031 1 93.81 360 GLU A C 1
ATOM 2914 O O . GLU A 1 360 ? -11.766 9.805 21.766 1 93.81 360 GLU A O 1
ATOM 2919 N N . THR A 1 361 ? -13.477 10.469 23.094 1 91.81 361 THR A N 1
ATOM 2920 C CA . THR A 1 361 ? -13.297 9.359 24.016 1 91.81 361 THR A CA 1
ATOM 2921 C C . THR A 1 361 ? -14.383 8.305 23.828 1 91.81 361 THR A C 1
ATOM 2923 O O . THR A 1 361 ? -14.172 7.129 24.125 1 91.81 361 THR A O 1
ATOM 2926 N N . LYS A 1 362 ? -15.578 8.797 23.406 1 93.44 362 LYS A N 1
ATOM 2927 C CA . LYS A 1 362 ? -16.656 7.871 23.078 1 93.44 362 LYS A CA 1
ATOM 2928 C C . LYS A 1 362 ? -16.547 7.398 21.641 1 93.44 362 LYS A C 1
ATOM 2930 O O . LYS A 1 362 ? -16.062 8.125 20.766 1 93.44 362 LYS A O 1
ATOM 2935 N N . PRO A 1 363 ? -17.078 6.195 21.375 1 95.06 363 PRO A N 1
ATOM 2936 C CA . PRO A 1 363 ? -16.984 5.699 20 1 95.06 363 PRO A CA 1
ATOM 2937 C C . PRO A 1 363 ? -17.797 6.539 19.031 1 95.06 363 PRO A C 1
ATOM 2939 O O . PRO A 1 363 ? -18.984 6.793 19.25 1 95.06 363 PRO A O 1
ATOM 2942 N N . VAL A 1 364 ? -17.141 6.988 18.016 1 97.56 364 VAL A N 1
ATOM 2943 C CA . VAL A 1 364 ? -17.812 7.645 16.906 1 97.56 364 VAL A CA 1
ATOM 2944 C C . VAL A 1 364 ? -18.641 6.617 16.125 1 97.56 364 VAL A C 1
ATOM 2946 O O . VAL A 1 364 ? -18.141 5.535 15.805 1 97.56 364 VAL A O 1
ATOM 2949 N N . CYS A 1 365 ? -19.938 6.895 15.906 1 97.25 365 CYS A N 1
ATOM 2950 C CA . CYS A 1 365 ? -20.781 6.012 15.102 1 97.25 365 CYS A CA 1
ATOM 2951 C C . CYS A 1 365 ? -20.516 6.215 13.617 1 97.25 365 CYS A C 1
ATOM 2953 O O . CYS A 1 365 ? -21 7.18 13.023 1 97.25 365 CYS A O 1
ATOM 2955 N N . CYS A 1 366 ? -19.781 5.312 13.023 1 96.94 366 CYS A N 1
ATOM 2956 C CA . CYS A 1 366 ? -19.484 5.363 11.602 1 96.94 366 CYS A CA 1
ATOM 2957 C C . CYS A 1 366 ? -20.516 4.582 10.797 1 96.94 366 CYS A C 1
ATOM 2959 O O . CYS A 1 366 ? -20.609 3.361 10.906 1 96.94 366 CYS A O 1
ATOM 2961 N N . VAL A 1 367 ? -21.234 5.285 9.961 1 95.94 367 VAL A N 1
ATOM 2962 C CA . VAL A 1 367 ? -22.312 4.676 9.188 1 95.94 367 VAL A CA 1
ATOM 2963 C C . VAL A 1 367 ? -21.906 4.617 7.711 1 95.94 367 VAL A C 1
ATOM 2965 O O . VAL A 1 367 ? -21.547 5.633 7.117 1 95.94 367 VAL A O 1
ATOM 2968 N N . GLY A 1 368 ? -21.906 3.439 7.16 1 93.62 368 GLY A N 1
ATOM 2969 C CA . GLY A 1 368 ? -21.594 3.287 5.746 1 93.62 368 GLY A CA 1
ATOM 2970 C C . GLY A 1 368 ? -22.781 2.826 4.922 1 93.62 368 GLY A C 1
ATOM 2971 O O . GLY A 1 368 ? -23.484 1.889 5.305 1 93.62 368 GLY A O 1
ATOM 2972 N N . PHE A 1 369 ? -23.047 3.469 3.803 1 88.62 369 PHE A N 1
ATOM 2973 C CA . PHE A 1 369 ? -24.109 3.082 2.898 1 88.62 369 PHE A CA 1
ATOM 2974 C C . PHE A 1 369 ? -23.656 1.994 1.937 1 88.62 369 PHE A C 1
ATOM 2976 O O . PHE A 1 369 ? -22.859 2.26 1.024 1 88.62 369 PHE A O 1
ATOM 2983 N N . THR A 1 370 ? -24.109 0.751 2.115 1 82.38 370 THR A N 1
ATOM 2984 C CA . THR A 1 370 ? -23.703 -0.381 1.285 1 82.38 370 THR A CA 1
ATOM 2985 C C . THR A 1 370 ? -24.578 -0.459 0.03 1 82.38 370 THR A C 1
ATOM 2987 O O . THR A 1 370 ? -25.703 0.022 0.02 1 82.38 370 THR A O 1
ATOM 2990 N N . GLU A 1 371 ? -24.062 -0.947 -1.146 1 84.25 371 GLU A N 1
ATOM 2991 C CA . GLU A 1 371 ? -22.828 -1.732 -1.296 1 84.25 371 GLU A CA 1
ATOM 2992 C C . GLU A 1 371 ? -21.688 -0.876 -1.833 1 84.25 371 GLU A C 1
ATOM 2994 O O . GLU A 1 371 ? -20.531 -1.265 -1.745 1 84.25 371 GLU A O 1
ATOM 2999 N N . GLY A 1 372 ? -21.953 0.274 -2.197 1 84.56 372 GLY A N 1
ATOM 3000 C CA . GLY A 1 372 ? -20.969 1.098 -2.887 1 84.56 372 GLY A CA 1
ATOM 3001 C C . GLY A 1 372 ? -19.812 1.525 -1.996 1 84.56 372 GLY A C 1
ATOM 3002 O O . GLY A 1 372 ? -18.672 1.65 -2.457 1 84.56 372 GLY A O 1
ATOM 3003 N N . VAL A 1 373 ? -20.078 1.585 -0.76 1 91.5 373 VAL A N 1
ATOM 3004 C CA . VAL A 1 373 ? -19.109 2.213 0.144 1 91.5 373 VAL A CA 1
ATOM 3005 C C . VAL A 1 373 ? -18.125 1.166 0.66 1 91.5 373 VAL A C 1
ATOM 3007 O O . VAL A 1 373 ? -17.141 1.506 1.301 1 91.5 373 VAL A O 1
ATOM 3010 N N . VAL A 1 374 ? -18.312 -0.05 0.377 1 93.06 374 VAL A N 1
ATOM 3011 C CA . VAL A 1 374 ? -17.578 -1.151 0.989 1 93.06 374 VAL A CA 1
ATOM 3012 C C . VAL A 1 374 ? -16.094 -0.971 0.748 1 93.06 374 VAL A C 1
ATOM 3014 O O . VAL A 1 374 ? -15.281 -1.083 1.678 1 93.06 374 VAL A O 1
ATOM 3017 N N . LEU A 1 375 ? -15.719 -0.615 -0.479 1 95.62 375 LEU A N 1
ATOM 3018 C CA . LEU A 1 375 ? -14.305 -0.433 -0.793 1 95.62 375 LEU A CA 1
ATOM 3019 C C . LEU A 1 375 ? -13.711 0.728 0.001 1 95.62 375 LEU A C 1
ATOM 3021 O O . LEU A 1 375 ? -12.648 0.591 0.612 1 95.62 375 LEU A O 1
ATOM 3025 N N . PHE A 1 376 ? -14.477 1.773 0.008 1 96.62 376 PHE A N 1
ATOM 3026 C CA . PHE A 1 376 ? -14.031 2.971 0.711 1 96.62 376 PHE A CA 1
ATOM 3027 C C . PHE A 1 376 ? -13.938 2.715 2.211 1 96.62 376 PHE A C 1
ATOM 3029 O O . PHE A 1 376 ? -12.906 2.984 2.828 1 96.62 376 PHE A O 1
ATOM 3036 N N . LEU A 1 377 ? -14.914 2.117 2.754 1 95.69 377 LEU A N 1
ATOM 3037 C CA . LEU A 1 377 ? -14.961 1.817 4.18 1 95.69 377 LEU A CA 1
ATOM 3038 C C . LEU A 1 377 ? -13.852 0.843 4.566 1 95.69 377 LEU A C 1
ATOM 3040 O O . LEU A 1 377 ? -13.172 1.038 5.574 1 95.69 377 LEU A O 1
ATOM 3044 N N . GLY A 1 378 ? -13.727 -0.152 3.768 1 95.44 378 GLY A N 1
ATOM 3045 C CA . GLY A 1 378 ? -12.719 -1.162 4.051 1 95.44 378 GLY A CA 1
ATOM 3046 C C . GLY A 1 378 ? -11.305 -0.606 4.086 1 95.44 378 GLY A C 1
ATOM 3047 O O . GLY A 1 378 ? -10.461 -1.085 4.844 1 95.44 378 GLY A O 1
ATOM 3048 N N . LYS A 1 379 ? -11.078 0.37 3.344 1 96.56 379 LYS A N 1
ATOM 3049 C CA . LYS A 1 379 ? -9.734 0.927 3.229 1 96.56 379 LYS A CA 1
ATOM 3050 C C . LYS A 1 379 ? -9.5 2.018 4.27 1 96.56 379 LYS A C 1
ATOM 3052 O O . LYS A 1 379 ? -8.375 2.191 4.754 1 96.56 379 LYS A O 1
ATOM 3057 N N . ILE A 1 380 ? -10.523 2.711 4.68 1 97.75 380 ILE A N 1
ATOM 3058 C CA . ILE A 1 380 ? -10.281 3.898 5.492 1 97.75 380 ILE A CA 1
ATOM 3059 C C . ILE A 1 380 ? -10.359 3.531 6.973 1 97.75 380 ILE A C 1
ATOM 3061 O O . ILE A 1 380 ? -9.68 4.141 7.805 1 97.75 380 ILE A O 1
ATOM 3065 N N . ILE A 1 381 ? -11.117 2.537 7.391 1 96.62 381 ILE A N 1
ATOM 3066 C CA . ILE A 1 381 ? -11.398 2.223 8.789 1 96.62 381 ILE A CA 1
ATOM 3067 C C . ILE A 1 381 ? -10.094 1.89 9.516 1 96.62 381 ILE A C 1
ATOM 3069 O O . ILE A 1 381 ? -9.82 2.432 10.586 1 96.62 381 ILE A O 1
ATOM 3073 N N . PRO A 1 382 ? -9.203 1.141 8.883 1 95.56 382 PRO A N 1
ATOM 3074 C CA . PRO A 1 382 ? -7.977 0.803 9.609 1 95.56 382 PRO A CA 1
ATOM 3075 C C . PRO A 1 382 ? -7.027 1.991 9.742 1 95.56 382 PRO A C 1
ATOM 3077 O O . PRO A 1 382 ? -6.059 1.926 10.508 1 95.56 382 PRO A O 1
ATOM 3080 N N . LEU A 1 383 ? -7.297 3.049 9.031 1 96.12 383 LEU A N 1
ATOM 3081 C CA . LEU A 1 383 ? -6.449 4.234 9.07 1 96.12 383 LEU A CA 1
ATOM 3082 C C . LEU A 1 383 ? -6.906 5.191 10.164 1 96.12 383 LEU A C 1
ATOM 3084 O O . LEU A 1 383 ? -6.199 6.148 10.5 1 96.12 383 LEU A O 1
ATOM 3088 N N . LEU A 1 384 ? -8.078 4.918 10.758 1 97.19 384 LEU A N 1
ATOM 3089 C CA . LEU A 1 384 ? -8.641 5.824 11.758 1 97.19 384 LEU A CA 1
ATOM 3090 C C . LEU A 1 384 ? -8.148 5.465 13.156 1 97.19 384 LEU A C 1
ATOM 3092 O O . LEU A 1 384 ? -8.156 4.293 13.539 1 97.19 384 LEU A O 1
ATOM 3096 N N . ASN A 1 385 ? -7.809 6.477 13.938 1 95.75 385 ASN A N 1
ATOM 3097 C CA . ASN A 1 385 ? -7.109 6.25 15.195 1 95.75 385 ASN A CA 1
ATOM 3098 C C . ASN A 1 385 ? -8.039 6.422 16.391 1 95.75 385 ASN A C 1
ATOM 3100 O O . ASN A 1 385 ? -7.684 6.074 17.516 1 95.75 385 ASN A O 1
ATOM 3104 N N . PHE A 1 386 ? -9.219 6.922 16.234 1 95.94 386 PHE A N 1
ATOM 3105 C CA . PHE A 1 386 ? -10.141 7.223 17.328 1 95.94 386 PHE A CA 1
ATOM 3106 C C . PHE A 1 386 ? -11.094 6.059 17.562 1 95.94 386 PHE A C 1
ATOM 3108 O O . PHE A 1 386 ? -11.273 5.211 16.688 1 95.94 386 PHE A O 1
ATOM 3115 N N . PRO A 1 387 ? -11.641 5.973 18.734 1 94.5 387 PRO A N 1
ATOM 3116 C CA . PRO A 1 387 ? -12.633 4.922 18.969 1 94.5 387 PRO A CA 1
ATOM 3117 C C . PRO A 1 387 ? -13.859 5.055 18.062 1 94.5 387 PRO A C 1
ATOM 3119 O O . PRO A 1 387 ? -14.375 6.156 17.875 1 94.5 387 PRO A O 1
ATOM 3122 N N . LEU A 1 388 ? -14.258 3.855 17.484 1 95.56 388 LEU A N 1
ATOM 3123 C CA . LEU A 1 388 ? -15.398 3.936 16.578 1 95.56 388 LEU A CA 1
ATOM 3124 C C . LEU A 1 388 ? -16.188 2.635 16.594 1 95.56 388 LEU A C 1
ATOM 3126 O O . LEU A 1 388 ? -15.688 1.599 17.031 1 95.56 388 LEU A O 1
ATOM 3130 N N . SER A 1 389 ? -17.453 2.797 16.297 1 93.62 389 SER A N 1
ATOM 3131 C CA . SER A 1 389 ? -18.328 1.694 15.914 1 93.62 389 SER A CA 1
ATOM 3132 C C . SER A 1 389 ? -18.766 1.816 14.461 1 93.62 389 SER A C 1
ATOM 3134 O O . SER A 1 389 ? -19 2.922 13.969 1 93.62 389 SER A O 1
ATOM 3136 N N . MET A 1 390 ? -18.766 0.695 13.812 1 92.5 390 MET A N 1
ATOM 3137 C CA . MET A 1 390 ? -19.109 0.721 12.398 1 92.5 390 MET A CA 1
ATOM 3138 C C . MET A 1 390 ? -20.438 0.024 12.141 1 92.5 390 MET A C 1
ATOM 3140 O O . MET A 1 390 ? -20.656 -1.106 12.586 1 92.5 390 MET A O 1
ATOM 3144 N N . ILE A 1 391 ? -21.359 0.723 11.453 1 89.25 391 ILE A N 1
ATOM 3145 C CA . ILE A 1 391 ? -22.641 0.175 11.062 1 89.25 391 ILE A CA 1
ATOM 3146 C C . ILE A 1 391 ? -22.859 0.373 9.562 1 89.25 391 ILE A C 1
ATOM 3148 O O . ILE A 1 391 ? -22.438 1.388 9 1 89.25 391 ILE A O 1
ATOM 3152 N N . THR A 1 392 ? -23.406 -0.614 8.961 1 89.25 392 THR A N 1
ATOM 3153 C CA . THR A 1 392 ? -23.75 -0.495 7.547 1 89.25 392 THR A CA 1
ATOM 3154 C C . THR A 1 392 ? -25.266 -0.405 7.363 1 89.25 392 THR A C 1
ATOM 3156 O O . THR A 1 392 ? -26.031 -1.052 8.094 1 89.25 392 THR A O 1
ATOM 3159 N N . VAL A 1 393 ? -25.672 0.432 6.465 1 87.12 393 VAL A N 1
ATOM 3160 C CA . VAL A 1 393 ? -27.078 0.621 6.141 1 87.12 393 VAL A CA 1
ATOM 3161 C C . VAL A 1 393 ? -27.297 0.423 4.641 1 87.12 393 VAL A C 1
ATOM 3163 O O . VAL A 1 393 ? -26.531 0.946 3.824 1 87.12 393 VAL A O 1
ATOM 3166 N N . LYS A 1 394 ? -28.219 -0.436 4.383 1 79.81 394 LYS A N 1
ATOM 3167 C CA . LYS A 1 394 ? -28.594 -0.652 2.986 1 79.81 394 LYS A CA 1
ATOM 3168 C C . LYS A 1 394 ? -29.938 -0.013 2.668 1 79.81 394 LYS A C 1
ATOM 3170 O O . LYS A 1 394 ? -30.938 -0.307 3.322 1 79.81 394 LYS A O 1
ATOM 3175 N N . PHE A 1 395 ? -29.953 1.046 1.968 1 71.12 395 PHE A N 1
ATOM 3176 C CA . PHE A 1 395 ? -31.25 1.638 1.625 1 71.12 395 PHE A CA 1
ATOM 3177 C C . PHE A 1 395 ? -31.219 2.201 0.21 1 71.12 395 PHE A C 1
ATOM 3179 O O . PHE A 1 395 ? -30.172 2.57 -0.301 1 71.12 395 PHE A O 1
ATOM 3186 N N . SER A 1 396 ? -32.188 1.786 -0.671 1 59.75 396 SER A N 1
ATOM 3187 C CA . SER A 1 396 ? -32.281 2.287 -2.039 1 59.75 396 SER A CA 1
ATOM 3188 C C . SER A 1 396 ? -33.438 3.285 -2.189 1 59.75 396 SER A C 1
ATOM 3190 O O . SER A 1 396 ? -34.562 3.016 -1.762 1 59.75 396 SER A O 1
ATOM 3192 N N . PHE A 1 397 ? -33.094 4.484 -2.229 1 53.69 397 PHE A N 1
ATOM 3193 C CA . PHE A 1 397 ? -34.188 5.379 -2.586 1 53.69 397 PHE A CA 1
ATOM 3194 C C . PHE A 1 397 ? -34.5 5.266 -4.07 1 53.69 397 PHE A C 1
ATOM 3196 O O . PHE A 1 397 ? -35.438 5.906 -4.555 1 53.69 397 PHE A O 1
ATOM 3203 N N . TYR A 1 398 ? -33.5 4.516 -4.762 1 45.88 398 TYR A N 1
ATOM 3204 C CA . TYR A 1 398 ? -33.719 4.406 -6.199 1 45.88 398 TYR A CA 1
ATOM 3205 C C . TYR A 1 398 ? -34.625 3.207 -6.527 1 45.88 398 TYR A C 1
ATOM 3207 O O . TYR A 1 398 ? -34.562 2.182 -5.848 1 45.88 398 TYR A O 1
ATOM 3215 N N . GLY A 1 399 ? -35.781 3.42 -6.855 1 41.53 399 GLY A N 1
ATOM 3216 C CA . GLY A 1 399 ? -36.562 2.32 -7.422 1 41.53 399 GLY A CA 1
ATOM 3217 C C . GLY A 1 399 ? -35.75 1.464 -8.383 1 41.53 399 GLY A C 1
ATOM 3218 O O . GLY A 1 399 ? -34.562 1.69 -8.562 1 41.53 399 GLY A O 1
ATOM 3219 N N . SER A 1 400 ? -36.25 0.183 -8.82 1 41.16 400 SER A N 1
ATOM 3220 C CA . SER A 1 400 ? -35.656 -0.621 -9.875 1 41.16 400 SER A CA 1
ATOM 3221 C C . SER A 1 400 ? -35.062 0.26 -10.969 1 41.16 400 SER A C 1
ATOM 3223 O O . SER A 1 400 ? -34.344 -0.23 -11.852 1 41.16 400 SER A O 1
ATOM 3225 N N . ASP A 1 401 ? -35.531 1.4 -11.312 1 40.03 401 ASP A N 1
ATOM 3226 C CA . ASP A 1 401 ? -35.156 2.268 -12.43 1 40.03 401 ASP A CA 1
ATOM 3227 C C . ASP A 1 401 ? -34 3.191 -12.055 1 40.03 401 ASP A C 1
ATOM 3229 O O . ASP A 1 401 ? -33.781 3.461 -10.875 1 40.03 401 ASP A O 1
ATOM 3233 N N . THR A 1 402 ? -32.969 3.453 -12.984 1 44.03 402 THR A N 1
ATOM 3234 C CA . THR A 1 402 ? -31.812 4.328 -12.961 1 44.03 402 THR A CA 1
ATOM 3235 C C . THR A 1 402 ? -32.125 5.637 -12.25 1 44.03 402 THR A C 1
ATOM 3237 O O . THR A 1 402 ? -31.25 6.477 -12.047 1 44.03 402 THR A O 1
ATOM 3240 N N . LYS A 1 403 ? -33.531 5.852 -12.078 1 44.78 403 LYS A N 1
ATOM 3241 C CA . LYS A 1 403 ? -33.875 7.176 -11.57 1 44.78 403 LYS A CA 1
ATOM 3242 C C . LYS A 1 403 ? -34.344 7.105 -10.117 1 44.78 403 LYS A C 1
ATOM 3244 O O . LYS A 1 403 ? -35.125 6.223 -9.758 1 44.78 403 LYS A O 1
ATOM 3249 N N . ALA A 1 404 ? -33.75 7.914 -9.164 1 46.69 404 ALA A N 1
ATOM 3250 C CA . ALA A 1 404 ? -34.094 8.102 -7.758 1 46.69 404 ALA A CA 1
ATOM 3251 C C . ALA A 1 404 ? -35.562 8.383 -7.582 1 46.69 404 ALA A C 1
ATOM 3253 O O . ALA A 1 404 ? -36.156 9.18 -8.32 1 46.69 404 ALA A O 1
ATOM 3254 N N . ASP A 1 405 ? -36.406 7.578 -7.09 1 48.44 405 ASP A N 1
ATOM 3255 C CA . ASP A 1 405 ? -37.781 7.969 -6.723 1 48.44 405 ASP A CA 1
ATOM 3256 C C . ASP A 1 405 ? -37.781 8.742 -5.406 1 48.44 405 ASP A C 1
ATOM 3258 O O . ASP A 1 405 ? -37.688 8.148 -4.332 1 48.44 405 ASP A O 1
ATOM 3262 N N . LYS A 1 406 ? -37.781 9.93 -5.359 1 52.09 406 LYS A N 1
ATOM 3263 C CA . LYS A 1 406 ? -37.781 10.875 -4.242 1 52.09 406 LYS A CA 1
ATOM 3264 C C . LYS A 1 406 ? -38.938 10.594 -3.287 1 52.09 406 LYS A C 1
ATOM 3266 O O . LYS A 1 406 ? -38.938 11.047 -2.143 1 52.09 406 LYS A O 1
ATOM 3271 N N . ASN A 1 407 ? -39.969 9.852 -3.838 1 53.78 407 ASN A N 1
ATOM 3272 C CA . ASN A 1 407 ? -41.219 9.641 -3.066 1 53.78 407 ASN A CA 1
ATOM 3273 C C . ASN A 1 407 ? -41.156 8.32 -2.297 1 53.78 407 ASN A C 1
ATOM 3275 O O . ASN A 1 407 ? -42.062 8.039 -1.494 1 53.78 407 ASN A O 1
ATOM 3279 N N . LYS A 1 408 ? -40.219 7.52 -2.656 1 57.28 408 LYS A N 1
ATOM 3280 C CA . LYS A 1 408 ? -40.219 6.262 -1.916 1 57.28 408 LYS A CA 1
ATOM 3281 C C . LYS A 1 408 ? -39.75 6.48 -0.472 1 57.28 408 LYS A C 1
ATOM 3283 O O . LYS A 1 408 ? -38.75 7.141 -0.221 1 57.28 408 LYS A O 1
ATOM 3288 N N . GLN A 1 409 ? -40.719 6.238 0.523 1 62.44 409 GLN A N 1
ATOM 3289 C CA . GLN A 1 409 ? -40.438 6.441 1.939 1 62.44 409 GLN A CA 1
ATOM 3290 C C . GLN A 1 409 ? -39.875 5.172 2.572 1 62.44 409 GLN A C 1
ATOM 3292 O O . GLN A 1 409 ? -40.5 4.117 2.535 1 62.44 409 GLN A O 1
ATOM 3297 N N . VAL A 1 410 ? -38.594 5.035 2.672 1 73.56 410 VAL A N 1
ATOM 3298 C CA . VAL A 1 410 ? -38 3.934 3.422 1 73.56 410 VAL A CA 1
ATOM 3299 C C . VAL A 1 410 ? -37.781 4.359 4.871 1 73.56 410 VAL A C 1
ATOM 3301 O O . VAL A 1 410 ? -37.156 5.395 5.129 1 73.56 410 VAL A O 1
ATOM 3304 N N . GLU A 1 411 ? -38.438 3.621 5.773 1 81.25 411 GLU A N 1
ATOM 3305 C CA . GLU A 1 411 ? -38.219 3.879 7.195 1 81.25 411 GLU A CA 1
ATOM 3306 C C . GLU A 1 411 ? -36.969 3.148 7.711 1 81.25 411 GLU A C 1
ATOM 3308 O O . GLU A 1 411 ? -36.875 1.926 7.594 1 81.25 411 GLU A O 1
ATOM 3313 N N . LEU A 1 412 ? -36.062 3.984 8.242 1 86.94 412 LEU A N 1
ATOM 3314 C CA . LEU A 1 412 ? -34.844 3.422 8.758 1 86.94 412 LEU A CA 1
ATOM 3315 C C . LEU A 1 412 ? -34.938 3.197 10.266 1 86.94 412 LEU A C 1
ATOM 3317 O O . LEU A 1 412 ? -35.594 3.951 10.969 1 86.94 412 LEU A O 1
ATOM 3321 N N . GLU A 1 413 ? -34.344 2.09 10.664 1 87.88 413 GLU A N 1
ATOM 3322 C CA . GLU A 1 413 ? -34.219 1.804 12.094 1 87.88 413 GLU A CA 1
ATOM 3323 C C . GLU A 1 413 ? -32.844 2.195 12.617 1 87.88 413 GLU A C 1
ATOM 3325 O O . GLU A 1 413 ? -31.828 1.999 11.938 1 87.88 413 GLU A O 1
ATOM 3330 N N . PHE A 1 414 ? -32.938 2.799 13.828 1 92.69 414 PHE A N 1
ATOM 3331 C CA . PHE A 1 414 ? -31.688 3.252 14.445 1 92.69 414 PHE A CA 1
ATOM 3332 C C . PHE A 1 414 ? -31.516 2.631 15.82 1 92.69 414 PHE A C 1
ATOM 3334 O O . PHE A 1 414 ? -32.438 2.664 16.656 1 92.69 414 PHE A O 1
ATOM 3341 N N . ASP A 1 415 ? -30.438 2.023 16.031 1 91 415 ASP A N 1
ATOM 3342 C CA . ASP A 1 415 ? -30.062 1.529 17.359 1 91 415 ASP A CA 1
ATOM 3343 C C . ASP A 1 415 ? -29.609 2.672 18.266 1 91 415 ASP A C 1
ATOM 3345 O O . ASP A 1 415 ? -28.469 3.154 18.141 1 91 415 ASP A O 1
ATOM 3349 N N . GLU A 1 416 ? -30.297 2.988 19.234 1 93.38 416 GLU A N 1
ATOM 3350 C CA . GLU A 1 416 ? -30.047 4.137 20.094 1 93.38 416 GLU A CA 1
ATOM 3351 C C . GLU A 1 416 ? -28.688 4.031 20.766 1 93.38 416 GLU A C 1
ATOM 3353 O O . GLU A 1 416 ? -28.016 5.043 20.984 1 93.38 416 GLU A O 1
ATOM 3358 N N . SER A 1 417 ? -28.281 2.879 21.062 1 91.44 417 SER A N 1
ATOM 3359 C CA . SER A 1 417 ? -27.047 2.67 21.797 1 91.44 417 SER A CA 1
ATOM 3360 C C . SER A 1 417 ? -25.828 3.066 20.953 1 91.44 417 SER A C 1
ATOM 3362 O O . SER A 1 417 ? -24.766 3.373 21.5 1 91.44 417 SER A O 1
ATOM 3364 N N . LYS A 1 418 ? -26.016 3.178 19.734 1 92.5 418 LYS A N 1
ATOM 3365 C CA . LYS A 1 418 ? -24.906 3.477 18.844 1 92.5 418 LYS A CA 1
ATOM 3366 C C . LYS A 1 418 ? -24.859 4.961 18.484 1 92.5 418 LYS A C 1
ATOM 3368 O O . LYS A 1 418 ? -23.828 5.477 18.047 1 92.5 418 LYS A O 1
ATOM 3373 N N . TYR A 1 419 ? -26 5.598 18.703 1 95.94 419 TYR A N 1
ATOM 3374 C CA . TYR A 1 419 ? -26.109 6.965 18.203 1 95.94 419 TYR A CA 1
ATOM 3375 C C . TYR A 1 419 ? -26.172 7.965 19.359 1 95.94 419 TYR A C 1
ATOM 3377 O O . TYR A 1 419 ? -25.531 9.023 19.297 1 95.94 419 TYR A O 1
ATOM 3385 N N . ASN A 1 420 ? -26.906 7.66 20.391 1 97.31 420 ASN A N 1
ATOM 3386 C CA . ASN A 1 420 ? -27.188 8.633 21.438 1 97.31 420 ASN A CA 1
ATOM 3387 C C . ASN A 1 420 ? -25.922 9.078 22.156 1 97.31 420 ASN A C 1
ATOM 3389 O O . ASN A 1 420 ? -25.156 8.25 22.641 1 97.31 420 ASN A O 1
ATOM 3393 N N . GLY A 1 421 ? -25.75 10.344 22.172 1 97 421 GLY A N 1
ATOM 3394 C CA . GLY A 1 421 ? -24.625 10.938 22.859 1 97 421 GLY A CA 1
ATOM 3395 C C . GLY A 1 421 ? -23.312 10.766 22.125 1 97 421 GLY A C 1
ATOM 3396 O O . GLY A 1 421 ? -22.234 10.969 22.688 1 97 421 GLY A O 1
ATOM 3397 N N . LYS A 1 422 ? -23.375 10.336 20.969 1 97.12 422 LYS A N 1
ATOM 3398 C CA . LYS A 1 422 ? -22.172 10.109 20.172 1 97.12 422 LYS A CA 1
ATOM 3399 C C . LYS A 1 422 ? -22.172 10.977 18.922 1 97.12 422 LYS A C 1
ATOM 3401 O O . LYS A 1 422 ? -23.203 11.508 18.531 1 97.12 422 LYS A O 1
ATOM 3406 N N . ARG A 1 423 ? -20.969 11.188 18.391 1 98 423 ARG A N 1
ATOM 3407 C CA . ARG A 1 423 ? -20.859 11.828 17.078 1 98 423 ARG A CA 1
ATOM 3408 C C . ARG A 1 423 ? -21.047 10.812 15.953 1 98 423 ARG A C 1
ATOM 3410 O O . ARG A 1 423 ? -20.625 9.656 16.078 1 98 423 ARG A O 1
ATOM 3417 N N . VAL A 1 424 ? -21.75 11.227 14.883 1 98.38 424 VAL A N 1
ATOM 3418 C CA . VAL A 1 424 ? -22.062 10.312 13.789 1 98.38 424 VAL A CA 1
ATOM 3419 C C . VAL A 1 424 ? -21.297 10.742 12.531 1 98.38 424 VAL A C 1
ATOM 3421 O O . VAL A 1 424 ? -21.344 11.914 12.148 1 98.38 424 VAL A O 1
ATOM 3424 N N . LEU A 1 425 ? -20.562 9.852 12 1 98.5 425 LEU A N 1
ATOM 3425 C CA . LEU A 1 425 ? -19.828 10.047 10.758 1 98.5 425 LEU A CA 1
ATOM 3426 C C . LEU A 1 425 ? -20.391 9.156 9.656 1 98.5 425 LEU A C 1
ATOM 3428 O O . LEU A 1 425 ? -20.359 7.926 9.758 1 98.5 425 LEU A O 1
ATOM 3432 N N . ILE A 1 426 ? -20.953 9.758 8.625 1 97.62 426 ILE A N 1
ATOM 3433 C CA . ILE A 1 426 ? -21.609 9.047 7.535 1 97.62 426 ILE A CA 1
ATOM 3434 C C . ILE A 1 426 ? -20.656 8.914 6.352 1 97.62 426 ILE A C 1
ATOM 3436 O O . ILE A 1 426 ? -20.078 9.906 5.891 1 97.62 426 ILE A O 1
ATOM 3440 N N . PHE A 1 427 ? -20.453 7.699 5.898 1 97.12 427 PHE A N 1
ATOM 3441 C CA . PHE A 1 427 ? -19.578 7.41 4.766 1 97.12 427 PHE A CA 1
ATOM 3442 C C . PHE A 1 427 ? -20.391 7.062 3.529 1 97.12 427 PHE A C 1
ATOM 3444 O O . PHE A 1 427 ? -21.359 6.297 3.609 1 97.12 427 PHE A O 1
ATOM 3451 N N . ASP A 1 428 ? -20.016 7.605 2.426 1 94.25 428 ASP A N 1
ATOM 3452 C CA . ASP A 1 428 ? -20.531 7.219 1.118 1 94.25 428 ASP A CA 1
ATOM 3453 C C . ASP A 1 428 ? -19.453 7.297 0.047 1 94.25 428 ASP A C 1
ATOM 3455 O O . ASP A 1 428 ? -18.422 7.941 0.249 1 94.25 428 ASP A O 1
ATOM 3459 N N . ASP A 1 429 ? -19.672 6.562 -0.999 1 93.19 429 ASP A N 1
ATOM 3460 C CA . ASP A 1 429 ? -18.672 6.582 -2.062 1 93.19 429 ASP A CA 1
ATOM 3461 C C . ASP A 1 429 ? -18.812 7.836 -2.922 1 93.19 429 ASP A C 1
ATOM 3463 O O . ASP A 1 429 ? -17.812 8.469 -3.273 1 93.19 429 ASP A O 1
ATOM 3467 N N . LEU A 1 430 ? -20.031 8.195 -3.205 1 93.31 430 LEU A N 1
ATOM 3468 C CA . LEU A 1 430 ? -20.281 9.305 -4.117 1 93.31 430 LEU A CA 1
ATOM 3469 C C . LEU A 1 430 ? -21.469 10.148 -3.635 1 93.31 430 LEU A C 1
ATOM 3471 O O . LEU A 1 430 ? -22.531 9.609 -3.336 1 93.31 430 LEU A O 1
ATOM 3475 N N . LEU A 1 431 ? -21.219 11.406 -3.488 1 93.38 431 LEU A N 1
ATOM 3476 C CA . LEU A 1 431 ? -22.297 12.344 -3.227 1 93.38 431 LEU A CA 1
ATOM 3477 C C . LEU A 1 431 ? -22.672 13.109 -4.492 1 93.38 431 LEU A C 1
ATOM 3479 O O . LEU A 1 431 ? -21.922 13.984 -4.934 1 93.38 431 LEU A O 1
ATOM 3483 N N . GLU A 1 432 ? -23.766 12.812 -5.02 1 91.31 432 GLU A N 1
ATOM 3484 C CA . GLU A 1 432 ? -24.266 13.492 -6.211 1 91.31 432 GLU A CA 1
ATOM 3485 C C . GLU A 1 432 ? -25.328 14.531 -5.848 1 91.31 432 GLU A C 1
ATOM 3487 O O . GLU A 1 432 ? -25 15.664 -5.477 1 91.31 432 GLU A O 1
ATOM 3492 N N . GLN A 1 433 ? -26.609 13.977 -5.695 1 89.12 433 GLN A N 1
ATOM 3493 C CA . GLN A 1 433 ? -27.672 14.898 -5.328 1 89.12 433 GLN A CA 1
ATOM 3494 C C . GLN A 1 433 ? -27.812 15.008 -3.812 1 89.12 433 GLN A C 1
ATOM 3496 O O . GLN A 1 433 ? -28.469 15.922 -3.305 1 89.12 433 GLN A O 1
ATOM 3501 N N . GLY A 1 434 ? -27.266 14.141 -3.129 1 90.31 434 GLY A N 1
ATOM 3502 C CA . GLY A 1 434 ? -27.203 14.195 -1.678 1 90.31 434 GLY A CA 1
ATOM 3503 C C . GLY A 1 434 ? -28.516 13.852 -1.002 1 90.31 434 GLY A C 1
ATOM 3504 O O . GLY A 1 434 ? -28.656 14 0.214 1 90.31 434 GLY A O 1
ATOM 3505 N N . VAL A 1 435 ? -29.5 13.312 -1.7 1 87.75 435 VAL A N 1
ATOM 3506 C CA . VAL A 1 435 ? -30.828 13.047 -1.188 1 87.75 435 VAL A CA 1
ATOM 3507 C C . VAL A 1 435 ? -30.781 11.961 -0.121 1 87.75 435 VAL A C 1
ATOM 3509 O O . VAL A 1 435 ? -31.375 12.094 0.951 1 87.75 435 VAL A O 1
ATOM 3512 N N . THR A 1 436 ? -30.047 10.875 -0.417 1 88.25 436 THR A N 1
ATOM 3513 C CA . THR A 1 436 ? -29.922 9.766 0.521 1 88.25 436 THR A CA 1
ATOM 3514 C C . THR A 1 436 ? -29.344 10.234 1.848 1 88.25 436 THR A C 1
ATOM 3516 O O . THR A 1 436 ? -29.844 9.875 2.916 1 88.25 436 THR A O 1
ATOM 3519 N N . THR A 1 437 ? -28.375 11.039 1.778 1 92.69 437 THR A N 1
ATOM 3520 C CA . THR A 1 437 ? -27.672 11.539 2.957 1 92.69 437 THR A CA 1
ATOM 3521 C C . THR A 1 437 ? -28.578 12.438 3.787 1 92.69 437 THR A C 1
ATOM 3523 O O . THR A 1 437 ? -28.688 12.266 5.004 1 92.69 437 THR A O 1
ATOM 3526 N N . VAL A 1 438 ? -29.297 13.312 3.145 1 93.12 438 VAL A N 1
ATOM 3527 C CA . VAL A 1 438 ? -30.172 14.266 3.826 1 93.12 438 VAL A CA 1
ATOM 3528 C C . VAL A 1 438 ? -31.312 13.516 4.496 1 93.12 438 VAL A C 1
ATOM 3530 O O . VAL A 1 438 ? -31.641 13.781 5.66 1 93.12 438 VAL A O 1
ATOM 3533 N N . LYS A 1 439 ? -31.906 12.57 3.775 1 90.88 439 LYS A N 1
ATOM 3534 C CA . LYS A 1 439 ? -33 11.789 4.32 1 90.88 439 LYS A CA 1
ATOM 3535 C C . LYS A 1 439 ? -32.562 10.961 5.52 1 90.88 439 LYS A C 1
ATOM 3537 O O . LYS A 1 439 ? -33.281 10.828 6.5 1 90.88 439 LYS A O 1
ATOM 3542 N N . PHE A 1 440 ? -31.422 10.398 5.414 1 93.75 440 PHE A N 1
ATOM 3543 C CA . PHE A 1 440 ? -30.875 9.648 6.535 1 93.75 440 PHE A CA 1
ATOM 3544 C C . PHE A 1 440 ? -30.719 10.531 7.766 1 93.75 440 PHE A C 1
ATOM 3546 O O . PHE A 1 440 ? -31.156 10.164 8.859 1 93.75 440 PHE A O 1
ATOM 3553 N N . ILE A 1 441 ? -30.156 11.68 7.625 1 95.81 441 ILE A N 1
ATOM 3554 C CA . ILE A 1 441 ? -29.875 12.586 8.734 1 95.81 441 ILE A CA 1
ATOM 3555 C C . ILE A 1 441 ? -31.172 13.07 9.344 1 95.81 441 ILE A C 1
ATOM 3557 O O . ILE A 1 441 ? -31.312 13.156 10.57 1 95.81 441 ILE A O 1
ATOM 3561 N N . GLU A 1 442 ? -32.156 13.352 8.469 1 94.81 442 GLU A N 1
ATOM 3562 C CA . GLU A 1 442 ? -33.438 13.797 8.945 1 94.81 442 GLU A CA 1
ATOM 3563 C C . GLU A 1 442 ? -34.094 12.734 9.828 1 94.81 442 GLU A C 1
ATOM 3565 O O . GLU A 1 442 ? -34.594 13.039 10.906 1 94.81 442 GLU A O 1
ATOM 3570 N N . GLN A 1 443 ? -34.062 11.523 9.312 1 94.62 443 GLN A N 1
ATOM 3571 C CA . GLN A 1 443 ? -34.688 10.438 10.07 1 94.62 443 GLN A CA 1
ATOM 3572 C C . GLN A 1 443 ? -33.906 10.172 11.359 1 94.62 443 GLN A C 1
ATOM 3574 O O . GLN A 1 443 ? -34.5 9.914 12.406 1 94.62 443 GLN A O 1
ATOM 3579 N N . ALA A 1 444 ? -32.625 10.242 11.281 1 95.88 444 ALA A N 1
ATOM 3580 C CA . ALA A 1 444 ? -31.797 10.031 12.461 1 95.88 444 ALA A CA 1
ATOM 3581 C C . ALA A 1 444 ? -32.062 11.094 13.523 1 95.88 444 ALA A C 1
ATOM 3583 O O . ALA A 1 444 ? -32.25 10.773 14.703 1 95.88 444 ALA A O 1
ATOM 3584 N N . LYS A 1 445 ? -32.188 12.289 13.109 1 96.88 445 LYS A N 1
ATOM 3585 C CA . LYS A 1 445 ? -32.438 13.398 14.031 1 96.88 445 LYS A CA 1
ATOM 3586 C C . LYS A 1 445 ? -33.781 13.227 14.742 1 96.88 445 LYS A C 1
ATOM 3588 O O . LYS A 1 445 ? -33.938 13.617 15.898 1 96.88 445 LYS A O 1
ATOM 3593 N N . ALA A 1 446 ? -34.688 12.57 14.031 1 95.75 446 ALA A N 1
ATOM 3594 C CA . ALA A 1 446 ? -36.031 12.383 14.57 1 95.75 446 ALA A CA 1
ATOM 3595 C C . ALA A 1 446 ? -36.062 11.203 15.539 1 95.75 446 ALA A C 1
ATOM 3597 O O . ALA A 1 446 ? -36.906 11.156 16.438 1 95.75 446 ALA A O 1
ATOM 3598 N N . LYS A 1 447 ? -35.156 10.32 15.406 1 96.25 447 LYS A N 1
ATOM 3599 C CA . LYS A 1 447 ? -35.344 9.039 16.094 1 96.25 447 LYS A CA 1
ATOM 3600 C C . LYS A 1 447 ? -34.281 8.852 17.172 1 96.25 447 LYS A C 1
ATOM 3602 O O . LYS A 1 447 ? -34.438 8.07 18.109 1 96.25 447 LYS A O 1
ATOM 3607 N N . VAL A 1 448 ? -33.125 9.492 17.047 1 96.62 448 VAL A N 1
ATOM 3608 C CA . VAL A 1 448 ? -32.031 9.305 18 1 96.62 448 VAL A CA 1
ATOM 3609 C C . VAL A 1 448 ? -31.422 10.664 18.359 1 96.62 448 VAL A C 1
ATOM 3611 O O . VAL A 1 448 ? -31.703 11.664 17.703 1 96.62 448 VAL A O 1
ATOM 3614 N N . LYS A 1 449 ? -30.547 10.672 19.406 1 97.38 449 LYS A N 1
ATOM 3615 C CA . LYS A 1 449 ? -29.969 11.906 19.938 1 97.38 449 LYS A CA 1
ATOM 3616 C C . LYS A 1 449 ? -28.453 11.906 19.781 1 97.38 449 LYS A C 1
ATOM 3618 O O . LYS A 1 449 ? -27.734 11.945 20.766 1 97.38 449 LYS A O 1
ATOM 3623 N N . ALA A 1 450 ? -28 12.016 18.625 1 97.75 450 ALA A N 1
ATOM 3624 C CA . ALA A 1 450 ? -26.562 12.141 18.344 1 97.75 450 ALA A CA 1
ATOM 3625 C C . ALA A 1 450 ? -26.094 13.578 18.562 1 97.75 450 ALA A C 1
ATOM 3627 O O . ALA A 1 450 ? -26.891 14.516 18.516 1 97.75 450 ALA A O 1
ATOM 3628 N N . ILE A 1 451 ? -24.797 13.719 18.891 1 97.81 451 ILE A N 1
ATOM 3629 C CA . ILE A 1 451 ? -24.203 15.031 19.125 1 97.81 451 ILE A CA 1
ATOM 3630 C C . ILE A 1 451 ? -24.188 15.828 17.828 1 97.81 451 ILE A C 1
ATOM 3632 O O . ILE A 1 451 ? -24.531 17.016 17.812 1 97.81 451 ILE A O 1
ATOM 3636 N N . ASP A 1 452 ? -23.734 15.203 16.766 1 97.94 452 ASP A N 1
ATOM 3637 C CA . ASP A 1 452 ? -23.688 15.836 15.453 1 97.94 452 ASP A CA 1
ATOM 3638 C C . ASP A 1 452 ? -23.578 14.797 14.336 1 97.94 452 ASP A C 1
ATOM 3640 O O . ASP A 1 452 ? -23.484 13.594 14.609 1 97.94 452 ASP A O 1
ATOM 3644 N N . TYR A 1 453 ? -23.812 15.266 13.125 1 97.94 453 TYR A N 1
ATOM 3645 C CA . TYR A 1 453 ? -23.688 14.461 11.914 1 97.94 453 TYR A CA 1
ATOM 3646 C C . TYR A 1 453 ? -22.703 15.109 10.938 1 97.94 453 TYR A C 1
ATOM 3648 O O . TYR A 1 453 ? -22.844 16.297 10.609 1 97.94 453 TYR A O 1
ATOM 3656 N N . LYS A 1 454 ? -21.688 14.352 10.547 1 98.19 454 LYS A N 1
ATOM 3657 C CA . LYS A 1 454 ? -20.781 14.797 9.492 1 98.19 454 LYS A CA 1
ATOM 3658 C C . LYS A 1 454 ? -20.703 13.766 8.367 1 98.19 454 LYS A C 1
ATOM 3660 O O . LYS A 1 454 ? -20.906 12.57 8.594 1 98.19 454 LYS A O 1
ATOM 3665 N N . VAL A 1 455 ? -20.406 14.227 7.164 1 98.06 455 VAL A N 1
ATOM 3666 C CA . VAL A 1 455 ? -20.438 13.367 5.984 1 98.06 455 VAL A CA 1
ATOM 3667 C C . VAL A 1 455 ? -19.047 13.297 5.367 1 98.06 455 VAL A C 1
ATOM 3669 O O . VAL A 1 455 ? -18.375 14.32 5.191 1 98.06 455 VAL A O 1
ATOM 3672 N N . CYS A 1 456 ? -18.578 12.078 5.148 1 98.25 456 CYS A N 1
ATOM 3673 C CA . CYS A 1 456 ? -17.328 11.766 4.477 1 98.25 456 CYS A CA 1
ATOM 3674 C C . CYS A 1 456 ? -17.578 10.984 3.193 1 98.25 456 CYS A C 1
ATOM 3676 O O . CYS A 1 456 ? -18.109 9.875 3.229 1 98.25 456 CYS A O 1
ATOM 3678 N N . VAL A 1 457 ? -17.172 11.586 2.086 1 97.12 457 VAL A N 1
ATOM 3679 C CA . VAL A 1 457 ? -17.406 10.898 0.816 1 97.12 457 VAL A CA 1
ATOM 3680 C C . VAL A 1 457 ? -16.078 10.781 0.056 1 97.12 457 VAL A C 1
ATOM 3682 O O . VAL A 1 457 ? -15.18 11.609 0.227 1 97.12 457 VAL A O 1
ATOM 3685 N N . LEU A 1 458 ? -15.953 9.766 -0.751 1 96.81 458 LEU A N 1
ATOM 3686 C CA . LEU A 1 458 ? -14.766 9.609 -1.582 1 96.81 458 LEU A CA 1
ATOM 3687 C C . LEU A 1 458 ? -14.758 10.633 -2.713 1 96.81 458 LEU A C 1
ATOM 3689 O O . LEU A 1 458 ? -13.742 11.297 -2.943 1 96.81 458 LEU A O 1
ATOM 3693 N N . PHE A 1 459 ? -15.898 10.734 -3.373 1 97.19 459 PHE A N 1
ATOM 3694 C CA . PHE A 1 459 ? -15.977 11.695 -4.461 1 97.19 459 PHE A CA 1
ATOM 3695 C C . PHE A 1 459 ? -17.281 12.5 -4.383 1 97.19 459 PHE A C 1
ATOM 3697 O O . PHE A 1 459 ? -18.266 12.031 -3.816 1 97.19 459 PHE A O 1
ATOM 3704 N N . THR A 1 460 ? -17.297 13.656 -4.828 1 96.25 460 THR A N 1
ATOM 3705 C CA . THR A 1 460 ? -18.484 14.477 -5.055 1 96.25 460 THR A CA 1
ATOM 3706 C C . THR A 1 460 ? -18.516 14.992 -6.488 1 96.25 460 THR A C 1
ATOM 3708 O O . THR A 1 460 ? -17.516 14.938 -7.195 1 96.25 460 THR A O 1
ATOM 3711 N N . LYS A 1 461 ? -19.781 15.242 -6.844 1 93.5 461 LYS A N 1
ATOM 3712 C CA . LYS A 1 461 ? -19.969 15.914 -8.125 1 93.5 461 LYS A CA 1
ATOM 3713 C C . LYS A 1 461 ? -20.5 17.328 -7.926 1 93.5 461 LYS A C 1
ATOM 3715 O O . LYS A 1 461 ? -21.281 17.578 -7 1 93.5 461 LYS A O 1
ATOM 3720 N N . ASN A 1 462 ? -19.844 18.25 -8.5 1 88.25 462 ASN A N 1
ATOM 3721 C CA . ASN A 1 462 ? -20.312 19.625 -8.406 1 88.25 462 ASN A CA 1
ATOM 3722 C C . ASN A 1 462 ? -21.594 19.844 -9.211 1 88.25 462 ASN A C 1
ATOM 3724 O O . ASN A 1 462 ? -21.547 20.375 -10.32 1 88.25 462 ASN A O 1
ATOM 3728 N N . LEU A 1 463 ? -22.672 19.422 -8.484 1 91.5 463 LEU A N 1
ATOM 3729 C CA . LEU A 1 463 ? -23.953 19.547 -9.156 1 91.5 463 LEU A CA 1
ATOM 3730 C C . LEU A 1 463 ? -24.797 20.656 -8.531 1 91.5 463 LEU A C 1
ATOM 3732 O O . LEU A 1 463 ? -24.844 20.797 -7.305 1 91.5 463 LEU A O 1
ATOM 3736 N N . PRO A 1 464 ? -25.5 21.344 -9.367 1 89.62 464 PRO A N 1
ATOM 3737 C CA . PRO A 1 464 ? -26.375 22.391 -8.836 1 89.62 464 PRO A CA 1
ATOM 3738 C C . PRO A 1 464 ? -27.531 21.828 -8.023 1 89.62 464 PRO A C 1
ATOM 3740 O O . PRO A 1 464 ? -28.031 22.5 -7.109 1 89.62 464 PRO A O 1
ATOM 3743 N N . GLU A 1 465 ? -27.938 20.625 -8.289 1 89 465 GLU A N 1
ATOM 3744 C CA . GLU A 1 465 ? -29.094 20 -7.645 1 89 465 GLU A CA 1
ATOM 3745 C C . GLU A 1 465 ? -28.719 19.391 -6.297 1 89 465 GLU A C 1
ATOM 3747 O O . GLU A 1 465 ? -29.578 18.812 -5.613 1 89 465 GLU A O 1
ATOM 3752 N N . ASN A 1 466 ? -27.531 19.516 -5.984 1 91.06 466 ASN A N 1
ATOM 3753 C CA . ASN A 1 466 ? -27.078 18.969 -4.715 1 91.06 466 ASN A CA 1
ATOM 3754 C C . ASN A 1 466 ? -27.766 19.625 -3.529 1 91.06 466 ASN A C 1
ATOM 3756 O O . ASN A 1 466 ? -27.656 20.844 -3.338 1 91.06 466 ASN A O 1
ATOM 3760 N N . VAL A 1 467 ? -28.531 18.844 -2.691 1 92.25 467 VAL A N 1
ATOM 3761 C CA . VAL A 1 467 ? -29.359 19.391 -1.61 1 92.25 467 VAL A CA 1
ATOM 3762 C C . VAL A 1 467 ? -28.562 19.344 -0.301 1 92.25 467 VAL A C 1
ATOM 3764 O O . VAL A 1 467 ? -28.969 19.984 0.684 1 92.25 467 VAL A O 1
ATOM 3767 N N . TYR A 1 468 ? -27.469 18.625 -0.256 1 92.88 468 TYR A N 1
ATOM 3768 C CA . TYR A 1 468 ? -26.672 18.547 0.959 1 92.88 468 TYR A CA 1
ATOM 3769 C C . TYR A 1 468 ? -25.656 19.688 1.02 1 92.88 468 TYR A C 1
ATOM 3771 O O . TYR A 1 468 ? -25.344 20.188 2.102 1 92.88 468 TYR A O 1
ATOM 3779 N N . GLY A 1 469 ? -25.172 20.016 -0.133 1 92.75 469 GLY A N 1
ATOM 3780 C CA . GLY A 1 469 ? -24.078 20.969 -0.199 1 92.75 469 GLY A CA 1
ATOM 3781 C C . GLY A 1 469 ? -22.703 20.328 -0.129 1 92.75 469 GLY A C 1
ATOM 3782 O O . GLY A 1 469 ? -22.5 19.219 -0.63 1 92.75 469 GLY A O 1
ATOM 3783 N N . ASP A 1 470 ? -21.734 21.047 0.406 1 91.06 470 ASP A N 1
ATOM 3784 C CA . ASP A 1 470 ? -20.359 20.547 0.47 1 91.06 470 ASP A CA 1
ATOM 3785 C C . ASP A 1 470 ? -20.172 19.609 1.665 1 91.06 470 ASP A C 1
ATOM 3787 O O . ASP A 1 470 ? -20.312 20.031 2.814 1 91.06 470 ASP A O 1
ATOM 3791 N N . PRO A 1 471 ? -19.844 18.375 1.399 1 95.81 471 PRO A N 1
ATOM 3792 C CA . PRO A 1 471 ? -19.547 17.484 2.518 1 95.81 471 PRO A CA 1
ATOM 3793 C C . PRO A 1 471 ? -18.344 17.938 3.342 1 95.81 471 PRO A C 1
ATOM 3795 O O . PRO A 1 471 ? -17.484 18.656 2.832 1 95.81 471 PRO A O 1
ATOM 3798 N N . GLU A 1 472 ? -18.344 17.547 4.566 1 97 472 GLU A N 1
ATOM 3799 C CA . GLU A 1 472 ? -17.281 17.969 5.469 1 97 472 GLU A CA 1
ATOM 3800 C C . GLU A 1 472 ? -15.945 17.344 5.055 1 97 472 GLU A C 1
ATOM 3802 O O . GLU A 1 472 ? -14.891 17.969 5.223 1 97 472 GLU A O 1
ATOM 3807 N N . PHE A 1 473 ? -15.891 16.141 4.59 1 98 473 PHE A N 1
ATOM 3808 C CA . PHE A 1 473 ? -14.68 15.445 4.176 1 98 473 PHE A CA 1
ATOM 3809 C C . PHE A 1 473 ? -14.852 14.82 2.793 1 98 473 PHE A C 1
ATOM 3811 O O . PHE A 1 473 ? -15.789 14.055 2.568 1 98 473 PHE A O 1
ATOM 3818 N N . VAL A 1 474 ? -13.961 15.172 1.88 1 97.12 474 VAL A N 1
ATOM 3819 C CA . VAL A 1 474 ? -14.086 14.742 0.493 1 97.12 474 VAL A CA 1
ATOM 3820 C C . VAL A 1 474 ? -12.719 14.305 -0.039 1 97.12 474 VAL A C 1
ATOM 3822 O O . VAL A 1 474 ? -11.711 14.977 0.203 1 97.12 474 VAL A O 1
ATOM 3825 N N . GLY A 1 475 ? -12.688 13.195 -0.768 1 96.94 475 GLY A N 1
ATOM 3826 C CA . GLY A 1 475 ? -11.461 12.742 -1.395 1 96.94 475 GLY A CA 1
ATOM 3827 C C . GLY A 1 475 ? -11.117 13.5 -2.662 1 96.94 475 GLY A C 1
ATOM 3828 O O . GLY A 1 475 ? -9.977 13.914 -2.855 1 96.94 475 GLY A O 1
ATOM 3829 N N . GLY A 1 476 ? -12.133 13.664 -3.504 1 96 476 GLY A N 1
ATOM 3830 C CA . GLY A 1 476 ? -11.914 14.359 -4.762 1 96 476 GLY A CA 1
ATOM 3831 C C . GLY A 1 476 ? -13.211 14.742 -5.461 1 96 476 GLY A C 1
ATOM 3832 O O . GLY A 1 476 ? -14.297 14.445 -4.969 1 96 476 GLY A O 1
ATOM 3833 N N . ILE A 1 477 ? -13.055 15.414 -6.59 1 95.81 477 ILE A N 1
ATOM 3834 C CA . ILE A 1 477 ? -14.195 15.859 -7.383 1 95.81 477 ILE A CA 1
ATOM 3835 C C . ILE A 1 477 ? -14.18 15.164 -8.742 1 95.81 477 ILE A C 1
ATOM 3837 O O . ILE A 1 477 ? -13.125 15.047 -9.375 1 95.81 477 ILE A O 1
ATOM 3841 N N . LEU A 1 478 ? -15.305 14.648 -9.148 1 96.56 478 LEU A N 1
ATOM 3842 C CA . LEU A 1 478 ? -15.438 13.992 -10.445 1 96.56 478 LEU A CA 1
ATOM 3843 C C . LEU A 1 478 ? -16.328 14.797 -11.375 1 96.56 478 LEU A C 1
ATOM 3845 O O . LEU A 1 478 ? -17.203 15.547 -10.914 1 96.56 478 LEU A O 1
ATOM 3849 N N . PRO A 1 479 ? -16.094 14.641 -12.664 1 95.44 479 PRO A N 1
ATOM 3850 C CA . PRO A 1 479 ? -17.031 15.258 -13.617 1 95.44 479 PRO A CA 1
ATOM 3851 C C . PRO A 1 479 ? -18.422 14.633 -13.578 1 95.44 479 PRO A C 1
ATOM 3853 O O . PRO A 1 479 ? -18.594 13.555 -13.016 1 95.44 479 PRO A O 1
ATOM 3856 N N . ASN A 1 480 ? -19.359 15.344 -14.18 1 94.12 480 ASN A N 1
ATOM 3857 C CA . ASN A 1 480 ? -20.75 14.891 -14.195 1 94.12 480 ASN A CA 1
ATOM 3858 C C . ASN A 1 480 ? -20.984 13.867 -15.297 1 94.12 480 ASN A C 1
ATOM 3860 O O . ASN A 1 480 ? -21.703 14.148 -16.266 1 94.12 480 ASN A O 1
ATOM 3864 N N . VAL A 1 481 ? -20.406 12.688 -15.133 1 94.19 481 VAL A N 1
ATOM 3865 C CA . VAL A 1 481 ? -20.578 11.562 -16.047 1 94.19 481 VAL A CA 1
ATOM 3866 C C . VAL A 1 481 ? -20.797 10.273 -15.25 1 94.19 481 VAL A C 1
ATOM 3868 O O . VAL A 1 481 ? -20.625 10.258 -14.031 1 94.19 481 VAL A O 1
ATOM 3871 N N . TRP A 1 482 ? -21.266 9.266 -15.945 1 93.44 482 TRP A N 1
ATOM 3872 C CA . TRP A 1 482 ? -21.422 7.961 -15.305 1 93.44 482 TRP A CA 1
ATOM 3873 C C . TRP A 1 482 ? -20.062 7.34 -15.008 1 93.44 482 TRP A C 1
ATOM 3875 O O . TRP A 1 482 ? -19.297 7.051 -15.922 1 93.44 482 TRP A O 1
ATOM 3885 N N . VAL A 1 483 ? -19.859 7.141 -13.734 1 94.5 483 VAL A N 1
ATOM 3886 C CA . VAL A 1 483 ? -18.531 6.688 -13.32 1 94.5 483 VAL A CA 1
ATOM 3887 C C . VAL A 1 483 ? -18.609 5.227 -12.883 1 94.5 483 VAL A C 1
ATOM 3889 O O . VAL A 1 483 ? -19.625 4.781 -12.352 1 94.5 483 VAL A O 1
ATOM 3892 N N . VAL A 1 484 ? -17.531 4.484 -13.156 1 94.12 484 VAL A N 1
ATOM 3893 C CA . VAL A 1 484 ? -17.391 3.088 -12.758 1 94.12 484 VAL A CA 1
ATOM 3894 C C . VAL A 1 484 ? -15.984 2.846 -12.203 1 94.12 484 VAL A C 1
ATOM 3896 O O . VAL A 1 484 ? -15.086 3.668 -12.391 1 94.12 484 VAL A O 1
ATOM 3899 N N . GLY A 1 485 ? -15.93 1.702 -11.414 1 93.81 485 GLY A N 1
ATOM 3900 C CA . GLY A 1 485 ? -14.625 1.262 -10.938 1 93.81 485 GLY A CA 1
ATOM 3901 C C . GLY A 1 485 ? -14.336 1.676 -9.508 1 93.81 485 GLY A C 1
ATOM 3902 O O . GLY A 1 485 ? -14.859 2.688 -9.031 1 93.81 485 GLY A O 1
ATOM 3903 N N . TYR A 1 486 ? -13.57 0.811 -8.914 1 92.81 486 TYR A N 1
ATOM 3904 C CA . TYR A 1 486 ? -13.062 1.032 -7.566 1 92.81 486 TYR A CA 1
ATOM 3905 C C . TYR A 1 486 ? -14.203 1.327 -6.598 1 92.81 486 TYR A C 1
ATOM 3907 O O . TYR A 1 486 ? -14.172 2.334 -5.887 1 92.81 486 TYR A O 1
ATOM 3915 N N . GLY A 1 487 ? -15.18 0.474 -6.633 1 90.31 487 GLY A N 1
ATOM 3916 C CA . GLY A 1 487 ? -16.344 0.59 -5.781 1 90.31 487 GLY A CA 1
ATOM 3917 C C . GLY A 1 487 ? -17.594 0.994 -6.543 1 90.31 487 GLY A C 1
ATOM 3918 O O . GLY A 1 487 ? -18.703 0.59 -6.184 1 90.31 487 GLY A O 1
ATOM 3919 N N . PHE A 1 488 ? -17.438 1.74 -7.613 1 90.31 488 PHE A N 1
ATOM 3920 C CA . PHE A 1 488 ? -18.578 2.164 -8.438 1 90.31 488 PHE A CA 1
ATOM 3921 C C . PHE A 1 488 ? -18.969 1.069 -9.414 1 90.31 488 PHE A C 1
ATOM 3923 O O . PHE A 1 488 ? -18.109 0.375 -9.961 1 90.31 488 PHE A O 1
ATOM 3930 N N . ASP A 1 489 ? -20.25 0.973 -9.57 1 88.38 489 ASP A N 1
ATOM 3931 C CA . ASP A 1 489 ? -20.719 -0.131 -10.406 1 88.38 489 ASP A CA 1
ATOM 3932 C C . ASP A 1 489 ? -21.688 0.361 -11.484 1 88.38 489 ASP A C 1
ATOM 3934 O O . ASP A 1 489 ? -22.125 1.51 -11.445 1 88.38 489 ASP A O 1
ATOM 3938 N N . THR A 1 490 ? -21.797 -0.431 -12.438 1 84.69 490 THR A N 1
ATOM 3939 C CA . THR A 1 490 ? -22.969 -0.427 -13.297 1 84.69 490 THR A CA 1
ATOM 3940 C C . THR A 1 490 ? -23.656 -1.792 -13.289 1 84.69 490 THR A C 1
ATOM 3942 O O . THR A 1 490 ? -23.016 -2.812 -13.555 1 84.69 490 THR A O 1
ATOM 3945 N N . LEU A 1 491 ? -24.875 -1.82 -12.93 1 80.62 491 LEU A N 1
ATOM 3946 C CA . LEU A 1 491 ? -25.641 -3.057 -12.844 1 80.62 491 LEU A CA 1
ATOM 3947 C C . LEU A 1 491 ? -24.922 -4.094 -11.992 1 80.62 491 LEU A C 1
ATOM 3949 O O . LEU A 1 491 ? -24.766 -5.242 -12.414 1 80.62 491 LEU A O 1
ATOM 3953 N N . PHE A 1 492 ? -24.281 -3.631 -10.969 1 78.94 492 PHE A N 1
ATOM 3954 C CA . PHE A 1 492 ? -23.672 -4.445 -9.922 1 78.94 492 PHE A CA 1
ATOM 3955 C C . PHE A 1 492 ? -22.359 -5.039 -10.406 1 78.94 492 PHE A C 1
ATOM 3957 O O . PHE A 1 492 ? -21.797 -5.922 -9.758 1 78.94 492 PHE A O 1
ATOM 3964 N N . LYS A 1 493 ? -21.938 -4.465 -11.516 1 85.75 493 LYS A N 1
ATOM 3965 C CA . LYS A 1 493 ? -20.703 -4.988 -12.094 1 85.75 493 LYS A CA 1
ATOM 3966 C C . LYS A 1 493 ? -19.594 -3.947 -12.039 1 85.75 493 LYS A C 1
ATOM 3968 O O . LYS A 1 493 ? -19.844 -2.766 -11.797 1 85.75 493 LYS A O 1
ATOM 3973 N N . HIS A 1 494 ? -18.344 -4.398 -12.07 1 90.44 494 HIS A N 1
ATOM 3974 C CA . HIS A 1 494 ? -17.141 -3.613 -12.367 1 90.44 494 HIS A CA 1
ATOM 3975 C C . HIS A 1 494 ? -16.641 -2.887 -11.125 1 90.44 494 HIS A C 1
ATOM 3977 O O . HIS A 1 494 ? -15.812 -1.979 -11.227 1 90.44 494 HIS A O 1
ATOM 3983 N N . ARG A 1 495 ? -17.125 -3.234 -9.969 1 91.62 495 ARG A N 1
ATOM 3984 C CA . ARG A 1 495 ? -16.641 -2.619 -8.742 1 91.62 495 ARG A CA 1
ATOM 3985 C C . ARG A 1 495 ? -15.156 -2.896 -8.539 1 91.62 495 ARG A C 1
ATOM 3987 O O . ARG A 1 495 ? -14.469 -2.16 -7.828 1 91.62 495 ARG A O 1
ATOM 3994 N N . ASN A 1 496 ? -14.695 -3.91 -9.195 1 94.12 496 ASN A N 1
ATOM 3995 C CA . ASN A 1 496 ? -13.32 -4.363 -9 1 94.12 496 ASN A CA 1
ATOM 3996 C C . ASN A 1 496 ? -12.352 -3.662 -9.953 1 94.12 496 ASN A C 1
ATOM 3998 O O . ASN A 1 496 ? -11.141 -3.852 -9.859 1 94.12 496 ASN A O 1
ATOM 4002 N N . ALA A 1 497 ? -12.859 -2.877 -10.883 1 93.81 497 ALA A N 1
ATOM 4003 C CA . ALA A 1 497 ? -11.938 -2.174 -11.766 1 93.81 497 ALA A CA 1
ATOM 4004 C C . ALA A 1 497 ? -10.992 -1.275 -10.977 1 93.81 497 ALA A C 1
ATOM 4006 O O . ALA A 1 497 ? -11.422 -0.569 -10.055 1 93.81 497 ALA A O 1
ATOM 4007 N N . ASP A 1 498 ? -9.664 -1.329 -11.312 1 94.38 498 ASP A N 1
ATOM 4008 C CA . ASP A 1 498 ? -8.625 -0.722 -10.484 1 94.38 498 ASP A CA 1
ATOM 4009 C C . ASP A 1 498 ? -8.359 0.72 -10.906 1 94.38 498 ASP A C 1
ATOM 4011 O O . ASP A 1 498 ? -7.207 1.108 -11.102 1 94.38 498 ASP A O 1
ATOM 4015 N N . ALA A 1 499 ? -9.344 1.462 -11.094 1 96.69 499 ALA A N 1
ATOM 4016 C CA . ALA A 1 499 ? -9.367 2.891 -11.398 1 96.69 499 ALA A CA 1
ATOM 4017 C C . ALA A 1 499 ? -10.781 3.449 -11.312 1 96.69 499 ALA A C 1
ATOM 4019 O O . ALA A 1 499 ? -11.742 2.697 -11.109 1 96.69 499 ALA A O 1
ATOM 4020 N N . VAL A 1 500 ? -10.922 4.73 -11.352 1 97.25 500 VAL A N 1
ATOM 4021 C CA . VAL A 1 500 ? -12.203 5.414 -11.453 1 97.25 500 VAL A CA 1
ATOM 4022 C C . VAL A 1 500 ? -12.266 6.188 -12.766 1 97.25 500 VAL A C 1
ATOM 4024 O O . VAL A 1 500 ? -11.344 6.93 -13.109 1 97.25 500 VAL A O 1
ATOM 4027 N N . GLY A 1 501 ? -13.281 5.945 -13.523 1 97.19 501 GLY A N 1
ATOM 4028 C CA . GLY A 1 501 ? -13.398 6.609 -14.812 1 97.19 501 GLY A CA 1
ATOM 4029 C C . GLY A 1 501 ? -14.797 6.559 -15.383 1 97.19 501 GLY A C 1
ATOM 4030 O O . GLY A 1 501 ? -15.719 6.055 -14.734 1 97.19 501 GLY A O 1
ATOM 4031 N N . SER A 1 502 ? -14.953 7.164 -16.531 1 96.75 502 SER A N 1
ATOM 4032 C CA . SER A 1 502 ? -16.219 7.105 -17.25 1 96.75 502 SER A CA 1
ATOM 4033 C C . SER A 1 502 ? -16.391 5.77 -17.953 1 96.75 502 SER A C 1
ATOM 4035 O O . SER A 1 502 ? -15.414 5.145 -18.359 1 96.75 502 SER A O 1
ATOM 4037 N N . ILE A 1 503 ? -17.609 5.348 -18.156 1 95.25 503 ILE A N 1
ATOM 4038 C CA . ILE A 1 503 ? -17.922 4.047 -18.734 1 95.25 503 ILE A CA 1
ATOM 4039 C C . ILE A 1 503 ? -18.125 4.184 -20.234 1 95.25 503 ILE A C 1
ATOM 4041 O O . ILE A 1 503 ? -18.688 5.18 -20.703 1 95.25 503 ILE A O 1
ATOM 4045 N N . LYS A 1 504 ? -17.672 3.178 -20.922 1 94.25 504 LYS A N 1
ATOM 4046 C CA . LYS A 1 504 ? -17.984 3.098 -22.344 1 94.25 504 LYS A CA 1
ATOM 4047 C C . LYS A 1 504 ? -19.469 2.812 -22.562 1 94.25 504 LYS A C 1
ATOM 4049 O O . LYS A 1 504 ? -20.078 2.064 -21.797 1 94.25 504 LYS A O 1
ATOM 4054 N N . GLU A 1 505 ? -20 3.248 -23.625 1 91.75 505 GLU A N 1
ATOM 4055 C CA . GLU A 1 505 ? -21.422 3.137 -23.922 1 91.75 505 GLU A CA 1
ATOM 4056 C C . GLU A 1 505 ? -21.859 1.677 -24.016 1 91.75 505 GLU A C 1
ATOM 4058 O O . GLU A 1 505 ? -22.953 1.318 -23.594 1 91.75 505 GLU A O 1
ATOM 4063 N N . GLU A 1 506 ? -20.969 0.862 -24.531 1 89.81 506 GLU A N 1
ATOM 4064 C CA . GLU A 1 506 ? -21.297 -0.538 -24.766 1 89.81 506 GLU A CA 1
ATOM 4065 C C . GLU A 1 506 ? -21.5 -1.288 -23.453 1 89.81 506 GLU A C 1
ATOM 4067 O O . GLU A 1 506 ? -22.188 -2.312 -23.422 1 89.81 506 GLU A O 1
ATOM 4072 N N . PHE A 1 507 ? -20.953 -0.786 -22.375 1 88.19 507 PHE A N 1
ATOM 4073 C CA . PHE A 1 507 ? -21.016 -1.489 -21.094 1 88.19 507 PHE A CA 1
ATOM 4074 C C . PHE A 1 507 ? -22.156 -0.951 -20.25 1 88.19 507 PHE A C 1
ATOM 4076 O O . PHE A 1 507 ? -22.422 -1.478 -19.156 1 88.19 507 PHE A O 1
ATOM 4083 N N . LYS A 1 508 ? -22.859 0.142 -20.672 1 82.69 508 LYS A N 1
ATOM 4084 C CA . LYS A 1 508 ? -23.938 0.744 -19.891 1 82.69 508 LYS A CA 1
ATOM 4085 C C . LYS A 1 508 ? -25.156 -0.169 -19.844 1 82.69 508 LYS A C 1
ATOM 4087 O O . LYS A 1 508 ? -25.891 -0.173 -18.859 1 82.69 508 LYS A O 1
ATOM 4092 N N . THR A 1 509 ? -25.484 -0.871 -21.016 1 70.69 509 THR A N 1
ATOM 4093 C CA . THR A 1 509 ? -26.719 -1.63 -21.141 1 70.69 509 THR A CA 1
ATOM 4094 C C . THR A 1 509 ? -26.469 -3.119 -20.938 1 70.69 509 THR A C 1
ATOM 4096 O O . THR A 1 509 ? -27.391 -3.93 -21 1 70.69 509 THR A O 1
ATOM 4099 N N . GLU A 1 510 ? -25.375 -3.498 -20.828 1 58.44 510 GLU A N 1
ATOM 4100 C CA . GLU A 1 510 ? -25.109 -4.926 -20.703 1 58.44 510 GLU A CA 1
ATOM 4101 C C . GLU A 1 510 ? -25.125 -5.359 -19.234 1 58.44 510 GLU A C 1
ATOM 4103 O O . GLU A 1 510 ? -24.688 -4.621 -18.359 1 58.44 510 GLU A O 1
ATOM 4108 N N . MET B 1 1 ? 27.953 -11.398 16.453 1 68.88 1 MET B N 1
ATOM 4109 C CA . MET B 1 1 ? 26.844 -11.141 15.539 1 68.88 1 MET B CA 1
ATOM 4110 C C . MET B 1 1 ? 25.562 -11.805 16.047 1 68.88 1 MET B C 1
ATOM 4112 O O . MET B 1 1 ? 25.594 -12.969 16.453 1 68.88 1 MET B O 1
ATOM 4116 N N . SER B 1 2 ? 24.578 -11.039 16.188 1 76.31 2 SER B N 1
ATOM 4117 C CA . SER B 1 2 ? 23.281 -11.594 16.594 1 76.31 2 SER B CA 1
ATOM 4118 C C . SER B 1 2 ? 22.766 -12.594 15.57 1 76.31 2 SER B C 1
ATOM 4120 O O . SER B 1 2 ? 22.781 -12.328 14.367 1 76.31 2 SER B O 1
ATOM 4122 N N . LEU B 1 3 ? 22.5 -13.711 16.094 1 87.19 3 LEU B N 1
ATOM 4123 C CA . LEU B 1 3 ? 22.109 -14.789 15.195 1 87.19 3 LEU B CA 1
ATOM 4124 C C . LEU B 1 3 ? 20.594 -14.781 14.969 1 87.19 3 LEU B C 1
ATOM 4126 O O . LEU B 1 3 ? 19.828 -14.516 15.898 1 87.19 3 LEU B O 1
ATOM 4130 N N . ILE B 1 4 ? 20.297 -14.992 13.719 1 92.5 4 ILE B N 1
ATOM 4131 C CA . ILE B 1 4 ? 18.922 -15.25 13.359 1 92.5 4 ILE B CA 1
ATOM 4132 C C . ILE B 1 4 ? 18.609 -16.734 13.523 1 92.5 4 ILE B C 1
ATOM 4134 O O . ILE B 1 4 ? 19.156 -17.578 12.789 1 92.5 4 ILE B O 1
ATOM 4138 N N . PRO B 1 5 ? 17.703 -17.078 14.367 1 92.38 5 PRO B N 1
ATOM 4139 C CA . PRO B 1 5 ? 17.5 -18.484 14.695 1 92.38 5 PRO B CA 1
ATOM 4140 C C . PRO B 1 5 ? 17.156 -19.328 13.469 1 92.38 5 PRO B C 1
ATOM 4142 O O . PRO B 1 5 ? 17.641 -20.438 13.32 1 92.38 5 PRO B O 1
ATOM 4145 N N . THR B 1 6 ? 16.344 -18.859 12.602 1 91.62 6 THR B N 1
ATOM 4146 C CA . THR B 1 6 ? 15.914 -19.609 11.43 1 91.62 6 THR B CA 1
ATOM 4147 C C . THR B 1 6 ? 17.094 -19.906 10.516 1 91.62 6 THR B C 1
ATOM 4149 O O . THR B 1 6 ? 17.188 -21 9.938 1 91.62 6 THR B O 1
ATOM 4152 N N . LEU B 1 7 ? 17.969 -18.938 10.414 1 92.81 7 LEU B N 1
ATOM 4153 C CA . LEU B 1 7 ? 19.141 -19.125 9.562 1 92.81 7 LEU B CA 1
ATOM 4154 C C . LEU B 1 7 ? 20.203 -19.953 10.266 1 92.81 7 LEU B C 1
ATOM 4156 O O . LEU B 1 7 ? 20.953 -20.672 9.617 1 92.81 7 LEU B O 1
ATOM 4160 N N . ALA B 1 8 ? 20.25 -19.828 11.586 1 91.94 8 ALA B N 1
ATOM 4161 C CA . ALA B 1 8 ? 21.203 -20.609 12.367 1 91.94 8 ALA B CA 1
ATOM 4162 C C . ALA B 1 8 ? 20.875 -22.094 12.305 1 91.94 8 ALA B C 1
ATOM 4164 O O . ALA B 1 8 ? 21.766 -22.938 12.164 1 91.94 8 ALA B O 1
ATOM 4165 N N . ILE B 1 9 ? 19.625 -22.406 12.43 1 91.19 9 ILE B N 1
ATOM 4166 C CA . ILE B 1 9 ? 19.188 -23.781 12.305 1 91.19 9 ILE B CA 1
ATOM 4167 C C . ILE B 1 9 ? 19.328 -24.25 10.859 1 91.19 9 ILE B C 1
ATOM 4169 O O . ILE B 1 9 ? 19.797 -25.359 10.594 1 91.19 9 ILE B O 1
ATOM 4173 N N . GLY B 1 10 ? 18.938 -23.312 9.898 1 93.81 10 GLY B N 1
ATOM 4174 C CA . GLY B 1 10 ? 19.031 -23.625 8.484 1 93.81 10 GLY B CA 1
ATOM 4175 C C . GLY B 1 10 ? 17.938 -24.562 8 1 93.81 10 GLY B C 1
ATOM 4176 O O . GLY B 1 10 ? 16.844 -24.594 8.57 1 93.81 10 GLY B O 1
ATOM 4177 N N . THR B 1 11 ? 18.25 -25.219 6.902 1 96.5 11 THR B N 1
ATOM 4178 C CA . THR B 1 11 ? 17.281 -26.141 6.297 1 96.5 11 THR B CA 1
ATOM 4179 C C . THR B 1 11 ? 17.172 -27.422 7.105 1 96.5 11 THR B C 1
ATOM 4181 O O . THR B 1 11 ? 18.188 -27.969 7.551 1 96.5 11 THR B O 1
ATOM 4184 N N . THR B 1 12 ? 15.945 -27.875 7.289 1 97.31 12 THR B N 1
ATOM 4185 C CA . THR B 1 12 ? 15.688 -29.109 8.023 1 97.31 12 THR B CA 1
ATOM 4186 C C . THR B 1 12 ? 14.945 -30.109 7.148 1 97.31 12 THR B C 1
ATOM 4188 O O . THR B 1 12 ? 14.531 -29.781 6.035 1 97.31 12 THR B O 1
ATOM 4191 N N . ASN B 1 13 ? 14.789 -31.297 7.645 1 96.94 13 ASN B N 1
ATOM 4192 C CA . ASN B 1 13 ? 14.016 -32.312 6.934 1 96.94 13 ASN B CA 1
ATOM 4193 C C . ASN B 1 13 ? 12.555 -31.922 6.797 1 96.94 13 ASN B C 1
ATOM 4195 O O . ASN B 1 13 ? 11.891 -32.281 5.832 1 96.94 13 ASN B O 1
ATOM 4199 N N . THR B 1 14 ? 12.125 -31.156 7.742 1 97.44 14 THR B N 1
ATOM 4200 C CA . THR B 1 14 ? 10.758 -30.656 7.652 1 97.44 14 THR B CA 1
ATOM 4201 C C . THR B 1 14 ? 10.594 -29.75 6.43 1 97.44 14 THR B C 1
ATOM 4203 O O . THR B 1 14 ? 9.57 -29.828 5.738 1 97.44 14 THR B O 1
ATOM 4206 N N . HIS B 1 15 ? 11.555 -28.969 6.152 1 97.75 15 HIS B N 1
ATOM 4207 C CA . HIS B 1 15 ? 11.508 -28.109 4.977 1 97.75 15 HIS B CA 1
ATOM 4208 C C . HIS B 1 15 ? 11.484 -28.922 3.689 1 97.75 15 HIS B C 1
ATOM 4210 O O . HIS B 1 15 ? 10.656 -28.688 2.809 1 97.75 15 HIS B O 1
ATOM 4216 N N . TRP B 1 16 ? 12.414 -29.891 3.648 1 97.06 16 TRP B N 1
ATOM 4217 C CA . TRP B 1 16 ? 12.477 -30.75 2.473 1 97.06 16 TRP B CA 1
ATOM 4218 C C . TRP B 1 16 ? 11.156 -31.484 2.268 1 97.06 16 TRP B C 1
ATOM 4220 O O . TRP B 1 16 ? 10.617 -31.516 1.155 1 97.06 16 TRP B O 1
ATOM 4230 N N . ALA B 1 17 ? 10.648 -32.031 3.33 1 97.31 17 ALA B N 1
ATOM 4231 C CA . ALA B 1 17 ? 9.406 -32.812 3.273 1 97.31 17 ALA B CA 1
ATOM 4232 C C . ALA B 1 17 ? 8.242 -31.938 2.82 1 97.31 17 ALA B C 1
ATOM 4234 O O . ALA B 1 17 ? 7.438 -32.344 1.98 1 97.31 17 ALA B O 1
ATOM 4235 N N . THR B 1 18 ? 8.18 -30.734 3.348 1 97.38 18 THR B N 1
ATOM 4236 C CA . THR B 1 18 ? 7.09 -29.828 3.025 1 97.38 18 THR B CA 1
ATOM 4237 C C . THR B 1 18 ? 7.074 -29.5 1.534 1 97.38 18 THR B C 1
ATOM 4239 O O . THR B 1 18 ? 6.027 -29.578 0.888 1 97.38 18 THR B O 1
ATOM 4242 N N . VAL B 1 19 ? 8.203 -29.219 0.99 1 95.38 19 VAL B N 1
ATOM 4243 C CA . VAL B 1 19 ? 8.312 -28.828 -0.412 1 95.38 19 VAL B CA 1
ATOM 4244 C C . VAL B 1 19 ? 8.07 -30.047 -1.306 1 95.38 19 VAL B C 1
ATOM 4246 O O . VAL B 1 19 ? 7.34 -29.953 -2.299 1 95.38 19 VAL B O 1
ATOM 4249 N N . LEU B 1 20 ? 8.656 -31.172 -0.907 1 94.94 20 LEU B N 1
ATOM 4250 C CA . LEU B 1 20 ? 8.484 -32.375 -1.72 1 94.94 20 LEU B CA 1
ATOM 4251 C C . LEU B 1 20 ? 7.031 -32.812 -1.725 1 94.94 20 LEU B C 1
ATOM 4253 O O . LEU B 1 20 ? 6.508 -33.25 -2.762 1 94.94 20 LEU B O 1
ATOM 4257 N N . VAL B 1 21 ? 6.41 -32.781 -0.622 1 96.19 21 VAL B N 1
ATOM 4258 C CA . VAL B 1 21 ? 5 -33.125 -0.538 1 96.19 21 VAL B CA 1
ATOM 4259 C C . VAL B 1 21 ? 4.176 -32.219 -1.449 1 96.19 21 VAL B C 1
ATOM 4261 O O . VAL B 1 21 ? 3.23 -32.688 -2.1 1 96.19 21 VAL B O 1
ATOM 4264 N N . ALA B 1 22 ? 4.496 -30.969 -1.497 1 94.81 22 ALA B N 1
ATOM 4265 C CA . ALA B 1 22 ? 3.785 -30.047 -2.365 1 94.81 22 ALA B CA 1
ATOM 4266 C C . ALA B 1 22 ? 3.924 -30.438 -3.832 1 94.81 22 ALA B C 1
ATOM 4268 O O . ALA B 1 22 ? 2.943 -30.422 -4.578 1 94.81 22 ALA B O 1
ATOM 4269 N N . TYR B 1 23 ? 5.117 -30.828 -4.215 1 92.12 23 TYR B N 1
ATOM 4270 C CA . TYR B 1 23 ? 5.336 -31.266 -5.59 1 92.12 23 TYR B CA 1
ATOM 4271 C C . TYR B 1 23 ? 4.586 -32.562 -5.879 1 92.12 23 TYR B C 1
ATOM 4273 O O . TYR B 1 23 ? 4.035 -32.719 -6.969 1 92.12 23 TYR B O 1
ATOM 4281 N N . VAL B 1 24 ? 4.586 -33.469 -4.926 1 93.25 24 VAL B N 1
ATOM 4282 C CA . VAL B 1 24 ? 3.896 -34.75 -5.09 1 93.25 24 VAL B CA 1
ATOM 4283 C C . VAL B 1 24 ? 2.395 -34.5 -5.215 1 93.25 24 VAL B C 1
ATOM 4285 O O . VAL B 1 24 ? 1.722 -35.156 -6.027 1 93.25 24 VAL B O 1
ATOM 4288 N N . GLU B 1 25 ? 1.944 -33.625 -4.438 1 94 25 GLU B N 1
ATOM 4289 C CA . GLU B 1 25 ? 0.526 -33.281 -4.523 1 94 25 GLU B CA 1
ATOM 4290 C C . GLU B 1 25 ? 0.177 -32.719 -5.895 1 94 25 GLU B C 1
ATOM 4292 O O . GLU B 1 25 ? -0.875 -33.031 -6.453 1 94 25 GLU B O 1
ATOM 4297 N N . TRP B 1 26 ? 1.021 -31.875 -6.395 1 91.69 26 TRP B N 1
ATOM 4298 C CA . TRP B 1 26 ? 0.799 -31.344 -7.734 1 91.69 26 TRP B CA 1
ATOM 4299 C C . TRP B 1 26 ? 0.785 -32.469 -8.766 1 91.69 26 TRP B C 1
ATOM 4301 O O . TRP B 1 26 ? -0.053 -32.469 -9.672 1 91.69 26 TRP B O 1
ATOM 4311 N N . ALA B 1 27 ? 1.678 -33.406 -8.617 1 88.94 27 ALA B N 1
ATOM 4312 C CA . ALA B 1 27 ? 1.733 -34.531 -9.531 1 88.94 27 ALA B CA 1
ATOM 4313 C C . ALA B 1 27 ? 0.436 -35.344 -9.492 1 88.94 27 ALA B C 1
ATOM 4315 O O . ALA B 1 27 ? -0.034 -35.812 -10.523 1 88.94 27 ALA B O 1
ATOM 4316 N N . TYR B 1 28 ? -0.069 -35.438 -8.328 1 91.88 28 TYR B N 1
ATOM 4317 C CA . TYR B 1 28 ? -1.329 -36.156 -8.156 1 91.88 28 TYR B CA 1
ATOM 4318 C C . TYR B 1 28 ? -2.479 -35.375 -8.805 1 91.88 28 TYR B C 1
ATOM 4320 O O . TYR B 1 28 ? -3.242 -35.969 -9.594 1 91.88 28 TYR B O 1
ATOM 4328 N N . LEU B 1 29 ? -2.551 -34.094 -8.539 1 90.88 29 LEU B N 1
ATOM 4329 C CA . LEU B 1 29 ? -3.645 -33.281 -9.031 1 90.88 29 LEU B CA 1
ATOM 4330 C C . LEU B 1 29 ? -3.566 -33.125 -10.547 1 90.88 29 LEU B C 1
ATOM 4332 O O . LEU B 1 29 ? -4.586 -32.906 -11.203 1 90.88 29 LEU B O 1
ATOM 4336 N N . SER B 1 30 ? -2.377 -33.219 -11.086 1 86.81 30 SER B N 1
ATOM 4337 C CA . SER B 1 30 ? -2.193 -33.094 -12.531 1 86.81 30 SER B CA 1
ATOM 4338 C C . SER B 1 30 ? -2.295 -34.469 -13.211 1 86.81 30 SER B C 1
ATOM 4340 O O . SER B 1 30 ? -1.908 -34.625 -14.367 1 86.81 30 SER B O 1
ATOM 4342 N N . ASN B 1 31 ? -2.68 -35.469 -12.492 1 88.25 31 ASN B N 1
ATOM 4343 C CA . ASN B 1 31 ? -2.963 -36.812 -12.977 1 88.25 31 ASN B CA 1
ATOM 4344 C C . ASN B 1 31 ? -1.698 -37.5 -13.477 1 88.25 31 ASN B C 1
ATOM 4346 O O . ASN B 1 31 ? -1.741 -38.25 -14.461 1 88.25 31 ASN B O 1
ATOM 4350 N N . GLN B 1 32 ? -0.62 -37.219 -12.789 1 84.12 32 GLN B N 1
ATOM 4351 C CA . GLN B 1 32 ? 0.635 -37.844 -13.156 1 84.12 32 GLN B CA 1
ATOM 4352 C C . GLN B 1 32 ? 0.882 -39.094 -12.312 1 84.12 32 GLN B C 1
ATOM 4354 O O . GLN B 1 32 ? 1.655 -39.969 -12.703 1 84.12 32 GLN B O 1
ATOM 4359 N N . ILE B 1 33 ? 0.339 -39.125 -11.188 1 88.69 33 ILE B N 1
ATOM 4360 C CA . ILE B 1 33 ? 0.44 -40.281 -10.312 1 88.69 33 ILE B CA 1
ATOM 4361 C C . ILE B 1 33 ? -0.939 -40.625 -9.766 1 88.69 33 ILE B C 1
ATOM 4363 O O . ILE B 1 33 ? -1.824 -39.781 -9.695 1 88.69 33 ILE B O 1
ATOM 4367 N N . ASN B 1 34 ? -1.196 -41.906 -9.422 1 91.31 34 ASN B N 1
ATOM 4368 C CA . ASN B 1 34 ? -2.5 -42.312 -8.906 1 91.31 34 ASN B CA 1
ATOM 4369 C C . ASN B 1 34 ? -2.615 -42.094 -7.41 1 91.31 34 ASN B C 1
ATOM 4371 O O . ASN B 1 34 ? -1.631 -41.719 -6.758 1 91.31 34 ASN B O 1
ATOM 4375 N N . GLU B 1 35 ? -3.754 -42.25 -6.859 1 94.81 35 GLU B N 1
ATOM 4376 C CA . GLU B 1 35 ? -4.078 -41.906 -5.477 1 94.81 35 GLU B CA 1
ATOM 4377 C C . GLU B 1 35 ? -3.305 -42.781 -4.496 1 94.81 35 GLU B C 1
ATOM 4379 O O . GLU B 1 35 ? -2.846 -42.312 -3.455 1 94.81 35 GLU B O 1
ATOM 4384 N N . ASN B 1 36 ? -3.188 -44.031 -4.848 1 94.44 36 ASN B N 1
ATOM 4385 C CA . ASN B 1 36 ? -2.494 -44.938 -3.957 1 94.44 36 ASN B CA 1
ATOM 4386 C C . ASN B 1 36 ? -1.024 -44.562 -3.793 1 94.44 36 ASN B C 1
ATOM 4388 O O . ASN B 1 36 ? -0.499 -44.594 -2.678 1 94.44 36 ASN B O 1
ATOM 4392 N N . VAL B 1 37 ? -0.413 -44.312 -4.914 1 94.44 37 VAL B N 1
ATOM 4393 C CA . VAL B 1 37 ? 0.986 -43.906 -4.879 1 94.44 37 VAL B CA 1
ATOM 4394 C C . VAL B 1 37 ? 1.118 -42.594 -4.113 1 94.44 37 VAL B C 1
ATOM 4396 O O . VAL B 1 37 ? 2.035 -42.406 -3.303 1 94.44 37 VAL B O 1
ATOM 4399 N N . TYR B 1 38 ? 0.203 -41.625 -4.402 1 94.88 38 TYR B N 1
ATOM 4400 C CA . TYR B 1 38 ? 0.193 -40.344 -3.732 1 94.88 38 TYR B CA 1
ATOM 4401 C C . TYR B 1 38 ? 0.136 -40.5 -2.219 1 94.88 38 TYR B C 1
ATOM 4403 O O . TYR B 1 38 ? 0.96 -39.938 -1.495 1 94.88 38 TYR B O 1
ATOM 4411 N N . GLU B 1 39 ? -0.743 -41.281 -1.665 1 96.19 39 GLU B N 1
ATOM 4412 C CA . GLU B 1 39 ? -0.932 -41.469 -0.23 1 96.19 39 GLU B CA 1
ATOM 4413 C C . GLU B 1 39 ? 0.274 -42.156 0.398 1 96.19 39 GLU B C 1
ATOM 4415 O O . GLU B 1 39 ? 0.745 -41.75 1.463 1 96.19 39 GLU B O 1
ATOM 4420 N N . SER B 1 40 ? 0.705 -43.156 -0.289 1 96.06 40 SER B N 1
ATOM 4421 C CA . SER B 1 40 ? 1.825 -43.938 0.23 1 96.06 40 SER B CA 1
ATOM 4422 C C . SER B 1 40 ? 3.084 -43.062 0.342 1 96.06 40 SER B C 1
ATOM 4424 O O . SER B 1 40 ? 3.701 -43 1.407 1 96.06 40 SER B O 1
ATOM 4426 N N . ILE B 1 41 ? 3.416 -42.438 -0.777 1 95.75 41 ILE B N 1
ATOM 4427 C CA . ILE B 1 41 ? 4.668 -41.688 -0.812 1 95.75 41 ILE B CA 1
ATOM 4428 C C . ILE B 1 41 ? 4.578 -40.5 0.122 1 95.75 41 ILE B C 1
ATOM 4430 O O . ILE B 1 41 ? 5.566 -40.125 0.755 1 95.75 41 ILE B O 1
ATOM 4434 N N . THR B 1 42 ? 3.445 -39.812 0.164 1 96.94 42 THR B N 1
ATOM 4435 C CA . THR B 1 42 ? 3.256 -38.656 1.041 1 96.94 42 THR B CA 1
ATOM 4436 C C . THR B 1 42 ? 3.477 -39.062 2.5 1 96.94 42 THR B C 1
ATOM 4438 O O . THR B 1 42 ? 4.137 -38.344 3.248 1 96.94 42 THR B O 1
ATOM 4441 N N . GLY B 1 43 ? 2.891 -40.156 2.91 1 96.88 43 GLY B N 1
ATOM 4442 C CA . GLY B 1 43 ? 3.092 -40.656 4.266 1 96.88 43 GLY B CA 1
ATOM 4443 C C . GLY B 1 43 ? 4.551 -40.906 4.602 1 96.88 43 GLY B C 1
ATOM 4444 O O . GLY B 1 43 ? 5.012 -40.562 5.691 1 96.88 43 GLY B O 1
ATOM 4445 N N . LYS B 1 44 ? 5.246 -41.469 3.703 1 97.19 44 LYS B N 1
ATOM 4446 C CA . LYS B 1 44 ? 6.656 -41.781 3.904 1 97.19 44 LYS B CA 1
ATOM 4447 C C . LYS B 1 44 ? 7.508 -40.531 3.975 1 97.19 44 LYS B C 1
ATOM 4449 O O . LYS B 1 44 ? 8.422 -40.438 4.797 1 97.19 44 LYS B O 1
ATOM 4454 N N . ILE B 1 45 ? 7.234 -39.562 3.045 1 97.12 45 ILE B N 1
ATOM 4455 C CA . ILE B 1 45 ? 7.945 -38.281 3.08 1 97.12 45 ILE B CA 1
ATOM 4456 C C . ILE B 1 45 ? 7.723 -37.625 4.434 1 97.12 45 ILE B C 1
ATOM 4458 O O . ILE B 1 45 ? 8.68 -37.156 5.07 1 97.12 45 ILE B O 1
ATOM 4462 N N . LYS B 1 46 ? 6.508 -37.562 4.898 1 97.31 46 LYS B N 1
ATOM 4463 C CA . LYS B 1 46 ? 6.148 -36.875 6.145 1 97.31 46 LYS B CA 1
ATOM 4464 C C . LYS B 1 46 ? 6.793 -37.562 7.344 1 97.31 46 LYS B C 1
ATOM 4466 O O . LYS B 1 46 ? 7.117 -36.938 8.336 1 97.31 46 LYS B O 1
ATOM 4471 N N . SER B 1 47 ? 6.984 -38.844 7.246 1 96.75 47 SER B N 1
ATOM 4472 C CA . SER B 1 47 ? 7.594 -39.594 8.344 1 96.75 47 SER B CA 1
ATOM 4473 C C . SER B 1 47 ? 9.039 -39.156 8.562 1 96.75 47 SER B C 1
ATOM 4475 O O . SER B 1 47 ? 9.602 -39.375 9.641 1 96.75 47 SER B O 1
ATOM 4477 N N . LEU B 1 48 ? 9.633 -38.594 7.555 1 96.44 48 LEU B N 1
ATOM 4478 C CA . LEU B 1 48 ? 11.023 -38.156 7.656 1 96.44 48 LEU B CA 1
ATOM 4479 C C . LEU B 1 48 ? 11.117 -36.719 8.125 1 96.44 48 LEU B C 1
ATOM 4481 O O . LEU B 1 48 ? 12.211 -36.188 8.32 1 96.44 48 LEU B O 1
ATOM 4485 N N . ALA B 1 49 ? 10 -36.031 8.242 1 96.25 49 ALA B N 1
ATOM 4486 C CA . ALA B 1 49 ? 9.984 -34.625 8.625 1 96.25 49 ALA B CA 1
ATOM 4487 C C . ALA B 1 49 ? 10.445 -34.438 10.07 1 96.25 49 ALA B C 1
ATOM 4489 O O . ALA B 1 49 ? 9.758 -34.875 11 1 96.25 49 ALA B O 1
ATOM 4490 N N . THR B 1 50 ? 11.602 -33.875 10.297 1 93.75 50 THR B N 1
ATOM 4491 C CA . THR B 1 50 ? 12.156 -33.562 11.617 1 93.75 50 THR B CA 1
ATOM 4492 C C . THR B 1 50 ? 12.781 -32.156 11.617 1 93.75 50 THR B C 1
ATOM 4494 O O . THR B 1 50 ? 13.164 -31.641 10.57 1 93.75 50 THR B O 1
ATOM 4497 N N . GLY B 1 51 ? 12.852 -31.578 12.727 1 91.62 51 GLY B N 1
ATOM 4498 C CA . GLY B 1 51 ? 13.445 -30.266 12.875 1 91.62 51 GLY B CA 1
ATOM 4499 C C . GLY B 1 51 ? 14.961 -30.297 12.914 1 91.62 51 GLY B C 1
ATOM 4500 O O . GLY B 1 51 ? 15.602 -29.281 13.203 1 91.62 51 GLY B O 1
ATOM 4501 N N . VAL B 1 52 ? 15.539 -31.422 12.531 1 91.06 52 VAL B N 1
ATOM 4502 C CA . VAL B 1 52 ? 16.984 -31.578 12.547 1 91.06 52 VAL B CA 1
ATOM 4503 C C . VAL B 1 52 ? 17.594 -30.922 11.312 1 91.06 52 VAL B C 1
ATOM 4505 O O . VAL B 1 52 ? 17.141 -31.172 10.188 1 91.06 52 VAL B O 1
ATOM 4508 N N . PRO B 1 53 ? 18.625 -30.109 11.539 1 94.38 53 PRO B N 1
ATOM 4509 C CA . PRO B 1 53 ? 19.281 -29.438 10.406 1 94.38 53 PRO B CA 1
ATOM 4510 C C . PRO B 1 53 ? 19.844 -30.422 9.383 1 94.38 53 PRO B C 1
ATOM 4512 O O . PRO B 1 53 ? 20.484 -31.406 9.75 1 94.38 53 PRO B O 1
ATOM 4515 N N . ASN B 1 54 ? 19.516 -30.203 8.148 1 95.69 54 ASN B N 1
ATOM 4516 C CA . ASN B 1 54 ? 20 -30.938 6.996 1 95.69 54 ASN B CA 1
ATOM 4517 C C . ASN B 1 54 ? 20.172 -30.031 5.781 1 95.69 54 ASN B C 1
ATOM 4519 O O . ASN B 1 54 ? 19.25 -29.875 4.984 1 95.69 54 ASN B O 1
ATOM 4523 N N . PRO B 1 55 ? 21.375 -29.578 5.562 1 93.81 55 PRO B N 1
ATOM 4524 C CA . PRO B 1 55 ? 21.578 -28.594 4.5 1 93.81 55 PRO B CA 1
ATOM 4525 C C . PRO B 1 55 ? 21.562 -29.219 3.105 1 93.81 55 PRO B C 1
ATOM 4527 O O . PRO B 1 55 ? 21.469 -28.5 2.109 1 93.81 55 PRO B O 1
ATOM 4530 N N . HIS B 1 56 ? 21.609 -30.562 3.061 1 95.12 56 HIS B N 1
ATOM 4531 C CA . HIS B 1 56 ? 21.75 -31.188 1.751 1 95.12 56 HIS B CA 1
ATOM 4532 C C . HIS B 1 56 ? 20.516 -32.031 1.408 1 95.12 56 HIS B C 1
ATOM 4534 O O . HIS B 1 56 ? 20.281 -33.062 2.029 1 95.12 56 HIS B O 1
ATOM 4540 N N . TYR B 1 57 ? 19.906 -31.625 0.331 1 95.19 57 TYR B N 1
ATOM 4541 C CA . TYR B 1 57 ? 18.734 -32.344 -0.143 1 95.19 57 TYR B CA 1
ATOM 4542 C C . TYR B 1 57 ? 19.094 -33.781 -0.488 1 95.19 57 TYR B C 1
ATOM 4544 O O . TYR B 1 57 ? 18.297 -34.719 -0.283 1 95.19 57 TYR B O 1
ATOM 4552 N N . LYS B 1 58 ? 20.266 -34.031 -0.923 1 94.19 58 LYS B N 1
ATOM 4553 C CA . LYS B 1 58 ? 20.75 -35.344 -1.312 1 94.19 58 LYS B CA 1
ATOM 4554 C C . LYS B 1 58 ? 20.641 -36.344 -0.148 1 94.19 58 LYS B C 1
ATOM 4556 O O . LYS B 1 58 ? 20.297 -37.5 -0.34 1 94.19 58 LYS B O 1
ATOM 4561 N N . ASP B 1 59 ? 20.953 -35.844 0.975 1 95.88 59 ASP B N 1
ATOM 4562 C CA . ASP B 1 59 ? 20.875 -36.688 2.16 1 95.88 59 ASP B CA 1
ATOM 4563 C C . ASP B 1 59 ? 19.438 -37.062 2.461 1 95.88 59 ASP B C 1
ATOM 4565 O O . ASP B 1 59 ? 19.156 -38.188 2.877 1 95.88 59 ASP B O 1
ATOM 4569 N N . PHE B 1 60 ? 18.562 -36.156 2.287 1 96.38 60 PHE B N 1
ATOM 4570 C CA . PHE B 1 60 ? 17.141 -36.406 2.508 1 96.38 60 PHE B CA 1
ATOM 4571 C C . PHE B 1 60 ? 16.625 -37.469 1.538 1 96.38 60 PHE B C 1
ATOM 4573 O O . PHE B 1 60 ? 15.898 -38.375 1.937 1 96.38 60 PHE B O 1
ATOM 4580 N N . ILE B 1 61 ? 17.062 -37.375 0.338 1 94.38 61 ILE B N 1
ATOM 4581 C CA . ILE B 1 61 ? 16.594 -38.281 -0.703 1 94.38 61 ILE B CA 1
ATOM 4582 C C . ILE B 1 61 ? 17.141 -39.688 -0.443 1 94.38 61 ILE B C 1
ATOM 4584 O O . ILE B 1 61 ? 16.453 -40.688 -0.694 1 94.38 61 ILE B O 1
ATOM 4588 N N . VAL B 1 62 ? 18.359 -39.75 -0.043 1 94.5 62 VAL B N 1
ATOM 4589 C CA . VAL B 1 62 ? 18.953 -41.031 0.277 1 94.5 62 VAL B CA 1
ATOM 4590 C C . VAL B 1 62 ? 18.125 -41.719 1.36 1 94.5 62 VAL B C 1
ATOM 4592 O O . VAL B 1 62 ? 17.828 -42.938 1.251 1 94.5 62 VAL B O 1
ATOM 4595 N N . SER B 1 63 ? 17.781 -41 2.379 1 95.38 63 SER B N 1
ATOM 4596 C CA . SER B 1 63 ? 16.969 -41.531 3.459 1 95.38 63 SER B CA 1
ATOM 4597 C C . SER B 1 63 ? 15.586 -41.938 2.955 1 95.38 63 SER B C 1
ATOM 4599 O O . SER B 1 63 ? 15.039 -42.969 3.377 1 95.38 63 SER B O 1
ATOM 4601 N N . LEU B 1 64 ? 15.039 -41.156 2.053 1 96.31 64 LEU B N 1
ATOM 4602 C CA . LEU B 1 64 ? 13.711 -41.438 1.515 1 96.31 64 LEU B CA 1
ATOM 4603 C C . LEU B 1 64 ? 13.719 -42.688 0.659 1 96.31 64 LEU B C 1
ATOM 4605 O O . LEU B 1 64 ? 12.82 -43.531 0.767 1 96.31 64 LEU B O 1
ATOM 4609 N N . LYS B 1 65 ? 14.703 -42.844 -0.17 1 94 65 LYS B N 1
ATOM 4610 C CA . LYS B 1 65 ? 14.789 -43.969 -1.084 1 94 65 LYS B CA 1
ATOM 4611 C C . LYS B 1 65 ? 14.906 -45.281 -0.319 1 94 65 LYS B C 1
ATOM 4613 O O . LYS B 1 65 ? 14.484 -46.344 -0.807 1 94 65 LYS B O 1
ATOM 4618 N N . LYS B 1 66 ? 15.375 -45.25 0.897 1 94.69 66 LYS B N 1
ATOM 4619 C CA . LYS B 1 66 ? 15.523 -46.438 1.727 1 94.69 66 LYS B CA 1
ATOM 4620 C C . LYS B 1 66 ? 14.164 -46.969 2.189 1 94.69 66 LYS B C 1
ATOM 4622 O O . LYS B 1 66 ? 14.016 -48.156 2.502 1 94.69 66 LYS B O 1
ATOM 4627 N N . ILE B 1 67 ? 13.211 -46.062 2.217 1 95.06 67 ILE B N 1
ATOM 4628 C CA . ILE B 1 67 ? 11.945 -46.469 2.807 1 95.06 67 ILE B CA 1
ATOM 4629 C C . ILE B 1 67 ? 10.875 -46.594 1.719 1 95.06 67 ILE B C 1
ATOM 4631 O O . ILE B 1 67 ? 9.719 -46.906 2.004 1 95.06 67 ILE B O 1
ATOM 4635 N N . LEU B 1 68 ? 11.25 -46.281 0.499 1 94.06 68 LEU B N 1
ATOM 4636 C CA . LEU B 1 68 ? 10.305 -46.438 -0.605 1 94.06 68 LEU B CA 1
ATOM 4637 C C . LEU B 1 68 ? 10.047 -47.938 -0.875 1 94.06 68 LEU B C 1
ATOM 4639 O O . LEU B 1 68 ? 10.953 -48.75 -0.748 1 94.06 68 LEU B O 1
ATOM 4643 N N . THR B 1 69 ? 8.812 -48.312 -1.271 1 90.06 69 THR B N 1
ATOM 4644 C CA . THR B 1 69 ? 8.445 -49.719 -1.374 1 90.06 69 THR B CA 1
ATOM 4645 C C . THR B 1 69 ? 8.094 -50.094 -2.812 1 90.06 69 THR B C 1
ATOM 4647 O O . THR B 1 69 ? 7.902 -51.25 -3.133 1 90.06 69 THR B O 1
ATOM 4650 N N . SER B 1 70 ? 7.887 -49.094 -3.684 1 90.75 70 SER B N 1
ATOM 4651 C CA . SER B 1 70 ? 7.488 -49.406 -5.055 1 90.75 70 SER B CA 1
ATOM 4652 C C . SER B 1 70 ? 8.32 -48.594 -6.059 1 90.75 70 SER B C 1
ATOM 4654 O O . SER B 1 70 ? 8.859 -47.531 -5.73 1 90.75 70 SER B O 1
ATOM 4656 N N . ALA B 1 71 ? 8.367 -49.125 -7.254 1 88.81 71 ALA B N 1
ATOM 4657 C CA . ALA B 1 71 ? 9.07 -48.469 -8.352 1 88.81 71 ALA B CA 1
ATOM 4658 C C . ALA B 1 71 ? 8.367 -47.156 -8.75 1 88.81 71 ALA B C 1
ATOM 4660 O O . ALA B 1 71 ? 9.023 -46.188 -9.148 1 88.81 71 ALA B O 1
ATOM 4661 N N . ASP B 1 72 ? 7.133 -47.156 -8.562 1 88.06 72 ASP B N 1
ATOM 4662 C CA . ASP B 1 72 ? 6.352 -45.969 -8.906 1 88.06 72 ASP B CA 1
ATOM 4663 C C . ASP B 1 72 ? 6.68 -44.781 -7.977 1 88.06 72 ASP B C 1
ATOM 4665 O O . ASP B 1 72 ? 6.75 -43.656 -8.406 1 88.06 72 ASP B O 1
ATOM 4669 N N . GLU B 1 73 ? 6.879 -45.156 -6.789 1 90.5 73 GLU B N 1
ATOM 4670 C CA . GLU B 1 73 ? 7.273 -44.125 -5.82 1 90.5 73 GLU B CA 1
ATOM 4671 C C . GLU B 1 73 ? 8.641 -43.531 -6.164 1 90.5 73 GLU B C 1
ATOM 4673 O O . GLU B 1 73 ? 8.828 -42.312 -6.109 1 90.5 73 GLU B O 1
ATOM 4678 N N . ALA B 1 74 ? 9.516 -44.375 -6.484 1 88.38 74 ALA B N 1
ATOM 4679 C CA . ALA B 1 74 ? 10.867 -43.938 -6.84 1 88.38 74 ALA B CA 1
ATOM 4680 C C . ALA B 1 74 ? 10.852 -43.062 -8.078 1 88.38 74 ALA B C 1
ATOM 4682 O O . ALA B 1 74 ? 11.602 -42.094 -8.164 1 88.38 74 ALA B O 1
ATOM 4683 N N . LYS B 1 75 ? 10.023 -43.344 -8.93 1 84.94 75 LYS B N 1
ATOM 4684 C CA . LYS B 1 75 ? 9.891 -42.562 -10.156 1 84.94 75 LYS B CA 1
ATOM 4685 C C . LYS B 1 75 ? 9.414 -41.125 -9.859 1 84.94 75 LYS B C 1
ATOM 4687 O O . LYS B 1 75 ? 9.852 -40.188 -10.508 1 84.94 75 LYS B O 1
ATOM 4692 N N . VAL B 1 76 ? 8.555 -41.031 -8.938 1 84.69 76 VAL B N 1
ATOM 4693 C CA . VAL B 1 76 ? 8.016 -39.719 -8.578 1 84.69 76 VAL B CA 1
ATOM 4694 C C . VAL B 1 76 ? 9.141 -38.844 -8.039 1 84.69 76 VAL B C 1
ATOM 4696 O O . VAL B 1 76 ? 9.234 -37.656 -8.398 1 84.69 76 VAL B O 1
ATOM 4699 N N . VAL B 1 77 ? 9.953 -39.375 -7.266 1 84.25 77 VAL B N 1
ATOM 4700 C CA . VAL B 1 77 ? 11.039 -38.625 -6.637 1 84.25 77 VAL B CA 1
ATOM 4701 C C . VAL B 1 77 ? 12.07 -38.25 -7.695 1 84.25 77 VAL B C 1
ATOM 4703 O O . VAL B 1 77 ? 12.625 -37.125 -7.645 1 84.25 77 VAL B O 1
ATOM 4706 N N . ASP B 1 78 ? 12.203 -39.062 -8.633 1 81.5 78 ASP B N 1
ATOM 4707 C CA . ASP B 1 78 ? 13.227 -38.844 -9.648 1 81.5 78 ASP B CA 1
ATOM 4708 C C . ASP B 1 78 ? 12.773 -37.781 -10.664 1 81.5 78 ASP B C 1
ATOM 4710 O O . ASP B 1 78 ? 13.594 -37.156 -11.328 1 81.5 78 ASP B O 1
ATOM 4714 N N . ILE B 1 79 ? 11.531 -37.625 -10.734 1 77.31 79 ILE B N 1
ATOM 4715 C CA . ILE B 1 79 ? 10.992 -36.75 -11.758 1 77.31 79 ILE B CA 1
ATOM 4716 C C . ILE B 1 79 ? 11.094 -35.312 -11.289 1 77.31 79 ILE B C 1
ATOM 4718 O O . ILE B 1 79 ? 11.141 -34.375 -12.109 1 77.31 79 ILE B O 1
ATOM 4722 N N . ILE B 1 80 ? 11.156 -35.094 -10.047 1 81.5 80 ILE B N 1
ATOM 4723 C CA . ILE B 1 80 ? 11.227 -33.75 -9.531 1 81.5 80 ILE B CA 1
ATOM 4724 C C . ILE B 1 80 ? 12.672 -33.281 -9.492 1 81.5 80 ILE B C 1
ATOM 4726 O O . ILE B 1 80 ? 13.523 -33.906 -8.852 1 81.5 80 ILE B O 1
ATOM 4730 N N . LYS B 1 81 ? 12.93 -32.156 -10.133 1 80.25 81 LYS B N 1
ATOM 4731 C CA . LYS B 1 81 ? 14.289 -31.625 -10.211 1 80.25 81 LYS B CA 1
ATOM 4732 C C . LYS B 1 81 ? 14.766 -31.125 -8.852 1 80.25 81 LYS B C 1
ATOM 4734 O O . LYS B 1 81 ? 14.062 -30.359 -8.188 1 80.25 81 LYS B O 1
ATOM 4739 N N . GLU B 1 82 ? 15.945 -31.516 -8.562 1 86.31 82 GLU B N 1
ATOM 4740 C CA . GLU B 1 82 ? 16.531 -31.109 -7.289 1 86.31 82 GLU B CA 1
ATOM 4741 C C . GLU B 1 82 ? 16.625 -29.594 -7.191 1 86.31 82 GLU B C 1
ATOM 4743 O O . GLU B 1 82 ? 16.406 -29.031 -6.121 1 86.31 82 GLU B O 1
ATOM 4748 N N . SER B 1 83 ? 16.984 -28.953 -8.273 1 84.44 83 SER B N 1
ATOM 4749 C CA . SER B 1 83 ? 17.156 -27.5 -8.273 1 84.44 83 SER B CA 1
ATOM 4750 C C . SER B 1 83 ? 15.867 -26.781 -7.906 1 84.44 83 SER B C 1
ATOM 4752 O O . SER B 1 83 ? 15.898 -25.734 -7.254 1 84.44 83 SER B O 1
ATOM 4754 N N . CYS B 1 84 ? 14.766 -27.312 -8.336 1 85.31 84 CYS B N 1
ATOM 4755 C CA . CYS B 1 84 ? 13.477 -26.719 -8.031 1 85.31 84 CYS B CA 1
ATOM 4756 C C . CYS B 1 84 ? 13.141 -26.859 -6.551 1 85.31 84 CYS B C 1
ATOM 4758 O O . CYS B 1 84 ? 12.641 -25.922 -5.93 1 85.31 84 CYS B O 1
ATOM 4760 N N . ILE B 1 85 ? 13.469 -28.031 -6.02 1 90.44 85 ILE B N 1
ATOM 4761 C CA . ILE B 1 85 ? 13.188 -28.297 -4.613 1 90.44 85 ILE B CA 1
ATOM 4762 C C . ILE B 1 85 ? 14.047 -27.375 -3.736 1 90.44 85 ILE B C 1
ATOM 4764 O O . ILE B 1 85 ? 13.547 -26.766 -2.787 1 90.44 85 ILE B O 1
ATOM 4768 N N . VAL B 1 86 ? 15.258 -27.328 -4.102 1 91.94 86 VAL B N 1
ATOM 4769 C CA . VAL B 1 86 ? 16.203 -26.531 -3.318 1 91.94 86 VAL B CA 1
ATOM 4770 C C . VAL B 1 86 ? 15.797 -25.062 -3.373 1 91.94 86 VAL B C 1
ATOM 4772 O O . VAL B 1 86 ? 15.758 -24.391 -2.344 1 91.94 86 VAL B O 1
ATOM 4775 N N . SER B 1 87 ? 15.477 -24.562 -4.531 1 89.44 87 SER B N 1
ATOM 4776 C CA . SER B 1 87 ? 15.086 -23.172 -4.699 1 89.44 87 SER B CA 1
ATOM 4777 C C . SER B 1 87 ? 13.852 -22.844 -3.875 1 89.44 87 SER B C 1
ATOM 4779 O O . SER B 1 87 ? 13.805 -21.828 -3.189 1 89.44 87 SER B O 1
ATOM 4781 N N . LEU B 1 88 ? 12.914 -23.703 -3.988 1 92.06 88 LEU B N 1
ATOM 4782 C CA . LEU B 1 88 ? 11.664 -23.469 -3.275 1 92.06 88 LEU B CA 1
ATOM 4783 C C . LEU B 1 88 ? 11.867 -23.578 -1.769 1 92.06 88 LEU B C 1
ATOM 4785 O O . LEU B 1 88 ? 11.258 -22.828 -1.002 1 92.06 88 LEU B O 1
ATOM 4789 N N . THR B 1 89 ? 12.664 -24.484 -1.359 1 95.31 89 THR B N 1
ATOM 4790 C CA . THR B 1 89 ? 12.977 -24.625 0.059 1 95.31 89 THR B CA 1
ATOM 4791 C C . THR B 1 89 ? 13.664 -23.359 0.581 1 95.31 89 THR B C 1
ATOM 4793 O O . THR B 1 89 ? 13.375 -22.906 1.688 1 95.31 89 THR B O 1
ATOM 4796 N N . ASN B 1 90 ? 14.562 -22.859 -0.243 1 94.75 90 ASN B N 1
ATOM 4797 C CA . ASN B 1 90 ? 15.195 -21.594 0.116 1 94.75 90 ASN B CA 1
ATOM 4798 C C . ASN B 1 90 ? 14.164 -20.484 0.308 1 94.75 90 ASN B C 1
ATOM 4800 O O . ASN B 1 90 ? 14.281 -19.672 1.229 1 94.75 90 ASN B O 1
ATOM 4804 N N . LYS B 1 91 ? 13.156 -20.438 -0.519 1 94.56 91 LYS B N 1
ATOM 4805 C CA . LYS B 1 91 ? 12.117 -19.422 -0.417 1 94.56 91 LYS B CA 1
ATOM 4806 C C . LYS B 1 91 ? 11.328 -19.578 0.88 1 94.56 91 LYS B C 1
ATOM 4808 O O . LYS B 1 91 ? 10.914 -18.578 1.479 1 94.56 91 LYS B O 1
ATOM 4813 N N . LEU B 1 92 ? 11.125 -20.766 1.284 1 95.75 92 LEU B N 1
ATOM 4814 C CA . LEU B 1 92 ? 10.438 -21 2.551 1 95.75 92 LEU B CA 1
ATOM 4815 C C . LEU B 1 92 ? 11.258 -20.453 3.719 1 95.75 92 LEU B C 1
ATOM 4817 O O . LEU B 1 92 ? 10.703 -19.859 4.641 1 95.75 92 LEU B O 1
ATOM 4821 N N . LEU B 1 93 ? 12.508 -20.719 3.625 1 96.06 93 LEU B N 1
ATOM 4822 C CA . LEU B 1 93 ? 13.391 -20.219 4.672 1 96.06 93 LEU B CA 1
ATOM 4823 C C . LEU B 1 93 ? 13.414 -18.688 4.68 1 96.06 93 LEU B C 1
ATOM 4825 O O . LEU B 1 93 ? 13.461 -18.062 5.742 1 96.06 93 LEU B O 1
ATOM 4829 N N . VAL B 1 94 ? 13.43 -18.125 3.479 1 96.88 94 VAL B N 1
ATOM 4830 C CA . VAL B 1 94 ? 13.375 -16.672 3.352 1 96.88 94 VAL B CA 1
ATOM 4831 C C . VAL B 1 94 ? 12.125 -16.125 4.043 1 96.88 94 VAL B C 1
ATOM 4833 O O . VAL B 1 94 ? 12.211 -15.188 4.84 1 96.88 94 VAL B O 1
ATOM 4836 N N . LYS B 1 95 ? 11.031 -16.719 3.771 1 97.19 95 LYS B N 1
ATOM 4837 C CA . LYS B 1 95 ? 9.766 -16.312 4.367 1 97.19 95 LYS B CA 1
ATOM 4838 C C . LYS B 1 95 ? 9.82 -16.391 5.891 1 97.19 95 LYS B C 1
ATOM 4840 O O . LYS B 1 95 ? 9.477 -15.438 6.586 1 97.19 95 LYS B O 1
ATOM 4845 N N . GLN B 1 96 ? 10.297 -17.5 6.395 1 97 96 GLN B N 1
ATOM 4846 C CA . GLN B 1 96 ? 10.383 -17.719 7.836 1 97 96 GLN B CA 1
ATOM 4847 C C . GLN B 1 96 ? 11.336 -16.703 8.484 1 97 96 GLN B C 1
ATOM 4849 O O . GLN B 1 96 ? 11.047 -16.172 9.555 1 97 96 GLN B O 1
ATOM 4854 N N . THR B 1 97 ? 12.406 -16.484 7.82 1 98 97 THR B N 1
ATOM 4855 C CA . THR B 1 97 ? 13.398 -15.539 8.328 1 98 97 THR B CA 1
ATOM 4856 C C . THR B 1 97 ? 12.828 -14.117 8.352 1 98 97 THR B C 1
ATOM 4858 O O . THR B 1 97 ? 12.969 -13.406 9.344 1 98 97 THR B O 1
ATOM 4861 N N . ASN B 1 98 ? 12.18 -13.742 7.254 1 98.31 98 ASN B N 1
ATOM 4862 C CA . ASN B 1 98 ? 11.57 -12.414 7.18 1 98.31 98 ASN B CA 1
ATOM 4863 C C . ASN B 1 98 ? 10.547 -12.211 8.297 1 98.31 98 ASN B C 1
ATOM 4865 O O . ASN B 1 98 ? 10.523 -11.156 8.93 1 98.31 98 ASN B O 1
ATOM 4869 N N . GLU B 1 99 ? 9.75 -13.195 8.492 1 96.81 99 GLU B N 1
ATOM 4870 C CA . GLU B 1 99 ? 8.734 -13.102 9.539 1 96.81 99 GLU B CA 1
ATOM 4871 C C . GLU B 1 99 ? 9.367 -12.867 10.906 1 96.81 99 GLU B C 1
ATOM 4873 O O . GLU B 1 99 ? 8.898 -12.023 11.672 1 96.81 99 GLU B O 1
ATOM 4878 N N . TRP B 1 100 ? 10.398 -13.562 11.133 1 97.12 100 TRP B N 1
ATOM 4879 C CA . TRP B 1 100 ? 11.078 -13.445 12.422 1 97.12 100 TRP B CA 1
ATOM 4880 C C . TRP B 1 100 ? 11.75 -12.078 12.547 1 97.12 100 TRP B C 1
ATOM 4882 O O . TRP B 1 100 ? 11.594 -11.398 13.57 1 97.12 100 TRP B O 1
ATOM 4892 N N . VAL B 1 101 ? 12.469 -11.656 11.578 1 98.06 101 VAL B N 1
ATOM 4893 C CA . VAL B 1 101 ? 13.242 -10.414 11.617 1 98.06 101 VAL B CA 1
ATOM 4894 C C . VAL B 1 101 ? 12.289 -9.219 11.727 1 98.06 101 VAL B C 1
ATOM 4896 O O . VAL B 1 101 ? 12.539 -8.297 12.5 1 98.06 101 VAL B O 1
ATOM 4899 N N . ILE B 1 102 ? 11.219 -9.211 10.969 1 97.81 102 ILE B N 1
ATOM 4900 C CA . ILE B 1 102 ? 10.273 -8.102 10.969 1 97.81 102 ILE B CA 1
ATOM 4901 C C . ILE B 1 102 ? 9.602 -7.996 12.336 1 97.81 102 ILE B C 1
ATOM 4903 O O . ILE B 1 102 ? 9.398 -6.891 12.852 1 97.81 102 ILE B O 1
ATOM 4907 N N . LYS B 1 103 ? 9.297 -9.133 12.891 1 96.75 103 LYS B N 1
ATOM 4908 C CA . LYS B 1 103 ? 8.758 -9.117 14.25 1 96.75 103 LYS B CA 1
ATOM 4909 C C . LYS B 1 103 ? 9.727 -8.461 15.219 1 96.75 103 LYS B C 1
ATOM 4911 O O . LYS B 1 103 ? 9.328 -7.66 16.062 1 96.75 103 LYS B O 1
ATOM 4916 N N . LYS B 1 104 ? 10.969 -8.766 15.086 1 97.25 104 LYS B N 1
ATOM 4917 C CA . LYS B 1 104 ? 11.984 -8.156 15.93 1 97.25 104 LYS B CA 1
ATOM 4918 C C . LYS B 1 104 ? 12.07 -6.648 15.688 1 97.25 104 LYS B C 1
ATOM 4920 O O . LYS B 1 104 ? 12.234 -5.871 16.641 1 97.25 104 LYS B O 1
ATOM 4925 N N . LEU B 1 105 ? 12 -6.258 14.484 1 98.31 105 LEU B N 1
ATOM 4926 C CA . LEU B 1 105 ? 12.07 -4.844 14.141 1 98.31 105 LEU B CA 1
ATOM 4927 C C . LEU B 1 105 ? 10.898 -4.074 14.758 1 98.31 105 LEU B C 1
ATOM 4929 O O . LEU B 1 105 ? 11.062 -2.93 15.18 1 98.31 105 LEU B O 1
ATOM 4933 N N . TYR B 1 106 ? 9.719 -4.672 14.781 1 97.69 106 TYR B N 1
ATOM 4934 C CA . TYR B 1 106 ? 8.594 -4.043 15.477 1 97.69 106 TYR B CA 1
ATOM 4935 C C . TYR B 1 106 ? 8.898 -3.869 16.953 1 97.69 106 TYR B C 1
ATOM 4937 O O . TYR B 1 106 ? 8.484 -2.885 17.578 1 97.69 106 TYR B O 1
ATOM 4945 N N . GLY B 1 107 ? 9.586 -4.879 17.484 1 97.06 107 GLY B N 1
ATOM 4946 C CA . GLY B 1 107 ? 10.055 -4.723 18.859 1 97.06 107 GLY B CA 1
ATOM 4947 C C . GLY B 1 107 ? 10.961 -3.52 19.047 1 97.06 107 GLY B C 1
ATOM 4948 O O . GLY B 1 107 ? 10.82 -2.777 20.016 1 97.06 107 GLY B O 1
ATOM 4949 N N . HIS B 1 108 ? 11.891 -3.338 18.109 1 98 108 HIS B N 1
ATOM 4950 C CA . HIS B 1 108 ? 12.766 -2.174 18.141 1 98 108 HIS B CA 1
ATOM 4951 C C . HIS B 1 108 ? 11.969 -0.877 18.062 1 98 108 HIS B C 1
ATOM 4953 O O . HIS B 1 108 ? 12.297 0.101 18.734 1 98 108 HIS B O 1
ATOM 4959 N N . ARG B 1 109 ? 10.945 -0.858 17.219 1 97.75 109 ARG B N 1
ATOM 4960 C CA . ARG B 1 109 ? 10.062 0.299 17.109 1 97.75 109 ARG B CA 1
ATOM 4961 C C . ARG B 1 109 ? 9.414 0.622 18.453 1 97.75 109 ARG B C 1
ATOM 4963 O O . ARG B 1 109 ? 9.266 1.791 18.812 1 97.75 109 ARG B O 1
ATOM 4970 N N . ASN B 1 110 ? 8.992 -0.424 19.172 1 97.06 110 ASN B N 1
ATOM 4971 C CA . ASN B 1 110 ? 8.375 -0.229 20.484 1 97.06 110 ASN B CA 1
ATOM 4972 C C . ASN B 1 110 ? 9.352 0.37 21.484 1 97.06 110 ASN B C 1
ATOM 4974 O O . ASN B 1 110 ? 8.969 1.175 22.328 1 97.06 110 ASN B O 1
ATOM 4978 N N . THR B 1 111 ? 10.594 -0.052 21.375 1 98.25 111 THR B N 1
ATOM 4979 C CA . THR B 1 111 ? 11.617 0.553 22.219 1 98.25 111 THR B CA 1
ATOM 4980 C C . THR B 1 111 ? 11.703 2.057 21.969 1 98.25 111 THR B C 1
ATOM 4982 O O . THR B 1 111 ? 11.758 2.844 22.922 1 98.25 111 THR B O 1
ATOM 4985 N N . LEU B 1 112 ? 11.672 2.441 20.766 1 98.19 112 LEU B N 1
ATOM 4986 C CA . LEU B 1 112 ? 11.711 3.855 20.406 1 98.19 112 LEU B CA 1
ATOM 4987 C C . LEU B 1 112 ? 10.477 4.582 20.922 1 98.19 112 LEU B C 1
ATOM 4989 O O . LEU B 1 112 ? 10.57 5.719 21.391 1 98.19 112 LEU B O 1
ATOM 4993 N N . ARG B 1 113 ? 9.312 3.939 20.75 1 97.44 113 ARG B N 1
ATOM 4994 C CA . ARG B 1 113 ? 8.07 4.488 21.297 1 97.44 113 ARG B CA 1
ATOM 4995 C C . ARG B 1 113 ? 8.203 4.785 22.781 1 97.44 113 ARG B C 1
ATOM 4997 O O . ARG B 1 113 ? 7.891 5.891 23.234 1 97.44 113 ARG B O 1
ATOM 5004 N N . ASP B 1 114 ? 8.688 3.818 23.547 1 97.75 114 ASP B N 1
ATOM 5005 C CA . ASP B 1 114 ? 8.797 3.959 25 1 97.75 114 ASP B CA 1
ATOM 5006 C C . ASP B 1 114 ? 9.781 5.066 25.375 1 97.75 114 ASP B C 1
ATOM 5008 O O . ASP B 1 114 ? 9.516 5.863 26.266 1 97.75 114 ASP B O 1
ATOM 5012 N N . LEU B 1 115 ? 10.891 5.117 24.672 1 98.19 115 LEU B N 1
ATOM 5013 C CA . LEU B 1 115 ? 11.875 6.164 24.922 1 98.19 115 LEU B CA 1
ATOM 5014 C C . LEU B 1 115 ? 11.273 7.543 24.641 1 98.19 115 LEU B C 1
ATOM 5016 O O . LEU B 1 115 ? 11.531 8.492 25.391 1 98.19 115 LEU B O 1
ATOM 5020 N N . ALA B 1 116 ? 10.516 7.652 23.578 1 97.75 116 ALA B N 1
ATOM 5021 C CA . ALA B 1 116 ? 9.891 8.922 23.234 1 97.75 116 ALA B CA 1
ATOM 5022 C C . ALA B 1 116 ? 8.906 9.367 24.297 1 97.75 116 ALA B C 1
ATOM 5024 O O . ALA B 1 116 ? 8.938 10.516 24.75 1 97.75 116 ALA B O 1
ATOM 5025 N N . LEU B 1 117 ? 8.125 8.445 24.719 1 97.19 117 LEU B N 1
ATOM 5026 C CA . LEU B 1 117 ? 7.094 8.758 25.703 1 97.19 117 LEU B CA 1
ATOM 5027 C C . LEU B 1 117 ? 7.715 9.062 27.062 1 97.19 117 LEU B C 1
ATOM 5029 O O . LEU B 1 117 ? 7.301 10.008 27.734 1 97.19 117 LEU B O 1
ATOM 5033 N N . ASP B 1 118 ? 8.727 8.352 27.484 1 97.62 118 ASP B N 1
ATOM 5034 C CA . ASP B 1 118 ? 9.375 8.516 28.781 1 97.62 118 ASP B CA 1
ATOM 5035 C C . ASP B 1 118 ? 10.109 9.852 28.859 1 97.62 118 ASP B C 1
ATOM 5037 O O . ASP B 1 118 ? 10.305 10.391 29.953 1 97.62 118 ASP B O 1
ATOM 5041 N N . ASN B 1 119 ? 10.492 10.383 27.781 1 97.88 119 ASN B N 1
ATOM 5042 C CA . ASN B 1 119 ? 11.281 11.609 27.766 1 97.88 119 ASN B CA 1
ATOM 5043 C C . ASN B 1 119 ? 10.547 12.734 27.047 1 97.88 119 ASN B C 1
ATOM 5045 O O . ASN B 1 119 ? 11.18 13.633 26.5 1 97.88 119 ASN B O 1
ATOM 5049 N N . LYS B 1 120 ? 9.266 12.648 27.031 1 97.56 120 LYS B N 1
ATOM 5050 C CA . LYS B 1 120 ? 8.414 13.578 26.297 1 97.56 120 LYS B CA 1
ATOM 5051 C C . LYS B 1 120 ? 8.742 15.023 26.656 1 97.56 120 LYS B C 1
ATOM 5053 O O . LYS B 1 120 ? 8.891 15.867 25.766 1 97.56 120 LYS B O 1
ATOM 5058 N N . TYR B 1 121 ? 9.016 15.305 27.938 1 96.94 121 TYR B N 1
ATOM 5059 C CA . TYR B 1 121 ? 9.109 16.688 28.391 1 96.94 121 TYR B CA 1
ATOM 5060 C C . TYR B 1 121 ? 10.547 17.062 28.734 1 96.94 121 TYR B C 1
ATOM 5062 O O . TYR B 1 121 ? 10.805 18.078 29.359 1 96.94 121 TYR B O 1
ATOM 5070 N N . LEU B 1 122 ? 11.492 16.219 28.375 1 97.25 122 LEU B N 1
ATOM 5071 C CA . LEU B 1 122 ? 12.891 16.562 28.609 1 97.25 122 LEU B CA 1
ATOM 5072 C C . LEU B 1 122 ? 13.422 17.438 27.484 1 97.25 122 LEU B C 1
ATOM 5074 O O . LEU B 1 122 ? 13.922 16.938 26.469 1 97.25 122 LEU B O 1
ATOM 5078 N N . PHE B 1 123 ? 13.344 18.703 27.75 1 96.25 123 PHE B N 1
ATOM 5079 C CA . PHE B 1 123 ? 13.805 19.672 26.75 1 96.25 123 PHE B CA 1
ATOM 5080 C C . PHE B 1 123 ? 15.305 19.547 26.531 1 96.25 123 PHE B C 1
ATOM 5082 O O . PHE B 1 123 ? 16.062 19.281 27.469 1 96.25 123 PHE B O 1
ATOM 5089 N N . GLN B 1 124 ? 15.688 19.688 25.281 1 95 124 GLN B N 1
ATOM 5090 C CA . GLN B 1 124 ? 17.062 19.531 24.844 1 95 124 GLN B CA 1
ATOM 5091 C C . GLN B 1 124 ? 17.438 20.547 23.781 1 95 124 GLN B C 1
ATOM 5093 O O . GLN B 1 124 ? 16.562 20.984 23.016 1 95 124 GLN B O 1
ATOM 5098 N N . LEU B 1 125 ? 18.672 20.953 23.828 1 91.75 125 LEU B N 1
ATOM 5099 C CA . LEU B 1 125 ? 19.188 21.828 22.781 1 91.75 125 LEU B CA 1
ATOM 5100 C C . LEU B 1 125 ? 19.891 21.016 21.688 1 91.75 125 LEU B C 1
ATOM 5102 O O . LEU B 1 125 ? 20.906 20.359 21.953 1 91.75 125 LEU B O 1
ATOM 5106 N N . LYS B 1 126 ? 19.266 20.938 20.547 1 85.94 126 LYS B N 1
ATOM 5107 C CA . LYS B 1 126 ? 19.906 20.422 19.344 1 85.94 126 LYS B CA 1
ATOM 5108 C C . LYS B 1 126 ? 20.344 21.562 18.422 1 85.94 126 LYS B C 1
ATOM 5110 O O . LYS B 1 126 ? 19.594 21.969 17.531 1 85.94 126 LYS B O 1
ATOM 5115 N N . THR B 1 127 ? 21.438 22.141 18.688 1 73.12 127 THR B N 1
ATOM 5116 C CA . THR B 1 127 ? 21.922 23.422 18.188 1 73.12 127 THR B CA 1
ATOM 5117 C C . THR B 1 127 ? 21.641 23.562 16.703 1 73.12 127 THR B C 1
ATOM 5119 O O . THR B 1 127 ? 22.031 22.719 15.898 1 73.12 127 THR B O 1
ATOM 5122 N N . PRO B 1 128 ? 20.891 24.453 16.531 1 76.19 128 PRO B N 1
ATOM 5123 C CA . PRO B 1 128 ? 20.5 25.609 17.344 1 76.19 128 PRO B CA 1
ATOM 5124 C C . PRO B 1 128 ? 19.047 25.562 17.797 1 76.19 128 PRO B C 1
ATOM 5126 O O . PRO B 1 128 ? 18.547 26.531 18.359 1 76.19 128 PRO B O 1
ATOM 5129 N N . GLU B 1 129 ? 18.531 24.516 17.641 1 84.12 129 GLU B N 1
ATOM 5130 C CA . GLU B 1 129 ? 17.094 24.453 17.875 1 84.12 129 GLU B CA 1
ATOM 5131 C C . GLU B 1 129 ? 16.781 23.766 19.203 1 84.12 129 GLU B C 1
ATOM 5133 O O . GLU B 1 129 ? 17.484 22.844 19.609 1 84.12 129 GLU B O 1
ATOM 5138 N N . VAL B 1 130 ? 15.734 24.344 19.844 1 92 130 VAL B N 1
ATOM 5139 C CA . VAL B 1 130 ? 15.219 23.688 21.047 1 92 130 VAL B CA 1
ATOM 5140 C C . VAL B 1 130 ? 14.266 22.562 20.656 1 92 130 VAL B C 1
ATOM 5142 O O . VAL B 1 130 ? 13.453 22.719 19.75 1 92 130 VAL B O 1
ATOM 5145 N N . THR B 1 131 ? 14.438 21.422 21.297 1 93.81 131 THR B N 1
ATOM 5146 C CA . THR B 1 131 ? 13.594 20.25 21.094 1 93.81 131 THR B CA 1
ATOM 5147 C C . THR B 1 131 ? 13.398 19.484 22.391 1 93.81 131 THR B C 1
ATOM 5149 O O . THR B 1 131 ? 13.539 20.047 23.484 1 93.81 131 THR B O 1
ATOM 5152 N N . THR B 1 132 ? 12.836 18.375 22.406 1 95.88 132 THR B N 1
ATOM 5153 C CA . THR B 1 132 ? 12.844 17.422 23.516 1 95.88 132 THR B CA 1
ATOM 5154 C C . THR B 1 132 ? 13.43 16.094 23.094 1 95.88 132 THR B C 1
ATOM 5156 O O . THR B 1 132 ? 13.375 15.734 21.906 1 95.88 132 THR B O 1
ATOM 5159 N N . LEU B 1 133 ? 14.023 15.484 24.016 1 96.75 133 LEU B N 1
ATOM 5160 C CA . LEU B 1 133 ? 14.523 14.148 23.719 1 96.75 133 LEU B CA 1
ATOM 5161 C C . LEU B 1 133 ? 13.398 13.234 23.266 1 96.75 133 LEU B C 1
ATOM 5163 O O . LEU B 1 133 ? 13.594 12.383 22.406 1 96.75 133 LEU B O 1
ATOM 5167 N N . GLY B 1 134 ? 12.258 13.438 23.859 1 96.81 134 GLY B N 1
ATOM 5168 C CA . GLY B 1 134 ? 11.086 12.664 23.453 1 96.81 134 GLY B CA 1
ATOM 5169 C C . GLY B 1 134 ? 10.711 12.852 22 1 96.81 134 GLY B C 1
ATOM 5170 O O . GLY B 1 134 ? 10.438 11.883 21.281 1 96.81 134 GLY B O 1
ATOM 5171 N N . TYR B 1 135 ? 10.695 14.07 21.578 1 95.5 135 TYR B N 1
ATOM 5172 C CA . TYR B 1 135 ? 10.344 14.367 20.188 1 95.5 135 TYR B CA 1
ATOM 5173 C C . TYR B 1 135 ? 11.375 13.773 19.234 1 95.5 135 TYR B C 1
ATOM 5175 O O . TYR B 1 135 ? 11.023 13.289 18.156 1 95.5 135 TYR B O 1
ATOM 5183 N N . ARG B 1 136 ? 12.609 13.82 19.656 1 94.81 136 ARG B N 1
ATOM 5184 C CA . ARG B 1 136 ? 13.688 13.227 18.875 1 94.81 136 ARG B CA 1
ATOM 5185 C C . ARG B 1 136 ? 13.453 11.734 18.672 1 94.81 136 ARG B C 1
ATOM 5187 O O . ARG B 1 136 ? 13.484 11.242 17.547 1 94.81 136 ARG B O 1
ATOM 5194 N N . PHE B 1 137 ? 13.156 11 19.719 1 96.94 137 PHE B N 1
ATOM 5195 C CA . PHE B 1 137 ? 12.875 9.57 19.625 1 96.94 137 PHE B CA 1
ATOM 5196 C C . PHE B 1 137 ? 11.57 9.32 18.891 1 96.94 137 PHE B C 1
ATOM 5198 O O . PHE B 1 137 ? 11.414 8.297 18.219 1 96.94 137 PHE B O 1
ATOM 5205 N N . GLY B 1 138 ? 10.633 10.289 19 1 96.31 138 GLY B N 1
ATOM 5206 C CA . GLY B 1 138 ? 9.398 10.195 18.234 1 96.31 138 GLY B CA 1
ATOM 5207 C C . GLY B 1 138 ? 9.625 10.18 16.734 1 96.31 138 GLY B C 1
ATOM 5208 O O . GLY B 1 138 ? 8.969 9.43 16.016 1 96.31 138 GLY B O 1
ATOM 5209 N N . SER B 1 139 ? 10.578 10.961 16.312 1 94.69 139 SER B N 1
ATOM 5210 C CA . SER B 1 139 ? 10.906 10.984 14.891 1 94.69 139 SER B CA 1
ATOM 5211 C C . SER B 1 139 ? 11.523 9.664 14.438 1 94.69 139 SER B C 1
ATOM 5213 O O . SER B 1 139 ? 11.281 9.211 13.32 1 94.69 139 SER B O 1
ATOM 5215 N N . TYR B 1 140 ? 12.352 9 15.391 1 97 140 TYR B N 1
ATOM 5216 C CA . TYR B 1 140 ? 12.875 7.672 15.094 1 97 140 TYR B CA 1
ATOM 5217 C C . TYR B 1 140 ? 11.734 6.672 14.906 1 97 140 TYR B C 1
ATOM 5219 O O . TYR B 1 140 ? 11.742 5.887 13.961 1 97 140 TYR B O 1
ATOM 5227 N N . TYR B 1 141 ? 10.781 6.82 15.789 1 97 141 TYR B N 1
ATOM 5228 C CA . TYR B 1 141 ? 9.641 5.914 15.797 1 97 141 TYR B CA 1
ATOM 5229 C C . TYR B 1 141 ? 8.859 6.008 14.492 1 97 141 TYR B C 1
ATOM 5231 O O . TYR B 1 141 ? 8.578 4.988 13.859 1 97 141 TYR B O 1
ATOM 5239 N N . THR B 1 142 ? 8.523 7.188 14.039 1 95.06 142 THR B N 1
ATOM 5240 C CA . THR B 1 142 ? 7.715 7.387 12.844 1 95.06 142 THR B CA 1
ATOM 5241 C C . THR B 1 142 ? 8.461 6.898 11.602 1 95.06 142 THR B C 1
ATOM 5243 O O . THR B 1 142 ? 7.855 6.301 10.711 1 95.06 142 THR B O 1
ATOM 5246 N N . THR B 1 143 ? 9.719 7.109 11.586 1 95.75 143 THR B N 1
ATOM 5247 C CA . THR B 1 143 ? 10.539 6.695 10.445 1 95.75 143 THR B CA 1
ATOM 5248 C C . THR B 1 143 ? 10.594 5.172 10.344 1 95.75 143 THR B C 1
ATOM 5250 O O . THR B 1 143 ? 10.359 4.609 9.273 1 95.75 143 THR B O 1
ATOM 5253 N N . LEU B 1 144 ? 10.906 4.555 11.469 1 97.62 144 LEU B N 1
ATOM 5254 C CA . LEU B 1 144 ? 10.984 3.098 11.461 1 97.62 144 LEU B CA 1
ATOM 5255 C C . LEU B 1 144 ? 9.625 2.482 11.133 1 97.62 144 LEU B C 1
ATOM 5257 O O . LEU B 1 144 ? 9.555 1.491 10.398 1 97.62 144 LEU B O 1
ATOM 5261 N N . ALA B 1 145 ? 8.578 3.086 11.648 1 96 145 ALA B N 1
ATOM 5262 C CA . ALA B 1 145 ? 7.234 2.586 11.375 1 96 145 ALA B CA 1
ATOM 5263 C C . ALA B 1 145 ? 6.938 2.604 9.875 1 96 145 ALA B C 1
ATOM 5265 O O . ALA B 1 145 ? 6.418 1.629 9.328 1 96 145 ALA B O 1
ATOM 5266 N N . ALA B 1 146 ? 7.289 3.646 9.203 1 94.88 146 ALA B N 1
ATOM 5267 C CA . ALA B 1 146 ? 7.07 3.766 7.766 1 94.88 146 ALA B CA 1
ATOM 5268 C C . ALA B 1 146 ? 7.891 2.732 6.996 1 94.88 146 ALA B C 1
ATOM 5270 O O . ALA B 1 146 ? 7.391 2.107 6.059 1 94.88 146 ALA B O 1
ATOM 5271 N N . LEU B 1 147 ? 9.094 2.562 7.41 1 96.94 147 LEU B N 1
ATOM 5272 C CA . LEU B 1 147 ? 9.977 1.635 6.719 1 96.94 147 LEU B CA 1
ATOM 5273 C C . LEU B 1 147 ? 9.547 0.191 6.953 1 96.94 147 LEU B C 1
ATOM 5275 O O . LEU B 1 147 ? 9.719 -0.662 6.078 1 96.94 147 LEU B O 1
ATOM 5279 N N . LEU B 1 148 ? 8.984 -0.057 8.148 1 97.88 148 LEU B N 1
ATOM 5280 C CA . LEU B 1 148 ? 8.477 -1.393 8.445 1 97.88 148 LEU B CA 1
ATOM 5281 C C . LEU B 1 148 ? 7.316 -1.755 7.527 1 97.88 148 LEU B C 1
ATOM 5283 O O . LEU B 1 148 ? 7.219 -2.893 7.062 1 97.88 148 LEU B O 1
ATOM 5287 N N . GLU B 1 149 ? 6.48 -0.843 7.262 1 96.69 149 GLU B N 1
ATOM 5288 C CA . GLU B 1 149 ? 5.398 -1.076 6.309 1 96.69 149 GLU B CA 1
ATOM 5289 C C . GLU B 1 149 ? 5.941 -1.393 4.922 1 96.69 149 GLU B C 1
ATOM 5291 O O . GLU B 1 149 ? 5.527 -2.371 4.293 1 96.69 149 GLU B O 1
ATOM 5296 N N . LYS B 1 150 ? 6.902 -0.618 4.512 1 96.5 150 LYS B N 1
ATOM 5297 C CA . LYS B 1 150 ? 7.48 -0.776 3.18 1 96.5 150 LYS B CA 1
ATOM 5298 C C . LYS B 1 150 ? 8.156 -2.137 3.033 1 96.5 150 LYS B C 1
ATOM 5300 O O . LYS B 1 150 ? 7.949 -2.834 2.039 1 96.5 150 LYS B O 1
ATOM 5305 N N . VAL B 1 151 ? 8.945 -2.492 4.008 1 97.88 151 VAL B N 1
ATOM 5306 C CA . VAL B 1 151 ? 9.711 -3.729 3.895 1 97.88 151 VAL B CA 1
ATOM 5307 C C . VAL B 1 151 ? 8.766 -4.926 3.924 1 97.88 151 VAL B C 1
ATOM 5309 O O . VAL B 1 151 ? 9.008 -5.934 3.256 1 97.88 151 VAL B O 1
ATOM 5312 N N . THR B 1 152 ? 7.703 -4.82 4.688 1 98.12 152 THR B N 1
ATOM 5313 C CA . THR B 1 152 ? 6.73 -5.906 4.73 1 98.12 152 THR B CA 1
ATOM 5314 C C . THR B 1 152 ? 6.062 -6.09 3.371 1 98.12 152 THR B C 1
ATOM 5316 O O . THR B 1 152 ? 5.949 -7.215 2.877 1 98.12 152 THR B O 1
ATOM 5319 N N . PHE B 1 153 ? 5.695 -5.016 2.736 1 96.62 153 PHE B N 1
ATOM 5320 C CA . PHE B 1 153 ? 5.078 -5.102 1.419 1 96.62 153 PHE B CA 1
ATOM 5321 C C . PHE B 1 153 ? 6.062 -5.641 0.392 1 96.62 153 PHE B C 1
ATOM 5323 O O . PHE B 1 153 ? 5.699 -6.457 -0.46 1 96.62 153 PHE B O 1
ATOM 5330 N N . ASP B 1 154 ? 7.281 -5.23 0.537 1 95.81 154 ASP B N 1
ATOM 5331 C CA . ASP B 1 154 ? 8.289 -5.57 -0.466 1 95.81 154 ASP B CA 1
ATOM 5332 C C . ASP B 1 154 ? 8.695 -7.035 -0.359 1 95.81 154 ASP B C 1
ATOM 5334 O O . ASP B 1 154 ? 9.391 -7.559 -1.235 1 95.81 154 ASP B O 1
ATOM 5338 N N . ARG B 1 155 ? 8.242 -7.758 0.673 1 96.75 155 ARG B N 1
ATOM 5339 C CA . ARG B 1 155 ? 8.453 -9.203 0.742 1 96.75 155 ARG B CA 1
ATOM 5340 C C . ARG B 1 155 ? 7.859 -9.898 -0.479 1 96.75 155 ARG B C 1
ATOM 5342 O O . ARG B 1 155 ? 8.281 -10.992 -0.841 1 96.75 155 ARG B O 1
ATOM 5349 N N . ARG B 1 156 ? 6.941 -9.219 -1.166 1 94.56 156 ARG B N 1
ATOM 5350 C CA . ARG B 1 156 ? 6.305 -9.742 -2.369 1 94.56 156 ARG B CA 1
ATOM 5351 C C . ARG B 1 156 ? 7.336 -10.016 -3.459 1 94.56 156 ARG B C 1
ATOM 5353 O O . ARG B 1 156 ? 7.094 -10.82 -4.363 1 94.56 156 ARG B O 1
ATOM 5360 N N . TYR B 1 157 ? 8.508 -9.367 -3.334 1 92.12 157 TYR B N 1
ATOM 5361 C CA . TYR B 1 157 ? 9.469 -9.422 -4.43 1 92.12 157 TYR B CA 1
ATOM 5362 C C . TYR B 1 157 ? 10.602 -10.398 -4.117 1 92.12 157 TYR B C 1
ATOM 5364 O O . TYR B 1 157 ? 11.5 -10.594 -4.934 1 92.12 157 TYR B O 1
ATOM 5372 N N . VAL B 1 158 ? 10.508 -11.062 -2.939 1 93.31 158 VAL B N 1
ATOM 5373 C CA . VAL B 1 158 ? 11.555 -12.016 -2.6 1 93.31 158 VAL B CA 1
ATOM 5374 C C . VAL B 1 158 ? 10.922 -13.344 -2.186 1 93.31 158 VAL B C 1
ATOM 5376 O O . VAL B 1 158 ? 11.594 -14.383 -2.189 1 93.31 158 VAL B O 1
ATOM 5379 N N . GLU B 1 159 ? 9.648 -13.344 -1.848 1 95.25 159 GLU B N 1
ATOM 5380 C CA . GLU B 1 159 ? 8.945 -14.555 -1.416 1 95.25 159 GLU B CA 1
ATOM 5381 C C . GLU B 1 159 ? 8.07 -15.109 -2.529 1 95.25 159 GLU B C 1
ATOM 5383 O O . GLU B 1 159 ? 6.91 -15.469 -2.295 1 95.25 159 GLU B O 1
ATOM 5388 N N . MET B 1 160 ? 8.586 -15.109 -3.682 1 91.19 160 MET B N 1
ATOM 5389 C CA . MET B 1 160 ? 7.898 -15.656 -4.844 1 91.19 160 MET B CA 1
ATOM 5390 C C . MET B 1 160 ? 8.422 -17.047 -5.18 1 91.19 160 MET B C 1
ATOM 5392 O O . MET B 1 160 ? 9.578 -17.375 -4.887 1 91.19 160 MET B O 1
ATOM 5396 N N . VAL B 1 161 ? 7.594 -17.828 -5.852 1 87 161 VAL B N 1
ATOM 5397 C CA . VAL B 1 161 ? 7.977 -19.188 -6.219 1 87 161 VAL B CA 1
ATOM 5398 C C . VAL B 1 161 ? 9.086 -19.141 -7.27 1 87 161 VAL B C 1
ATOM 5400 O O . VAL B 1 161 ? 10.016 -19.953 -7.234 1 87 161 VAL B O 1
ATOM 5403 N N . ASN B 1 162 ? 9.023 -18.047 -8.156 1 73.38 162 ASN B N 1
ATOM 5404 C CA . ASN B 1 162 ? 9.938 -18.094 -9.289 1 73.38 162 ASN B CA 1
ATOM 5405 C C . ASN B 1 162 ? 11.266 -17.422 -8.961 1 73.38 162 ASN B C 1
ATOM 5407 O O . ASN B 1 162 ? 11.305 -16.453 -8.203 1 73.38 162 ASN B O 1
ATOM 5411 N N . ASN B 1 163 ? 12.367 -18.172 -9.477 1 63.09 163 ASN B N 1
ATOM 5412 C CA . ASN B 1 163 ? 13.656 -17.484 -9.391 1 63.09 163 ASN B CA 1
ATOM 5413 C C . ASN B 1 163 ? 14.07 -16.906 -10.734 1 63.09 163 ASN B C 1
ATOM 5415 O O . ASN B 1 163 ? 15.062 -16.172 -10.82 1 63.09 163 ASN B O 1
ATOM 5419 N N . ASN B 1 164 ? 13.289 -17.266 -11.758 1 69.38 164 ASN B N 1
ATOM 5420 C CA . ASN B 1 164 ? 13.602 -16.781 -13.094 1 69.38 164 ASN B CA 1
ATOM 5421 C C . ASN B 1 164 ? 12.336 -16.484 -13.891 1 69.38 164 ASN B C 1
ATOM 5423 O O . ASN B 1 164 ? 11.312 -17.141 -13.703 1 69.38 164 ASN B O 1
ATOM 5427 N N . ASP B 1 165 ? 12.453 -15.445 -14.672 1 71.62 165 ASP B N 1
ATOM 5428 C CA . ASP B 1 165 ? 11.242 -15.062 -15.398 1 71.62 165 ASP B CA 1
ATOM 5429 C C . ASP B 1 165 ? 11.438 -15.219 -16.906 1 71.62 165 ASP B C 1
ATOM 5431 O O . ASP B 1 165 ? 10.672 -14.656 -17.688 1 71.62 165 ASP B O 1
ATOM 5435 N N . SER B 1 166 ? 12.469 -15.992 -17.219 1 82.25 166 SER B N 1
ATOM 5436 C CA . SER B 1 166 ? 12.602 -16.234 -18.641 1 82.25 166 SER B CA 1
ATOM 5437 C C . SER B 1 166 ? 11.523 -17.188 -19.141 1 82.25 166 SER B C 1
ATOM 5439 O O . SER B 1 166 ? 11.141 -18.125 -18.438 1 82.25 166 SER B O 1
ATOM 5441 N N . LEU B 1 167 ? 11.102 -16.938 -20.312 1 87.5 167 LEU B N 1
ATOM 5442 C CA . LEU B 1 167 ? 10.055 -17.781 -20.875 1 87.5 167 LEU B CA 1
ATOM 5443 C C . LEU B 1 167 ? 10.492 -19.234 -20.938 1 87.5 167 LEU B C 1
ATOM 5445 O O . LEU B 1 167 ? 9.711 -20.141 -20.625 1 87.5 167 LEU B O 1
ATOM 5449 N N . GLY B 1 168 ? 11.742 -19.453 -21.281 1 83.06 168 GLY B N 1
ATOM 5450 C CA . GLY B 1 168 ? 12.281 -20.797 -21.391 1 83.06 168 GLY B CA 1
ATOM 5451 C C . GLY B 1 168 ? 12.281 -21.547 -20.078 1 83.06 168 GLY B C 1
ATOM 5452 O O . GLY B 1 168 ? 12.203 -22.781 -20.062 1 83.06 168 GLY B O 1
ATOM 5453 N N . SER B 1 169 ? 12.312 -20.844 -19.016 1 80.69 169 SER B N 1
ATOM 5454 C CA . SER B 1 169 ? 12.359 -21.469 -17.703 1 80.69 169 SER B CA 1
ATOM 5455 C C . SER B 1 169 ? 11.039 -22.141 -17.359 1 80.69 169 SER B C 1
ATOM 5457 O O . SER B 1 169 ? 10.984 -23.016 -16.5 1 80.69 169 SER B O 1
ATOM 5459 N N . PHE B 1 170 ? 10.008 -21.797 -18.078 1 81.62 170 PHE B N 1
ATOM 5460 C CA . PHE B 1 170 ? 8.688 -22.359 -17.812 1 81.62 170 PHE B CA 1
ATOM 5461 C C . PHE B 1 170 ? 8.414 -23.547 -18.719 1 81.62 170 PHE B C 1
ATOM 5463 O O . PHE B 1 170 ? 7.445 -24.281 -18.516 1 81.62 170 PHE B O 1
ATOM 5470 N N . VAL B 1 171 ? 9.297 -23.688 -19.766 1 77.31 171 VAL B N 1
ATOM 5471 C CA . VAL B 1 171 ? 9.086 -24.719 -20.766 1 77.31 171 VAL B CA 1
ATOM 5472 C C . VAL B 1 171 ? 9.961 -25.922 -20.453 1 77.31 171 VAL B C 1
ATOM 5474 O O . VAL B 1 171 ? 11.133 -25.781 -20.094 1 77.31 171 VAL B O 1
ATOM 5477 N N . ASP B 1 172 ? 9.633 -26.844 -19.594 1 61.25 172 ASP B N 1
ATOM 5478 C CA . ASP B 1 172 ? 10.422 -28.016 -19.188 1 61.25 172 ASP B CA 1
ATOM 5479 C C . ASP B 1 172 ? 11.242 -28.547 -20.375 1 61.25 172 ASP B C 1
ATOM 5481 O O . ASP B 1 172 ? 10.703 -29.172 -21.281 1 61.25 172 ASP B O 1
ATOM 5485 N N . VAL B 1 173 ? 12.219 -27.875 -20.906 1 49.91 173 VAL B N 1
ATOM 5486 C CA . VAL B 1 173 ? 12.93 -28.469 -22.031 1 49.91 173 VAL B CA 1
ATOM 5487 C C . VAL B 1 173 ? 13.492 -29.828 -21.625 1 49.91 173 VAL B C 1
ATOM 5489 O O . VAL B 1 173 ? 14.336 -30.391 -22.344 1 49.91 173 VAL B O 1
ATOM 5492 N N . HIS B 1 174 ? 13.422 -30.25 -20.5 1 44.97 174 HIS B N 1
ATOM 5493 C CA . HIS B 1 174 ? 14.055 -31.562 -20.359 1 44.97 174 HIS B CA 1
ATOM 5494 C C . HIS B 1 174 ? 13.18 -32.656 -20.953 1 44.97 174 HIS B C 1
ATOM 5496 O O . HIS B 1 174 ? 11.953 -32.531 -20.969 1 44.97 174 HIS B O 1
ATOM 5502 N N . LYS B 1 175 ? 13.727 -33.469 -21.938 1 40.53 175 LYS B N 1
ATOM 5503 C CA . LYS B 1 175 ? 13.328 -34.688 -22.656 1 40.53 175 LYS B CA 1
ATOM 5504 C C . LYS B 1 175 ? 12.383 -35.531 -21.812 1 40.53 175 LYS B C 1
ATOM 5506 O O . LYS B 1 175 ? 11.836 -36.531 -22.297 1 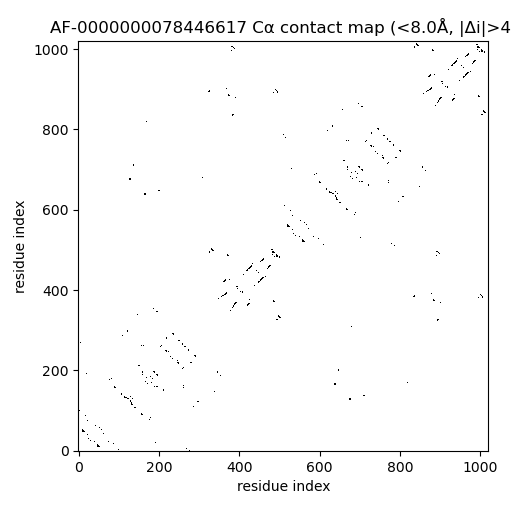40.53 175 LYS B O 1
ATOM 5511 N N . GLY B 1 176 ? 12.523 -35.688 -20.562 1 38.84 176 GLY B N 1
ATOM 5512 C CA . GLY B 1 176 ? 11.773 -36.75 -19.938 1 38.84 176 GLY B CA 1
ATOM 5513 C C . GLY B 1 176 ? 10.328 -36.406 -19.656 1 38.84 176 GLY B C 1
ATOM 5514 O O . GLY B 1 176 ? 9.914 -35.25 -19.875 1 38.84 176 GLY B O 1
ATOM 5515 N N . PRO B 1 177 ? 9.547 -37.438 -19.594 1 40.69 177 PRO B N 1
ATOM 5516 C CA . PRO B 1 177 ? 8.109 -37.344 -19.328 1 40.69 177 PRO B CA 1
ATOM 5517 C C . PRO B 1 177 ? 7.754 -36.281 -18.281 1 40.69 177 PRO B C 1
ATOM 5519 O O . PRO B 1 177 ? 6.621 -36.25 -17.797 1 40.69 177 PRO B O 1
ATOM 5522 N N . PHE B 1 178 ? 8.719 -35.719 -17.734 1 44.03 178 PHE B N 1
ATOM 5523 C CA . PHE B 1 178 ? 8.789 -35.125 -16.406 1 44.03 178 PHE B CA 1
ATOM 5524 C C . PHE B 1 178 ? 7.918 -33.906 -16.297 1 44.03 178 PHE B C 1
ATOM 5526 O O . PHE B 1 178 ? 7.621 -33.25 -17.297 1 44.03 178 PHE B O 1
ATOM 5533 N N . ILE B 1 179 ? 7.434 -33.688 -15.016 1 50.22 179 ILE B N 1
ATOM 5534 C CA . ILE B 1 179 ? 6.453 -32.812 -14.352 1 50.22 179 ILE B CA 1
ATOM 5535 C C . ILE B 1 179 ? 6.695 -31.359 -14.734 1 50.22 179 ILE B C 1
ATOM 5537 O O . ILE B 1 179 ? 7.82 -30.859 -14.625 1 50.22 179 ILE B O 1
ATOM 5541 N N . ASP B 1 180 ? 5.953 -30.891 -15.508 1 62.06 180 ASP B N 1
ATOM 5542 C CA . ASP B 1 180 ? 5.727 -29.469 -15.781 1 62.06 180 ASP B CA 1
ATOM 5543 C C . ASP B 1 180 ? 5.836 -28.641 -14.5 1 62.06 180 ASP B C 1
ATOM 5545 O O . ASP B 1 180 ? 4.969 -27.812 -14.211 1 62.06 180 ASP B O 1
ATOM 5549 N N . SER B 1 181 ? 6.945 -28.984 -13.742 1 63.5 181 SER B N 1
ATOM 5550 C CA . SER B 1 181 ? 7.027 -28.438 -12.391 1 63.5 181 SER B CA 1
ATOM 5551 C C . SER B 1 181 ? 7.27 -26.938 -12.398 1 63.5 181 SER B C 1
ATOM 5553 O O . SER B 1 181 ? 7.02 -26.25 -11.406 1 63.5 181 SER B O 1
ATOM 5555 N N . ASN B 1 182 ? 7.578 -26.453 -13.578 1 77.75 182 ASN B N 1
ATOM 5556 C CA . ASN B 1 182 ? 7.859 -25.016 -13.586 1 77.75 182 ASN B CA 1
ATOM 5557 C C . ASN B 1 182 ? 6.816 -24.25 -14.391 1 77.75 182 ASN B C 1
ATOM 5559 O O . ASN B 1 182 ? 6.938 -23.031 -14.57 1 77.75 182 ASN B O 1
ATOM 5563 N N . SER B 1 183 ? 5.797 -25.062 -14.781 1 82.94 183 SER B N 1
ATOM 5564 C CA . SER B 1 183 ? 4.738 -24.375 -15.516 1 82.94 183 SER B CA 1
ATOM 5565 C C . SER B 1 183 ? 4.012 -23.375 -14.625 1 82.94 183 SER B C 1
ATOM 5567 O O . SER B 1 183 ? 3.984 -23.516 -13.406 1 82.94 183 SER B O 1
ATOM 5569 N N . PRO B 1 184 ? 3.451 -22.391 -15.258 1 87 184 PRO B N 1
ATOM 5570 C CA . PRO B 1 184 ? 2.75 -21.375 -14.469 1 87 184 PRO B CA 1
ATOM 5571 C C . PRO B 1 184 ? 1.654 -21.953 -13.586 1 87 184 PRO B C 1
ATOM 5573 O O . PRO B 1 184 ? 1.553 -21.609 -12.406 1 87 184 PRO B O 1
ATOM 5576 N N . PRO B 1 185 ? 0.888 -22.938 -14.023 1 87.56 185 PRO B N 1
ATOM 5577 C CA . PRO B 1 185 ? -0.108 -23.547 -13.141 1 87.56 185 PRO B CA 1
ATOM 5578 C C . PRO B 1 185 ? 0.523 -24.266 -11.953 1 87.56 185 PRO B C 1
ATOM 5580 O O . PRO B 1 185 ? -0.012 -24.219 -10.836 1 87.56 185 PRO B O 1
ATOM 5583 N N . ALA B 1 186 ? 1.58 -25 -12.211 1 87.62 186 ALA B N 1
ATOM 5584 C CA . ALA B 1 186 ? 2.295 -25.656 -11.125 1 87.62 186 ALA B CA 1
ATOM 5585 C C . ALA B 1 186 ? 2.785 -24.641 -10.094 1 87.62 186 ALA B C 1
ATOM 5587 O O . ALA B 1 186 ? 2.645 -24.844 -8.891 1 87.62 186 ALA B O 1
ATOM 5588 N N . GLN B 1 187 ? 3.328 -23.609 -10.594 1 89.12 187 GLN B N 1
ATOM 5589 C CA . GLN B 1 187 ? 3.854 -22.562 -9.719 1 89.12 187 GLN B CA 1
ATOM 5590 C C . GLN B 1 187 ? 2.734 -21.906 -8.914 1 89.12 187 GLN B C 1
ATOM 5592 O O . GLN B 1 187 ? 2.924 -21.562 -7.742 1 89.12 187 GLN B O 1
ATOM 5597 N N . ASP B 1 188 ? 1.622 -21.688 -9.555 1 91.19 188 ASP B N 1
ATOM 5598 C CA . ASP B 1 188 ? 0.465 -21.141 -8.844 1 91.19 188 ASP B CA 1
ATOM 5599 C C . ASP B 1 188 ? 0.052 -22.062 -7.695 1 91.19 188 ASP B C 1
ATOM 5601 O O . ASP B 1 188 ? -0.258 -21.594 -6.598 1 91.19 188 ASP B O 1
ATOM 5605 N N . PHE B 1 189 ? 0.045 -23.344 -8 1 92.69 189 PHE B N 1
ATOM 5606 C CA . PHE B 1 189 ? -0.328 -24.328 -6.988 1 92.69 189 PHE B CA 1
ATOM 5607 C C . PHE B 1 189 ? 0.666 -24.312 -5.832 1 92.69 189 PHE B C 1
ATOM 5609 O O . PHE B 1 189 ? 0.268 -24.297 -4.664 1 92.69 189 PHE B O 1
ATOM 5616 N N . LEU B 1 190 ? 1.928 -24.359 -6.141 1 93.06 190 LEU B N 1
ATOM 5617 C CA . LEU B 1 190 ? 2.979 -24.375 -5.129 1 93.06 190 LEU B CA 1
ATOM 5618 C C . LEU B 1 190 ? 2.939 -23.109 -4.277 1 93.06 190 LEU B C 1
ATOM 5620 O O . LEU B 1 190 ? 3.137 -23.172 -3.062 1 93.06 190 LEU B O 1
ATOM 5624 N N . ALA B 1 191 ? 2.697 -21.953 -4.957 1 94.19 191 ALA B N 1
ATOM 5625 C CA . ALA B 1 191 ? 2.584 -20.688 -4.234 1 94.19 191 ALA B CA 1
ATOM 5626 C C . ALA B 1 191 ? 1.47 -20.75 -3.193 1 94.19 191 ALA B C 1
ATOM 5628 O O . ALA B 1 191 ? 1.66 -20.344 -2.045 1 94.19 191 ALA B O 1
ATOM 5629 N N . LYS B 1 192 ? 0.363 -21.25 -3.619 1 95.25 192 LYS B N 1
ATOM 5630 C CA . LYS B 1 192 ? -0.774 -21.391 -2.715 1 95.25 192 LYS B CA 1
ATOM 5631 C C . LYS B 1 192 ? -0.454 -22.344 -1.567 1 95.25 192 LYS B C 1
ATOM 5633 O O . LYS B 1 192 ? -0.656 -22 -0.399 1 95.25 192 LYS B O 1
ATOM 5638 N N . LYS B 1 193 ? 0.091 -23.484 -1.912 1 94.94 193 LYS B N 1
ATOM 5639 C CA . LYS B 1 193 ? 0.35 -24.547 -0.944 1 94.94 193 LYS B CA 1
ATOM 5640 C C . LYS B 1 193 ? 1.363 -24.094 0.105 1 94.94 193 LYS B C 1
ATOM 5642 O O . LYS B 1 193 ? 1.252 -24.453 1.278 1 94.94 193 LYS B O 1
ATOM 5647 N N . LEU B 1 194 ? 2.314 -23.312 -0.316 1 95.62 194 LEU B N 1
ATOM 5648 C CA . LEU B 1 194 ? 3.416 -22.953 0.568 1 95.62 194 LEU B CA 1
ATOM 5649 C C . LEU B 1 194 ? 3.26 -21.516 1.066 1 95.62 194 LEU B C 1
ATOM 5651 O O . LEU B 1 194 ? 4.172 -20.969 1.694 1 95.62 194 LEU B O 1
ATOM 5655 N N . GLU B 1 195 ? 2.141 -20.859 0.745 1 95.06 195 GLU B N 1
ATOM 5656 C CA . GLU B 1 195 ? 1.825 -19.5 1.154 1 95.06 195 GLU B CA 1
ATOM 5657 C C . GLU B 1 195 ? 2.9 -18.516 0.689 1 95.06 195 GLU B C 1
ATOM 5659 O O . GLU B 1 195 ? 3.41 -17.719 1.483 1 95.06 195 GLU B O 1
ATOM 5664 N N . LEU B 1 196 ? 3.283 -18.688 -0.543 1 95.75 196 LEU B N 1
ATOM 5665 C CA . LEU B 1 196 ? 4.18 -17.766 -1.235 1 95.75 196 LEU B CA 1
ATOM 5666 C C . LEU B 1 196 ? 3.42 -16.938 -2.264 1 95.75 196 LEU B C 1
ATOM 5668 O O . LEU B 1 196 ? 2.24 -17.188 -2.521 1 95.75 196 LEU B O 1
ATOM 5672 N N . PHE B 1 197 ? 4.008 -15.898 -2.771 1 93.88 197 PHE B N 1
ATOM 5673 C CA . PHE B 1 197 ? 3.42 -15.109 -3.848 1 93.88 197 PHE B CA 1
ATOM 5674 C C . PHE B 1 197 ? 3.691 -15.75 -5.203 1 93.88 197 PHE B C 1
ATOM 5676 O O . PHE B 1 197 ? 4.676 -16.469 -5.367 1 93.88 197 PHE B O 1
ATOM 5683 N N . ASN B 1 198 ? 2.736 -15.422 -6.109 1 85.62 198 ASN B N 1
ATOM 5684 C CA . ASN B 1 198 ? 2.871 -15.984 -7.449 1 85.62 198 ASN B CA 1
ATOM 5685 C C . ASN B 1 198 ? 4.059 -15.375 -8.195 1 85.62 198 ASN B C 1
ATOM 5687 O O . ASN B 1 198 ? 4.586 -14.344 -7.785 1 85.62 198 ASN B O 1
ATOM 5691 N N . THR B 1 199 ? 4.219 -16.016 -9.234 1 68.88 199 THR B N 1
ATOM 5692 C CA . THR B 1 199 ? 5.297 -15.617 -10.133 1 68.88 199 THR B CA 1
ATOM 5693 C C . THR B 1 199 ? 5 -14.258 -10.758 1 68.88 199 THR B C 1
ATOM 5695 O O . THR B 1 199 ? 3.871 -13.992 -11.18 1 68.88 199 THR B O 1
ATOM 5698 N N . ALA B 1 200 ? 6.02 -13.328 -10.539 1 71.19 200 ALA B N 1
ATOM 5699 C CA . ALA B 1 200 ? 5.863 -12.117 -11.336 1 71.19 200 ALA B CA 1
ATOM 5700 C C . ALA B 1 200 ? 6.977 -11.992 -12.367 1 71.19 200 ALA B C 1
ATOM 5702 O O . ALA B 1 200 ? 8.086 -12.492 -12.164 1 71.19 200 ALA B O 1
ATOM 5703 N N . THR B 1 201 ? 6.617 -11.594 -13.523 1 83.62 201 THR B N 1
ATOM 5704 C CA . THR B 1 201 ? 7.504 -11.484 -14.68 1 83.62 201 THR B CA 1
ATOM 5705 C C . THR B 1 201 ? 8.055 -10.062 -14.797 1 83.62 201 THR B C 1
ATOM 5707 O O . THR B 1 201 ? 7.738 -9.344 -15.75 1 83.62 201 THR B O 1
ATOM 5710 N N . PHE B 1 202 ? 8.977 -9.773 -13.875 1 87.12 202 PHE B N 1
ATOM 5711 C CA . PHE B 1 202 ? 9.562 -8.438 -13.883 1 87.12 202 PHE B CA 1
ATOM 5712 C C . PHE B 1 202 ? 10.836 -8.406 -14.727 1 87.12 202 PHE B C 1
ATOM 5714 O O . PHE B 1 202 ? 11.453 -9.445 -14.969 1 87.12 202 PHE B O 1
ATOM 5721 N N . SER B 1 203 ? 11.141 -7.164 -15.102 1 87 203 SER B N 1
ATOM 5722 C CA . SER B 1 203 ? 12.43 -6.949 -15.75 1 87 203 SER B CA 1
ATOM 5723 C C . SER B 1 203 ? 13.57 -7.047 -14.734 1 87 203 SER B C 1
ATOM 5725 O O . SER B 1 203 ? 13.406 -6.691 -13.57 1 87 203 SER B O 1
ATOM 5727 N N . LYS B 1 204 ? 14.703 -7.5 -15.188 1 81.69 204 LYS B N 1
ATOM 5728 C CA . LYS B 1 204 ? 15.875 -7.703 -14.336 1 81.69 204 LYS B CA 1
ATOM 5729 C C . LYS B 1 204 ? 16.641 -6.395 -14.133 1 81.69 204 LYS B C 1
ATOM 5731 O O . LYS B 1 204 ? 17.781 -6.262 -14.586 1 81.69 204 LYS B O 1
ATOM 5736 N N . THR B 1 205 ? 16.062 -5.531 -13.344 1 84.69 205 THR B N 1
ATOM 5737 C CA . THR B 1 205 ? 16.781 -4.309 -13 1 84.69 205 THR B CA 1
ATOM 5738 C C . THR B 1 205 ? 17.938 -4.613 -12.062 1 84.69 205 THR B C 1
ATOM 5740 O O . THR B 1 205 ? 18.125 -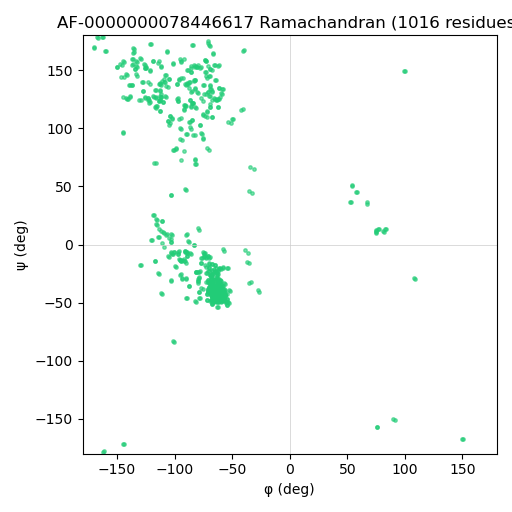5.758 -11.648 1 84.69 205 THR B O 1
ATOM 5743 N N . LYS B 1 206 ? 18.688 -3.691 -11.766 1 83.81 206 LYS B N 1
ATOM 5744 C CA . LYS B 1 206 ? 19.938 -3.873 -11.023 1 83.81 206 LYS B CA 1
ATOM 5745 C C . LYS B 1 206 ? 19.656 -4.188 -9.555 1 83.81 206 LYS B C 1
ATOM 5747 O O . LYS B 1 206 ? 20.406 -4.945 -8.93 1 83.81 206 LYS B O 1
ATOM 5752 N N . THR B 1 207 ? 18.641 -3.674 -9.078 1 86 207 THR B N 1
ATOM 5753 C CA . THR B 1 207 ? 18.422 -3.809 -7.645 1 86 207 THR B CA 1
ATOM 5754 C C . THR B 1 207 ? 17.031 -4.359 -7.352 1 86 207 THR B C 1
ATOM 5756 O O . THR B 1 207 ? 16.047 -3.904 -7.934 1 86 207 THR B O 1
ATOM 5759 N N . ASN B 1 208 ? 17.078 -5.387 -6.453 1 90.81 208 ASN B N 1
ATOM 5760 C CA . ASN B 1 208 ? 15.82 -5.887 -5.926 1 90.81 208 ASN B CA 1
ATOM 5761 C C . ASN B 1 208 ? 15.148 -4.867 -5.008 1 90.81 208 ASN B C 1
ATOM 5763 O O . ASN B 1 208 ? 15.82 -4.238 -4.18 1 90.81 208 ASN B O 1
ATOM 5767 N N . TRP B 1 209 ? 13.875 -4.68 -5.125 1 92 209 TRP B N 1
ATOM 5768 C CA . TRP B 1 209 ? 13.188 -3.615 -4.402 1 92 209 TRP B CA 1
ATOM 5769 C C . TRP B 1 209 ? 13.117 -3.926 -2.912 1 92 209 TRP B C 1
ATOM 5771 O O . TRP B 1 209 ? 13.047 -3.016 -2.084 1 92 209 TRP B O 1
ATOM 5781 N N . PHE B 1 210 ? 13.062 -5.234 -2.506 1 95 210 PHE B N 1
ATOM 5782 C CA . PHE B 1 210 ? 13.172 -5.598 -1.098 1 95 210 PHE B CA 1
ATOM 5783 C C . PHE B 1 210 ? 14.523 -5.168 -0.532 1 95 210 PHE B C 1
ATOM 5785 O O . PHE B 1 210 ? 14.594 -4.59 0.555 1 95 210 PHE B O 1
ATOM 5792 N N . VAL B 1 211 ? 15.57 -5.383 -1.24 1 94.5 211 VAL B N 1
ATOM 5793 C CA . VAL B 1 211 ? 16.922 -5.008 -0.836 1 94.5 211 VAL B CA 1
ATOM 5794 C C . VAL B 1 211 ? 17.031 -3.49 -0.745 1 94.5 211 VAL B C 1
ATOM 5796 O O . VAL B 1 211 ? 17.703 -2.963 0.148 1 94.5 211 VAL B O 1
ATOM 5799 N N . GLU B 1 212 ? 16.391 -2.812 -1.668 1 92.94 212 GLU B N 1
ATOM 5800 C CA . GLU B 1 212 ? 16.359 -1.354 -1.62 1 92.94 212 GLU B CA 1
ATOM 5801 C C . GLU B 1 212 ? 15.805 -0.854 -0.291 1 92.94 212 GLU B C 1
ATOM 5803 O O . GLU B 1 212 ? 16.344 0.079 0.305 1 92.94 212 GLU B O 1
ATOM 5808 N N . THR B 1 213 ? 14.758 -1.453 0.164 1 95.38 213 THR B N 1
ATOM 5809 C CA . THR B 1 213 ? 14.156 -1.044 1.427 1 95.38 213 THR B CA 1
ATOM 5810 C C . THR B 1 213 ? 15.055 -1.413 2.602 1 95.38 213 THR B C 1
ATOM 5812 O O . THR B 1 213 ? 15.125 -0.682 3.592 1 95.38 213 THR B O 1
ATOM 5815 N N . LEU B 1 214 ? 15.75 -2.574 2.527 1 96.5 214 LEU B N 1
ATOM 5816 C CA . LEU B 1 214 ? 16.719 -2.916 3.568 1 96.5 214 LEU B CA 1
ATOM 5817 C C . LEU B 1 214 ? 17.812 -1.861 3.66 1 96.5 214 LEU B C 1
ATOM 5819 O O . LEU B 1 214 ? 18.266 -1.526 4.754 1 96.5 214 LEU B O 1
ATOM 5823 N N . CYS B 1 215 ? 18.188 -1.354 2.537 1 94.94 215 CYS B N 1
ATOM 5824 C CA . CYS B 1 215 ? 19.188 -0.294 2.523 1 94.94 215 CYS B CA 1
ATOM 5825 C C . CYS B 1 215 ? 18.641 0.979 3.16 1 94.94 215 CYS B C 1
ATOM 5827 O O . CYS B 1 215 ? 19.359 1.673 3.883 1 94.94 215 CYS B O 1
ATOM 5829 N N . SER B 1 216 ? 17.391 1.271 2.906 1 95.06 216 SER B N 1
ATOM 5830 C CA . SER B 1 216 ? 16.75 2.418 3.557 1 95.06 216 SER B CA 1
ATOM 5831 C C . SER B 1 216 ? 16.734 2.246 5.07 1 95.06 216 SER B C 1
ATOM 5833 O O . SER B 1 216 ? 16.938 3.211 5.812 1 95.06 216 SER B O 1
ATOM 5835 N N . LEU B 1 217 ? 16.453 1.05 5.492 1 97.62 217 LEU B N 1
ATOM 5836 C CA . LEU B 1 217 ? 16.5 0.746 6.918 1 97.62 217 LEU B CA 1
ATOM 5837 C C . LEU B 1 217 ? 17.906 0.955 7.477 1 97.62 217 LEU B C 1
ATOM 5839 O O . LEU B 1 217 ? 18.062 1.504 8.57 1 97.62 217 LEU B O 1
ATOM 5843 N N . ALA B 1 218 ? 18.875 0.521 6.723 1 97.31 218 ALA B N 1
ATOM 5844 C CA . ALA B 1 218 ? 20.266 0.699 7.148 1 97.31 218 ALA B CA 1
ATOM 5845 C C . ALA B 1 218 ? 20.625 2.178 7.203 1 97.31 218 ALA B C 1
ATOM 5847 O O . ALA B 1 218 ? 21.375 2.605 8.086 1 97.31 218 ALA B O 1
ATOM 5848 N N . GLU B 1 219 ? 20.156 2.926 6.227 1 95.75 219 GLU B N 1
ATOM 5849 C CA . GLU B 1 219 ? 20.359 4.371 6.25 1 95.75 219 GLU B CA 1
ATOM 5850 C C . GLU B 1 219 ? 19.766 5 7.504 1 95.75 219 GLU B C 1
ATOM 5852 O O . GLU B 1 219 ? 20.375 5.891 8.109 1 95.75 219 GLU B O 1
ATOM 5857 N N . PHE B 1 220 ? 18.609 4.566 7.812 1 97.19 220 PHE B N 1
ATOM 5858 C CA . PHE B 1 220 ? 17.984 5.02 9.047 1 97.19 220 PHE B CA 1
ATOM 5859 C C . PHE B 1 220 ? 18.828 4.633 10.258 1 97.19 220 PHE B C 1
ATOM 5861 O O . PHE B 1 220 ? 19.047 5.453 11.148 1 97.19 220 PHE B O 1
ATOM 5868 N N . GLY B 1 221 ? 19.281 3.359 10.297 1 97.75 221 GLY B N 1
ATOM 5869 C CA . GLY B 1 221 ? 20.156 2.939 11.375 1 97.75 221 GLY B CA 1
ATOM 5870 C C . GLY B 1 221 ? 21.406 3.793 11.484 1 97.75 221 GLY B C 1
ATOM 5871 O O . GLY B 1 221 ? 21.828 4.16 12.586 1 97.75 221 GLY B O 1
ATOM 5872 N N . ASP B 1 222 ? 21.984 4.098 10.383 1 96.88 222 ASP B N 1
ATOM 5873 C CA . ASP B 1 222 ? 23.172 4.945 10.344 1 96.88 222 ASP B CA 1
ATOM 5874 C C . ASP B 1 222 ? 22.875 6.34 10.883 1 96.88 222 ASP B C 1
ATOM 5876 O O . ASP B 1 222 ? 23.703 6.934 11.578 1 96.88 222 ASP B O 1
ATOM 5880 N N . PHE B 1 223 ? 21.734 6.863 10.531 1 96.25 223 PHE B N 1
ATOM 5881 C CA . PHE B 1 223 ? 21.312 8.148 11.062 1 96.25 223 PHE B CA 1
ATOM 5882 C C . PHE B 1 223 ? 21.234 8.117 12.586 1 96.25 223 PHE B C 1
ATOM 5884 O O . PHE B 1 223 ? 21.719 9.023 13.258 1 96.25 223 PHE B O 1
ATOM 5891 N N . VAL B 1 224 ? 20.594 7.09 13.094 1 97.44 224 VAL B N 1
ATOM 5892 C CA . VAL B 1 224 ? 20.438 6.961 14.539 1 97.44 224 VAL B CA 1
ATOM 5893 C C . VAL B 1 224 ? 21.812 6.879 15.203 1 97.44 224 VAL B C 1
ATOM 5895 O O . VAL B 1 224 ? 22.047 7.527 16.219 1 97.44 224 VAL B O 1
ATOM 5898 N N . VAL B 1 225 ? 22.703 6.098 14.609 1 97.38 225 VAL B N 1
ATOM 5899 C CA . VAL B 1 225 ? 24.062 5.953 15.133 1 97.38 225 VAL B CA 1
ATOM 5900 C C . VAL B 1 225 ? 24.719 7.324 15.234 1 97.38 225 VAL B C 1
ATOM 5902 O O . VAL B 1 225 ? 25.281 7.676 16.266 1 97.38 225 VAL B O 1
ATOM 5905 N N . ASN B 1 226 ? 24.656 8.094 14.234 1 96.31 226 ASN B N 1
ATOM 5906 C CA . ASN B 1 226 ? 25.297 9.406 14.195 1 96.31 226 ASN B CA 1
ATOM 5907 C C . ASN B 1 226 ? 24.656 10.383 15.18 1 96.31 226 ASN B C 1
ATOM 5909 O O . ASN B 1 226 ? 25.344 11.195 15.797 1 96.31 226 ASN B O 1
ATOM 5913 N N . ASP B 1 227 ? 23.359 10.32 15.25 1 95.56 227 ASP B N 1
ATOM 5914 C CA . ASP B 1 227 ? 22.656 11.188 16.188 1 95.56 227 ASP B CA 1
ATOM 5915 C C . ASP B 1 227 ? 23.016 10.859 17.625 1 95.56 227 ASP B C 1
ATOM 5917 O O . ASP B 1 227 ? 23.234 11.758 18.438 1 95.56 227 ASP B O 1
ATOM 5921 N N . LEU B 1 228 ? 23.078 9.578 17.953 1 96.31 228 LEU B N 1
ATOM 5922 C CA . LEU B 1 228 ? 23.469 9.148 19.297 1 96.31 228 LEU B CA 1
ATOM 5923 C C . LEU B 1 228 ? 24.906 9.555 19.594 1 96.31 228 LEU B C 1
ATOM 5925 O O . LEU B 1 228 ? 25.234 9.945 20.719 1 96.31 228 LEU B O 1
ATOM 5929 N N . LYS B 1 229 ? 25.719 9.414 18.609 1 96.69 229 LYS B N 1
ATOM 5930 C CA . LYS B 1 229 ? 27.125 9.82 18.766 1 96.69 229 LYS B CA 1
ATOM 5931 C C . LYS B 1 229 ? 27.219 11.297 19.141 1 96.69 229 LYS B C 1
ATOM 5933 O O . LYS B 1 229 ? 28 11.68 20.016 1 96.69 229 LYS B O 1
ATOM 5938 N N . SER B 1 230 ? 26.453 12.117 18.5 1 95.62 230 SER B N 1
ATOM 5939 C CA . SER B 1 230 ? 26.453 13.547 18.766 1 95.62 230 SER B CA 1
ATOM 5940 C C . SER B 1 230 ? 26.047 13.828 20.219 1 95.62 230 SER B C 1
ATOM 5942 O O . SER B 1 230 ? 26.641 14.672 20.875 1 95.62 230 SER B O 1
ATOM 5944 N N . MET B 1 231 ? 25.094 13.109 20.703 1 95.88 231 MET B N 1
ATOM 5945 C CA . MET B 1 231 ? 24.641 13.289 22.078 1 95.88 231 MET B CA 1
ATOM 5946 C C . MET B 1 231 ? 25.688 12.781 23.062 1 95.88 231 MET B C 1
ATOM 5948 O O . MET B 1 231 ? 25.875 13.375 24.141 1 95.88 231 MET B O 1
ATOM 5952 N N . TYR B 1 232 ? 26.266 11.734 22.672 1 96 232 TYR B N 1
ATOM 5953 C CA . TYR B 1 232 ? 27.328 11.172 23.516 1 96 232 TYR B CA 1
ATOM 5954 C C . TYR B 1 232 ? 28.484 12.148 23.641 1 96 232 TYR B C 1
ATOM 5956 O O . TYR B 1 232 ? 29.016 12.352 24.734 1 96 232 TYR B O 1
ATOM 5964 N N . ASP B 1 233 ? 28.891 12.734 22.578 1 96.12 233 ASP B N 1
ATOM 5965 C CA . ASP B 1 233 ? 30 13.68 22.562 1 96.12 233 ASP B CA 1
ATOM 5966 C C . ASP B 1 233 ? 29.688 14.906 23.406 1 96.12 233 ASP B C 1
ATOM 5968 O O . ASP B 1 233 ? 30.609 15.531 23.953 1 96.12 233 ASP B O 1
ATOM 5972 N N . LEU B 1 234 ? 28.438 15.227 23.562 1 95.31 234 LEU B N 1
ATOM 5973 C CA . LEU B 1 234 ? 28.016 16.359 24.375 1 95.31 234 LEU B CA 1
ATOM 5974 C C . LEU B 1 234 ? 27.859 15.945 25.844 1 95.31 234 LEU B C 1
ATOM 5976 O O . LEU B 1 234 ? 27.609 16.781 26.703 1 95.31 234 LEU B O 1
ATOM 5980 N N . GLY B 1 235 ? 27.969 14.656 26.109 1 96.19 235 GLY B N 1
ATOM 5981 C CA . GLY B 1 235 ? 27.828 14.148 27.469 1 96.19 235 GLY B CA 1
ATOM 5982 C C . GLY B 1 235 ? 26.375 13.977 27.891 1 96.19 235 GLY B C 1
ATOM 5983 O O . GLY B 1 235 ? 26.109 13.734 29.062 1 96.19 235 GLY B O 1
ATOM 5984 N N . GLU B 1 236 ? 25.469 14.078 27.016 1 96.44 236 GLU B N 1
ATOM 5985 C CA . GLU B 1 236 ? 24.031 14.031 27.328 1 96.44 236 GLU B CA 1
ATOM 5986 C C . GLU B 1 236 ? 23.562 12.602 27.531 1 96.44 236 GLU B C 1
ATOM 5988 O O . GLU B 1 236 ? 22.562 12.367 28.219 1 96.44 236 GLU B O 1
ATOM 5993 N N . VAL B 1 237 ? 24.234 11.711 26.797 1 96.19 237 VAL B N 1
ATOM 5994 C CA . VAL B 1 237 ? 23.953 10.289 26.953 1 96.19 237 VAL B CA 1
ATOM 5995 C C . VAL B 1 237 ? 25.25 9.5 27.094 1 96.19 237 VAL B C 1
ATOM 5997 O O . VAL B 1 237 ? 26.281 9.898 26.547 1 96.19 237 VAL B O 1
ATOM 6000 N N . LEU B 1 238 ? 25.141 8.484 27.891 1 95.56 238 LEU B N 1
ATOM 6001 C CA . LEU B 1 238 ? 26.266 7.586 28.047 1 95.56 238 LEU B CA 1
ATOM 6002 C C . LEU B 1 238 ? 25.891 6.156 27.672 1 95.56 238 LEU B C 1
ATOM 6004 O O . LEU B 1 238 ? 24.781 5.711 27.984 1 95.56 238 LEU B O 1
ATOM 6008 N N . PHE B 1 239 ? 26.781 5.496 26.969 1 91.19 239 PHE B N 1
ATOM 6009 C CA . PHE B 1 239 ? 26.656 4.098 26.578 1 91.19 239 PHE B CA 1
ATOM 6010 C C . PHE B 1 239 ? 28 3.51 26.188 1 91.19 239 PHE B C 1
ATOM 6012 O O . PHE B 1 239 ? 29.031 4.168 26.328 1 91.19 239 PHE B O 1
ATOM 6019 N N . ASP B 1 240 ? 27.969 2.256 25.766 1 90.44 240 ASP B N 1
ATOM 6020 C CA . ASP B 1 240 ? 29.172 1.596 25.281 1 90.44 240 ASP B CA 1
ATOM 6021 C C . ASP B 1 240 ? 29.562 2.113 23.891 1 90.44 240 ASP B C 1
ATOM 6023 O O . ASP B 1 240 ? 28.953 1.733 22.891 1 90.44 240 ASP B O 1
ATOM 6027 N N . LYS B 1 241 ? 30.609 2.818 23.828 1 91.12 241 LYS B N 1
ATOM 6028 C CA . LYS B 1 241 ? 31.031 3.471 22.594 1 91.12 241 LYS B CA 1
ATOM 6029 C C . LYS B 1 241 ? 31.438 2.441 21.531 1 91.12 241 LYS B C 1
ATOM 6031 O O . LYS B 1 241 ? 31.219 2.65 20.344 1 91.12 241 LYS B O 1
ATOM 6036 N N . ASP B 1 242 ? 32 1.398 21.953 1 93 242 ASP B N 1
ATOM 6037 C CA . ASP B 1 242 ? 32.406 0.349 21.016 1 93 242 ASP B CA 1
ATOM 6038 C C . ASP B 1 242 ? 31.203 -0.267 20.312 1 93 242 ASP B C 1
ATOM 6040 O O . ASP B 1 242 ? 31.25 -0.58 19.125 1 93 242 ASP B O 1
ATOM 6044 N N . SER B 1 243 ? 30.203 -0.357 21.047 1 93.31 243 SER B N 1
ATOM 6045 C CA . SER B 1 243 ? 28.984 -0.914 20.469 1 93.31 243 SER B CA 1
ATOM 6046 C C . SER B 1 243 ? 28.391 0.019 19.422 1 93.31 243 SER B C 1
ATOM 6048 O O . SER B 1 243 ? 27.859 -0.439 18.406 1 93.31 243 SER B O 1
ATOM 6050 N N . LEU B 1 244 ? 28.484 1.236 19.688 1 95.75 244 LEU B N 1
ATOM 6051 C CA . LEU B 1 244 ? 27.969 2.221 18.734 1 95.75 244 LEU B CA 1
ATOM 6052 C C . LEU B 1 244 ? 28.797 2.207 17.453 1 95.75 244 LEU B C 1
ATOM 6054 O O . LEU B 1 244 ? 28.234 2.252 16.359 1 95.75 244 LEU B O 1
ATOM 6058 N N . GLU B 1 245 ? 30.078 2.199 17.641 1 96.12 245 GLU B N 1
ATOM 6059 C CA . GLU B 1 245 ? 30.953 2.146 16.484 1 96.12 245 GLU B CA 1
ATOM 6060 C C . GLU B 1 245 ? 30.719 0.877 15.672 1 96.12 245 GLU B C 1
ATOM 6062 O O . GLU B 1 245 ? 30.75 0.908 14.438 1 96.12 245 GLU B O 1
ATOM 6067 N N . SER B 1 246 ? 30.547 -0.165 16.391 1 96.81 246 SER B N 1
ATOM 6068 C CA . SER B 1 246 ? 30.25 -1.432 15.727 1 96.81 246 SER B CA 1
ATOM 6069 C C . SER B 1 246 ? 28.969 -1.345 14.914 1 96.81 246 SER B C 1
ATOM 6071 O O . SER B 1 246 ? 28.891 -1.832 13.789 1 96.81 246 SER B O 1
ATOM 6073 N N . ALA B 1 247 ? 27.938 -0.757 15.453 1 96.81 247 ALA B N 1
ATOM 6074 C CA . ALA B 1 247 ? 26.672 -0.576 14.75 1 96.81 247 ALA B CA 1
ATOM 6075 C C . ALA B 1 247 ? 26.859 0.26 13.484 1 96.81 247 ALA B C 1
ATOM 6077 O O . ALA B 1 247 ? 26.297 -0.054 12.438 1 96.81 247 ALA B O 1
ATOM 6078 N N . GLY B 1 248 ? 27.609 1.315 13.617 1 97.38 248 GLY B N 1
ATOM 6079 C CA . GLY B 1 248 ? 27.906 2.145 12.461 1 97.38 248 GLY B CA 1
ATOM 6080 C C . GLY B 1 248 ? 28.609 1.39 11.352 1 97.38 248 GLY B C 1
ATOM 6081 O O . GLY B 1 248 ? 28.281 1.559 10.18 1 97.38 248 GLY B O 1
ATOM 6082 N N . ASN B 1 249 ? 29.547 0.568 11.758 1 97.25 249 ASN B N 1
ATOM 6083 C CA . ASN B 1 249 ? 30.281 -0.246 10.797 1 97.25 249 ASN B CA 1
ATOM 6084 C C . ASN B 1 249 ? 29.359 -1.222 10.07 1 97.25 249 ASN B C 1
ATOM 6086 O O . ASN B 1 249 ? 29.469 -1.419 8.859 1 97.25 249 ASN B O 1
ATOM 6090 N N . VAL B 1 250 ? 28.516 -1.827 10.789 1 97.12 250 VAL B N 1
ATOM 6091 C CA . VAL B 1 250 ? 27.578 -2.779 10.195 1 97.12 250 VAL B CA 1
ATOM 6092 C C . VAL B 1 250 ? 26.641 -2.055 9.227 1 97.12 250 VAL B C 1
ATOM 6094 O O . VAL B 1 250 ? 26.344 -2.564 8.141 1 97.12 250 VAL B O 1
ATOM 6097 N N . ALA B 1 251 ? 26.141 -0.872 9.609 1 96.75 251 ALA B N 1
ATOM 6098 C CA . ALA B 1 251 ? 25.297 -0.08 8.711 1 96.75 251 ALA B CA 1
ATOM 6099 C C . ALA B 1 251 ? 26.016 0.203 7.395 1 96.75 251 ALA B C 1
ATOM 6101 O O . ALA B 1 251 ? 25.438 0.055 6.316 1 96.75 251 ALA B O 1
ATOM 6102 N N . SER B 1 252 ? 27.281 0.559 7.516 1 96.38 252 SER B N 1
ATOM 6103 C CA . SER B 1 252 ? 28.078 0.842 6.332 1 96.38 252 SER B CA 1
ATOM 6104 C C . SER B 1 252 ? 28.219 -0.39 5.445 1 96.38 252 SER B C 1
ATOM 6106 O O . SER B 1 252 ? 28.188 -0.281 4.215 1 96.38 252 SER B O 1
ATOM 6108 N N . LYS B 1 253 ? 28.312 -1.489 6.043 1 95.56 253 LYS B N 1
ATOM 6109 C CA . LYS B 1 253 ? 28.438 -2.736 5.289 1 95.56 253 LYS B CA 1
ATOM 6110 C C . LYS B 1 253 ? 27.156 -3.027 4.512 1 95.56 253 LYS B C 1
ATOM 6112 O O . LYS B 1 253 ? 27.203 -3.518 3.381 1 95.56 253 LYS B O 1
ATOM 6117 N N . VAL B 1 254 ? 26.031 -2.76 5.098 1 94.69 254 VAL B N 1
ATOM 6118 C CA . VAL B 1 254 ? 24.766 -2.963 4.406 1 94.69 254 VAL B CA 1
ATOM 6119 C C . VAL B 1 254 ? 24.672 -2.006 3.221 1 94.69 254 VAL B C 1
ATOM 6121 O O . VAL B 1 254 ? 24.281 -2.408 2.121 1 94.69 254 VAL B O 1
ATOM 6124 N N . LEU B 1 255 ? 25.031 -0.759 3.414 1 92.12 255 LEU B N 1
ATOM 6125 C CA . LEU B 1 255 ? 24.859 0.297 2.422 1 92.12 255 LEU B CA 1
ATOM 6126 C C . LEU B 1 255 ? 25.828 0.093 1.252 1 92.12 255 LEU B C 1
ATOM 6128 O O . LEU B 1 255 ? 25.578 0.586 0.149 1 92.12 255 LEU B O 1
ATOM 6132 N N . THR B 1 256 ? 26.844 -0.656 1.448 1 90.12 256 THR B N 1
ATOM 6133 C CA . THR B 1 256 ? 27.812 -0.895 0.386 1 90.12 256 THR B CA 1
ATOM 6134 C C . THR B 1 256 ? 27.672 -2.307 -0.172 1 90.12 256 THR B C 1
ATOM 6136 O O . THR B 1 256 ? 28.5 -2.762 -0.954 1 90.12 256 THR B O 1
ATOM 6139 N N . HIS B 1 257 ? 26.578 -2.918 0.308 1 84.56 257 HIS B N 1
ATOM 6140 C CA . HIS B 1 257 ? 26.344 -4.285 -0.153 1 84.56 257 HIS B CA 1
ATOM 6141 C C . HIS B 1 257 ? 26 -4.312 -1.639 1 84.56 257 HIS B C 1
ATOM 6143 O O . HIS B 1 257 ? 25.188 -3.516 -2.107 1 84.56 257 HIS B O 1
ATOM 6149 N N . HIS B 1 258 ? 26.625 -5.137 -2.348 1 75.94 258 HIS B N 1
ATOM 6150 C CA . HIS B 1 258 ? 26.359 -5.309 -3.77 1 75.94 258 HIS B CA 1
ATOM 6151 C C . HIS B 1 258 ? 25.562 -6.582 -4.031 1 75.94 258 HIS B C 1
ATOM 6153 O O . HIS B 1 258 ? 26 -7.676 -3.662 1 75.94 258 HIS B O 1
ATOM 6159 N N . SER B 1 259 ? 24.344 -6.297 -4.422 1 74.81 259 SER B N 1
ATOM 6160 C CA . SER B 1 259 ? 23.531 -7.457 -4.785 1 74.81 259 SER B CA 1
ATOM 6161 C C . SER B 1 259 ? 23.703 -7.812 -6.258 1 74.81 259 SER B C 1
ATOM 6163 O O . SER B 1 259 ? 24.047 -6.949 -7.074 1 74.81 259 SER B O 1
ATOM 6165 N N . SER B 1 260 ? 23.562 -9.102 -6.555 1 69.69 260 SER B N 1
ATOM 6166 C CA . SER B 1 260 ? 23.797 -9.672 -7.879 1 69.69 260 SER B CA 1
ATOM 6167 C C . SER B 1 260 ? 22.703 -9.258 -8.859 1 69.69 260 SER B C 1
ATOM 6169 O O . SER B 1 260 ? 22.875 -9.383 -10.078 1 69.69 260 SER B O 1
ATOM 6171 N N . GLY B 1 261 ? 21.703 -8.672 -8.328 1 80.81 261 GLY B N 1
ATOM 6172 C CA . GLY B 1 261 ? 20.656 -8.305 -9.266 1 80.81 261 GLY B CA 1
ATOM 6173 C C . GLY B 1 261 ? 19.266 -8.305 -8.648 1 80.81 261 GLY B C 1
ATOM 6174 O O . GLY B 1 261 ? 19.141 -8.359 -7.422 1 80.81 261 GLY B O 1
ATOM 6175 N N . PHE B 1 262 ? 18.312 -8.242 -9.586 1 84.31 262 PHE B N 1
ATOM 6176 C CA . PHE B 1 262 ? 16.922 -8.195 -9.133 1 84.31 262 PHE B CA 1
ATOM 6177 C C . PHE B 1 262 ? 16.516 -9.531 -8.516 1 84.31 262 PHE B C 1
ATOM 6179 O O . PHE B 1 262 ? 15.789 -9.562 -7.52 1 84.31 262 PHE B O 1
ATOM 6186 N N . TRP B 1 263 ? 17.016 -10.586 -9.141 1 85.25 263 TRP B N 1
ATOM 6187 C CA . TRP B 1 263 ? 16.766 -11.914 -8.586 1 85.25 263 TRP B CA 1
ATOM 6188 C C . TRP B 1 263 ? 17.828 -12.273 -7.539 1 85.25 263 TRP B C 1
ATOM 6190 O O . TRP B 1 263 ? 18.891 -12.805 -7.879 1 85.25 263 TRP B O 1
ATOM 6200 N N . LEU B 1 264 ? 17.516 -12.156 -6.375 1 87.38 264 LEU B N 1
ATOM 6201 C CA . LEU B 1 264 ? 18.438 -12.305 -5.25 1 87.38 264 LEU B CA 1
ATOM 6202 C C . LEU B 1 264 ? 18.781 -13.773 -5.023 1 87.38 264 LEU B C 1
ATOM 6204 O O . LEU B 1 264 ? 17.891 -14.625 -4.988 1 87.38 264 LEU B O 1
ATOM 6208 N N . THR B 1 265 ? 20.047 -14.086 -4.93 1 89.38 265 THR B N 1
ATOM 6209 C CA . THR B 1 265 ? 20.438 -15.422 -4.496 1 89.38 265 THR B CA 1
ATOM 6210 C C . THR B 1 265 ? 20.203 -15.602 -3 1 89.38 265 THR B C 1
ATOM 6212 O O . THR B 1 265 ? 20.125 -14.625 -2.258 1 89.38 265 THR B O 1
ATOM 6215 N N . PHE B 1 266 ? 20.094 -16.859 -2.596 1 92.56 266 PHE B N 1
ATOM 6216 C CA . PHE B 1 266 ? 19.891 -17.125 -1.181 1 92.56 266 PHE B CA 1
ATOM 6217 C C . PHE B 1 266 ? 21.062 -16.641 -0.348 1 92.56 266 PHE B C 1
ATOM 6219 O O . PHE B 1 266 ? 20.875 -16.125 0.76 1 92.56 266 PHE B O 1
ATOM 6226 N N . ASP B 1 267 ? 22.234 -16.766 -0.855 1 92.5 267 ASP B N 1
ATOM 6227 C CA . ASP B 1 267 ? 23.438 -16.328 -0.139 1 92.5 267 ASP B CA 1
ATOM 6228 C C . ASP B 1 267 ? 23.469 -14.812 0.018 1 92.5 267 ASP B C 1
ATOM 6230 O O . ASP B 1 267 ? 23.812 -14.297 1.086 1 92.5 267 ASP B O 1
ATOM 6234 N N . ASP B 1 268 ? 23.141 -14.109 -1.049 1 92.81 268 ASP B N 1
ATOM 6235 C CA . ASP B 1 268 ? 23.047 -12.656 -0.967 1 92.81 268 ASP B CA 1
ATOM 6236 C C . ASP B 1 268 ? 22 -12.234 0.068 1 92.81 268 ASP B C 1
ATOM 6238 O O . ASP B 1 268 ? 22.25 -11.32 0.859 1 92.81 268 ASP B O 1
ATOM 6242 N N . TYR B 1 269 ? 20.906 -12.945 0.022 1 94.94 269 TYR B N 1
ATOM 6243 C CA . TYR B 1 269 ? 19.828 -12.656 0.969 1 94.94 269 TYR B CA 1
ATOM 6244 C C . TYR B 1 269 ? 20.297 -12.875 2.402 1 94.94 269 TYR B C 1
ATOM 6246 O O . TYR B 1 269 ? 20.109 -12.008 3.262 1 94.94 269 TYR B O 1
ATOM 6254 N N . LYS B 1 270 ? 20.906 -14.008 2.689 1 94.94 270 LYS B N 1
ATOM 6255 C CA . LYS B 1 270 ? 21.375 -14.352 4.031 1 94.94 270 LYS B CA 1
ATOM 6256 C C . LYS B 1 270 ? 22.328 -13.305 4.578 1 94.94 270 LYS B C 1
ATOM 6258 O O . LYS B 1 270 ? 22.234 -12.914 5.742 1 94.94 270 LYS B O 1
ATOM 6263 N N . GLU B 1 271 ? 23.125 -12.891 3.715 1 94.62 271 GLU B N 1
ATOM 6264 C CA . GLU B 1 271 ? 24.156 -11.938 4.141 1 94.62 271 GLU B CA 1
ATOM 6265 C C . GLU B 1 271 ? 23.531 -10.602 4.535 1 94.62 271 GLU B C 1
ATOM 6267 O O . GLU B 1 271 ? 23.766 -10.094 5.633 1 94.62 271 GLU B O 1
ATOM 6272 N N . ILE B 1 272 ? 22.719 -10.062 3.688 1 96 272 ILE B N 1
ATOM 6273 C CA . ILE B 1 272 ? 22.219 -8.719 3.914 1 96 272 ILE B CA 1
ATOM 6274 C C . ILE B 1 272 ? 21.234 -8.727 5.082 1 96 272 ILE B C 1
ATOM 6276 O O . ILE B 1 272 ? 21.234 -7.809 5.906 1 96 272 ILE B O 1
ATOM 6280 N N . ILE B 1 273 ? 20.391 -9.773 5.191 1 97.25 273 ILE B N 1
ATOM 6281 C CA . ILE B 1 273 ? 19.391 -9.82 6.254 1 97.25 273 ILE B CA 1
ATOM 6282 C C . ILE B 1 273 ? 20.078 -10.016 7.605 1 97.25 273 ILE B C 1
ATOM 6284 O O . ILE B 1 273 ? 19.625 -9.492 8.617 1 97.25 273 ILE B O 1
ATOM 6288 N N . SER B 1 274 ? 21.141 -10.75 7.594 1 96.88 274 SER B N 1
ATOM 6289 C CA . SER B 1 274 ? 21.891 -10.969 8.82 1 96.88 274 SER B CA 1
ATOM 6290 C C . SER B 1 274 ? 22.562 -9.672 9.289 1 96.88 274 SER B C 1
ATOM 6292 O O . SER B 1 274 ? 22.562 -9.375 10.484 1 96.88 274 SER B O 1
ATOM 6294 N N . LEU B 1 275 ? 23.125 -8.969 8.336 1 96.62 275 LEU B N 1
ATOM 6295 C CA . LEU B 1 275 ? 23.734 -7.684 8.664 1 96.62 275 LEU B CA 1
ATOM 6296 C C . LEU B 1 275 ? 22.703 -6.715 9.219 1 96.62 275 LEU B C 1
ATOM 6298 O O . LEU B 1 275 ? 22.953 -6.02 10.203 1 96.62 275 LEU B O 1
ATOM 6302 N N . LEU B 1 276 ? 21.562 -6.684 8.609 1 97.56 276 LEU B N 1
ATOM 6303 C CA . LEU B 1 276 ? 20.5 -5.789 9.062 1 97.56 276 LEU B CA 1
ATOM 6304 C C . LEU B 1 276 ? 20.062 -6.141 10.477 1 97.56 276 LEU B C 1
ATOM 6306 O O . LEU B 1 276 ? 19.859 -5.254 11.312 1 97.56 276 LEU B O 1
ATOM 6310 N N . HIS B 1 277 ? 19.859 -7.438 10.664 1 97.81 277 HIS B N 1
ATOM 6311 C CA . HIS B 1 277 ? 19.484 -7.898 11.992 1 97.81 277 HIS B CA 1
ATOM 6312 C C . HIS B 1 277 ? 20.531 -7.52 13.031 1 97.81 277 HIS B C 1
ATOM 6314 O O . HIS B 1 277 ? 20.188 -7.086 14.141 1 97.81 277 HIS B O 1
ATOM 6320 N N . ASP B 1 278 ? 21.734 -7.691 12.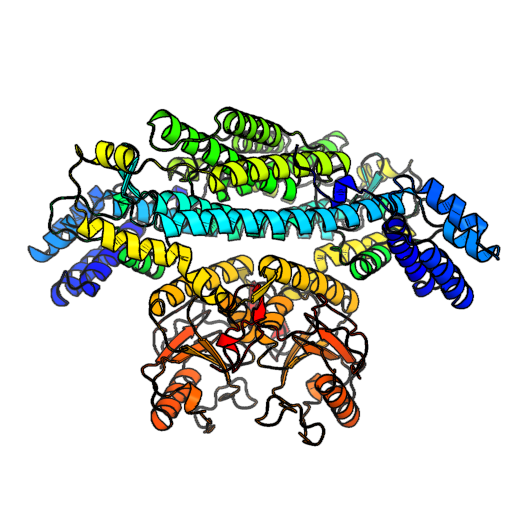703 1 97.38 278 ASP B N 1
ATOM 6321 C CA . ASP B 1 278 ? 22.828 -7.344 13.609 1 97.38 278 ASP B CA 1
ATOM 6322 C C . ASP B 1 278 ? 22.812 -5.852 13.938 1 97.38 278 ASP B C 1
ATOM 6324 O O . ASP B 1 278 ? 22.969 -5.465 15.102 1 97.38 278 ASP B O 1
ATOM 6328 N N . LEU B 1 279 ? 22.656 -5.016 12.953 1 97.81 279 LEU B N 1
ATOM 6329 C CA . LEU B 1 279 ? 22.594 -3.566 13.117 1 97.81 279 LEU B CA 1
ATOM 6330 C C . LEU B 1 279 ? 21.516 -3.18 14.133 1 97.81 279 LEU B C 1
ATOM 6332 O O . LEU B 1 279 ? 21.812 -2.49 15.109 1 97.81 279 LEU B O 1
ATOM 6336 N N . PHE B 1 280 ? 20.328 -3.654 13.977 1 98.06 280 PHE B N 1
ATOM 6337 C CA . PHE B 1 280 ? 19.219 -3.203 14.805 1 98.06 280 PHE B CA 1
ATOM 6338 C C . PHE B 1 280 ? 19.266 -3.873 16.172 1 98.06 280 PHE B C 1
ATOM 6340 O O . PHE B 1 280 ? 18.781 -3.309 17.156 1 98.06 280 PHE B O 1
ATOM 6347 N N . SER B 1 281 ? 19.828 -5.086 16.203 1 97.19 281 SER B N 1
ATOM 6348 C CA . SER B 1 281 ? 20.047 -5.691 17.516 1 97.19 281 SER B CA 1
ATOM 6349 C C . SER B 1 281 ? 21 -4.852 18.359 1 97.19 281 SER B C 1
ATOM 6351 O O . SER B 1 281 ? 20.75 -4.617 19.547 1 97.19 281 SER B O 1
ATOM 6353 N N . LYS B 1 282 ? 22.062 -4.426 17.781 1 96.56 282 LYS B N 1
ATOM 6354 C CA . LYS B 1 282 ? 23.031 -3.574 18.469 1 96.56 282 LYS B CA 1
ATOM 6355 C C . LYS B 1 282 ? 22.406 -2.24 18.875 1 96.56 282 LYS B C 1
ATOM 6357 O O . LYS B 1 282 ? 22.562 -1.79 20 1 96.56 282 LYS B O 1
ATOM 6362 N N . LEU B 1 283 ? 21.672 -1.613 17.938 1 97 283 LEU B N 1
ATOM 6363 C CA . LEU B 1 283 ? 21.031 -0.33 18.219 1 97 283 LEU B CA 1
ATOM 6364 C C . LEU B 1 283 ? 20.016 -0.458 19.344 1 97 283 LEU B C 1
ATOM 6366 O O . LEU B 1 283 ? 19.953 0.397 20.234 1 97 283 LEU B O 1
ATOM 6370 N N . ASP B 1 284 ? 19.234 -1.496 19.234 1 96.81 284 ASP B N 1
ATOM 6371 C CA . ASP B 1 284 ? 18.203 -1.701 20.25 1 96.81 284 ASP B CA 1
ATOM 6372 C C . ASP B 1 284 ? 18.828 -1.897 21.625 1 96.81 284 ASP B C 1
ATOM 6374 O O . ASP B 1 284 ? 18.328 -1.363 22.625 1 96.81 284 ASP B O 1
ATOM 6378 N N . ASN B 1 285 ? 19.859 -2.676 21.672 1 95.62 285 ASN B N 1
ATOM 6379 C CA . ASN B 1 285 ? 20.562 -2.879 22.938 1 95.62 285 ASN B CA 1
ATOM 6380 C C . ASN B 1 285 ? 21.109 -1.567 23.484 1 95.62 285 ASN B C 1
ATOM 6382 O O . ASN B 1 285 ? 21.016 -1.301 24.688 1 95.62 285 ASN B O 1
ATOM 6386 N N . LEU B 1 286 ? 21.688 -0.796 22.672 1 96.06 286 LEU B N 1
ATOM 6387 C CA . LEU B 1 286 ? 22.203 0.507 23.078 1 96.06 286 LEU B CA 1
ATOM 6388 C C . LEU B 1 286 ? 21.094 1.401 23.609 1 96.06 286 LEU B C 1
ATOM 6390 O O . LEU B 1 286 ? 21.234 2.027 24.656 1 96.06 286 LEU B O 1
ATOM 6394 N N . LEU B 1 287 ? 19.984 1.432 22.922 1 96.75 287 LEU B N 1
ATOM 6395 C CA . LEU B 1 287 ? 18.859 2.303 23.25 1 96.75 287 LEU B CA 1
ATOM 6396 C C . LEU B 1 287 ? 18.203 1.866 24.562 1 96.75 287 LEU B C 1
ATOM 6398 O O . LEU B 1 287 ? 17.797 2.705 25.375 1 96.75 287 LEU B O 1
ATOM 6402 N N . LYS B 1 288 ? 18.141 0.602 24.797 1 95.5 288 LYS B N 1
ATOM 6403 C CA . LYS B 1 288 ? 17.516 0.073 26.016 1 95.5 288 LYS B CA 1
ATOM 6404 C C . LYS B 1 288 ? 18.359 0.369 27.25 1 95.5 288 LYS B C 1
ATOM 6406 O O . LYS B 1 288 ? 17.844 0.441 28.359 1 95.5 288 LYS B O 1
ATOM 6411 N N . HIS B 1 289 ? 19.641 0.585 27.031 1 93.62 289 HIS B N 1
ATOM 6412 C CA . HIS B 1 289 ? 20.547 0.796 28.156 1 93.62 289 HIS B CA 1
ATOM 6413 C C . HIS B 1 289 ? 21.141 2.201 28.141 1 93.62 289 HIS B C 1
ATOM 6415 O O . HIS B 1 289 ? 22.219 2.436 28.688 1 93.62 289 HIS B O 1
ATOM 6421 N N . LEU B 1 290 ? 20.484 3 27.484 1 94.25 290 LEU B N 1
ATOM 6422 C CA . LEU B 1 290 ? 20.906 4.391 27.375 1 94.25 290 LEU B CA 1
ATOM 6423 C C . LEU B 1 290 ? 20.891 5.062 28.75 1 94.25 290 LEU B C 1
ATOM 6425 O O . LEU B 1 290 ? 19.891 4.992 29.469 1 94.25 290 LEU B O 1
ATOM 6429 N N . ASP B 1 291 ? 22.031 5.629 29.156 1 96.81 291 ASP B N 1
ATOM 6430 C CA . ASP B 1 291 ? 22.094 6.434 30.375 1 96.81 291 ASP B CA 1
ATOM 6431 C C . ASP B 1 291 ? 21.938 7.922 30.047 1 96.81 291 ASP B C 1
ATOM 6433 O O . ASP B 1 291 ? 22.906 8.594 29.703 1 96.81 291 ASP B O 1
ATOM 6437 N N . ILE B 1 292 ? 20.766 8.438 30.25 1 97.56 292 ILE B N 1
ATOM 6438 C CA . ILE B 1 292 ? 20.438 9.82 29.938 1 97.56 292 ILE B CA 1
ATOM 6439 C C . ILE B 1 292 ? 20.844 10.734 31.094 1 97.56 292 ILE B C 1
ATOM 6441 O O . ILE B 1 292 ? 20.375 10.555 32.219 1 97.56 292 ILE B O 1
ATOM 6445 N N . LYS B 1 293 ? 21.672 11.664 30.781 1 97.56 293 LYS B N 1
ATOM 6446 C CA . LYS B 1 293 ? 22.141 12.633 31.766 1 97.56 293 LYS B CA 1
ATOM 6447 C C . LYS B 1 293 ? 21.281 13.898 31.734 1 97.56 293 LYS B C 1
ATOM 6449 O O . LYS B 1 293 ? 21.703 14.906 31.156 1 97.56 293 LYS B O 1
ATOM 6454 N N . LYS B 1 294 ? 20.281 13.898 32.5 1 96.56 294 LYS B N 1
ATOM 6455 C CA . LYS B 1 294 ? 19.297 14.977 32.5 1 96.56 294 LYS B CA 1
ATOM 6456 C C . LYS B 1 294 ? 19.922 16.297 32.938 1 96.56 294 LYS B C 1
ATOM 6458 O O . LYS B 1 294 ? 19.625 17.359 32.375 1 96.56 294 LYS B O 1
ATOM 6463 N N . SER B 1 295 ? 20.766 16.219 33.875 1 95.62 295 SER B N 1
ATOM 6464 C CA . SER B 1 295 ? 21.406 17.422 34.406 1 95.62 295 SER B CA 1
ATOM 6465 C C . SER B 1 295 ? 22.25 18.125 33.344 1 95.62 295 SER B C 1
ATOM 6467 O O . SER B 1 295 ? 22.234 19.359 33.25 1 95.62 295 SER B O 1
ATOM 6469 N N . VAL B 1 296 ? 22.922 17.312 32.594 1 96.12 296 VAL B N 1
ATOM 6470 C CA . VAL B 1 296 ? 23.766 17.859 31.531 1 96.12 296 VAL B CA 1
ATOM 6471 C C . VAL B 1 296 ? 22.891 18.5 30.453 1 96.12 296 VAL B C 1
ATOM 6473 O O . VAL B 1 296 ? 23.188 19.594 29.969 1 96.12 296 VAL B O 1
ATOM 6476 N N . ILE B 1 297 ? 21.859 17.781 30.156 1 95.75 297 ILE B N 1
ATOM 6477 C CA . ILE B 1 297 ? 20.938 18.266 29.125 1 95.75 297 ILE B CA 1
ATOM 6478 C C . ILE B 1 297 ? 20.344 19.594 29.562 1 95.75 297 ILE B C 1
ATOM 6480 O O . ILE B 1 297 ? 20.297 20.547 28.781 1 95.75 297 ILE B O 1
ATOM 6484 N N . GLU B 1 298 ? 19.953 19.672 30.75 1 93.19 298 GLU B N 1
ATOM 6485 C CA . GLU B 1 298 ? 19.344 20.891 31.297 1 93.19 298 GLU B CA 1
ATOM 6486 C C . GLU B 1 298 ? 20.359 22.031 31.375 1 93.19 298 GLU B C 1
ATOM 6488 O O . GLU B 1 298 ? 20 23.188 31.156 1 93.19 298 GLU B O 1
ATOM 6493 N N . GLU B 1 299 ? 21.531 21.703 31.609 1 94.06 299 GLU B N 1
ATOM 6494 C CA . GLU B 1 299 ? 22.578 22.719 31.688 1 94.06 299 GLU B CA 1
ATOM 6495 C C . GLU B 1 299 ? 22.797 23.375 30.328 1 94.06 299 GLU B C 1
ATOM 6497 O O . GLU B 1 299 ? 23.078 24.578 30.25 1 94.06 299 GLU B O 1
ATOM 6502 N N . HIS B 1 300 ? 22.734 22.609 29.312 1 92.31 300 HIS B N 1
ATOM 6503 C CA . HIS B 1 300 ? 22.938 23.125 27.953 1 92.31 300 HIS B CA 1
ATOM 6504 C C . HIS B 1 300 ? 21.812 24.094 27.578 1 92.31 300 HIS B C 1
ATOM 6506 O O . HIS B 1 300 ? 21.984 24.922 26.672 1 92.31 300 HIS B O 1
ATOM 6512 N N . LEU B 1 301 ? 20.719 24 28.25 1 91.06 301 LEU B N 1
ATOM 6513 C CA . LEU B 1 301 ? 19.531 24.797 27.906 1 91.06 301 LEU B CA 1
ATOM 6514 C C . LEU B 1 301 ? 19.531 26.109 28.688 1 91.06 301 LEU B C 1
ATOM 6516 O O . LEU B 1 301 ? 18.766 27.016 28.344 1 91.06 301 LEU B O 1
ATOM 6520 N N . VAL B 1 302 ? 20.344 26.188 29.672 1 86 302 VAL B N 1
ATOM 6521 C CA . VAL B 1 302 ? 20.297 27.328 30.594 1 86 302 VAL B CA 1
ATOM 6522 C C . VAL B 1 302 ? 20.578 28.609 29.828 1 86 302 VAL B C 1
ATOM 6524 O O . VAL B 1 302 ? 19.953 29.641 30.109 1 86 302 VAL B O 1
ATOM 6527 N N . ALA B 1 303 ? 21.391 28.562 28.828 1 82.06 303 ALA B N 1
ATOM 6528 C CA . ALA B 1 303 ? 21.797 29.781 28.125 1 82.06 303 ALA B CA 1
ATOM 6529 C C . ALA B 1 303 ? 20.812 30.125 27 1 82.06 303 ALA B C 1
ATOM 6531 O O . ALA B 1 303 ? 21 31.125 26.312 1 82.06 303 ALA B O 1
ATOM 6532 N N . VAL B 1 304 ? 19.828 29.359 26.906 1 86.31 304 VAL B N 1
ATOM 6533 C CA . VAL B 1 304 ? 18.938 29.562 25.766 1 86.31 304 VAL B CA 1
ATOM 6534 C C . VAL B 1 304 ? 17.578 30.047 26.266 1 86.31 304 VAL B C 1
ATOM 6536 O O . VAL B 1 304 ? 16.984 29.422 27.141 1 86.31 304 VAL B O 1
ATOM 6539 N N . SER B 1 305 ? 17.141 31.156 25.797 1 84.38 305 SER B N 1
ATOM 6540 C CA . SER B 1 305 ? 15.797 31.656 26.094 1 84.38 305 SER B CA 1
ATOM 6541 C C . SER B 1 305 ? 14.789 31.203 25.047 1 84.38 305 SER B C 1
ATOM 6543 O O . SER B 1 305 ? 15.008 31.344 23.844 1 84.38 305 SER B O 1
ATOM 6545 N N . PHE B 1 306 ? 13.797 30.469 25.562 1 85.31 306 PHE B N 1
ATOM 6546 C CA . PHE B 1 306 ? 12.719 30.047 24.656 1 85.31 306 PHE B CA 1
ATOM 6547 C C . PHE B 1 306 ? 11.391 30.016 25.406 1 85.31 306 PHE B C 1
ATOM 6549 O O . PHE B 1 306 ? 11.359 29.984 26.641 1 85.31 306 PHE B O 1
ATOM 6556 N N . ASN B 1 307 ? 10.281 30.172 24.719 1 86.75 307 ASN B N 1
ATOM 6557 C CA . ASN B 1 307 ? 8.938 30.141 25.281 1 86.75 307 ASN B CA 1
ATOM 6558 C C . ASN B 1 307 ? 8.492 28.719 25.609 1 86.75 307 ASN B C 1
ATOM 6560 O O . ASN B 1 307 ? 7.844 28.062 24.797 1 86.75 307 ASN B O 1
ATOM 6564 N N . LYS B 1 308 ? 8.734 28.312 26.797 1 89.81 308 LYS B N 1
ATOM 6565 C CA . LYS B 1 308 ? 8.508 26.938 27.203 1 89.81 308 LYS B CA 1
ATOM 6566 C C . LYS B 1 308 ? 7.031 26.562 27.062 1 89.81 308 LYS B C 1
ATOM 6568 O O . LYS B 1 308 ? 6.703 25.453 26.641 1 89.81 308 LYS B O 1
ATOM 6573 N N . ASP B 1 309 ? 6.164 27.484 27.422 1 90.38 309 ASP B N 1
ATOM 6574 C CA . ASP B 1 309 ? 4.73 27.203 27.375 1 90.38 309 ASP B CA 1
ATOM 6575 C C . ASP B 1 309 ? 4.266 26.938 25.938 1 90.38 309 ASP B C 1
ATOM 6577 O O . ASP B 1 309 ? 3.494 26.016 25.703 1 90.38 309 ASP B O 1
ATOM 6581 N N . LYS B 1 310 ? 4.719 27.688 25.062 1 87.56 310 LYS B N 1
ATOM 6582 C CA . LYS B 1 310 ? 4.336 27.484 23.672 1 87.56 310 LYS B CA 1
ATOM 6583 C C . LYS B 1 310 ? 4.898 26.188 23.125 1 87.56 310 LYS B C 1
ATOM 6585 O O . LYS B 1 310 ? 4.227 25.469 22.375 1 87.56 310 LYS B O 1
ATOM 6590 N N . TYR B 1 311 ? 6.125 25.875 23.547 1 90.75 311 TYR B N 1
ATOM 6591 C CA . TYR B 1 311 ? 6.734 24.609 23.141 1 90.75 311 TYR B CA 1
ATOM 6592 C C . TYR B 1 311 ? 5.918 23.422 23.641 1 90.75 311 TYR B C 1
ATOM 6594 O O . TYR B 1 311 ? 5.734 22.453 22.906 1 90.75 311 TYR B O 1
ATOM 6602 N N . LEU B 1 312 ? 5.438 23.562 24.812 1 93.94 312 LEU B N 1
ATOM 6603 C CA . LEU B 1 312 ? 4.668 22.484 25.406 1 93.94 312 LEU B CA 1
ATOM 6604 C C . LEU B 1 312 ? 3.359 22.266 24.656 1 93.94 312 LEU B C 1
ATOM 6606 O O . LEU B 1 312 ? 2.951 21.125 24.422 1 93.94 312 LEU B O 1
ATOM 6610 N N . ILE B 1 313 ? 2.742 23.312 24.234 1 90.38 313 ILE B N 1
ATOM 6611 C CA . ILE B 1 313 ? 1.479 23.219 23.5 1 90.38 313 ILE B CA 1
ATOM 6612 C C . ILE B 1 313 ? 1.692 22.516 22.172 1 90.38 313 ILE B C 1
ATOM 6614 O O . ILE B 1 313 ? 0.961 21.578 21.844 1 90.38 313 ILE B O 1
ATOM 6618 N N . GLU B 1 314 ? 2.689 22.938 21.438 1 88.94 314 GLU B N 1
ATOM 6619 C CA . GLU B 1 314 ? 2.959 22.328 20.141 1 88.94 314 GLU B CA 1
ATOM 6620 C C . GLU B 1 314 ? 3.445 20.891 20.297 1 88.94 314 GLU B C 1
ATOM 6622 O O . GLU B 1 314 ? 3.146 20.031 19.453 1 88.94 314 GLU B O 1
ATOM 6627 N N . LEU B 1 315 ? 4.191 20.656 21.375 1 93.12 315 LEU B N 1
ATOM 6628 C CA . LEU B 1 315 ? 4.684 19.312 21.641 1 93.12 315 LEU B CA 1
ATOM 6629 C C . LEU B 1 315 ? 3.523 18.344 21.828 1 93.12 315 LEU B C 1
ATOM 6631 O O . LEU B 1 315 ? 3.559 17.219 21.312 1 93.12 315 LEU B O 1
ATOM 6635 N N . GLU B 1 316 ? 2.521 18.828 22.562 1 93 316 GLU B N 1
ATOM 6636 C CA . GLU B 1 316 ? 1.358 17.969 22.781 1 93 316 GLU B CA 1
ATOM 6637 C C . GLU B 1 316 ? 0.685 17.609 21.469 1 93 316 GLU B C 1
ATOM 6639 O O . GLU B 1 316 ? 0.316 16.453 21.266 1 93 316 GLU B O 1
ATOM 6644 N N . SER B 1 317 ? 0.578 18.547 20.609 1 90 317 SER B N 1
ATOM 6645 C CA . SER B 1 317 ? -0.052 18.328 19.312 1 90 317 SER B CA 1
ATOM 6646 C C . SER B 1 317 ? 0.771 17.375 18.453 1 90 317 SER B C 1
ATOM 6648 O O . SER B 1 317 ? 0.219 16.5 17.781 1 90 317 SER B O 1
ATOM 6650 N N . LEU B 1 318 ? 2.031 17.531 18.516 1 91.12 318 LEU B N 1
ATOM 6651 C CA . LEU B 1 318 ? 2.916 16.703 17.703 1 91.12 318 LEU B CA 1
ATOM 6652 C C . LEU B 1 318 ? 2.945 15.266 18.219 1 91.12 318 LEU B C 1
ATOM 6654 O O . LEU B 1 318 ? 2.943 14.312 17.438 1 91.12 318 LEU B O 1
ATOM 6658 N N . PHE B 1 319 ? 2.969 15.125 19.547 1 93.5 319 PHE B N 1
ATOM 6659 C CA . PHE B 1 319 ? 2.951 13.789 20.125 1 93.5 319 PHE B CA 1
ATOM 6660 C C . PHE B 1 319 ? 1.647 13.07 19.797 1 93.5 319 PHE B C 1
ATOM 6662 O O . PHE B 1 319 ? 1.641 11.867 19.547 1 93.5 319 PHE B O 1
ATOM 6669 N N . ALA B 1 320 ? 0.624 13.812 19.797 1 91.06 320 ALA B N 1
ATOM 6670 C CA . ALA B 1 320 ? -0.65 13.219 19.391 1 91.06 320 ALA B CA 1
ATOM 6671 C C . ALA B 1 320 ? -0.592 12.703 17.953 1 91.06 320 ALA B C 1
ATOM 6673 O O . ALA B 1 320 ? -1.048 11.602 17.672 1 91.06 320 ALA B O 1
ATOM 6674 N N . ARG B 1 321 ? -0.026 13.391 17.125 1 89.5 321 ARG B N 1
ATOM 6675 C CA . ARG B 1 321 ? 0.098 13.023 15.719 1 89.5 321 ARG B CA 1
ATOM 6676 C C . ARG B 1 321 ? 0.949 11.766 15.555 1 89.5 321 ARG B C 1
ATOM 6678 O O . ARG B 1 321 ? 0.668 10.93 14.695 1 89.5 321 ARG B O 1
ATOM 6685 N N . ILE B 1 322 ? 1.962 11.703 16.328 1 92.62 322 ILE B N 1
ATOM 6686 C CA . ILE B 1 322 ? 2.896 10.586 16.234 1 92.62 322 ILE B CA 1
ATOM 6687 C C . ILE B 1 322 ? 2.277 9.336 16.859 1 92.62 322 ILE B C 1
ATOM 6689 O O . ILE B 1 322 ? 2.379 8.242 16.297 1 92.62 322 ILE B O 1
ATOM 6693 N N . PHE B 1 323 ? 1.554 9.516 17.953 1 94 323 PHE B N 1
ATOM 6694 C CA . PHE B 1 323 ? 1.294 8.336 18.766 1 94 323 PHE B CA 1
ATOM 6695 C C . PHE B 1 323 ? -0.203 8.07 18.891 1 94 323 PHE B C 1
ATOM 6697 O O . PHE B 1 323 ? -0.624 7.125 19.547 1 94 323 PHE B O 1
ATOM 6704 N N . ASP B 1 324 ? -1.061 8.852 18.219 1 90.75 324 ASP B N 1
ATOM 6705 C CA . ASP B 1 324 ? -2.496 8.594 18.25 1 90.75 324 ASP B CA 1
ATOM 6706 C C . ASP B 1 324 ? -2.809 7.172 17.781 1 90.75 324 ASP B C 1
ATOM 6708 O O . ASP B 1 324 ? -3.723 6.527 18.297 1 90.75 324 ASP B O 1
ATOM 6712 N N . GLY B 1 325 ? -2.025 6.762 16.875 1 90.62 325 GLY B N 1
ATOM 6713 C CA . GLY B 1 325 ? -2.236 5.422 16.359 1 90.62 325 GLY B CA 1
ATOM 6714 C C . GLY B 1 325 ? -2.033 4.336 17.391 1 90.62 325 GLY B C 1
ATOM 6715 O O . GLY B 1 325 ? -2.604 3.248 17.281 1 90.62 325 GLY B O 1
ATOM 6716 N N . GLU B 1 326 ? -1.291 4.621 18.391 1 90.94 326 GLU B N 1
ATOM 6717 C CA . GLU B 1 326 ? -1.012 3.646 19.438 1 90.94 326 GLU B CA 1
ATOM 6718 C C . GLU B 1 326 ? -2.23 3.434 20.344 1 90.94 326 GLU B C 1
ATOM 6720 O O . GLU B 1 326 ? -2.344 2.402 21 1 90.94 326 GLU B O 1
ATOM 6725 N N . ARG B 1 327 ? -3.172 4.363 20.297 1 87.38 327 ARG B N 1
ATOM 6726 C CA . ARG B 1 327 ? -4.375 4.25 21.125 1 87.38 327 ARG B CA 1
ATOM 6727 C C . ARG B 1 327 ? -5.188 3.021 20.734 1 87.38 327 ARG B C 1
ATOM 6729 O O . ARG B 1 327 ? -5.672 2.289 21.594 1 87.38 327 ARG B O 1
ATOM 6736 N N . LYS B 1 328 ? -5.266 2.818 19.5 1 90.75 328 LYS B N 1
ATOM 6737 C CA . LYS B 1 328 ? -6.086 1.703 19.047 1 90.75 328 LYS B CA 1
ATOM 6738 C C . LYS B 1 328 ? -5.387 0.368 19.281 1 90.75 328 LYS B C 1
ATOM 6740 O O . LYS B 1 328 ? -5.996 -0.693 19.125 1 90.75 328 LYS B O 1
ATOM 6745 N N . ARG B 1 329 ? -4.164 0.418 19.703 1 93.62 329 ARG B N 1
ATOM 6746 C CA . ARG B 1 329 ? -3.393 -0.803 19.922 1 93.62 329 ARG B CA 1
ATOM 6747 C C . ARG B 1 329 ? -3.432 -1.223 21.391 1 93.62 329 ARG B C 1
ATOM 6749 O O . ARG B 1 329 ? -3.01 -2.328 21.734 1 93.62 329 ARG B O 1
ATOM 6756 N N . GLU B 1 330 ? -3.965 -0.393 22.203 1 91.25 330 GLU B N 1
ATOM 6757 C CA . GLU B 1 330 ? -4.008 -0.663 23.625 1 91.25 330 GLU B CA 1
ATOM 6758 C C . GLU B 1 330 ? -4.875 -1.881 23.938 1 91.25 330 GLU B C 1
ATOM 6760 O O . GLU B 1 330 ? -4.727 -2.504 25 1 91.25 330 GLU B O 1
ATOM 6765 N N . VAL B 1 331 ? -5.676 -2.248 23.031 1 93.81 331 VAL B N 1
ATOM 6766 C CA . VAL B 1 331 ? -6.645 -3.32 23.219 1 93.81 331 VAL B CA 1
ATOM 6767 C C . VAL B 1 331 ? -5.945 -4.672 23.141 1 93.81 331 VAL B C 1
ATOM 6769 O O . VAL B 1 331 ? -6.453 -5.672 23.656 1 93.81 331 VAL B O 1
ATOM 6772 N N . PHE B 1 332 ? -4.766 -4.703 22.625 1 95.88 332 PHE B N 1
ATOM 6773 C CA . PHE B 1 332 ? -4.117 -5.977 22.312 1 95.88 332 PHE B CA 1
ATOM 6774 C C . PHE B 1 332 ? -3.402 -6.527 23.547 1 95.88 332 PHE B C 1
ATOM 6776 O O . PHE B 1 332 ? -2.699 -5.793 24.234 1 95.88 332 PHE B O 1
ATOM 6783 N N . ASP B 1 333 ? -3.652 -7.746 23.797 1 95.94 333 ASP B N 1
ATOM 6784 C CA . ASP B 1 333 ? -2.793 -8.508 24.688 1 95.94 333 ASP B CA 1
ATOM 6785 C C . ASP B 1 333 ? -1.555 -9.023 23.969 1 95.94 333 ASP B C 1
ATOM 6787 O O . ASP B 1 333 ? -0.432 -8.859 24.453 1 95.94 333 ASP B O 1
ATOM 6791 N N . GLU B 1 334 ? -1.81 -9.625 22.828 1 96.06 334 GLU B N 1
ATOM 6792 C CA . GLU B 1 334 ? -0.76 -10.094 21.922 1 96.06 334 GLU B CA 1
ATOM 6793 C C . GLU B 1 334 ? -1.108 -9.797 20.469 1 96.06 334 GLU B C 1
ATOM 6795 O O . GLU B 1 334 ? -2.25 -9.984 20.047 1 96.06 334 GLU B O 1
ATOM 6800 N N . ILE B 1 335 ? -0.16 -9.359 19.766 1 96.69 335 ILE B N 1
ATOM 6801 C CA . ILE B 1 335 ? -0.354 -9.102 18.344 1 96.69 335 ILE B CA 1
ATOM 6802 C C . ILE B 1 335 ? 0.147 -10.289 17.531 1 96.69 335 ILE B C 1
ATOM 6804 O O . ILE B 1 335 ? 1.314 -10.672 17.641 1 96.69 335 ILE B O 1
ATOM 6808 N N . PHE B 1 336 ? -0.723 -10.867 16.703 1 97.06 336 PHE B N 1
ATOM 6809 C CA . PHE B 1 336 ? -0.35 -11.992 15.844 1 97.06 336 PHE B CA 1
ATOM 6810 C C . PHE B 1 336 ? 0.171 -11.508 14.5 1 97.06 336 PHE B C 1
ATOM 6812 O O . PHE B 1 336 ? 1.178 -12.008 14 1 97.06 336 PHE B O 1
ATOM 6819 N N . HIS B 1 337 ? -0.535 -10.594 13.938 1 97.38 337 HIS B N 1
ATOM 6820 C CA . HIS B 1 337 ? -0.17 -10.062 12.633 1 97.38 337 HIS B CA 1
ATOM 6821 C C . HIS B 1 337 ? -0.352 -8.547 12.578 1 97.38 337 HIS B C 1
ATOM 6823 O O . HIS B 1 337 ? -1.428 -8.039 12.891 1 97.38 337 HIS B O 1
ATOM 6829 N N . GLU B 1 338 ? 0.698 -7.891 12.164 1 97.31 338 GLU B N 1
ATOM 6830 C CA . GLU B 1 338 ? 0.588 -6.461 11.898 1 97.31 338 GLU B CA 1
ATOM 6831 C C . GLU B 1 338 ? -0.195 -6.195 10.617 1 97.31 338 GLU B C 1
ATOM 6833 O O . GLU B 1 338 ? -0.287 -7.066 9.75 1 97.31 338 GLU B O 1
ATOM 6838 N N . ALA B 1 339 ? -0.745 -5.031 10.469 1 96.81 339 ALA B N 1
ATOM 6839 C CA . ALA B 1 339 ? -1.637 -4.664 9.375 1 96.81 339 ALA B CA 1
ATOM 6840 C C . ALA B 1 339 ? -0.983 -4.93 8.023 1 96.81 339 ALA B C 1
ATOM 6842 O O . ALA B 1 339 ? -1.59 -5.543 7.141 1 96.81 339 ALA B O 1
ATOM 6843 N N . PRO B 1 340 ? 0.306 -4.527 7.777 1 97.5 340 PRO B N 1
ATOM 6844 C CA . PRO B 1 340 ? 0.912 -4.797 6.469 1 97.5 340 PRO B CA 1
ATOM 6845 C C . PRO B 1 340 ? 1.003 -6.289 6.156 1 97.5 340 PRO B C 1
ATOM 6847 O O . PRO B 1 340 ? 0.912 -6.684 4.992 1 97.5 340 PRO B O 1
ATOM 6850 N N . GLU B 1 341 ? 1.185 -7.078 7.195 1 97.75 341 GLU B N 1
ATOM 6851 C CA . GLU B 1 341 ? 1.206 -8.523 7 1 97.75 341 GLU B CA 1
ATOM 6852 C C . GLU B 1 341 ? -0.158 -9.039 6.551 1 97.75 341 GLU B C 1
ATOM 6854 O O . GLU B 1 341 ? -0.243 -9.898 5.668 1 97.75 341 GLU B O 1
ATOM 6859 N N . VAL B 1 342 ? -1.222 -8.539 7.148 1 97.69 342 VAL B N 1
ATOM 6860 C CA . VAL B 1 342 ? -2.574 -8.93 6.762 1 97.69 342 VAL B CA 1
ATOM 6861 C C . VAL B 1 342 ? -2.836 -8.516 5.316 1 97.69 342 VAL B C 1
ATOM 6863 O O . VAL B 1 342 ? -3.42 -9.273 4.539 1 97.69 342 VAL B O 1
ATOM 6866 N N . ASP B 1 343 ? -2.371 -7.352 4.961 1 97.56 343 ASP B N 1
ATOM 6867 C CA . ASP B 1 343 ? -2.52 -6.887 3.586 1 97.56 343 ASP B CA 1
ATOM 6868 C C . ASP B 1 343 ? -1.807 -7.824 2.611 1 97.56 343 ASP B C 1
ATOM 6870 O O . ASP B 1 343 ? -2.309 -8.086 1.516 1 97.56 343 ASP B O 1
ATOM 6874 N N . ASN B 1 344 ? -0.644 -8.273 2.986 1 97.56 344 ASN B N 1
ATOM 6875 C CA . ASN B 1 344 ? 0.072 -9.234 2.154 1 97.56 344 ASN B CA 1
ATOM 6876 C C . ASN B 1 344 ? -0.693 -10.547 2.031 1 97.56 344 ASN B C 1
ATOM 6878 O O . ASN B 1 344 ? -0.689 -11.172 0.972 1 97.56 344 ASN B O 1
ATOM 6882 N N . MET B 1 345 ? -1.326 -10.977 3.131 1 97.62 345 MET B N 1
ATOM 6883 C CA . MET B 1 345 ? -2.158 -12.172 3.074 1 97.62 345 MET B CA 1
ATOM 6884 C C . MET B 1 345 ? -3.305 -11.992 2.086 1 97.62 345 MET B C 1
ATOM 6886 O O . MET B 1 345 ? -3.588 -12.891 1.286 1 97.62 345 MET B O 1
ATOM 6890 N N . ILE B 1 346 ? -3.912 -10.828 2.135 1 97.81 346 ILE B N 1
ATOM 6891 C CA . ILE B 1 346 ? -5.023 -10.523 1.242 1 97.81 346 ILE B CA 1
ATOM 6892 C C . ILE B 1 346 ? -4.543 -10.539 -0.206 1 97.81 346 ILE B C 1
ATOM 6894 O O . ILE B 1 346 ? -5.219 -11.078 -1.086 1 97.81 346 ILE B O 1
ATOM 6898 N N . TYR B 1 347 ? -3.365 -10 -0.431 1 97.31 347 TYR B N 1
ATOM 6899 C CA . TYR B 1 347 ? -2.775 -9.984 -1.765 1 97.31 347 TYR B CA 1
ATOM 6900 C C . TYR B 1 347 ? -2.527 -11.398 -2.273 1 97.31 347 TYR B C 1
ATOM 6902 O O . TYR B 1 347 ? -2.826 -11.711 -3.428 1 97.31 347 TYR B O 1
ATOM 6910 N N . ARG B 1 348 ? -2.033 -12.211 -1.431 1 96.75 348 ARG B N 1
ATOM 6911 C CA . ARG B 1 348 ? -1.771 -13.602 -1.79 1 96.75 348 ARG B CA 1
ATOM 6912 C C . ARG B 1 348 ? -3.066 -14.328 -2.131 1 96.75 348 ARG B C 1
ATOM 6914 O O . ARG B 1 348 ? -3.131 -15.055 -3.125 1 96.75 348 ARG B O 1
ATOM 6921 N N . VAL B 1 349 ? -4.086 -14.141 -1.354 1 97.81 349 VAL B N 1
ATOM 6922 C CA . VAL B 1 349 ? -5.379 -14.773 -1.588 1 97.81 349 VAL B CA 1
ATOM 6923 C C . VAL B 1 349 ? -5.973 -14.266 -2.898 1 97.81 349 VAL B C 1
ATOM 6925 O O . VAL B 1 349 ? -6.566 -15.039 -3.658 1 97.81 349 VAL B O 1
ATOM 6928 N N . ALA B 1 350 ? -5.816 -13.008 -3.137 1 97.62 350 ALA B N 1
ATOM 6929 C CA . ALA B 1 350 ? -6.305 -12.445 -4.395 1 97.62 350 ALA B CA 1
ATOM 6930 C C . ALA B 1 350 ? -5.664 -13.141 -5.59 1 97.62 350 ALA B C 1
ATOM 6932 O O . ALA B 1 350 ? -6.328 -13.406 -6.594 1 97.62 350 ALA B O 1
ATOM 6933 N N . GLN B 1 351 ? -4.375 -13.391 -5.477 1 95.81 351 GLN B N 1
ATOM 6934 C CA . GLN B 1 351 ? -3.695 -14.109 -6.551 1 95.81 351 GLN B CA 1
ATOM 6935 C C . GLN B 1 351 ? -4.316 -15.484 -6.777 1 95.81 351 GLN B C 1
ATOM 6937 O O . GLN B 1 351 ? -4.504 -15.906 -7.918 1 95.81 351 GLN B O 1
ATOM 6942 N N . GLN B 1 352 ? -4.66 -16.156 -5.703 1 97 352 GLN B N 1
ATOM 6943 C CA . GLN B 1 352 ? -5.285 -17.469 -5.789 1 97 352 GLN B CA 1
ATOM 6944 C C . GLN B 1 352 ? -6.645 -17.391 -6.48 1 97 352 GLN B C 1
ATOM 6946 O O . GLN B 1 352 ? -6.953 -18.203 -7.348 1 97 352 GLN B O 1
ATOM 6951 N N . LEU B 1 353 ? -7.375 -16.406 -6.098 1 97.88 353 LEU B N 1
ATOM 6952 C CA . LEU B 1 353 ? -8.703 -16.234 -6.676 1 97.88 353 LEU B CA 1
ATOM 6953 C C . LEU B 1 353 ? -8.609 -15.891 -8.156 1 97.88 353 LEU B C 1
ATOM 6955 O O . LEU B 1 353 ? -9.398 -16.375 -8.969 1 97.88 353 LEU B O 1
ATOM 6959 N N . ASN B 1 354 ? -7.68 -15.062 -8.508 1 96.25 354 ASN B N 1
ATOM 6960 C CA . ASN B 1 354 ? -7.484 -14.711 -9.906 1 96.25 354 ASN B CA 1
ATOM 6961 C C . ASN B 1 354 ? -7.094 -15.93 -10.742 1 96.25 354 ASN B C 1
ATOM 6963 O O . ASN B 1 354 ? -7.461 -16.031 -11.914 1 96.25 354 ASN B O 1
ATOM 6967 N N . ASN B 1 355 ? -6.344 -16.828 -10.133 1 94.38 355 ASN B N 1
ATOM 6968 C CA . ASN B 1 355 ? -6.023 -18.078 -10.812 1 94.38 355 ASN B CA 1
ATOM 6969 C C . ASN B 1 355 ? -7.266 -18.953 -11 1 94.38 355 ASN B C 1
ATOM 6971 O O . ASN B 1 355 ? -7.488 -19.5 -12.078 1 94.38 355 ASN B O 1
ATOM 6975 N N . GLU B 1 356 ? -8.062 -19 -10 1 96.12 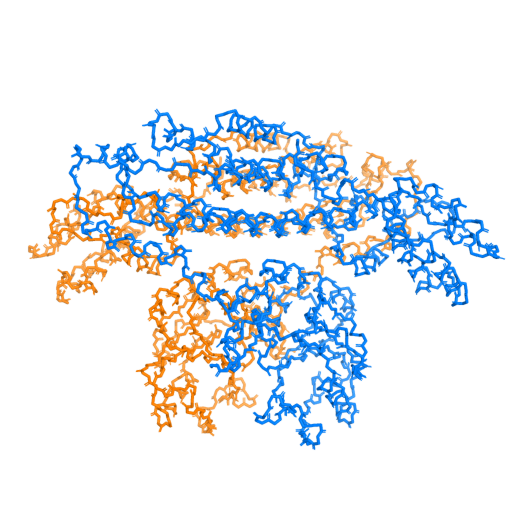356 GLU B N 1
ATOM 6976 C CA . GLU B 1 356 ? -9.242 -19.859 -9.992 1 96.12 356 GLU B CA 1
ATOM 6977 C C . GLU B 1 356 ? -10.281 -19.391 -11.008 1 96.12 356 GLU B C 1
ATOM 6979 O O . GLU B 1 356 ? -10.883 -20.203 -11.711 1 96.12 356 GLU B O 1
ATOM 6984 N N . TYR B 1 357 ? -10.438 -18.125 -11.094 1 96.75 357 TYR B N 1
ATOM 6985 C CA . TYR B 1 357 ? -11.562 -17.594 -11.859 1 96.75 357 TYR B CA 1
ATOM 6986 C C . TYR B 1 357 ? -11.078 -16.906 -13.125 1 96.75 357 TYR B C 1
ATOM 6988 O O . TYR B 1 357 ? -11.805 -16.109 -13.727 1 96.75 357 TYR B O 1
ATOM 6996 N N . ARG B 1 358 ? -9.922 -17.188 -13.586 1 93.94 358 ARG B N 1
ATOM 6997 C CA . ARG B 1 358 ? -9.258 -16.516 -14.695 1 93.94 358 ARG B CA 1
ATOM 6998 C C . ARG B 1 358 ? -10.086 -16.609 -15.969 1 93.94 358 ARG B C 1
ATOM 7000 O O . ARG B 1 358 ? -10.18 -15.656 -16.734 1 93.94 358 ARG B O 1
ATOM 7007 N N . HIS B 1 359 ? -10.703 -17.688 -16.172 1 92.44 359 HIS B N 1
ATOM 7008 C CA . HIS B 1 359 ? -11.352 -17.953 -17.453 1 92.44 359 HIS B CA 1
ATOM 7009 C C . HIS B 1 359 ? -12.859 -17.75 -17.359 1 92.44 359 HIS B C 1
ATOM 7011 O O . HIS B 1 359 ? -13.586 -18.062 -18.312 1 92.44 359 HIS B O 1
ATOM 7017 N N . GLU B 1 360 ? -13.266 -17.219 -16.234 1 93.75 360 GLU B N 1
ATOM 7018 C CA . GLU B 1 360 ? -14.695 -16.938 -16.109 1 93.75 360 GLU B CA 1
ATOM 7019 C C . GLU B 1 360 ? -15.125 -15.781 -16.984 1 93.75 360 GLU B C 1
ATOM 7021 O O . GLU B 1 360 ? -14.461 -14.734 -17.016 1 93.75 360 GLU B O 1
ATOM 7026 N N . THR B 1 361 ? -16.188 -16.031 -17.703 1 91.81 361 THR B N 1
ATOM 7027 C CA . THR B 1 361 ? -16.719 -14.984 -18.578 1 91.81 361 THR B CA 1
ATOM 7028 C C . THR B 1 361 ? -17.953 -14.352 -17.953 1 91.81 361 THR B C 1
ATOM 7030 O O . THR B 1 361 ? -18.281 -13.188 -18.234 1 91.81 361 THR B O 1
ATOM 7033 N N . LYS B 1 362 ? -18.703 -15.18 -17.188 1 93.25 362 LYS B N 1
ATOM 7034 C CA . LYS B 1 362 ? -19.844 -14.664 -16.453 1 93.25 362 LYS B CA 1
ATOM 7035 C C . LYS B 1 362 ? -19.422 -14.094 -15.102 1 93.25 362 LYS B C 1
ATOM 7037 O O . LYS B 1 362 ? -18.438 -14.555 -14.508 1 93.25 362 LYS B O 1
ATOM 7042 N N . PRO B 1 363 ? -20.188 -13.125 -14.602 1 95 363 PRO B N 1
ATOM 7043 C CA . PRO B 1 363 ? -19.812 -12.547 -13.312 1 95 363 PRO B CA 1
ATOM 7044 C C . PRO B 1 363 ? -19.906 -13.555 -12.164 1 95 363 PRO B C 1
ATOM 7046 O O . PRO B 1 363 ? -20.922 -14.219 -12 1 95 363 PRO B O 1
ATOM 7049 N N . VAL B 1 364 ? -18.828 -13.68 -11.477 1 97.5 364 VAL B N 1
ATOM 7050 C CA . VAL B 1 364 ? -18.812 -14.461 -10.242 1 97.5 364 VAL B CA 1
ATOM 7051 C C . VAL B 1 364 ? -19.609 -13.727 -9.164 1 97.5 364 VAL B C 1
ATOM 7053 O O . VAL B 1 364 ? -19.422 -12.523 -8.953 1 97.5 364 VAL B O 1
ATOM 7056 N N . CYS B 1 365 ? -20.578 -14.422 -8.523 1 97.19 365 CYS B N 1
ATOM 7057 C CA . CYS B 1 365 ? -21.344 -13.828 -7.426 1 97.19 365 CYS B CA 1
ATOM 7058 C C . CYS B 1 365 ? -20.531 -13.836 -6.133 1 97.19 365 CYS B C 1
ATOM 7060 O O . CYS B 1 365 ? -20.422 -14.875 -5.477 1 97.19 365 CYS B O 1
ATOM 7062 N N . CYS B 1 366 ? -20 -12.703 -5.781 1 96.88 366 CYS B N 1
ATOM 7063 C CA . CYS B 1 366 ? -19.219 -12.555 -4.551 1 96.88 366 CYS B CA 1
ATOM 7064 C C . CYS B 1 366 ? -20.109 -12.125 -3.395 1 96.88 366 CYS B C 1
ATOM 7066 O O . CYS B 1 366 ? -20.656 -11.016 -3.4 1 96.88 366 CYS B O 1
ATOM 7068 N N . VAL B 1 367 ? -20.219 -12.977 -2.404 1 96 367 VAL B N 1
ATOM 7069 C CA . VAL B 1 367 ? -21.094 -12.719 -1.268 1 96 367 VAL B CA 1
ATOM 7070 C C . VAL B 1 367 ? -20.266 -12.438 -0.022 1 96 367 VAL B C 1
ATOM 7072 O O . VAL B 1 367 ? -19.391 -13.234 0.344 1 96 367 VAL B O 1
ATOM 7075 N N . GLY B 1 368 ? -20.469 -11.305 0.568 1 93.62 368 GLY B N 1
ATOM 7076 C CA . GLY B 1 368 ? -19.766 -10.969 1.795 1 93.62 368 GLY B CA 1
ATOM 7077 C C . GLY B 1 368 ? -20.672 -10.883 3.004 1 93.62 368 GLY B C 1
ATOM 7078 O O . GLY B 1 368 ? -21.734 -10.266 2.945 1 93.62 368 GLY B O 1
ATOM 7079 N N . PHE B 1 369 ? -20.297 -11.492 4.098 1 88.56 369 PHE B N 1
ATOM 7080 C CA . PHE B 1 369 ? -21.047 -11.438 5.344 1 88.56 369 PHE B CA 1
ATOM 7081 C C . PHE B 1 369 ? -20.688 -10.203 6.148 1 88.56 369 PHE B C 1
ATOM 7083 O O . PHE B 1 369 ? -19.594 -10.117 6.707 1 88.56 369 PHE B O 1
ATOM 7090 N N . THR B 1 370 ? -21.562 -9.203 6.219 1 82.44 370 THR B N 1
ATOM 7091 C CA . THR B 1 370 ? -21.312 -7.957 6.93 1 82.44 370 THR B CA 1
ATOM 7092 C C . THR B 1 370 ? -21.672 -8.094 8.406 1 82.44 370 THR B C 1
ATOM 7094 O O . THR B 1 370 ? -22.5 -8.93 8.773 1 82.44 370 THR B O 1
ATOM 7097 N N . GLU B 1 371 ? -20.984 -7.387 9.367 1 83.88 371 GLU B N 1
ATOM 7098 C CA . GLU B 1 371 ? -20.125 -6.227 9.117 1 83.88 371 GLU B CA 1
ATOM 7099 C C . GLU B 1 371 ? -18.641 -6.609 9.172 1 83.88 371 GLU B C 1
ATOM 7101 O O . GLU B 1 371 ? -17.781 -5.855 8.711 1 83.88 371 GLU B O 1
ATOM 7106 N N . GLY B 1 372 ? -18.359 -7.754 9.531 1 84.56 372 GLY B N 1
ATOM 7107 C CA . GLY B 1 372 ? -16.984 -8.156 9.789 1 84.56 372 GLY B CA 1
ATOM 7108 C C . GLY B 1 372 ? -16.141 -8.219 8.531 1 84.56 372 GLY B C 1
ATOM 7109 O O . GLY B 1 372 ? -14.945 -7.918 8.57 1 84.56 372 GLY B O 1
ATOM 7110 N N . VAL B 1 373 ? -16.766 -8.43 7.453 1 91.44 373 VAL B N 1
ATOM 7111 C CA . VAL B 1 373 ? -16.016 -8.75 6.238 1 91.44 373 VAL B CA 1
ATOM 7112 C C . VAL B 1 373 ? -15.688 -7.461 5.484 1 91.44 373 VAL B C 1
ATOM 7114 O O . VAL B 1 373 ? -14.922 -7.484 4.52 1 91.44 373 VAL B O 1
ATOM 7117 N N . VAL B 1 374 ? -16.156 -6.363 5.891 1 93.06 374 VAL B N 1
ATOM 7118 C CA . VAL B 1 374 ? -16.094 -5.117 5.137 1 93.06 374 VAL B CA 1
ATOM 7119 C C . VAL B 1 374 ? -14.641 -4.77 4.832 1 93.06 374 VAL B C 1
ATOM 7121 O O . VAL B 1 374 ? -14.297 -4.453 3.693 1 93.06 374 VAL B O 1
ATOM 7124 N N . LEU B 1 375 ? -13.773 -4.914 5.836 1 95.69 375 LEU B N 1
ATOM 7125 C CA . LEU B 1 375 ? -12.367 -4.586 5.633 1 95.69 375 LEU B CA 1
ATOM 7126 C C . LEU B 1 375 ? -11.734 -5.527 4.609 1 95.69 375 LEU B C 1
ATOM 7128 O O . LEU B 1 375 ? -11.062 -5.078 3.682 1 95.69 375 LEU B O 1
ATOM 7132 N N . PHE B 1 376 ? -12.055 -6.758 4.801 1 96.62 376 PHE B N 1
ATOM 7133 C CA . PHE B 1 376 ? -11.508 -7.773 3.912 1 96.62 376 PHE B CA 1
ATOM 7134 C C . PHE B 1 376 ? -12.023 -7.59 2.492 1 96.62 376 PHE B C 1
ATOM 7136 O O . PHE B 1 376 ? -11.242 -7.527 1.542 1 96.62 376 PHE B O 1
ATOM 7143 N N . LEU B 1 377 ? -13.281 -7.395 2.352 1 95.69 377 LEU B N 1
ATOM 7144 C CA . LEU B 1 377 ? -13.906 -7.211 1.048 1 95.69 377 LEU B CA 1
ATOM 7145 C C . LEU B 1 377 ? -13.398 -5.941 0.372 1 95.69 377 LEU B C 1
ATOM 7147 O O . LEU B 1 377 ? -13.086 -5.953 -0.82 1 95.69 377 LEU B O 1
ATOM 7151 N N . GLY B 1 378 ? -13.344 -4.922 1.142 1 95.44 378 GLY B N 1
ATOM 7152 C CA . GLY B 1 378 ? -12.898 -3.65 0.594 1 95.44 378 GLY B CA 1
ATOM 7153 C C . GLY B 1 378 ? -11.492 -3.699 0.042 1 95.44 378 GLY B C 1
ATOM 7154 O O . GLY B 1 378 ? -11.172 -3.008 -0.929 1 95.44 378 GLY B O 1
ATOM 7155 N N . LYS B 1 379 ? -10.711 -4.496 0.591 1 96.56 379 LYS B N 1
ATOM 7156 C CA . LYS B 1 379 ? -9.305 -4.555 0.199 1 96.56 379 LYS B CA 1
ATOM 7157 C C . LYS B 1 379 ? -9.086 -5.566 -0.924 1 96.56 379 LYS B C 1
ATOM 7159 O O . LYS B 1 379 ? -8.219 -5.383 -1.775 1 96.56 379 LYS B O 1
ATOM 7164 N N . ILE B 1 380 ? -9.883 -6.59 -0.996 1 97.75 380 ILE B N 1
ATOM 7165 C CA . ILE B 1 380 ? -9.555 -7.676 -1.912 1 97.75 380 ILE B CA 1
ATOM 7166 C C . ILE B 1 380 ? -10.258 -7.453 -3.25 1 97.75 380 ILE B C 1
ATOM 7168 O O . ILE B 1 380 ? -9.742 -7.848 -4.301 1 97.75 380 ILE B O 1
ATOM 7172 N N . ILE B 1 381 ? -11.414 -6.805 -3.316 1 96.62 381 ILE B N 1
ATOM 7173 C CA . ILE B 1 381 ? -12.242 -6.695 -4.512 1 96.62 381 ILE B CA 1
ATOM 7174 C C . ILE B 1 381 ? -11.469 -5.984 -5.617 1 96.62 381 ILE B C 1
ATOM 7176 O O . ILE B 1 381 ? -11.406 -6.465 -6.75 1 96.62 381 ILE B O 1
ATOM 7180 N N . PRO B 1 382 ? -10.727 -4.934 -5.293 1 95.56 382 PRO B N 1
ATOM 7181 C CA . PRO B 1 382 ? -10.016 -4.246 -6.375 1 95.56 382 PRO B CA 1
ATOM 7182 C C . PRO B 1 382 ? -8.836 -5.051 -6.906 1 95.56 382 PRO B C 1
ATOM 7184 O O . PRO B 1 382 ? -8.273 -4.707 -7.949 1 95.56 382 PRO B O 1
ATOM 7187 N N . LEU B 1 383 ? -8.461 -6.086 -6.211 1 96.25 383 LEU B N 1
ATOM 7188 C CA . LEU B 1 383 ? -7.332 -6.914 -6.621 1 96.25 383 LEU B CA 1
ATOM 7189 C C . LEU B 1 383 ? -7.785 -8.031 -7.551 1 96.25 383 LEU B C 1
ATOM 7191 O O . LEU B 1 383 ? -6.957 -8.711 -8.164 1 96.25 383 LEU B O 1
ATOM 7195 N N . LEU B 1 384 ? -9.102 -8.219 -7.68 1 97.25 384 LEU B N 1
ATOM 7196 C CA . LEU B 1 384 ? -9.625 -9.328 -8.477 1 97.25 384 LEU B CA 1
ATOM 7197 C C . LEU B 1 384 ? -9.805 -8.906 -9.93 1 97.25 384 LEU B C 1
ATOM 7199 O O . LEU B 1 384 ? -10.344 -7.832 -10.211 1 97.25 384 LEU B O 1
ATOM 7203 N N . ASN B 1 385 ? -9.445 -9.781 -10.844 1 95.75 385 ASN B N 1
ATOM 7204 C CA . ASN B 1 385 ? -9.344 -9.406 -12.25 1 95.75 385 ASN B CA 1
ATOM 7205 C C . ASN B 1 385 ? -10.508 -9.961 -13.062 1 95.75 385 ASN B C 1
ATOM 7207 O O . ASN B 1 385 ? -10.695 -9.586 -14.227 1 95.75 385 ASN B O 1
ATOM 7211 N N . PHE B 1 386 ? -11.312 -10.812 -12.547 1 95.94 386 PHE B N 1
ATOM 7212 C CA . PHE B 1 386 ? -12.391 -11.477 -13.273 1 95.94 386 PHE B CA 1
ATOM 7213 C C . PHE B 1 386 ? -13.703 -10.727 -13.086 1 95.94 386 PHE B C 1
ATOM 7215 O O . PHE B 1 386 ? -13.852 -9.938 -12.148 1 95.94 386 PHE B O 1
ATOM 7222 N N . PRO B 1 387 ? -14.609 -10.906 -13.977 1 94.44 387 PRO B N 1
ATOM 7223 C CA . PRO B 1 387 ? -15.922 -10.273 -13.789 1 94.44 387 PRO B CA 1
ATOM 7224 C C . PRO B 1 387 ? -16.625 -10.758 -12.531 1 94.44 387 PRO B C 1
ATOM 7226 O O . PRO B 1 387 ? -16.641 -11.953 -12.25 1 94.44 387 PRO B O 1
ATOM 7229 N N . LEU B 1 388 ? -17.188 -9.727 -11.766 1 95.5 388 LEU B N 1
ATOM 7230 C CA . LEU B 1 388 ? -17.859 -10.133 -10.531 1 95.5 388 LEU B CA 1
ATOM 7231 C C . LEU B 1 388 ? -19 -9.188 -10.188 1 95.5 388 LEU B C 1
ATOM 7233 O O . LEU B 1 388 ? -19.062 -8.07 -10.703 1 95.5 388 LEU B O 1
ATOM 7237 N N . SER B 1 389 ? -19.938 -9.75 -9.492 1 93.56 389 SER B N 1
ATOM 7238 C CA . SER B 1 389 ? -20.938 -8.992 -8.758 1 93.56 389 SER B CA 1
ATOM 7239 C C . SER B 1 389 ? -20.781 -9.164 -7.254 1 93.56 389 SER B C 1
ATOM 7241 O O . SER B 1 389 ? -20.422 -10.25 -6.781 1 93.56 389 SER B O 1
ATOM 7243 N N . MET B 1 390 ? -20.953 -8.078 -6.586 1 92.31 390 MET B N 1
ATOM 7244 C CA . MET B 1 390 ? -20.766 -8.125 -5.141 1 92.31 390 MET B CA 1
ATOM 7245 C C . MET B 1 390 ? -22.078 -7.91 -4.402 1 92.31 390 MET B C 1
ATOM 7247 O O . MET B 1 390 ? -22.797 -6.953 -4.684 1 92.31 390 MET B O 1
ATOM 7251 N N . ILE B 1 391 ? -22.391 -8.828 -3.473 1 89.19 391 ILE B N 1
ATOM 7252 C CA . ILE B 1 391 ? -23.578 -8.734 -2.623 1 89.19 391 ILE B CA 1
ATOM 7253 C C . ILE B 1 391 ? -23.172 -8.891 -1.158 1 89.19 391 ILE B C 1
ATOM 7255 O O . ILE B 1 391 ? -22.281 -9.672 -0.834 1 89.19 391 ILE B O 1
ATOM 7259 N N . THR B 1 392 ? -23.781 -8.109 -0.343 1 89.12 392 THR B N 1
ATOM 7260 C CA . THR B 1 392 ? -23.547 -8.242 1.093 1 89.12 392 THR B CA 1
ATOM 7261 C C . THR B 1 392 ? -24.781 -8.82 1.779 1 89.12 392 THR B C 1
ATOM 7263 O O . THR B 1 392 ? -25.906 -8.516 1.402 1 89.12 392 THR B O 1
ATOM 7266 N N . VAL B 1 393 ? -24.547 -9.688 2.707 1 87.12 393 VAL B N 1
ATOM 7267 C CA . VAL B 1 393 ? -25.609 -10.32 3.48 1 87.12 393 VAL B CA 1
ATOM 7268 C C . VAL B 1 393 ? -25.359 -10.117 4.973 1 87.12 393 VAL B C 1
ATOM 7270 O O . VAL B 1 393 ? -24.234 -10.312 5.445 1 87.12 393 VAL B O 1
ATOM 7273 N N . LYS B 1 394 ? -26.359 -9.602 5.574 1 79.94 394 LYS B N 1
ATOM 7274 C CA . LYS B 1 394 ? -26.281 -9.438 7.023 1 79.94 394 LYS B CA 1
ATOM 7275 C C . LYS B 1 394 ? -27.141 -10.477 7.742 1 79.94 394 LYS B C 1
ATOM 7277 O O . LYS B 1 394 ? -28.344 -10.562 7.5 1 79.94 394 LYS B O 1
ATOM 7282 N N . PHE B 1 395 ? -26.594 -11.438 8.336 1 71.56 395 PHE B N 1
ATOM 7283 C CA . PHE B 1 395 ? -27.422 -12.383 9.086 1 71.56 395 PHE B CA 1
ATOM 7284 C C . PHE B 1 395 ? -26.688 -12.867 10.336 1 71.56 395 PHE B C 1
ATOM 7286 O O . PHE B 1 395 ? -25.453 -12.852 10.383 1 71.56 395 PHE B O 1
ATOM 7293 N N . SER B 1 396 ? -27.344 -12.742 11.539 1 59.62 396 SER B N 1
ATOM 7294 C CA . SER B 1 396 ? -26.75 -13.18 12.797 1 59.62 396 SER B CA 1
ATOM 7295 C C . SER B 1 396 ? -27.359 -14.492 13.273 1 59.62 396 SER B C 1
ATOM 7297 O O . SER B 1 396 ? -28.594 -14.633 13.305 1 59.62 396 SER B O 1
ATOM 7299 N N . PHE B 1 397 ? -26.672 -15.523 13.133 1 53.22 397 PHE B N 1
ATOM 7300 C CA . PHE B 1 397 ? -27.203 -16.703 13.781 1 53.22 397 PHE B CA 1
ATOM 7301 C C . PHE B 1 397 ? -27 -16.641 15.289 1 53.22 397 PHE B C 1
ATOM 7303 O O . PHE B 1 397 ? -27.438 -17.531 16.016 1 53.22 397 PHE B O 1
ATOM 7310 N N . TYR B 1 398 ? -26.141 -15.531 15.617 1 46.09 398 TYR B N 1
ATOM 7311 C CA . TYR B 1 398 ? -25.875 -15.438 17.047 1 46.09 398 TYR B CA 1
ATOM 7312 C C . TYR B 1 398 ? -26.938 -14.617 17.75 1 46.09 398 TYR B C 1
ATOM 7314 O O . TYR B 1 398 ? -27.484 -13.672 17.172 1 46.09 398 TYR B O 1
ATOM 7322 N N . GLY B 1 399 ? -27.781 -15.219 18.438 1 41.53 399 GLY B N 1
ATOM 7323 C CA . GLY B 1 399 ? -28.641 -14.438 19.312 1 41.53 399 GLY B CA 1
ATOM 7324 C C . GLY B 1 399 ? -27.922 -13.297 20 1 41.53 399 GLY B C 1
ATOM 7325 O O . GLY B 1 399 ? -26.734 -13.078 19.781 1 41.53 399 GLY B O 1
ATOM 7326 N N . SER B 1 400 ? -28.688 -12.273 20.672 1 40.72 400 SER B N 1
ATOM 7327 C CA . SER B 1 400 ? -28.094 -11.227 21.5 1 40.72 400 SER B CA 1
ATOM 7328 C C . SER B 1 400 ? -26.875 -11.75 22.266 1 40.72 400 SER B C 1
ATOM 7330 O O . SER B 1 400 ? -26.141 -10.977 22.891 1 40.72 400 SER B O 1
ATOM 7332 N N . ASP B 1 401 ? -26.734 -12.953 22.703 1 40.19 401 ASP B N 1
ATOM 7333 C CA . ASP B 1 401 ? -25.734 -13.547 23.578 1 40.19 401 ASP B CA 1
ATOM 7334 C C . ASP B 1 401 ? -24.531 -14.039 22.781 1 40.19 401 ASP B C 1
ATOM 7336 O O . ASP B 1 401 ? -24.641 -14.289 21.578 1 40.19 401 ASP B O 1
ATOM 7340 N N . THR B 1 402 ? -23.219 -13.852 23.281 1 43.53 402 THR B N 1
ATOM 7341 C CA . THR B 1 402 ? -21.891 -14.266 22.812 1 43.53 402 THR B CA 1
ATOM 7342 C C . THR B 1 402 ? -21.969 -15.641 22.156 1 43.53 402 THR B C 1
ATOM 7344 O O . THR B 1 402 ? -20.969 -16.125 21.609 1 43.53 402 THR B O 1
ATOM 7347 N N . LYS B 1 403 ? -23.172 -16.344 22.453 1 44.75 403 LYS B N 1
ATOM 7348 C CA . LYS B 1 403 ? -23.188 -17.719 22 1 44.75 403 LYS B CA 1
ATOM 7349 C C . LYS B 1 403 ? -24.125 -17.906 20.812 1 44.75 403 LYS B C 1
ATOM 7351 O O . LYS B 1 403 ? -25.234 -17.375 20.812 1 44.75 403 LYS B O 1
ATOM 7356 N N . ALA B 1 404 ? -23.656 -18.516 19.656 1 46.53 404 ALA B N 1
ATOM 7357 C CA . ALA B 1 404 ? -24.375 -18.891 18.438 1 46.53 404 ALA B CA 1
ATOM 7358 C C . ALA B 1 404 ? -25.641 -19.672 18.766 1 46.53 404 ALA B C 1
ATOM 7360 O O . ALA B 1 404 ? -25.625 -20.578 19.609 1 46.53 404 ALA B O 1
ATOM 7361 N N . ASP B 1 405 ? -26.828 -19.25 18.656 1 48.56 405 ASP B N 1
ATOM 7362 C CA . ASP B 1 405 ? -28.016 -20.094 18.75 1 48.56 405 ASP B CA 1
ATOM 7363 C C . ASP B 1 405 ? -28.219 -20.906 17.484 1 48.56 405 ASP B C 1
ATOM 7365 O O . ASP B 1 405 ? -28.703 -20.375 16.469 1 48.56 405 ASP B O 1
ATOM 7369 N N . LYS B 1 406 ? -27.828 -22.016 17.359 1 51.94 406 LYS B N 1
ATOM 7370 C CA . LYS B 1 406 ? -27.906 -22.969 16.25 1 51.94 406 LYS B CA 1
ATOM 7371 C C . LYS B 1 406 ? -29.344 -23.156 15.781 1 51.94 406 LYS B C 1
ATOM 7373 O O . LYS B 1 406 ? -29.578 -23.656 14.68 1 51.94 406 LYS B O 1
ATOM 7378 N N . ASN B 1 407 ? -30.297 -22.781 16.703 1 53.94 407 ASN B N 1
ATOM 7379 C CA . ASN B 1 407 ? -31.703 -23.062 16.422 1 53.94 407 ASN B CA 1
ATOM 7380 C C . ASN B 1 407 ? -32.375 -21.859 15.758 1 53.94 407 ASN B C 1
ATOM 7382 O O . ASN B 1 407 ? -33.531 -21.938 15.336 1 53.94 407 ASN B O 1
ATOM 7386 N N . LYS B 1 408 ? -31.703 -20.75 15.797 1 57.59 408 LYS B N 1
ATOM 7387 C CA . LYS B 1 408 ? -32.375 -19.609 15.18 1 57.59 408 LYS B CA 1
ATOM 7388 C C . LYS B 1 408 ? -32.406 -19.75 13.664 1 57.59 408 LYS B C 1
ATOM 7390 O O . LYS B 1 408 ? -31.391 -20.031 13.039 1 57.59 408 LYS B O 1
ATOM 7395 N N . GLN B 1 409 ? -33.688 -19.906 13.094 1 62.88 409 GLN B N 1
ATOM 7396 C CA . GLN B 1 409 ? -33.844 -20.094 11.656 1 62.88 409 GLN B CA 1
ATOM 7397 C C . GLN B 1 409 ? -34 -18.75 10.945 1 62.88 409 GLN B C 1
ATOM 7399 O O . GLN B 1 409 ? -34.906 -17.953 11.273 1 62.88 409 GLN B O 1
ATOM 7404 N N . VAL B 1 410 ? -32.969 -18.172 10.43 1 73.81 410 VAL B N 1
ATOM 7405 C CA . VAL B 1 410 ? -33.062 -16.984 9.594 1 73.81 410 VAL B CA 1
ATOM 7406 C C . VAL B 1 410 ? -33.219 -17.406 8.133 1 73.81 410 VAL B C 1
ATOM 7408 O O . VAL B 1 410 ? -32.438 -18.188 7.613 1 73.81 410 VAL B O 1
ATOM 7411 N N . GLU B 1 411 ? -34.375 -16.969 7.555 1 81.19 411 GLU B N 1
ATOM 7412 C CA . GLU B 1 411 ? -34.594 -17.234 6.137 1 81.19 411 GLU B CA 1
ATOM 7413 C C . GLU B 1 411 ? -33.938 -16.156 5.27 1 81.19 411 GLU B C 1
ATOM 7415 O O . GLU B 1 411 ? -34.219 -14.969 5.422 1 81.19 411 GLU B O 1
ATOM 7420 N N . LEU B 1 412 ? -33.031 -16.656 4.41 1 87 412 LEU B N 1
ATOM 7421 C CA . LEU B 1 412 ? -32.312 -15.75 3.531 1 87 412 LEU B CA 1
ATOM 7422 C C . LEU B 1 412 ? -32.969 -15.664 2.166 1 87 412 LEU B C 1
ATOM 7424 O O . LEU B 1 412 ? -33.562 -16.641 1.693 1 87 412 LEU B O 1
ATOM 7428 N N . GLU B 1 413 ? -32.969 -14.453 1.645 1 87.94 413 GLU B N 1
ATOM 7429 C CA . GLU B 1 413 ? -33.469 -14.227 0.285 1 87.94 413 GLU B CA 1
ATOM 7430 C C . GLU B 1 413 ? -32.312 -14.164 -0.709 1 87.94 413 GLU B C 1
ATOM 7432 O O . GLU B 1 413 ? -31.25 -13.594 -0.41 1 87.94 413 GLU B O 1
ATOM 7437 N N . PHE B 1 414 ? -32.594 -14.836 -1.847 1 92.69 414 PHE B N 1
ATOM 7438 C CA . PHE B 1 414 ? -31.578 -14.883 -2.883 1 92.69 414 PHE B CA 1
ATOM 7439 C C . PHE B 1 414 ? -32.125 -14.328 -4.199 1 92.69 414 PHE B C 1
ATOM 7441 O O . PHE B 1 414 ? -33.188 -14.711 -4.648 1 92.69 414 PHE B O 1
ATOM 7448 N N . ASP B 1 415 ? -31.453 -13.406 -4.738 1 90.94 415 ASP B N 1
ATOM 7449 C CA . ASP B 1 415 ? -31.75 -12.898 -6.074 1 90.94 415 ASP B CA 1
ATOM 7450 C C . ASP B 1 415 ? -31.281 -13.875 -7.152 1 90.94 415 ASP B C 1
ATOM 7452 O O . ASP B 1 415 ? -30.094 -13.938 -7.453 1 90.94 415 ASP B O 1
ATOM 7456 N N . GLU B 1 416 ? -32.125 -14.477 -7.836 1 93.31 416 GLU B N 1
ATOM 7457 C CA . GLU B 1 416 ? -31.812 -15.516 -8.805 1 93.31 416 GLU B CA 1
ATOM 7458 C C . GLU B 1 416 ? -30.891 -15 -9.898 1 93.31 416 GLU B C 1
ATOM 7460 O O . GLU B 1 416 ? -30.031 -15.734 -10.398 1 93.31 416 GLU B O 1
ATOM 7465 N N . SER B 1 417 ? -31.031 -13.797 -10.242 1 91.38 417 SER B N 1
ATOM 7466 C CA . SER B 1 417 ? -30.266 -13.227 -11.344 1 91.38 417 SER B CA 1
ATOM 7467 C C . SER B 1 417 ? -28.781 -13.133 -11 1 91.38 417 SER B C 1
ATOM 7469 O O . SER B 1 417 ? -27.938 -13.102 -11.891 1 91.38 417 SER B O 1
ATOM 7471 N N . LYS B 1 418 ? -28.484 -13.219 -9.812 1 92.38 418 LYS B N 1
ATOM 7472 C CA . LYS B 1 418 ? -27.109 -13.062 -9.367 1 92.38 418 LYS B CA 1
ATOM 7473 C C . LYS B 1 418 ? -26.438 -14.422 -9.141 1 92.38 418 LYS B C 1
ATOM 7475 O O . LYS B 1 418 ? -25.219 -14.523 -9.133 1 92.38 418 LYS B O 1
ATOM 7480 N N . TYR B 1 419 ? -27.297 -15.43 -8.984 1 95.88 419 TYR B N 1
ATOM 7481 C CA . TYR B 1 419 ? -26.75 -16.719 -8.562 1 95.88 419 TYR B CA 1
ATOM 7482 C C . TYR B 1 419 ? -26.859 -17.734 -9.688 1 95.88 419 TYR B C 1
ATOM 7484 O O . TYR B 1 419 ? -25.938 -18.516 -9.906 1 95.88 419 TYR B O 1
ATOM 7492 N N . ASN B 1 420 ? -27.969 -17.766 -10.383 1 97.31 420 ASN B N 1
ATOM 7493 C CA . ASN B 1 420 ? -28.25 -18.844 -11.32 1 97.31 420 ASN B CA 1
ATOM 7494 C C . ASN B 1 420 ? -27.234 -18.891 -12.453 1 97.31 420 ASN B C 1
ATOM 7496 O O . ASN B 1 420 ? -27.016 -17.875 -13.133 1 97.31 420 ASN B O 1
ATOM 7500 N N . GLY B 1 421 ? -26.656 -20.016 -12.602 1 97 421 GLY B N 1
ATOM 7501 C CA . GLY B 1 421 ? -25.703 -20.234 -13.68 1 97 421 GLY B CA 1
ATOM 7502 C C . GLY B 1 421 ? -24.359 -19.578 -13.422 1 97 421 GLY B C 1
ATOM 7503 O O . GLY B 1 421 ? -23.547 -19.453 -14.336 1 97 421 GLY B O 1
ATOM 7504 N N . LYS B 1 422 ? -24.172 -19.125 -12.297 1 97.06 422 LYS B N 1
ATOM 7505 C CA . LYS B 1 422 ? -22.922 -18.453 -11.953 1 97.06 422 LYS B CA 1
ATOM 7506 C C . LYS B 1 422 ? -22.188 -19.188 -10.828 1 97.06 422 LYS B C 1
ATOM 7508 O O . LYS B 1 422 ? -22.797 -20.016 -10.125 1 97.06 422 LYS B O 1
ATOM 7513 N N . ARG B 1 423 ? -20.891 -18.953 -10.758 1 98 423 ARG B N 1
ATOM 7514 C CA . ARG B 1 423 ? -20.125 -19.438 -9.617 1 98 423 ARG B CA 1
ATOM 7515 C C . ARG B 1 423 ? -20.25 -18.484 -8.438 1 98 423 ARG B C 1
ATOM 7517 O O . ARG B 1 423 ? -20.312 -17.266 -8.625 1 98 423 ARG B O 1
ATOM 752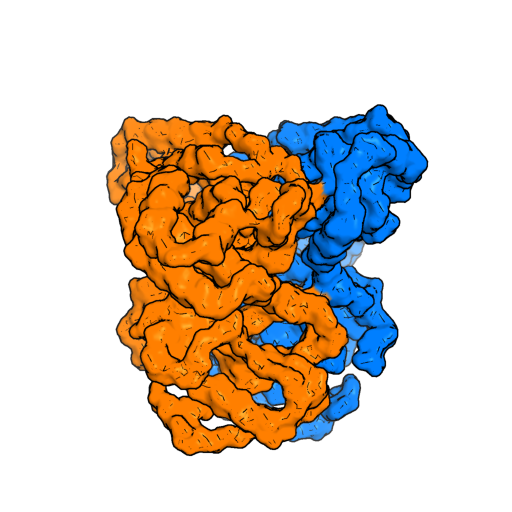4 N N . VAL B 1 424 ? -20.344 -19.047 -7.207 1 98.38 424 VAL B N 1
ATOM 7525 C CA . VAL B 1 424 ? -20.547 -18.219 -6.02 1 98.38 424 VAL B CA 1
ATOM 7526 C C . VAL B 1 424 ? -19.312 -18.281 -5.129 1 98.38 424 VAL B C 1
ATOM 7528 O O . VAL B 1 424 ? -18.812 -19.375 -4.828 1 98.38 424 VAL B O 1
ATOM 7531 N N . LEU B 1 425 ? -18.781 -17.156 -4.844 1 98.5 425 LEU B N 1
ATOM 7532 C CA . LEU B 1 425 ? -17.641 -17.016 -3.939 1 98.5 425 LEU B CA 1
ATOM 7533 C C . LEU B 1 425 ? -18.047 -16.297 -2.658 1 98.5 425 LEU B C 1
ATOM 7535 O O . LEU B 1 425 ? -18.484 -15.141 -2.697 1 98.5 425 LEU B O 1
ATOM 7539 N N . ILE B 1 426 ? -17.984 -17 -1.536 1 97.56 426 ILE B N 1
ATOM 7540 C CA . ILE B 1 426 ? -18.422 -16.484 -0.243 1 97.56 426 ILE B CA 1
ATOM 7541 C C . ILE B 1 426 ? -17.219 -15.953 0.539 1 97.56 426 ILE B C 1
ATOM 7543 O O . ILE B 1 426 ? -16.234 -16.656 0.712 1 97.56 426 ILE B O 1
ATOM 7547 N N . PHE B 1 427 ? -17.312 -14.719 0.976 1 97.12 427 PHE B N 1
ATOM 7548 C CA . PHE B 1 427 ? -16.25 -14.086 1.748 1 97.12 427 PHE B CA 1
ATOM 7549 C C . PHE B 1 427 ? -16.656 -13.953 3.213 1 97.12 427 PHE B C 1
ATOM 7551 O O . PHE B 1 427 ? -17.781 -13.57 3.52 1 97.12 427 PHE B O 1
ATOM 7558 N N . ASP B 1 428 ? -15.75 -14.258 4.082 1 94.25 428 ASP B N 1
ATOM 7559 C CA . ASP B 1 428 ? -15.891 -13.992 5.508 1 94.25 428 ASP B CA 1
ATOM 7560 C C . ASP B 1 428 ? -14.539 -13.633 6.129 1 94.25 428 ASP B C 1
ATOM 7562 O O . ASP B 1 428 ? -13.492 -13.898 5.539 1 94.25 428 ASP B O 1
ATOM 7566 N N . ASP B 1 429 ? -14.617 -12.953 7.234 1 93.19 429 ASP B N 1
ATOM 7567 C CA . ASP B 1 429 ? -13.367 -12.57 7.883 1 93.19 429 ASP B CA 1
ATOM 7568 C C . ASP B 1 429 ? -12.766 -13.742 8.656 1 93.19 429 ASP B C 1
ATOM 7570 O O . ASP B 1 429 ? -11.555 -13.969 8.594 1 93.19 429 ASP B O 1
ATOM 7574 N N . LEU B 1 430 ? -13.625 -14.469 9.32 1 93.38 430 LEU B N 1
ATOM 7575 C CA . LEU B 1 430 ? -13.156 -15.539 10.188 1 93.38 430 LEU B CA 1
ATOM 7576 C C . LEU B 1 430 ? -14.07 -16.766 10.086 1 93.38 430 LEU B C 1
ATOM 7578 O O . LEU B 1 430 ? -15.297 -16.641 10.211 1 93.38 430 LEU B O 1
ATOM 7582 N N . LEU B 1 431 ? -13.477 -17.875 9.789 1 93.38 431 LEU B N 1
ATOM 7583 C CA . LEU B 1 431 ? -14.203 -19.125 9.867 1 93.38 431 LEU B CA 1
ATOM 7584 C C . LEU B 1 431 ? -13.828 -19.891 11.125 1 93.38 431 LEU B C 1
ATOM 7586 O O . LEU B 1 431 ? -12.719 -20.438 11.234 1 93.38 431 LEU B O 1
ATOM 7590 N N . GLU B 1 432 ? -14.703 -19.953 12.016 1 91.25 432 GLU B N 1
ATOM 7591 C CA . GLU B 1 432 ? -14.508 -20.688 13.266 1 91.25 432 GLU B CA 1
ATOM 7592 C C . GLU B 1 432 ? -15.203 -22.047 13.227 1 91.25 432 GLU B C 1
ATOM 7594 O O . GLU B 1 432 ? -14.664 -23.016 12.695 1 91.25 432 GLU B O 1
ATOM 7599 N N . GLN B 1 433 ? -16.578 -21.969 13.57 1 89.06 433 GLN B N 1
ATOM 7600 C CA . GLN B 1 433 ? -17.312 -23.219 13.539 1 89.06 433 GLN B CA 1
ATOM 7601 C C . GLN B 1 433 ? -17.938 -23.469 12.164 1 89.06 433 GLN B C 1
ATOM 7603 O O . GLN B 1 433 ? -18.375 -24.578 11.859 1 89.06 433 GLN B O 1
ATOM 7608 N N . GLY B 1 434 ? -17.969 -22.5 11.391 1 90.25 434 GLY B N 1
ATOM 7609 C CA . GLY B 1 434 ? -18.391 -22.641 10 1 90.25 434 GLY B CA 1
ATOM 7610 C C . GLY B 1 434 ? -19.891 -22.797 9.844 1 90.25 434 GLY B C 1
ATOM 7611 O O . GLY B 1 434 ? -20.391 -23.062 8.742 1 90.25 434 GLY B O 1
ATOM 7612 N N . VAL B 1 435 ? -20.703 -22.578 10.867 1 87.75 435 VAL B N 1
ATOM 7613 C CA . VAL B 1 435 ? -22.141 -22.812 10.867 1 87.75 435 VAL B CA 1
ATOM 7614 C C . VAL B 1 435 ? -22.828 -21.828 9.914 1 87.75 435 VAL B C 1
ATOM 7616 O O . VAL B 1 435 ? -23.672 -22.234 9.109 1 87.75 435 VAL B O 1
ATOM 7619 N N . THR B 1 436 ? -22.453 -20.562 10.008 1 88.38 436 THR B N 1
ATOM 7620 C CA . THR B 1 436 ? -23.047 -19.531 9.156 1 88.38 436 THR B CA 1
ATOM 7621 C C . THR B 1 436 ? -22.828 -19.859 7.684 1 88.38 436 THR B C 1
ATOM 7623 O O . THR B 1 436 ? -23.75 -19.75 6.875 1 88.38 436 THR B O 1
ATOM 7626 N N . THR B 1 437 ? -21.688 -20.281 7.359 1 92.69 437 THR B N 1
ATOM 7627 C CA . THR B 1 437 ? -21.312 -20.594 5.984 1 92.69 437 THR B CA 1
ATOM 7628 C C . THR B 1 437 ? -22.094 -21.797 5.465 1 92.69 437 THR B C 1
ATOM 7630 O O . THR B 1 437 ? -22.672 -21.75 4.371 1 92.69 437 THR B O 1
ATOM 7633 N N . VAL B 1 438 ? -22.188 -22.812 6.262 1 93.06 438 VAL B N 1
ATOM 7634 C CA . VAL B 1 438 ? -22.859 -24.047 5.859 1 93.06 438 VAL B CA 1
ATOM 7635 C C . VAL B 1 438 ? -24.359 -23.781 5.68 1 93.06 438 VAL B C 1
ATOM 7637 O O . VAL B 1 438 ? -24.953 -24.203 4.684 1 93.06 438 VAL B O 1
ATOM 7640 N N . LYS B 1 439 ? -24.953 -23.031 6.617 1 90.88 439 LYS B N 1
ATOM 7641 C CA . LYS B 1 439 ? -26.375 -22.703 6.539 1 90.88 439 LYS B CA 1
ATOM 7642 C C . LYS B 1 439 ? -26.672 -21.859 5.309 1 90.88 439 LYS B C 1
ATOM 7644 O O . LYS B 1 439 ? -27.688 -22.031 4.648 1 90.88 439 LYS B O 1
ATOM 7649 N N . PHE B 1 440 ? -25.812 -20.938 5.043 1 93.69 440 PHE B N 1
ATOM 7650 C CA . PHE B 1 440 ? -25.984 -20.109 3.852 1 93.69 440 PHE B CA 1
ATOM 7651 C C . PHE B 1 440 ? -25.969 -20.969 2.592 1 93.69 440 PHE B C 1
ATOM 7653 O O . PHE B 1 440 ? -26.859 -20.844 1.744 1 93.69 440 PHE B O 1
ATOM 7660 N N . ILE B 1 441 ? -25.031 -21.844 2.455 1 95.75 441 ILE B N 1
ATOM 7661 C CA . ILE B 1 441 ? -24.859 -22.672 1.264 1 95.75 441 ILE B CA 1
ATOM 7662 C C . ILE B 1 441 ? -26.062 -23.609 1.11 1 95.75 441 ILE B C 1
ATOM 7664 O O . ILE B 1 441 ? -26.562 -23.812 0.003 1 95.75 441 ILE B O 1
ATOM 7668 N N . GLU B 1 442 ? -26.5 -24.156 2.25 1 94.81 442 GLU B N 1
ATOM 7669 C CA . GLU B 1 442 ? -27.656 -25.047 2.219 1 94.81 442 GLU B CA 1
ATOM 7670 C C . GLU B 1 442 ? -28.906 -24.312 1.692 1 94.81 442 GLU B C 1
ATOM 7672 O O . GLU B 1 442 ? -29.609 -24.844 0.831 1 94.81 442 GLU B O 1
ATOM 7677 N N . GLN B 1 443 ? -29.109 -23.141 2.246 1 94.62 443 GLN B N 1
ATOM 7678 C CA . GLN B 1 443 ? -30.266 -22.359 1.807 1 94.62 443 GLN B CA 1
ATOM 7679 C C . GLN B 1 443 ? -30.125 -21.938 0.35 1 94.62 443 GLN B C 1
ATOM 7681 O O . GLN B 1 443 ? -31.094 -21.953 -0.41 1 94.62 443 GLN B O 1
ATOM 7686 N N . ALA B 1 444 ? -28.953 -21.562 -0.028 1 95.81 444 ALA B N 1
ATOM 7687 C CA . ALA B 1 444 ? -28.703 -21.156 -1.409 1 95.81 444 ALA B CA 1
ATOM 7688 C C . ALA B 1 444 ? -28.953 -22.312 -2.373 1 95.81 444 ALA B C 1
ATOM 7690 O O . ALA B 1 444 ? -29.625 -22.141 -3.395 1 95.81 444 ALA B O 1
ATOM 7691 N N . LYS B 1 445 ? -28.5 -23.453 -2.012 1 96.88 445 LYS B N 1
ATOM 7692 C CA . LYS B 1 445 ? -28.672 -24.625 -2.861 1 96.88 445 LYS B CA 1
ATOM 7693 C C . LYS B 1 445 ? -30.156 -24.969 -3.051 1 96.88 445 LYS B C 1
ATOM 7695 O O . LYS B 1 445 ? -30.547 -25.469 -4.102 1 96.88 445 LYS B O 1
ATOM 7700 N N . ALA B 1 446 ? -30.906 -24.609 -2.031 1 95.69 446 ALA B N 1
ATOM 7701 C CA . ALA B 1 446 ? -32.344 -24.922 -2.059 1 95.69 446 ALA B CA 1
ATOM 7702 C C . ALA B 1 446 ? -33.125 -23.891 -2.879 1 95.69 446 ALA B C 1
ATOM 7704 O O . ALA B 1 446 ? -34.188 -24.188 -3.416 1 95.69 446 ALA B O 1
ATOM 7705 N N . LYS B 1 447 ? -32.594 -22.75 -3.008 1 96.25 447 LYS B N 1
ATOM 7706 C CA . LYS B 1 447 ? -33.406 -21.656 -3.516 1 96.25 447 LYS B CA 1
ATOM 7707 C C . LYS B 1 447 ? -32.906 -21.188 -4.879 1 96.25 447 LYS B C 1
ATOM 7709 O O . LYS B 1 447 ? -33.656 -20.562 -5.641 1 96.25 447 LYS B O 1
ATOM 7714 N N . VAL B 1 448 ? -31.641 -21.375 -5.211 1 96.62 448 VAL B N 1
ATOM 7715 C CA . VAL B 1 448 ? -31.062 -20.906 -6.469 1 96.62 448 VAL B CA 1
ATOM 7716 C C . VAL B 1 448 ? -30.203 -22 -7.094 1 96.62 448 VAL B C 1
ATOM 7718 O O . VAL B 1 448 ? -29.875 -22.984 -6.441 1 96.62 448 VAL B O 1
ATOM 7721 N N . LYS B 1 449 ? -29.812 -21.781 -8.383 1 97.31 449 LYS B N 1
ATOM 7722 C CA . LYS B 1 449 ? -29.062 -22.766 -9.148 1 97.31 449 LYS B CA 1
ATOM 7723 C C . LYS B 1 449 ? -27.688 -22.25 -9.523 1 97.31 449 LYS B C 1
ATOM 7725 O O . LYS B 1 449 ? -27.375 -22.109 -10.711 1 97.31 449 LYS B O 1
ATOM 7730 N N . ALA B 1 450 ? -26.844 -22.125 -8.602 1 97.75 450 ALA B N 1
ATOM 7731 C CA . ALA B 1 450 ? -25.453 -21.75 -8.844 1 97.75 450 ALA B CA 1
ATOM 7732 C C . ALA B 1 450 ? -24.625 -22.938 -9.297 1 97.75 450 ALA B C 1
ATOM 7734 O O . ALA B 1 450 ? -25 -24.094 -9.055 1 97.75 450 ALA B O 1
ATOM 7735 N N . ILE B 1 451 ? -23.562 -22.656 -10.07 1 97.81 451 ILE B N 1
ATOM 7736 C CA . ILE B 1 451 ? -22.688 -23.703 -10.57 1 97.81 451 ILE B CA 1
ATOM 7737 C C . ILE B 1 451 ? -21.953 -24.375 -9.414 1 97.81 451 ILE B C 1
ATOM 7739 O O . ILE B 1 451 ? -21.859 -25.594 -9.344 1 97.81 451 ILE B O 1
ATOM 7743 N N . ASP B 1 452 ? -21.375 -23.562 -8.539 1 97.88 452 ASP B N 1
ATOM 7744 C CA . ASP B 1 452 ? -20.672 -24.062 -7.359 1 97.88 452 ASP B CA 1
ATOM 7745 C C . ASP B 1 452 ? -20.547 -22.984 -6.293 1 97.88 452 ASP B C 1
ATOM 7747 O O . ASP B 1 452 ? -20.969 -21.844 -6.508 1 97.88 452 ASP B O 1
ATOM 7751 N N . TYR B 1 453 ? -20.188 -23.422 -5.102 1 97.94 453 TYR B N 1
ATOM 7752 C CA . TYR B 1 453 ? -19.922 -22.547 -3.963 1 97.94 453 TYR B CA 1
ATOM 7753 C C . TYR B 1 453 ? -18.516 -22.766 -3.43 1 97.94 453 TYR B C 1
ATOM 7755 O O . TYR B 1 453 ? -18.109 -23.891 -3.16 1 97.94 453 TYR B O 1
ATOM 7763 N N . LYS B 1 454 ? -17.734 -21.688 -3.363 1 98.19 454 LYS B N 1
ATOM 7764 C CA . LYS B 1 454 ? -16.438 -21.719 -2.719 1 98.19 454 LYS B CA 1
ATOM 7765 C C . LYS B 1 454 ? -16.328 -20.656 -1.633 1 98.19 454 LYS B C 1
ATOM 7767 O O . LYS B 1 454 ? -16.984 -19.609 -1.705 1 98.19 454 LYS B O 1
ATOM 7772 N N . VAL B 1 455 ? -15.5 -20.906 -0.626 1 98 455 VAL B N 1
ATOM 7773 C CA . VAL B 1 455 ? -15.406 -20.047 0.542 1 98 455 VAL B CA 1
ATOM 7774 C C . VAL B 1 455 ? -14 -19.453 0.643 1 98 455 VAL B C 1
ATOM 7776 O O . VAL B 1 455 ? -13.008 -20.188 0.518 1 98 455 VAL B O 1
ATOM 7779 N N . CYS B 1 456 ? -13.922 -18.141 0.757 1 98.25 456 CYS B N 1
ATOM 7780 C CA . CYS B 1 456 ? -12.695 -17.375 0.967 1 98.25 456 CYS B CA 1
ATOM 7781 C C . CYS B 1 456 ? -12.734 -16.656 2.303 1 98.25 456 CYS B C 1
ATOM 7783 O O . CYS B 1 456 ? -13.586 -15.789 2.521 1 98.25 456 CYS B O 1
ATOM 7785 N N . VAL B 1 457 ? -11.797 -17.016 3.172 1 97.19 457 VAL B N 1
ATOM 7786 C CA . VAL B 1 457 ? -11.789 -16.359 4.48 1 97.19 457 VAL B CA 1
ATOM 7787 C C . VAL B 1 457 ? -10.414 -15.758 4.742 1 97.19 457 VAL B C 1
ATOM 7789 O O . VAL B 1 457 ? -9.406 -16.25 4.219 1 97.19 457 VAL B O 1
ATOM 7792 N N . LEU B 1 458 ? -10.367 -14.711 5.512 1 96.81 458 LEU B N 1
ATOM 7793 C CA . LEU B 1 458 ? -9.094 -14.117 5.891 1 96.81 458 LEU B CA 1
ATOM 7794 C C . LEU B 1 458 ? -8.352 -15 6.883 1 96.81 458 LEU B C 1
ATOM 7796 O O . LEU B 1 458 ? -7.156 -15.273 6.703 1 96.81 458 LEU B O 1
ATOM 7800 N N . PHE B 1 459 ? -9.086 -15.438 7.898 1 97.19 459 PHE B N 1
ATOM 7801 C CA . PHE B 1 459 ? -8.453 -16.297 8.883 1 97.19 459 PHE B CA 1
ATOM 7802 C C . PHE B 1 459 ? -9.344 -17.5 9.211 1 97.19 459 PHE B C 1
ATOM 7804 O O . PHE B 1 459 ? -10.57 -17.422 9.047 1 97.19 459 PHE B O 1
ATOM 7811 N N . THR B 1 460 ? -8.812 -18.562 9.562 1 96.25 460 THR B N 1
ATOM 7812 C CA . THR B 1 460 ? -9.5 -19.719 10.133 1 96.25 460 THR B CA 1
ATOM 7813 C C . THR B 1 460 ? -8.859 -20.125 11.453 1 96.25 460 THR B C 1
ATOM 7815 O O . THR B 1 460 ? -7.75 -19.703 11.773 1 96.25 460 THR B O 1
ATOM 7818 N N . LYS B 1 461 ? -9.742 -20.766 12.211 1 93.69 461 LYS B N 1
ATOM 7819 C CA . LYS B 1 461 ? -9.242 -21.391 13.438 1 93.69 461 LYS B CA 1
ATOM 7820 C C . LYS B 1 461 ? -9.305 -22.906 13.336 1 93.69 461 LYS B C 1
ATOM 7822 O O . LYS B 1 461 ? -10.219 -23.453 12.719 1 93.69 461 LYS B O 1
ATOM 7827 N N . ASN B 1 462 ? -8.219 -23.516 13.633 1 88.75 462 ASN B N 1
ATOM 7828 C CA . ASN B 1 462 ? -8.203 -24.969 13.625 1 88.75 462 ASN B CA 1
ATOM 7829 C C . ASN B 1 462 ? -8.984 -25.547 14.797 1 88.75 462 ASN B C 1
ATOM 7831 O O . ASN B 1 462 ? -8.398 -25.906 15.82 1 88.75 462 ASN B O 1
ATOM 7835 N N . LEU B 1 463 ? -10.305 -25.594 14.5 1 91.44 463 LEU B N 1
ATOM 7836 C CA . LEU B 1 463 ? -11.172 -26.094 15.555 1 91.44 463 LEU B CA 1
ATOM 7837 C C . LEU B 1 463 ? -11.75 -27.453 15.188 1 91.44 463 LEU B C 1
ATOM 7839 O O . LEU B 1 463 ? -12.172 -27.672 14.047 1 91.44 463 LEU B O 1
ATOM 7843 N N . PRO B 1 464 ? -11.828 -28.297 16.172 1 89.56 464 PRO B N 1
ATOM 7844 C CA . PRO B 1 464 ? -12.43 -29.609 15.898 1 89.56 464 PRO B CA 1
ATOM 7845 C C . PRO B 1 464 ? -13.922 -29.516 15.578 1 89.56 464 PRO B C 1
ATOM 7847 O O . PRO B 1 464 ? -14.445 -30.359 14.852 1 89.56 464 PRO B O 1
ATOM 7850 N N . GLU B 1 465 ? -14.594 -28.516 16.047 1 89.06 465 GLU B N 1
ATOM 7851 C CA . GLU B 1 465 ? -16.031 -28.359 15.883 1 89.06 465 GLU B CA 1
ATOM 7852 C C . GLU B 1 465 ? -16.375 -27.734 14.531 1 89.06 465 GLU B C 1
ATOM 7854 O O . GLU B 1 465 ? -17.547 -27.531 14.219 1 89.06 465 GLU B O 1
ATOM 7859 N N . ASN B 1 466 ? -15.398 -27.469 13.812 1 91 466 ASN B N 1
ATOM 7860 C CA . ASN B 1 466 ? -15.617 -26.875 12.5 1 91 466 ASN B CA 1
ATOM 7861 C C . ASN B 1 466 ? -16.422 -27.812 11.594 1 91 466 ASN B C 1
ATOM 7863 O O . ASN B 1 466 ? -15.977 -28.922 11.297 1 91 466 ASN B O 1
ATOM 7867 N N . VAL B 1 467 ? -17.641 -27.391 11.125 1 92.19 467 VAL B N 1
ATOM 7868 C CA . VAL B 1 467 ? -18.547 -28.234 10.367 1 92.19 467 VAL B CA 1
ATOM 7869 C C . VAL B 1 467 ? -18.328 -28.016 8.867 1 92.19 467 VAL B C 1
ATOM 7871 O O . VAL B 1 467 ? -18.797 -28.797 8.047 1 92.19 467 VAL B O 1
ATOM 7874 N N . TYR B 1 468 ? -17.625 -26.969 8.492 1 92.88 468 TYR B N 1
ATOM 7875 C CA . TYR B 1 468 ? -17.375 -26.703 7.078 1 92.88 468 TYR B CA 1
ATOM 7876 C C . TYR B 1 468 ? -16.125 -27.422 6.602 1 92.88 468 TYR B C 1
ATOM 7878 O O . TYR B 1 468 ? -16.047 -27.859 5.453 1 92.88 468 TYR B O 1
ATOM 7886 N N . GLY B 1 469 ? -15.18 -27.484 7.492 1 92.81 469 GLY B N 1
ATOM 7887 C CA . GLY B 1 469 ? -13.883 -28.031 7.117 1 92.81 469 GLY B CA 1
ATOM 7888 C C . GLY B 1 469 ? -12.922 -26.953 6.617 1 92.81 469 GLY B C 1
ATOM 7889 O O . GLY B 1 469 ? -12.945 -25.828 7.09 1 92.81 469 GLY B O 1
ATOM 7890 N N . ASP B 1 470 ? -12.016 -27.344 5.738 1 91.12 470 ASP B N 1
ATOM 7891 C CA . ASP B 1 470 ? -11.008 -26.406 5.238 1 91.12 470 ASP B CA 1
ATOM 7892 C C . ASP B 1 470 ? -11.562 -25.547 4.109 1 91.12 470 ASP B C 1
ATOM 7894 O O . ASP B 1 470 ? -11.953 -26.062 3.059 1 91.12 470 ASP B O 1
ATOM 7898 N N . PRO B 1 471 ? -11.602 -24.25 4.316 1 95.88 471 PRO B N 1
ATOM 7899 C CA . PRO B 1 471 ? -12.031 -23.375 3.221 1 95.88 471 PRO B CA 1
ATOM 7900 C C . PRO B 1 471 ? -11.109 -23.469 2.006 1 95.88 471 PRO B C 1
ATOM 7902 O O . PRO B 1 471 ? -9.93 -23.812 2.141 1 95.88 471 PRO B O 1
ATOM 7905 N N . GLU B 1 472 ? -11.656 -23.172 0.887 1 96.94 472 GLU B N 1
ATOM 7906 C CA . GLU B 1 472 ? -10.891 -23.25 -0.353 1 96.94 472 GLU B CA 1
ATOM 7907 C C . GLU B 1 472 ? -9.789 -22.203 -0.388 1 96.94 472 GLU B C 1
ATOM 7909 O O . GLU B 1 472 ? -8.719 -22.438 -0.946 1 96.94 472 GLU B O 1
ATOM 7914 N N . PHE B 1 473 ? -10 -21.016 0.09 1 98 473 PHE B N 1
ATOM 7915 C CA . PHE B 1 473 ? -9.031 -19.922 0.102 1 98 473 PHE B CA 1
ATOM 7916 C C . PHE B 1 473 ? -8.914 -19.312 1.495 1 98 473 PHE B C 1
ATOM 7918 O O . PHE B 1 473 ? -9.914 -18.891 2.078 1 98 473 PHE B O 1
ATOM 7925 N N . VAL B 1 474 ? -7.699 -19.281 2.018 1 97.12 474 VAL B N 1
ATOM 7926 C CA . VAL B 1 474 ? -7.477 -18.828 3.387 1 97.12 474 VAL B CA 1
ATOM 7927 C C . VAL B 1 474 ? -6.246 -17.922 3.441 1 97.12 474 VAL B C 1
ATOM 7929 O O . VAL B 1 474 ? -5.223 -18.219 2.82 1 97.12 474 VAL B O 1
ATOM 7932 N N . GLY B 1 475 ? -6.348 -16.828 4.191 1 96.88 475 GLY B N 1
ATOM 7933 C CA . GLY B 1 475 ? -5.207 -15.945 4.383 1 96.88 475 GLY B CA 1
ATOM 7934 C C . GLY B 1 475 ? -4.215 -16.469 5.402 1 96.88 475 GLY B C 1
ATOM 7935 O O . GLY B 1 475 ? -3.006 -16.453 5.164 1 96.88 475 GLY B O 1
ATOM 7936 N N . GLY B 1 476 ? -4.75 -16.922 6.523 1 96 476 GLY B N 1
ATOM 7937 C CA . GLY B 1 476 ? -3.895 -17.422 7.586 1 96 476 GLY B CA 1
ATOM 7938 C C . GLY B 1 476 ? -4.656 -18.172 8.664 1 96 476 GLY B C 1
ATOM 7939 O O . GLY B 1 476 ? -5.883 -18.281 8.602 1 96 476 GLY B O 1
ATOM 7940 N N . ILE B 1 477 ? -3.902 -18.672 9.633 1 95.75 477 ILE B N 1
ATOM 7941 C CA . ILE B 1 477 ? -4.477 -19.422 10.742 1 95.75 477 ILE B CA 1
ATOM 7942 C C . ILE B 1 477 ? -4.227 -18.688 12.055 1 95.75 477 ILE B C 1
ATOM 7944 O O . ILE B 1 477 ? -3.131 -18.172 12.289 1 95.75 477 ILE B O 1
ATOM 7948 N N . LEU B 1 478 ? -5.242 -18.562 12.852 1 96.56 478 LEU B N 1
ATOM 7949 C CA . LEU B 1 478 ? -5.137 -17.906 14.148 1 96.56 478 LEU B CA 1
ATOM 7950 C C . LEU B 1 478 ? -5.324 -18.906 15.281 1 96.56 478 LEU B C 1
ATOM 7952 O O . LEU B 1 478 ? -5.984 -19.938 15.102 1 96.56 478 LEU B O 1
ATOM 7956 N N . PRO B 1 479 ? -4.734 -18.594 16.422 1 95.5 479 PRO B N 1
ATOM 7957 C CA . PRO B 1 479 ? -5.008 -19.422 17.594 1 95.5 479 PRO B CA 1
ATOM 7958 C C . PRO B 1 479 ? -6.449 -19.312 18.078 1 95.5 479 PRO B C 1
ATOM 7960 O O . PRO B 1 479 ? -7.168 -18.391 17.688 1 95.5 479 PRO B O 1
ATOM 7963 N N . ASN B 1 480 ? -6.824 -20.281 18.922 1 94.19 480 ASN B N 1
ATOM 7964 C CA . ASN B 1 480 ? -8.188 -20.312 19.453 1 94.19 480 ASN B CA 1
ATOM 7965 C C . ASN B 1 480 ? -8.359 -19.359 20.625 1 94.19 480 ASN B C 1
ATOM 7967 O O . ASN B 1 480 ? -8.555 -19.812 21.766 1 94.19 480 ASN B O 1
ATOM 7971 N N . VAL B 1 481 ? -8.312 -18.062 20.344 1 94.19 481 VAL B N 1
ATOM 7972 C CA . VAL B 1 481 ? -8.531 -17 21.328 1 94.19 481 VAL B CA 1
ATOM 7973 C C . VAL B 1 481 ? -9.438 -15.93 20.75 1 94.19 481 VAL B C 1
ATOM 7975 O O . VAL B 1 481 ? -9.719 -15.93 19.547 1 94.19 481 VAL B O 1
ATOM 7978 N N . TRP B 1 482 ? -9.945 -15.086 21.625 1 93.38 482 TRP B N 1
ATOM 7979 C CA . TRP B 1 482 ? -10.734 -13.953 21.156 1 93.38 482 TRP B CA 1
ATOM 7980 C C . TRP B 1 482 ? -9.859 -12.93 20.438 1 93.38 482 TRP B C 1
ATOM 7982 O O . TRP B 1 482 ? -8.969 -12.344 21.047 1 93.38 482 TRP B O 1
ATOM 7992 N N . VAL B 1 483 ? -10.195 -12.766 19.188 1 94.5 483 VAL B N 1
ATOM 7993 C CA . VAL B 1 483 ? -9.336 -11.922 18.375 1 94.5 483 VAL B CA 1
ATOM 7994 C C . VAL B 1 483 ? -10.039 -10.594 18.078 1 94.5 483 VAL B C 1
ATOM 7996 O O . VAL B 1 483 ? -11.266 -10.547 17.969 1 94.5 483 VAL B O 1
ATOM 7999 N N . VAL B 1 484 ? -9.242 -9.516 18 1 94.19 484 VAL B N 1
ATOM 8000 C CA . VAL B 1 484 ? -9.734 -8.18 17.672 1 94.19 484 VAL B CA 1
ATOM 8001 C C . VAL B 1 484 ? -8.781 -7.512 16.688 1 94.19 484 VAL B C 1
ATOM 8003 O O . VAL B 1 484 ? -7.648 -7.965 16.5 1 94.19 484 VAL B O 1
ATOM 8006 N N . GLY B 1 485 ? -9.398 -6.473 15.992 1 93.81 485 GLY B N 1
ATOM 8007 C CA . GLY B 1 485 ? -8.57 -5.645 15.125 1 93.81 485 GLY B CA 1
ATOM 8008 C C . GLY B 1 485 ? -8.672 -6.023 13.656 1 93.81 485 GLY B C 1
ATOM 8009 O O . GLY B 1 485 ? -8.945 -7.18 13.328 1 93.81 485 GLY B O 1
ATOM 8010 N N . TYR B 1 486 ? -8.5 -4.988 12.891 1 92.88 486 TYR B N 1
ATOM 8011 C CA . TYR B 1 486 ? -8.445 -5.113 11.438 1 92.88 486 TYR B CA 1
ATOM 8012 C C . TYR B 1 486 ? -9.68 -5.832 10.914 1 92.88 486 TYR B C 1
ATOM 8014 O O . TYR B 1 486 ? -9.57 -6.816 10.172 1 92.88 486 TYR B O 1
ATOM 8022 N N . GLY B 1 487 ? -10.812 -5.348 11.344 1 90.31 487 GLY B N 1
ATOM 8023 C CA . GLY B 1 487 ? -12.094 -5.91 10.945 1 90.31 487 GLY B CA 1
ATOM 8024 C C . GLY B 1 487 ? -12.781 -6.676 12.062 1 90.31 487 GLY B C 1
ATOM 8025 O O . GLY B 1 487 ? -14.016 -6.703 12.133 1 90.31 487 GLY B O 1
ATOM 8026 N N . PHE B 1 488 ? -12.023 -7.246 12.961 1 90.5 488 PHE B N 1
ATOM 8027 C CA . PHE B 1 488 ? -12.578 -7.977 14.094 1 90.5 488 PHE B CA 1
ATOM 8028 C C . PHE B 1 488 ? -12.953 -7.02 15.219 1 90.5 488 PHE B C 1
ATOM 8030 O O . PHE B 1 488 ? -12.25 -6.039 15.469 1 90.5 488 PHE B O 1
ATOM 8037 N N . ASP B 1 489 ? -14.062 -7.359 15.828 1 88.5 489 ASP B N 1
ATOM 8038 C CA . ASP B 1 489 ? -14.555 -6.426 16.844 1 88.5 489 ASP B CA 1
ATOM 8039 C C . ASP B 1 489 ? -14.867 -7.148 18.141 1 88.5 489 ASP B C 1
ATOM 8041 O O . ASP B 1 489 ? -14.875 -8.383 18.188 1 88.5 489 ASP B O 1
ATOM 8045 N N . THR B 1 490 ? -14.906 -6.387 19.125 1 85.06 490 THR B N 1
ATOM 8046 C CA . THR B 1 490 ? -15.633 -6.734 20.328 1 85.06 490 THR B CA 1
ATOM 8047 C C . THR B 1 490 ? -16.703 -5.684 20.656 1 85.06 490 THR B C 1
ATOM 8049 O O . THR B 1 490 ? -16.391 -4.496 20.75 1 85.06 490 THR B O 1
ATOM 8052 N N . LEU B 1 491 ? -17.891 -6.102 20.734 1 80.88 491 LEU B N 1
ATOM 8053 C CA . LEU B 1 491 ? -19.016 -5.211 21 1 80.88 491 LEU B CA 1
ATOM 8054 C C . LEU B 1 491 ? -19.031 -4.047 20.016 1 80.88 491 LEU B C 1
ATOM 8056 O O . LEU B 1 491 ? -19.141 -2.887 20.422 1 80.88 491 LEU B O 1
ATOM 8060 N N . PHE B 1 492 ? -18.672 -4.328 18.812 1 79 492 PHE B N 1
ATOM 8061 C CA . PHE B 1 492 ? -18.766 -3.428 17.672 1 79 492 PHE B CA 1
ATOM 8062 C C . PHE B 1 492 ? -17.656 -2.391 17.703 1 79 492 PHE B C 1
ATOM 8064 O O . PHE B 1 492 ? -17.688 -1.413 16.953 1 79 492 PHE B O 1
ATOM 8071 N N . LYS B 1 493 ? -16.719 -2.707 18.562 1 86.12 493 LYS B N 1
ATOM 8072 C CA . LYS B 1 493 ? -15.617 -1.759 18.703 1 86.12 493 LYS B CA 1
ATOM 8073 C C . LYS B 1 493 ? -14.305 -2.359 18.203 1 86.12 493 LYS B C 1
ATOM 8075 O O . LYS B 1 493 ? -14.219 -3.568 17.984 1 86.12 493 LYS B O 1
ATOM 8080 N N . HIS B 1 494 ? -13.352 -1.507 17.844 1 90.5 494 HIS B N 1
ATOM 8081 C CA . HIS B 1 494 ? -11.938 -1.819 17.656 1 90.5 494 HIS B CA 1
ATOM 8082 C C . HIS B 1 494 ? -11.672 -2.406 16.281 1 90.5 494 HIS B C 1
ATOM 8084 O O . HIS B 1 494 ? -10.609 -2.969 16.031 1 90.5 494 HIS B O 1
ATOM 8090 N N . ARG B 1 495 ? -12.609 -2.322 15.375 1 91.81 495 ARG B N 1
ATOM 8091 C CA . ARG B 1 495 ? -12.398 -2.811 14.016 1 91.81 495 ARG B CA 1
ATOM 8092 C C . ARG B 1 495 ? -11.258 -2.059 13.336 1 91.81 495 ARG B C 1
ATOM 8094 O O . ARG B 1 495 ? -10.656 -2.562 12.391 1 91.81 495 ARG B O 1
ATOM 8101 N N . ASN B 1 496 ? -10.977 -0.914 13.852 1 94.25 496 ASN B N 1
ATOM 8102 C CA . ASN B 1 496 ? -10 -0.035 13.227 1 94.25 496 ASN B CA 1
ATOM 8103 C C . ASN B 1 496 ? -8.586 -0.309 13.734 1 94.25 496 ASN B C 1
ATOM 8105 O O . ASN B 1 496 ? -7.617 0.268 13.242 1 94.25 496 ASN B O 1
ATOM 8109 N N . ALA B 1 497 ? -8.438 -1.151 14.742 1 93.88 497 ALA B N 1
ATOM 8110 C CA . ALA B 1 497 ? -7.086 -1.447 15.211 1 93.88 497 ALA B CA 1
ATOM 8111 C C . ALA B 1 497 ? -6.234 -2.023 14.086 1 93.88 497 ALA B C 1
ATOM 8113 O O . ALA B 1 497 ? -6.684 -2.895 13.336 1 93.88 497 ALA B O 1
ATOM 8114 N N . ASP B 1 498 ? -4.969 -1.507 13.938 1 94.31 498 ASP B N 1
ATOM 8115 C CA . ASP B 1 498 ? -4.152 -1.78 12.758 1 94.31 498 ASP B CA 1
ATOM 8116 C C . ASP B 1 498 ? -3.281 -3.016 12.977 1 94.31 498 ASP B C 1
ATOM 8118 O O . ASP B 1 498 ? -2.07 -2.977 12.734 1 94.31 498 ASP B O 1
ATOM 8122 N N . ALA B 1 499 ? -3.818 -4.027 13.438 1 96.69 499 ALA B N 1
ATOM 8123 C CA . ALA B 1 499 ? -3.25 -5.359 13.633 1 96.69 499 ALA B CA 1
ATOM 8124 C C . ALA B 1 499 ? -4.332 -6.371 14.008 1 96.69 499 ALA B C 1
ATOM 8126 O O . ALA B 1 499 ? -5.496 -6.004 14.188 1 96.69 499 ALA B O 1
ATOM 8127 N N . VAL B 1 500 ? -4 -7.613 14.008 1 97.25 500 VAL B N 1
ATOM 8128 C CA . VAL B 1 500 ? -4.855 -8.688 14.508 1 97.25 500 VAL B CA 1
ATOM 8129 C C . VAL B 1 500 ? -4.195 -9.352 15.719 1 97.25 500 VAL B C 1
ATOM 8131 O O . VAL B 1 500 ? -3.02 -9.719 15.664 1 97.25 500 VAL B O 1
ATOM 8134 N N . GLY B 1 501 ? -4.906 -9.43 16.781 1 97.19 501 GLY B N 1
ATOM 8135 C CA . GLY B 1 501 ? -4.34 -10.008 17.984 1 97.19 501 GLY B CA 1
ATOM 8136 C C . GLY B 1 501 ? -5.391 -10.398 19.016 1 97.19 501 GLY B C 1
ATOM 8137 O O . GLY B 1 501 ? -6.59 -10.281 18.75 1 97.19 501 GLY B O 1
ATOM 8138 N N . SER B 1 502 ? -4.922 -10.945 20.109 1 96.75 502 SER B N 1
ATOM 8139 C CA . SER B 1 502 ? -5.812 -11.273 21.219 1 96.75 502 SER B CA 1
ATOM 8140 C C . SER B 1 502 ? -6.168 -10.039 22.031 1 96.75 502 SER B C 1
ATOM 8142 O O . SER B 1 502 ? -5.375 -9.094 22.109 1 96.75 502 SER B O 1
ATOM 8144 N N . ILE B 1 503 ? -7.309 -10.039 22.641 1 95.25 503 ILE B N 1
ATOM 8145 C CA . ILE B 1 503 ? -7.82 -8.883 23.375 1 95.25 503 ILE B CA 1
ATOM 8146 C C . ILE B 1 503 ? -7.426 -8.984 24.844 1 95.25 503 ILE B C 1
ATOM 8148 O O . ILE B 1 503 ? -7.402 -10.078 25.422 1 95.25 503 ILE B O 1
ATOM 8152 N N . LYS B 1 504 ? -7.129 -7.84 25.406 1 94.31 504 LYS B N 1
ATOM 8153 C CA . LYS B 1 504 ? -6.938 -7.781 26.844 1 94.31 504 LYS B CA 1
ATOM 8154 C C . LYS B 1 504 ? -8.258 -8 27.578 1 94.31 504 LYS B C 1
ATOM 8156 O O . LYS B 1 504 ? -9.312 -7.559 27.125 1 94.31 504 LYS B O 1
ATOM 8161 N N . GLU B 1 505 ? -8.211 -8.531 28.734 1 91.75 505 GLU B N 1
ATOM 8162 C CA . GLU B 1 505 ? -9.391 -8.891 29.516 1 91.75 505 GLU B CA 1
ATOM 8163 C C . GLU B 1 505 ? -10.227 -7.656 29.844 1 91.75 505 GLU B C 1
ATOM 8165 O O . GLU B 1 505 ? -11.461 -7.719 29.844 1 91.75 505 GLU B O 1
ATOM 8170 N N . GLU B 1 506 ? -9.539 -6.551 30.078 1 89.75 506 GLU B N 1
ATOM 8171 C CA . GLU B 1 506 ? -10.227 -5.332 30.5 1 89.75 506 GLU B CA 1
ATOM 8172 C C . GLU B 1 506 ? -11.109 -4.781 29.391 1 89.75 506 GLU B C 1
ATOM 8174 O O . GLU B 1 506 ? -12.07 -4.051 29.656 1 89.75 506 GLU B O 1
ATOM 8179 N N . PHE B 1 507 ? -10.82 -5.129 28.156 1 88.25 507 PHE B N 1
ATOM 8180 C CA . PHE B 1 507 ? -11.555 -4.57 27.016 1 88.25 507 PHE B CA 1
ATOM 8181 C C . PHE B 1 507 ? -12.664 -5.516 26.578 1 88.25 507 PHE B C 1
ATOM 8183 O O . PHE B 1 507 ? -13.453 -5.184 25.688 1 88.25 507 PHE B O 1
ATOM 8190 N N . LYS B 1 508 ? -12.773 -6.75 27.172 1 82.88 508 LYS B N 1
ATOM 8191 C CA . LYS B 1 508 ? -13.781 -7.727 26.766 1 82.88 508 LYS B CA 1
ATOM 8192 C C . LYS B 1 508 ? -15.18 -7.281 27.188 1 82.88 508 LYS B C 1
ATOM 8194 O O . LYS B 1 508 ? -16.156 -7.59 26.516 1 82.88 508 LYS B O 1
ATOM 8199 N N . THR B 1 509 ? -15.297 -6.664 28.438 1 71.12 509 THR B N 1
ATOM 8200 C CA . THR B 1 509 ? -16.609 -6.359 29.016 1 71.12 509 THR B CA 1
ATOM 8201 C C . THR B 1 509 ? -16.953 -4.887 28.812 1 71.12 509 THR B C 1
ATOM 8203 O O . THR B 1 509 ? -18 -4.426 29.266 1 71.12 509 THR B O 1
ATOM 8206 N N . GLU B 1 510 ? -16.141 -4.16 28.359 1 59.19 510 GLU B N 1
ATOM 8207 C CA . GLU B 1 510 ? -16.422 -2.736 28.219 1 59.19 510 GLU B CA 1
ATOM 8208 C C . GLU B 1 510 ? -17.078 -2.434 26.859 1 59.19 510 GLU B C 1
ATOM 8210 O O . GLU B 1 510 ? -16.734 -3.059 25.859 1 59.19 510 GLU B O 1
#

Secondary structure (DSSP, 8-state):
-PPPHHHHH--BHHHHHHHHHHHHHHHHHTTSS-HHHHHHHHHHHHHT--SSB---HHHHHHHHHTT--SHHHHHHHHHS-HHHHHHHHHHHHHHHHHHHHHHHHHHHHHHHHHHHHHTTT-EEEETTEEEEHHHHHHHHHHHHHHHHHHHHHHGGGTSBS-S---GGGGS--SSSS---TTSHHHHHHHHHHTT-BPP------SS-HHHHHHHHHHHHHHHHHHHHHHHHHTTSEE--HHHHHHHHHHHHHHHT-----SS--HHHHHHHHHHHHHHHHHHHHHHHT-EE-HHHHHHHHTT----HHHHHHHHHHHHHHHHHHHHTTTTEEEEEEEHHHHHHHHHHHHHHHHHHTTT--SPEEEEEEETTTHHHHHHHGGG--S-EEEEEEE---B-SSSSB-TT--PPPP--HHHHTTSEEEEEEEEESS-HHHHHHHHHHHHH---SEEEEEEEEEE--TT-SS-S-SEEEEEE-SS-EEBTTB-BTTB-TT-SEEEEEPHHHH--/-PPPHHHHH--BHHHHHHHHHHHHHHHHHTTSS-HHHHHHHHHHHHHT--SSB---HHHHHHHHHHH--SHHHHHHHHHS-HHHHHHHHHHHHHHHHHHHHHHHHHHHHHHHHHHHHHTTT-EEEETTEEEEHHHHHHHHHHHHHHHHHHHHHHGGGTSBS-S---GGGGS--SSSS---TTSHHHHHHHHHHTT-BPP------SS-HHHHHHHHHHHHHHHHHHHHHHHHHTTSEE--HHHHHHHHHHHHHHHT-----SS--HHHHHHHHHHHHHHHHHHHHHHHT-EE-HHHHHHHHTT----HHHHHHHHHHHHHHHHHHHHTTTTEEEEEEEHHHHHHHHHHHHHHHHHHTTT--SPEEEEEETTTTHHHHHHHGGG--S-EEEEEE----B-SSSSB-TT--PPPP--HHHHTTSEEEEEEEEESS-HHHHHHHHHHHHH---SEEEEEEEEEE--TT-SS-S-SEEEEEE-SS-EEBTTB-BTTB-TT-SEEEEEPHHHH--

Sequence (1020 aa):
MSLIPTLAIGTTNTHWATVLVAYVEWAYLSNQINENVYESITGKIKSLATGVPNPHYKDFIVSLKKILTSADEAKVVDIIKESCIVSLTNKLLVKQTNEWVIKKLYGHRNTLRDLALDNKYLFQLKTPEVTTLGYRFGSYYTTLAALLEKVTFDRRYVEMVNNNDSLGSFVDVHKGPFIDSNSPPAQDFLAKKLELFNTATFSKTKTNWFVETLCSLAEFGDFVVNDLKSMYDLGEVLFDKDSLESAGNVASKVLTHHSSGFWLTFDDYKEIISLLHDLFSKLDNLLKHLDIKKSVIEEHLVAVSFNKDKYLIELESLFARIFDGERKREVFDEIFHEAPEVDNMIYRVAQQLNNEYRHETKPVCCVGFTEGVVLFLGKIIPLLNFPLSMITVKFSFYGSDTKADKNKQVELEFDESKYNGKRVLIFDDLLEQGVTTVKFIEQAKAKVKAIDYKVCVLFTKNLPENVYGDPEFVGGILPNVWVVGYGFDTLFKHRNADAVGSIKEEFKTEMSLIPTLAIGTTNTHWATVLVAYVEWAYLSNQINENVYESITGKIKSLATGVPNPHYKDFIVSLKKILTSADEAKVVDIIKESCIVSLTNKLLVKQTNEWVIKKLYGHRNTLRDLALDNKYLFQLKTPEVTTLGYRFGSYYTTLAALLEKVTFDRRYVEMVNNNDSLGSFVDVHKGPFIDSNSPPAQDFLAKKLELFNTATFSKTKTNWFVETLCSLAEFGDFVVNDLKSMYDLGEVLFDKDSLESAGNVASKVLTHHSSGFWLTFDDYKEIISLLHDLFSKLDNLLKHLDIKKSVIEEHLVAVSFNKDKYLIELESLFARIFDGERKREVFDEIFHEAPEVDNMIYRVAQQLNNEYRHETKPVCCVGFTEGVVLFLGKIIPLLNFPLSMITVKFSFYGSDTKADKNKQVELEFDESKYNGKRVLIFDDLLEQGVTTVKFIEQAKAKVKAIDYKVCVLFTKNLPENVYGDPEFVGGILPNVWVVGYGFDTLFKHRNADAVGSIKEEFKTE